Protein 6W6O (pdb70)

Secondary structure (DSSP, 8-state):
---S---SHHHHHHHHHHHHHHHHHHHHTT-HHHHHHHHHHHHHHHHHHHHHHHHHHHHHHHHS-SSS----SHHHHHHHHHHHHHHHHHHSSS-S-TTTSHHHHHHGGGHHHHHSHHHHHHHHHHHHHHHHHTHHHHHHHHHHHHHHHHHHHHHTTT-TTTSSSTTHHHHHHHHHHTTSSIIIIIITTTTTTSGGGHHHHHHHHHHHHHHHHHHHHHHHHTTT--/----SS----SSS----TTTTEEE-SSSSSEEE--/---S---SHHHHHHHHHHHHHHHHHHHHTT-HHHHHHHHHHHHHHHHHHHHHHHHHHHHHHHHS-SSS----SHHHHHHHHHHHHHHHHHHSSS-S-TTTSHHHHHHGGGHHHHHSHHHHHHHHHHHHHHHHHTHHHHHHHHHHHHHHHHHHHHHTTT-TTTSSSTTHHHHHHHHHHTTSSIIIIIITTTTTTSGGGHHHHHHHHHHHHHHHHHHHHHHHHTTT--/----SS----SSS----TTTTEEE-SSSSSEEE--/---S---SHHHHHHHHHHHHHHHHHHHHTT-HHHHHHHHHHHHHHHHHHHHHHHHHHHHHHHHS-SSS----SHHHHHHHHHHHHHHHHHHSSS-S-TTTSHHHHHHGGGHHHHHSHHHHHHHHHHHHHHHHHTHHHHHHHHHHHHHHHHHHHHHTTT-TTTSSSTTHHHHHHHHHHTTSSIIIIIITTTTTTSGGGHHHHHHHHHHHHHHHHHHHHHHHHTTT--/----SS----SSS----TTTTEEE-SSSSSEEE--/---S---SHHHHHHHHHHHHHHHHHHHHTT-HHHHHHHHHHHHHHHHHHHHHHHHHHHHHHHHS-SSS----SHHHHHHHHHHHHHHHHHHSSS-S-TTTSHHHHHHGGGHHHHHSHHHHHHHHHHHHHHHHHTHHHHHHHHHHHHHHHHHHHHHTTT-TTTSSSTTHHHHHHHHHHTTSSIIIIIITTTTTTSGGGHHHHHHHHHHHHHHHHHHHHHHHHTTT--/----SS----SSS----TTTTEEE-SSSSSEEE--

Structure (mmCIF, N/CA/C/O backbone):
data_6W6O
#
_entry.id   6W6O
#
loop_
_entity.id
_entity.type
_entity.pdbx_description
1 polymer 'NaChBac-Nav1.7VSDII chimera'
2 polymer Huwentoxin-IV
3 non-polymer '(2S)-3-(hexadecanoyloxy)-2-[(9Z)-octadec-9-enoyloxy]propyl 2-(trimethylammonio)ethyl phosphate'
#
loop_
_atom_site.group_PDB
_atom_site.id
_atom_site.type_symbol
_atom_site.label_atom_id
_atom_site.label_alt_id
_atom_site.label_comp_id
_atom_site.label_asym_id
_atom_site.label_entity_id
_atom_site.label_seq_id
_atom_site.pdbx_PDB_ins_code
_atom_site.Cartn_x
_atom_site.Cartn_y
_atom_site.Cartn_z
_atom_site.occupancy
_atom_site.B_iso_or_equiv
_atom_site.auth_seq_id
_atom_site.auth_comp_id
_atom_site.auth_asym_id
_atom_site.auth_atom_id
_atom_site.pdbx_PDB_model_num
ATOM 1 N N . LYS A 1 15 ? 187.169 148.517 148.370 1.00 98.44 15 LYS A N 1
ATOM 2 C CA . LYS A 1 15 ? 186.171 147.474 148.568 1.00 98.44 15 LYS A CA 1
ATOM 3 C C . LYS A 1 15 ? 184.767 148.044 148.423 1.00 98.44 15 LYS A C 1
ATOM 4 O O . LYS A 1 15 ? 184.371 148.937 149.168 1.00 98.44 15 LYS A O 1
ATOM 10 N N . MET A 1 16 ? 184.010 147.515 147.462 1.00 100.05 16 MET A N 1
ATOM 11 C CA . MET A 1 16 ? 182.678 148.031 147.157 1.00 100.05 16 MET A CA 1
ATOM 12 C C . MET A 1 16 ? 181.718 147.609 148.264 1.00 100.05 16 MET A C 1
ATOM 13 O O . MET A 1 16 ? 180.910 146.690 148.121 1.00 100.05 16 MET A O 1
ATOM 18 N N . GLN A 1 17 ? 181.801 148.316 149.388 1.00 100.55 17 GLN A N 1
ATOM 19 C CA . GLN A 1 17 ? 180.927 148.052 150.522 1.00 100.55 17 GLN A CA 1
ATOM 20 C C . GLN A 1 17 ? 180.143 149.286 150.942 1.00 100.55 17 GLN A C 1
ATOM 21 O O . GLN A 1 17 ? 179.587 149.314 152.046 1.00 100.55 17 GLN A O 1
ATOM 27 N N . LYS A 1 18 ? 180.088 150.304 150.093 1.00 99.14 18 LYS A N 1
ATOM 28 C CA . LYS A 1 18 ? 179.244 151.458 150.341 1.00 99.14 18 LYS A CA 1
ATOM 29 C C . LYS A 1 18 ? 177.869 151.245 149.715 1.00 99.14 18 LYS A C 1
ATOM 30 O O . LYS A 1 18 ? 177.679 150.393 148.843 1.00 99.14 18 LYS A O 1
ATOM 36 N N . ILE A 1 19 ? 176.903 152.038 150.172 1.00 102.02 19 ILE A N 1
ATOM 37 C CA . ILE A 1 19 ? 175.531 151.916 149.697 1.00 102.02 19 ILE A CA 1
ATOM 38 C C . ILE A 1 19 ? 175.420 152.610 148.349 1.00 102.02 19 ILE A C 1
ATOM 39 O O . ILE A 1 19 ? 175.147 153.813 148.275 1.00 102.02 19 ILE A O 1
ATOM 44 N N . VAL A 1 20 ? 175.626 151.851 147.272 1.00 98.14 20 VAL A N 1
ATOM 45 C CA . VAL A 1 20 ? 175.679 152.442 145.940 1.00 98.14 20 VAL A CA 1
ATOM 46 C C . VAL A 1 20 ? 174.381 152.272 145.168 1.00 98.14 20 VAL A C 1
ATOM 47 O O . VAL A 1 20 ? 174.265 152.798 144.051 1.00 98.14 20 VAL A O 1
ATOM 51 N N . ASN A 1 21 ? 173.399 151.570 145.725 1.00 95.00 21 ASN A N 1
ATOM 52 C CA . ASN A 1 21 ? 172.139 151.290 145.042 1.00 95.00 21 ASN A CA 1
ATOM 53 C C . ASN A 1 21 ? 170.998 151.904 145.847 1.00 95.00 21 ASN A C 1
ATOM 54 O O . ASN A 1 21 ? 170.577 151.349 146.867 1.00 95.00 21 ASN A O 1
ATOM 59 N N . HIS A 1 22 ? 170.503 153.050 145.381 1.00 98.66 22 HIS A N 1
ATOM 60 C CA . HIS A 1 22 ? 169.398 153.747 146.025 1.00 98.66 22 HIS A CA 1
ATOM 61 C C . HIS A 1 22 ? 168.373 154.208 144.994 1.00 98.66 22 HIS A C 1
ATOM 62 O O . HIS A 1 22 ? 168.481 153.871 143.811 1.00 98.66 22 HIS A O 1
ATOM 69 N N . ARG A 1 23 ? 167.384 154.990 145.433 1.00 95.94 23 ARG A N 1
ATOM 70 C CA . ARG A 1 23 ? 166.283 155.366 144.551 1.00 95.94 23 ARG A CA 1
ATOM 71 C C . ARG A 1 23 ? 166.782 155.978 143.247 1.00 95.94 23 ARG A C 1
ATOM 72 O O . ARG A 1 23 ? 166.258 155.676 142.168 1.00 95.94 23 ARG A O 1
ATOM 80 N N . ALA A 1 24 ? 167.795 156.839 143.325 1.00 96.36 24 ALA A N 1
ATOM 81 C CA . ALA A 1 24 ? 168.286 157.509 142.126 1.00 96.36 24 ALA A CA 1
ATOM 82 C C . ALA A 1 24 ? 168.850 156.507 141.128 1.00 96.36 24 ALA A C 1
ATOM 83 O O . ALA A 1 24 ? 168.534 156.556 139.934 1.00 96.36 24 ALA A O 1
ATOM 85 N N . PHE A 1 25 ? 169.696 155.591 141.600 1.00 91.47 25 PHE A N 1
ATOM 86 C CA . PHE A 1 25 ? 170.275 154.593 140.708 1.00 91.47 25 PHE A CA 1
ATOM 87 C C . PHE A 1 25 ? 169.196 153.703 140.107 1.00 91.47 25 PHE A C 1
ATOM 88 O O . PHE A 1 25 ? 169.223 153.394 138.908 1.00 91.47 25 PHE A O 1
ATOM 96 N N . THR A 1 26 ? 168.241 153.273 140.930 1.00 90.39 26 THR A N 1
ATOM 97 C CA . THR A 1 26 ? 167.142 152.469 140.416 1.00 90.39 26 THR A CA 1
ATOM 98 C C . THR A 1 26 ? 166.393 153.205 139.318 1.00 90.39 26 THR A C 1
ATOM 99 O O . THR A 1 26 ? 166.013 152.607 138.307 1.00 90.39 26 THR A O 1
ATOM 103 N N . PHE A 1 27 ? 166.165 154.504 139.494 1.00 88.81 27 PHE A N 1
ATOM 104 C CA . PHE A 1 27 ? 165.420 155.226 138.473 1.00 88.81 27 PHE A CA 1
ATOM 105 C C . PHE A 1 27 ? 166.260 155.461 137.228 1.00 88.81 27 PHE A C 1
ATOM 106 O O . PHE A 1 27 ? 165.716 155.519 136.123 1.00 88.81 27 PHE A O 1
ATOM 114 N N . THR A 1 28 ? 167.577 155.582 137.373 1.00 86.40 28 THR A N 1
ATOM 115 C CA . THR A 1 28 ? 168.431 155.565 136.191 1.00 86.40 28 THR A CA 1
ATOM 116 C C . THR A 1 28 ? 168.242 154.267 135.420 1.00 86.40 28 THR A C 1
ATOM 117 O O . THR A 1 28 ? 168.081 154.269 134.192 1.00 86.40 28 THR A O 1
ATOM 121 N N . VAL A 1 29 ? 168.266 153.142 136.134 1.00 80.32 29 VAL A N 1
ATOM 122 C CA . VAL A 1 29 ? 168.065 151.847 135.490 1.00 80.32 29 VAL A CA 1
ATOM 123 C C . VAL A 1 29 ? 166.724 151.819 134.772 1.00 80.32 29 VAL A C 1
ATOM 124 O O . VAL A 1 29 ? 166.622 151.387 133.617 1.00 80.32 29 VAL A O 1
ATOM 128 N N . ILE A 1 30 ? 165.671 152.267 135.455 1.00 75.70 30 ILE A N 1
ATOM 129 C CA . ILE A 1 30 ? 164.342 152.246 134.855 1.00 75.70 30 ILE A CA 1
ATOM 130 C C . ILE A 1 30 ? 164.315 153.104 133.603 1.00 75.70 30 ILE A C 1
ATOM 131 O O . ILE A 1 30 ? 163.722 152.727 132.587 1.00 75.70 30 ILE A O 1
ATOM 136 N N . ALA A 1 31 ? 164.927 154.283 133.662 1.00 72.76 31 ALA A N 1
ATOM 137 C CA . ALA A 1 31 ? 164.954 155.153 132.497 1.00 72.76 31 ALA A CA 1
ATOM 138 C C . ALA A 1 31 ? 165.646 154.469 131.333 1.00 72.76 31 ALA A C 1
ATOM 139 O O . ALA A 1 31 ? 165.174 154.525 130.194 1.00 72.76 31 ALA A O 1
ATOM 141 N N . LEU A 1 32 ? 166.780 153.825 131.601 1.00 71.45 32 LEU A N 1
ATOM 142 C CA . LEU A 1 32 ? 167.484 153.122 130.537 1.00 71.45 32 LEU A CA 1
ATOM 143 C C . LEU A 1 32 ? 166.615 152.032 129.934 1.00 71.45 32 LEU A C 1
ATOM 144 O O . LEU A 1 32 ? 166.586 151.854 128.712 1.00 71.45 32 LEU A O 1
ATOM 149 N N . ILE A 1 33 ? 165.903 151.285 130.775 1.00 64.25 33 ILE A N 1
ATOM 150 C CA . ILE A 1 33 ? 165.049 150.220 130.261 1.00 64.25 33 ILE A CA 1
ATOM 151 C C . ILE A 1 33 ? 163.963 150.800 129.368 1.00 64.25 33 ILE A C 1
ATOM 152 O O . ILE A 1 33 ? 163.717 150.308 128.263 1.00 64.25 33 ILE A O 1
ATOM 157 N N . LEU A 1 34 ? 163.282 151.842 129.843 1.00 61.66 34 LEU A N 1
ATOM 158 C CA . LEU A 1 34 ? 162.225 152.444 129.039 1.00 61.66 34 LEU A CA 1
ATOM 159 C C . LEU A 1 34 ? 162.779 152.994 127.735 1.00 61.66 34 LEU A C 1
ATOM 160 O O . LEU A 1 34 ? 162.120 152.927 126.693 1.00 61.66 34 LEU A O 1
ATOM 165 N N . PHE A 1 35 ? 163.994 153.532 127.769 1.00 60.43 35 PHE A N 1
ATOM 166 C CA . PHE A 1 35 ? 164.575 154.084 126.554 1.00 60.43 35 PHE A CA 1
ATOM 167 C C . PHE A 1 35 ? 164.905 152.984 125.560 1.00 60.43 35 PHE A C 1
ATOM 168 O O . PHE A 1 35 ? 164.670 153.135 124.357 1.00 60.43 35 PHE A O 1
ATOM 176 N N . ASN A 1 36 ? 165.455 151.872 126.042 1.00 54.99 36 ASN A N 1
ATOM 177 C CA . ASN A 1 36 ? 165.701 150.744 125.156 1.00 54.99 36 ASN A CA 1
ATOM 178 C C . ASN A 1 36 ? 164.398 150.223 124.573 1.00 54.99 36 ASN A C 1
ATOM 179 O O . ASN A 1 36 ? 164.341 149.837 123.402 1.00 54.99 36 ASN A O 1
ATOM 184 N N . ALA A 1 37 ? 163.341 150.199 125.381 1.00 51.14 37 ALA A N 1
ATOM 185 C CA . ALA A 1 37 ? 162.036 149.796 124.874 1.00 51.14 37 ALA A CA 1
ATOM 186 C C . ALA A 1 37 ? 161.595 150.707 123.741 1.00 51.14 37 ALA A C 1
ATOM 187 O O . ALA A 1 37 ? 161.187 150.244 122.671 1.00 51.14 37 ALA A O 1
ATOM 189 N N . LEU A 1 38 ? 161.665 152.015 123.966 1.00 52.26 38 LEU A N 1
ATOM 190 C CA . LEU A 1 38 ? 161.271 152.963 122.935 1.00 52.26 38 LEU A CA 1
ATOM 191 C C . LEU A 1 38 ? 162.091 152.775 121.670 1.00 52.26 38 LEU A C 1
ATOM 192 O O . LEU A 1 38 ? 161.560 152.848 120.557 1.00 52.26 38 LEU A O 1
ATOM 197 N N . ILE A 1 39 ? 163.391 152.538 121.815 1.00 50.60 39 ILE A N 1
ATOM 198 C CA . ILE A 1 39 ? 164.238 152.460 120.634 1.00 50.60 39 ILE A CA 1
ATOM 199 C C . ILE A 1 39 ? 163.956 151.183 119.862 1.00 50.60 39 ILE A C 1
ATOM 200 O O . ILE A 1 39 ? 163.911 151.185 118.625 1.00 50.60 39 ILE A O 1
ATOM 205 N N . VAL A 1 40 ? 163.750 150.073 120.568 1.00 45.65 40 VAL A N 1
ATOM 206 C CA . VAL A 1 40 ? 163.424 148.831 119.882 1.00 45.65 40 VAL A CA 1
ATOM 207 C C . VAL A 1 40 ? 162.081 148.951 119.190 1.00 45.65 40 VAL A C 1
ATOM 208 O O . VAL A 1 40 ? 161.875 148.392 118.109 1.00 45.65 40 VAL A O 1
ATOM 212 N N . GLY A 1 41 ? 161.147 149.682 119.794 1.00 46.06 41 GLY A N 1
ATOM 213 C CA . GLY A 1 41 ? 159.889 149.938 119.118 1.00 46.06 41 GLY A CA 1
ATOM 214 C C . GLY A 1 41 ? 160.086 150.710 117.831 1.00 46.06 41 GLY A C 1
ATOM 215 O O . GLY A 1 41 ? 159.605 150.311 116.771 1.00 46.06 41 GLY A O 1
ATOM 216 N N . ILE A 1 42 ? 160.821 151.817 117.906 1.00 49.04 42 ILE A N 1
ATOM 217 C CA . ILE A 1 42 ? 161.033 152.648 116.725 1.00 49.04 42 ILE A CA 1
ATOM 218 C C . ILE A 1 42 ? 161.674 151.839 115.611 1.00 49.04 42 ILE A C 1
ATOM 219 O O . ILE A 1 42 ? 161.263 151.913 114.449 1.00 49.04 42 ILE A O 1
ATOM 224 N N . GLU A 1 43 ? 162.692 151.054 115.943 1.00 50.74 43 GLU A N 1
ATOM 225 C CA . GLU A 1 43 ? 163.482 150.417 114.900 1.00 50.74 43 GLU A CA 1
ATOM 226 C C . GLU A 1 43 ? 162.659 149.445 114.068 1.00 50.74 43 GLU A C 1
ATOM 227 O O . GLU A 1 43 ? 163.174 148.850 113.118 1.00 50.74 43 GLU A O 1
ATOM 233 N N . THR A 1 44 ? 161.386 149.268 114.410 1.00 43.48 44 THR A N 1
ATOM 234 C CA . THR A 1 44 ? 160.499 148.399 113.654 1.00 43.48 44 THR A CA 1
ATOM 235 C C . THR A 1 44 ? 159.800 149.130 112.519 1.00 43.48 44 THR A C 1
ATOM 236 O O . THR A 1 44 ? 158.796 148.633 112.001 1.00 43.48 44 THR A O 1
ATOM 240 N N . TYR A 1 45 ? 160.298 150.301 112.135 1.00 45.03 45 TYR A N 1
ATOM 241 C CA . TYR A 1 45 ? 159.774 151.036 111.001 1.00 45.03 45 TYR A CA 1
ATOM 242 C C . TYR A 1 45 ? 160.832 151.061 109.915 1.00 45.03 45 TYR A C 1
ATOM 243 O O . TYR A 1 45 ? 161.953 151.518 110.168 1.00 45.03 45 TYR A O 1
ATOM 252 N N . PRO A 1 46 ? 160.540 150.587 108.707 1.00 53.30 46 PRO A N 1
ATOM 253 C CA . PRO A 1 46 ? 161.598 150.520 107.684 1.00 53.30 46 PRO A CA 1
ATOM 254 C C . PRO A 1 46 ? 162.162 151.878 107.301 1.00 53.30 46 PRO A C 1
ATOM 255 O O . PRO A 1 46 ? 163.388 152.042 107.221 1.00 53.30 46 PRO A O 1
ATOM 259 N N . ARG A 1 47 ? 161.300 152.858 107.031 1.00 56.84 47 ARG A N 1
ATOM 260 C CA . ARG A 1 47 ? 161.785 154.193 106.713 1.00 56.84 47 ARG A CA 1
ATOM 261 C C . ARG A 1 47 ? 162.722 154.694 107.801 1.00 56.84 47 ARG A C 1
ATOM 262 O O . ARG A 1 47 ? 163.906 154.941 107.558 1.00 56.84 47 ARG A O 1
ATOM 270 N N . ILE A 1 48 ? 162.207 154.824 109.022 1.00 53.25 48 ILE A N 1
ATOM 271 C CA . ILE A 1 48 ? 162.998 155.325 110.132 1.00 53.25 48 ILE A CA 1
ATOM 272 C C . ILE A 1 48 ? 164.237 154.492 110.396 1.00 53.25 48 ILE A C 1
ATOM 273 O O . ILE A 1 48 ? 165.106 154.918 111.157 1.00 53.25 48 ILE A O 1
ATOM 278 N N . TYR A 1 49 ? 164.344 153.312 109.796 1.00 59.01 49 TYR A N 1
ATOM 279 C CA . TYR A 1 49 ? 165.494 152.462 110.066 1.00 59.01 49 TYR A CA 1
ATOM 280 C C . TYR A 1 49 ? 166.586 152.626 109.023 1.00 59.01 49 TYR A C 1
ATOM 281 O O . TYR A 1 49 ? 167.742 152.882 109.368 1.00 59.01 49 TYR A O 1
ATOM 290 N N . ALA A 1 50 ? 166.237 152.469 107.747 1.00 66.09 50 ALA A N 1
ATOM 291 C CA . ALA A 1 50 ? 167.238 152.566 106.690 1.00 66.09 50 ALA A CA 1
ATOM 292 C C . ALA A 1 50 ? 168.112 153.800 106.866 1.00 66.09 50 ALA A C 1
ATOM 293 O O . ALA A 1 50 ? 169.340 153.731 106.748 1.00 66.09 50 ALA A O 1
ATOM 295 N N . ASP A 1 51 ? 167.493 154.937 107.162 1.00 68.00 51 ASP A N 1
ATOM 296 C CA . ASP A 1 51 ? 168.207 156.201 107.248 1.00 68.00 51 ASP A CA 1
ATOM 297 C C . ASP A 1 51 ? 169.250 156.198 108.355 1.00 68.00 51 ASP A C 1
ATOM 298 O O . ASP A 1 51 ? 170.448 156.315 108.087 1.00 68.00 51 ASP A O 1
ATOM 303 N N . HIS A 1 52 ? 168.809 156.059 109.601 1.00 70.98 52 HIS A N 1
ATOM 304 C CA . HIS A 1 52 ? 169.683 156.227 110.754 1.00 70.98 52 HIS A CA 1
ATOM 305 C C . HIS A 1 52 ? 170.293 154.918 111.225 1.00 70.98 52 HIS A C 1
ATOM 306 O O . HIS A 1 52 ? 170.631 154.787 112.408 1.00 70.98 52 HIS A O 1
ATOM 313 N N . LYS A 1 53 ? 170.448 153.947 110.325 1.00 74.15 53 LYS A N 1
ATOM 314 C CA . LYS A 1 53 ? 170.939 152.627 110.700 1.00 74.15 53 LYS A CA 1
ATOM 315 C C . LYS A 1 53 ? 172.125 152.716 111.652 1.00 74.15 53 LYS A C 1
ATOM 316 O O . LYS A 1 53 ? 172.118 152.125 112.738 1.00 74.15 53 LYS A O 1
ATOM 322 N N . TRP A 1 54 ? 173.158 153.453 111.247 1.00 79.85 54 TRP A N 1
ATOM 323 C CA . TRP A 1 54 ? 174.365 153.561 112.057 1.00 79.85 54 TRP A CA 1
ATOM 324 C C . TRP A 1 54 ? 174.044 154.056 113.457 1.00 79.85 54 TRP A C 1
ATOM 325 O O . TRP A 1 54 ? 174.527 153.505 114.456 1.00 79.85 54 TRP A O 1
ATOM 336 N N . LEU A 1 55 ? 173.247 155.118 113.546 1.00 76.16 55 LEU A N 1
ATOM 337 C CA . LEU A 1 55 ? 172.908 155.673 114.848 1.00 76.16 55 LEU A CA 1
ATOM 338 C C . LEU A 1 55 ? 172.236 154.629 115.723 1.00 76.16 55 LEU A C 1
ATOM 339 O O . LEU A 1 55 ? 172.591 154.464 116.895 1.00 76.16 55 LEU A O 1
ATOM 344 N N . PHE A 1 56 ? 171.243 153.927 115.176 1.00 72.22 56 PHE A N 1
ATOM 345 C CA . PHE A 1 56 ? 170.549 152.906 115.951 1.00 72.22 56 PHE A CA 1
ATOM 346 C C . PHE A 1 56 ? 171.520 151.847 116.435 1.00 72.22 56 PHE A C 1
ATOM 347 O O . PHE A 1 56 ? 171.490 151.447 117.604 1.00 72.22 56 PHE A O 1
ATOM 355 N N . TYR A 1 57 ? 172.382 151.366 115.544 1.00 82.30 57 TYR A N 1
ATOM 356 C CA . TYR A 1 57 ? 173.306 150.316 115.943 1.00 82.30 57 TYR A CA 1
ATOM 357 C C . TYR A 1 57 ? 174.202 150.781 117.083 1.00 82.30 57 TYR A C 1
ATOM 358 O O . TYR A 1 57 ? 174.413 150.055 118.061 1.00 82.30 57 TYR A O 1
ATOM 367 N N . ARG A 1 58 ? 174.751 151.987 116.970 1.00 79.16 58 ARG A N 1
ATOM 368 C CA . ARG A 1 58 ? 175.654 152.451 118.016 1.00 79.16 58 ARG A CA 1
ATOM 369 C C . ARG A 1 58 ? 174.912 152.685 119.326 1.00 79.16 58 ARG A C 1
ATOM 370 O O . ARG A 1 58 ? 175.454 152.415 120.407 1.00 79.16 58 ARG A O 1
ATOM 378 N N . ILE A 1 59 ? 173.677 153.181 119.256 1.00 75.25 59 ILE A N 1
ATOM 379 C CA . ILE A 1 59 ? 172.864 153.293 120.461 1.00 75.25 59 ILE A CA 1
ATOM 380 C C . ILE A 1 59 ? 172.721 151.931 121.114 1.00 75.25 59 ILE A C 1
ATOM 381 O O . ILE A 1 59 ? 172.864 151.784 122.331 1.00 75.25 59 ILE A O 1
ATOM 386 N N . ASP A 1 60 ? 172.409 150.919 120.312 1.00 79.49 60 ASP A N 1
ATOM 387 C CA . ASP A 1 60 ? 172.256 149.576 120.850 1.00 79.49 60 ASP A CA 1
ATOM 388 C C . ASP A 1 60 ? 173.538 149.108 121.520 1.00 79.49 60 ASP A C 1
ATOM 389 O O . ASP A 1 60 ? 173.501 148.488 122.587 1.00 79.49 60 ASP A O 1
ATOM 394 N N . LEU A 1 61 ? 174.680 149.381 120.896 1.00 78.70 61 LEU A N 1
ATOM 395 C CA . LEU A 1 61 ? 175.961 149.003 121.486 1.00 78.70 61 LEU A CA 1
ATOM 396 C C . LEU A 1 61 ? 176.138 149.634 122.858 1.00 78.70 61 LEU A C 1
ATOM 397 O O . LEU A 1 61 ? 176.489 148.956 123.835 1.00 78.70 61 LEU A O 1
ATOM 402 N N . VAL A 1 62 ? 175.928 150.944 122.941 1.00 75.54 62 VAL A N 1
ATOM 403 C CA . VAL A 1 62 ? 176.103 151.628 124.216 1.00 75.54 62 VAL A CA 1
ATOM 404 C C . VAL A 1 62 ? 175.146 151.066 125.254 1.00 75.54 62 VAL A C 1
ATOM 405 O O . VAL A 1 62 ? 175.519 150.859 126.413 1.00 75.54 62 VAL A O 1
ATOM 409 N N . LEU A 1 63 ? 173.894 150.831 124.862 1.00 75.40 63 LEU A N 1
ATOM 410 C CA . LEU A 1 63 ? 172.922 150.268 125.791 1.00 75.40 63 LEU A CA 1
ATOM 411 C C . LEU A 1 63 ? 173.393 148.919 126.304 1.00 75.40 63 LEU A C 1
ATOM 412 O O . LEU A 1 63 ? 173.305 148.625 127.502 1.00 75.40 63 LEU A O 1
ATOM 417 N N . LEU A 1 64 ? 173.893 148.080 125.401 1.00 80.75 64 LEU A N 1
ATOM 418 C CA . LEU A 1 64 ? 174.365 146.762 125.797 1.00 80.75 64 LEU A CA 1
ATOM 419 C C . LEU A 1 64 ? 175.479 146.874 126.824 1.00 80.75 64 LEU A C 1
ATOM 420 O O . LEU A 1 64 ? 175.479 146.169 127.838 1.00 80.75 64 LEU A O 1
ATOM 425 N N . TRP A 1 65 ? 176.445 147.756 126.578 1.00 82.55 65 TRP A N 1
ATOM 426 C CA . TRP A 1 65 ? 177.544 147.904 127.526 1.00 82.55 65 TRP A CA 1
ATOM 427 C C . TRP A 1 65 ? 177.046 148.429 128.866 1.00 82.55 65 TRP A C 1
ATOM 428 O O . TRP A 1 65 ? 177.493 147.987 129.930 1.00 82.55 65 TRP A O 1
ATOM 439 N N . ILE A 1 66 ? 176.138 149.397 128.833 1.00 79.12 66 ILE A N 1
ATOM 440 C CA . ILE A 1 66 ? 175.699 150.059 130.052 1.00 79.12 66 ILE A CA 1
ATOM 441 C C . ILE A 1 66 ? 174.797 149.131 130.846 1.00 79.12 66 ILE A C 1
ATOM 442 O O . ILE A 1 66 ? 174.548 149.354 132.035 1.00 79.12 66 ILE A O 1
ATOM 447 N N . PHE A 1 67 ? 174.283 148.095 130.190 1.00 78.39 67 PHE A N 1
ATOM 448 C CA . PHE A 1 67 ? 173.539 147.066 130.904 1.00 78.39 67 PHE A CA 1
ATOM 449 C C . PHE A 1 67 ? 174.462 145.987 131.450 1.00 78.39 67 PHE A C 1
ATOM 450 O O . PHE A 1 67 ? 174.240 145.470 132.552 1.00 78.39 67 PHE A O 1
ATOM 458 N N . THR A 1 68 ? 175.497 145.638 130.691 1.00 84.16 68 THR A N 1
ATOM 459 C CA . THR A 1 68 ? 176.463 144.667 131.180 1.00 84.16 68 THR A CA 1
ATOM 460 C C . THR A 1 68 ? 177.152 145.181 132.431 1.00 84.16 68 THR A C 1
ATOM 461 O O . THR A 1 68 ? 177.252 144.469 133.433 1.00 84.16 68 THR A O 1
ATOM 465 N N . ILE A 1 69 ? 177.640 146.421 132.393 1.00 85.21 69 ILE A N 1
ATOM 466 C CA . ILE A 1 69 ? 178.289 146.966 133.580 1.00 85.21 69 ILE A CA 1
ATOM 467 C C . ILE A 1 69 ? 177.282 147.108 134.706 1.00 85.21 69 ILE A C 1
ATOM 468 O O . ILE A 1 69 ? 177.638 147.020 135.886 1.00 85.21 69 ILE A O 1
ATOM 473 N N . GLU A 1 70 ? 176.012 147.308 134.368 1.00 86.69 70 GLU A N 1
ATOM 474 C CA . GLU A 1 70 ? 174.971 147.332 135.385 1.00 86.69 70 GLU A CA 1
ATOM 475 C C . GLU A 1 70 ? 174.917 146.005 136.130 1.00 86.69 70 GLU A C 1
ATOM 476 O O . GLU A 1 70 ? 175.008 145.957 137.363 1.00 86.69 70 GLU A O 1
ATOM 482 N N . ILE A 1 71 ? 174.757 144.912 135.387 1.00 85.88 71 ILE A N 1
ATOM 483 C CA . ILE A 1 71 ? 174.706 143.600 136.025 1.00 85.88 71 ILE A CA 1
ATOM 484 C C . ILE A 1 71 ? 176.003 143.314 136.760 1.00 85.88 71 ILE A C 1
ATOM 485 O O . ILE A 1 71 ? 176.001 142.659 137.806 1.00 85.88 71 ILE A O 1
ATOM 490 N N . ALA A 1 72 ? 177.129 143.793 136.231 1.00 89.11 72 ALA A N 1
ATOM 491 C CA . ALA A 1 72 ? 178.412 143.543 136.876 1.00 89.11 72 ALA A CA 1
ATOM 492 C C . ALA A 1 72 ? 178.480 144.226 138.233 1.00 89.11 72 ALA A C 1
ATOM 493 O O . ALA A 1 72 ? 178.947 143.637 139.215 1.00 89.11 72 ALA A O 1
ATOM 495 N N . MET A 1 73 ? 178.051 145.483 138.298 1.00 91.65 73 MET A N 1
ATOM 496 C CA . MET A 1 73 ? 177.981 146.166 139.581 1.00 91.65 73 MET A CA 1
ATOM 497 C C . MET A 1 73 ? 177.039 145.434 140.523 1.00 91.65 73 MET A C 1
ATOM 498 O O . MET A 1 73 ? 177.355 145.218 141.697 1.00 91.65 73 MET A O 1
ATOM 503 N N . ARG A 1 74 ? 175.872 145.036 140.018 1.00 90.78 74 ARG A N 1
ATOM 504 C CA . ARG A 1 74 ? 174.932 144.283 140.840 1.00 90.78 74 ARG A CA 1
ATOM 505 C C . ARG A 1 74 ? 175.601 143.057 141.447 1.00 90.78 74 ARG A C 1
ATOM 506 O O . ARG A 1 74 ? 175.440 142.771 142.638 1.00 90.78 74 ARG A O 1
ATOM 514 N N . PHE A 1 75 ? 176.355 142.323 140.636 1.00 93.40 75 PHE A N 1
ATOM 515 C CA . PHE A 1 75 ? 177.061 141.136 141.092 1.00 93.40 75 PHE A CA 1
ATOM 516 C C . PHE A 1 75 ? 178.071 141.503 142.167 1.00 93.40 75 PHE A C 1
ATOM 517 O O . PHE A 1 75 ? 177.946 141.084 143.321 1.00 93.40 75 PHE A O 1
ATOM 525 N N . LEU A 1 76 ? 179.071 142.294 141.790 1.00 94.99 76 LEU A N 1
ATOM 526 C CA . LEU A 1 76 ? 180.175 142.583 142.697 1.00 94.99 76 LEU A CA 1
ATOM 527 C C . LEU A 1 76 ? 179.673 143.191 143.998 1.00 94.99 76 LEU A C 1
ATOM 528 O O . LEU A 1 76 ? 179.855 142.621 145.078 1.00 94.99 76 LEU A O 1
ATOM 533 N N . ALA A 1 77 ? 179.013 144.346 143.909 1.00 98.40 77 ALA A N 1
ATOM 534 C CA . ALA A 1 77 ? 178.702 145.127 145.100 1.00 98.40 77 ALA A CA 1
ATOM 535 C C . ALA A 1 77 ? 177.929 144.344 146.153 1.00 98.40 77 ALA A C 1
ATOM 536 O O . ALA A 1 77 ? 177.832 144.805 147.296 1.00 98.40 77 ALA A O 1
ATOM 538 N N . SER A 1 78 ? 177.378 143.181 145.815 1.00 95.78 78 SER A N 1
ATOM 539 C CA . SER A 1 78 ? 176.550 142.431 146.754 1.00 95.78 78 SER A CA 1
ATOM 540 C C . SER A 1 78 ? 177.085 141.015 146.911 1.00 95.78 78 SER A C 1
ATOM 541 O O . SER A 1 78 ? 176.946 140.190 146.002 1.00 95.78 78 SER A O 1
ATOM 544 N N . ASN A 1 79 ? 177.609 140.745 148.118 1.00 98.72 79 ASN A N 1
ATOM 545 C CA . ASN A 1 79 ? 178.169 139.452 148.578 1.00 98.72 79 ASN A CA 1
ATOM 546 C C . ASN A 1 79 ? 178.655 138.523 147.480 1.00 98.72 79 ASN A C 1
ATOM 547 O O . ASN A 1 79 ? 178.079 137.456 147.260 1.00 98.72 79 ASN A O 1
ATOM 552 N N . PRO A 1 80 ? 179.715 138.941 146.784 1.00 101.21 80 PRO A N 1
ATOM 553 C CA . PRO A 1 80 ? 180.235 138.204 145.625 1.00 101.21 80 PRO A CA 1
ATOM 554 C C . PRO A 1 80 ? 180.493 136.746 145.951 1.00 101.21 80 PRO A C 1
ATOM 555 O O . PRO A 1 80 ? 179.923 135.849 145.322 1.00 101.21 80 PRO A O 1
ATOM 559 N N . LYS A 1 81 ? 181.352 136.502 146.944 1.00 103.64 81 LYS A N 1
ATOM 560 C CA . LYS A 1 81 ? 181.557 135.140 147.418 1.00 103.64 81 LYS A CA 1
ATOM 561 C C . LYS A 1 81 ? 180.232 134.475 147.753 1.00 103.64 81 LYS A C 1
ATOM 562 O O . LYS A 1 81 ? 180.088 133.256 147.605 1.00 103.64 81 LYS A O 1
ATOM 568 N N . SER A 1 82 ? 179.208 135.272 148.051 1.00 99.14 82 SER A N 1
ATOM 569 C CA . SER A 1 82 ? 177.961 134.595 148.360 1.00 99.14 82 SER A CA 1
ATOM 570 C C . SER A 1 82 ? 177.347 134.245 147.050 1.00 99.14 82 SER A C 1
ATOM 571 O O . SER A 1 82 ? 177.756 134.726 145.966 1.00 99.14 82 SER A O 1
ATOM 574 N N . ALA A 1 83 ? 176.317 133.437 147.167 1.00 94.08 83 ALA A N 1
ATOM 575 C CA . ALA A 1 83 ? 175.717 132.888 145.960 1.00 94.08 83 ALA A CA 1
ATOM 576 C C . ALA A 1 83 ? 175.270 133.994 145.011 1.00 94.08 83 ALA A C 1
ATOM 577 O O . ALA A 1 83 ? 175.796 134.129 143.902 1.00 94.08 83 ALA A O 1
ATOM 579 N N . PHE A 1 84 ? 174.297 134.800 145.435 1.00 88.03 84 PHE A N 1
ATOM 580 C CA . PHE A 1 84 ? 173.753 135.862 144.595 1.00 88.03 84 PHE A CA 1
ATOM 581 C C . PHE A 1 84 ? 172.895 135.268 143.486 1.00 88.03 84 PHE A C 1
ATOM 582 O O . PHE A 1 84 ? 172.186 135.992 142.783 1.00 88.03 84 PHE A O 1
ATOM 590 N N . PHE A 1 85 ? 172.921 133.950 143.348 1.00 83.40 85 PHE A N 1
ATOM 591 C CA . PHE A 1 85 ? 172.202 133.270 142.287 1.00 83.40 85 PHE A CA 1
ATOM 592 C C . PHE A 1 85 ? 170.882 132.686 142.752 1.00 83.40 85 PHE A C 1
ATOM 593 O O . PHE A 1 85 ? 170.177 132.070 141.950 1.00 83.40 85 PHE A O 1
ATOM 601 N N . ARG A 1 86 ? 170.535 132.852 144.026 1.00 85.17 86 ARG A N 1
ATOM 602 C CA . ARG A 1 86 ? 169.230 132.400 144.489 1.00 85.17 86 ARG A CA 1
ATOM 603 C C . ARG A 1 86 ? 168.117 133.063 143.688 1.00 85.17 86 ARG A C 1
ATOM 604 O O . ARG A 1 86 ? 167.243 132.387 143.136 1.00 85.17 86 ARG A O 1
ATOM 612 N N . SER A 1 87 ? 168.111 134.386 143.663 1.00 79.94 87 SER A N 1
ATOM 613 C CA . SER A 1 87 ? 167.065 135.108 142.956 1.00 79.94 87 SER A CA 1
ATOM 614 C C . SER A 1 87 ? 166.986 134.727 141.486 1.00 79.94 87 SER A C 1
ATOM 615 O O . SER A 1 87 ? 167.918 134.991 140.729 1.00 79.94 87 SER A O 1
ATOM 618 N N . SER A 1 88 ? 165.884 134.089 141.092 1.00 77.07 88 SER A N 1
ATOM 619 C CA . SER A 1 88 ? 165.681 133.726 139.697 1.00 77.07 88 SER A CA 1
ATOM 620 C C . SER A 1 88 ? 165.850 134.936 138.794 1.00 77.07 88 SER A C 1
ATOM 621 O O . SER A 1 88 ? 166.343 134.820 137.666 1.00 77.07 88 SER A O 1
ATOM 624 N N . TRP A 1 89 ? 165.449 136.109 139.277 1.00 72.41 89 TRP A N 1
ATOM 625 C CA . TRP A 1 89 ? 165.529 137.313 138.462 1.00 72.41 89 TRP A CA 1
ATOM 626 C C . TRP A 1 89 ? 166.960 137.572 138.012 1.00 72.41 89 TRP A C 1
ATOM 627 O O . TRP A 1 89 ? 167.251 137.609 136.809 1.00 72.41 89 TRP A O 1
ATOM 638 N N . ASN A 1 90 ? 167.875 137.723 138.970 1.00 77.73 90 ASN A N 1
ATOM 639 C CA . ASN A 1 90 ? 169.276 137.905 138.620 1.00 77.73 90 ASN A CA 1
ATOM 640 C C . ASN A 1 90 ? 169.709 136.901 137.566 1.00 77.73 90 ASN A C 1
ATOM 641 O O . ASN A 1 90 ? 170.455 137.242 136.647 1.00 77.73 90 ASN A O 1
ATOM 646 N N . TRP A 1 91 ? 169.231 135.662 137.669 1.00 76.24 91 TRP A N 1
ATOM 647 C CA . TRP A 1 91 ? 169.504 134.682 136.624 1.00 76.24 91 TRP A CA 1
ATOM 648 C C . TRP A 1 91 ? 168.967 135.148 135.281 1.00 76.24 91 TRP A C 1
ATOM 649 O O . TRP A 1 91 ? 169.627 134.993 134.248 1.00 76.24 91 TRP A O 1
ATOM 660 N N . PHE A 1 92 ? 167.759 135.703 135.275 1.00 71.36 92 PHE A N 1
ATOM 661 C CA . PHE A 1 92 ? 167.161 136.165 134.028 1.00 71.36 92 PHE A CA 1
ATOM 662 C C . PHE A 1 92 ? 168.011 137.253 133.383 1.00 71.36 92 PHE A C 1
ATOM 663 O O . PHE A 1 92 ? 168.368 137.171 132.199 1.00 71.36 92 PHE A O 1
ATOM 671 N N . ASP A 1 93 ? 168.327 138.290 134.155 1.00 75.08 93 ASP A N 1
ATOM 672 C CA . ASP A 1 93 ? 169.175 139.365 133.647 1.00 75.08 93 ASP A CA 1
ATOM 673 C C . ASP A 1 93 ? 170.505 138.817 133.151 1.00 75.08 93 ASP A C 1
ATOM 674 O O . ASP A 1 93 ? 170.995 139.199 132.079 1.00 75.08 93 ASP A O 1
ATOM 679 N N . PHE A 1 94 ? 171.111 137.928 133.936 1.00 78.01 94 PHE A N 1
ATOM 680 C CA . PHE A 1 94 ? 172.387 137.341 133.567 1.00 78.01 94 PHE A CA 1
ATOM 681 C C . PHE A 1 94 ? 172.303 136.683 132.205 1.00 78.01 94 PHE A C 1
ATOM 682 O O . PHE A 1 94 ? 173.105 136.974 131.315 1.00 78.01 94 PHE A O 1
ATOM 690 N N . LEU A 1 95 ? 171.337 135.785 132.029 1.00 76.68 95 LEU A N 1
ATOM 691 C CA . LEU A 1 95 ? 171.245 135.051 130.774 1.00 76.68 95 LEU A CA 1
ATOM 692 C C . LEU A 1 95 ? 170.986 135.989 129.605 1.00 76.68 95 LEU A C 1
ATOM 693 O O . LEU A 1 95 ? 171.565 135.821 128.524 1.00 76.68 95 LEU A O 1
ATOM 698 N N . ILE A 1 96 ? 170.126 136.989 129.800 1.00 75.70 96 ILE A N 1
ATOM 699 C CA . ILE A 1 96 ? 169.860 137.929 128.716 1.00 75.70 96 ILE A CA 1
ATOM 700 C C . ILE A 1 96 ? 171.149 138.613 128.285 1.00 75.70 96 ILE A C 1
ATOM 701 O O . ILE A 1 96 ? 171.490 138.646 127.095 1.00 75.70 96 ILE A O 1
ATOM 706 N N . VAL A 1 97 ? 171.884 139.175 129.246 1.00 80.94 97 VAL A N 1
ATOM 707 C CA . VAL A 1 97 ? 173.097 139.907 128.894 1.00 80.94 97 VAL A CA 1
ATOM 708 C C . VAL A 1 97 ? 174.120 138.973 128.265 1.00 80.94 97 VAL A C 1
ATOM 709 O O . VAL A 1 97 ? 174.821 139.345 127.318 1.00 80.94 97 VAL A O 1
ATOM 713 N N . THR A 1 98 ? 174.226 137.749 128.774 1.00 82.34 98 THR A N 1
ATOM 714 C CA . THR A 1 98 ? 175.163 136.794 128.203 1.00 82.34 98 THR A CA 1
ATOM 715 C C . THR A 1 98 ? 174.857 136.565 126.735 1.00 82.34 98 THR A C 1
ATOM 716 O O . THR A 1 98 ? 175.721 136.770 125.876 1.00 82.34 98 THR A O 1
ATOM 720 N N . LEU A 1 99 ? 173.640 136.102 126.451 1.00 82.31 99 LEU A N 1
ATOM 721 C CA . LEU A 1 99 ? 173.287 135.777 125.078 1.00 82.31 99 LEU A CA 1
ATOM 722 C C . LEU A 1 99 ? 173.405 136.986 124.172 1.00 82.31 99 LEU A C 1
ATOM 723 O O . LEU A 1 99 ? 173.731 136.844 122.990 1.00 82.31 99 LEU A O 1
ATOM 728 N N . SER A 1 100 ? 173.149 138.183 124.697 1.00 83.03 100 SER A N 1
ATOM 729 C CA . SER A 1 100 ? 173.255 139.363 123.853 1.00 83.03 100 SER A CA 1
ATOM 730 C C . SER A 1 100 ? 174.703 139.733 123.570 1.00 83.03 100 SER A C 1
ATOM 731 O O . SER A 1 100 ? 175.014 140.196 122.468 1.00 83.03 100 SER A O 1
ATOM 734 N N . LEU A 1 101 ? 175.599 139.531 124.539 1.00 89.40 101 LEU A N 1
ATOM 735 C CA . LEU A 1 101 ? 177.017 139.769 124.295 1.00 89.40 101 LEU A CA 1
ATOM 736 C C . LEU A 1 101 ? 177.586 138.746 123.326 1.00 89.40 101 LEU A C 1
ATOM 737 O O . LEU A 1 101 ? 178.412 139.083 122.470 1.00 89.40 101 LEU A O 1
ATOM 742 N N . VAL A 1 102 ? 177.152 137.492 123.446 1.00 96.26 102 VAL A N 1
ATOM 743 C CA . VAL A 1 102 ? 177.700 136.421 122.621 1.00 96.26 102 VAL A CA 1
ATOM 744 C C . VAL A 1 102 ? 177.680 136.795 121.150 1.00 96.26 102 VAL A C 1
ATOM 745 O O . VAL A 1 102 ? 178.473 136.277 120.357 1.00 96.26 102 VAL A O 1
ATOM 749 N N . GLU A 1 103 ? 176.781 137.694 120.757 1.00 103.71 103 GLU A N 1
ATOM 750 C CA . GLU A 1 103 ? 176.808 138.206 119.396 1.00 103.71 103 GLU A CA 1
ATOM 751 C C . GLU A 1 103 ? 178.130 138.880 119.066 1.00 103.71 103 GLU A C 1
ATOM 752 O O . GLU A 1 103 ? 178.469 139.014 117.886 1.00 103.71 103 GLU A O 1
ATOM 758 N N . LEU A 1 104 ? 178.891 139.265 120.083 1.00 105.05 104 LEU A N 1
ATOM 759 C CA . LEU A 1 104 ? 180.162 139.942 119.852 1.00 105.05 104 LEU A CA 1
ATOM 760 C C . LEU A 1 104 ? 181.390 139.036 119.901 1.00 105.05 104 LEU A C 1
ATOM 761 O O . LEU A 1 104 ? 182.332 139.224 119.132 1.00 105.05 104 LEU A O 1
ATOM 766 N N . PHE A 1 105 ? 181.381 138.052 120.792 1.00 110.36 105 PHE A N 1
ATOM 767 C CA . PHE A 1 105 ? 182.538 137.172 120.944 1.00 110.36 105 PHE A CA 1
ATOM 768 C C . PHE A 1 105 ? 182.385 135.745 120.426 1.00 110.36 105 PHE A C 1
ATOM 769 O O . PHE A 1 105 ? 183.314 134.948 120.546 1.00 110.36 105 PHE A O 1
ATOM 777 N N . LEU A 1 106 ? 181.237 135.406 119.853 1.00 112.89 106 LEU A N 1
ATOM 778 C CA . LEU A 1 106 ? 181.062 134.044 119.353 1.00 112.89 106 LEU A CA 1
ATOM 779 C C . LEU A 1 106 ? 181.094 133.924 117.836 1.00 112.89 106 LEU A C 1
ATOM 780 O O . LEU A 1 106 ? 181.736 134.715 117.146 1.00 112.89 106 LEU A O 1
ATOM 785 N N . ALA A 1 107 ? 180.374 132.929 117.332 1.00 117.93 107 ALA A N 1
ATOM 786 C CA . ALA A 1 107 ? 180.343 132.628 115.907 1.00 117.93 107 ALA A CA 1
ATOM 787 C C . ALA A 1 107 ? 179.490 133.520 115.003 1.00 117.93 107 ALA A C 1
ATOM 788 O O . ALA A 1 107 ? 179.758 134.709 114.836 1.00 117.93 107 ALA A O 1
ATOM 790 N N . ASP A 1 108 ? 178.459 132.910 114.428 1.00 108.91 108 ASP A N 1
ATOM 791 C CA . ASP A 1 108 ? 177.577 133.550 113.461 1.00 108.91 108 ASP A CA 1
ATOM 792 C C . ASP A 1 108 ? 176.157 133.662 114.001 1.00 108.91 108 ASP A C 1
ATOM 793 O O . ASP A 1 108 ? 175.301 132.825 113.713 1.00 108.91 108 ASP A O 1
ATOM 798 N N . VAL A 1 109 ? 175.915 134.705 114.787 1.00 100.91 109 VAL A N 1
ATOM 799 C CA . VAL A 1 109 ? 174.606 134.934 115.374 1.00 100.91 109 VAL A CA 1
ATOM 800 C C . VAL A 1 109 ? 174.136 136.356 115.102 1.00 100.91 109 VAL A C 1
ATOM 801 O O . VAL A 1 109 ? 173.798 137.093 116.025 1.00 100.91 109 VAL A O 1
ATOM 805 N N . GLU A 1 110 ? 174.118 136.739 113.831 1.00 98.69 110 GLU A N 1
ATOM 806 C CA . GLU A 1 110 ? 173.692 138.078 113.442 1.00 98.69 110 GLU A CA 1
ATOM 807 C C . GLU A 1 110 ? 172.259 138.370 113.884 1.00 98.69 110 GLU A C 1
ATOM 808 O O . GLU A 1 110 ? 172.026 139.210 114.753 1.00 98.69 110 GLU A O 1
ATOM 814 N N . GLY A 1 111 ? 171.311 137.675 113.273 1.00 88.61 111 GLY A N 1
ATOM 815 C CA . GLY A 1 111 ? 169.914 137.850 113.602 1.00 88.61 111 GLY A CA 1
ATOM 816 C C . GLY A 1 111 ? 169.158 136.577 113.307 1.00 88.61 111 GLY A C 1
ATOM 817 O O . GLY A 1 111 ? 168.839 135.812 114.214 1.00 88.61 111 GLY A O 1
ATOM 818 N N . LEU A 1 112 ? 168.844 136.375 112.029 1.00 79.41 112 LEU A N 1
ATOM 819 C CA . LEU A 1 112 ? 168.121 135.193 111.555 1.00 79.41 112 LEU A CA 1
ATOM 820 C C . LEU A 1 112 ? 166.778 134.977 112.262 1.00 79.41 112 LEU A C 1
ATOM 821 O O . LEU A 1 112 ? 166.414 133.846 112.589 1.00 79.41 112 LEU A O 1
ATOM 826 N N . SER A 1 113 ? 166.062 136.077 112.500 1.00 71.19 113 SER A N 1
ATOM 827 C CA . SER A 1 113 ? 164.760 136.063 113.162 1.00 71.19 113 SER A CA 1
ATOM 828 C C . SER A 1 113 ? 164.791 135.347 114.511 1.00 71.19 113 SER A C 1
ATOM 829 O O . SER A 1 113 ? 163.892 134.569 114.822 1.00 71.19 113 SER A O 1
ATOM 832 N N . VAL A 1 114 ? 165.830 135.598 115.304 1.00 63.03 114 VAL A N 1
ATOM 833 C CA . VAL A 1 114 ? 165.939 134.960 116.613 1.00 63.03 114 VAL A CA 1
ATOM 834 C C . VAL A 1 114 ? 166.778 135.728 117.628 1.00 63.03 114 VAL A C 1
ATOM 835 O O . VAL A 1 114 ? 166.644 135.503 118.828 1.00 63.03 114 VAL A O 1
ATOM 839 N N . LEU A 1 115 ? 167.645 136.624 117.166 1.00 61.99 115 LEU A N 1
ATOM 840 C CA . LEU A 1 115 ? 168.456 137.383 118.104 1.00 61.99 115 LEU A CA 1
ATOM 841 C C . LEU A 1 115 ? 167.723 138.657 118.482 1.00 61.99 115 LEU A C 1
ATOM 842 O O . LEU A 1 115 ? 167.839 139.143 119.605 1.00 61.99 115 LEU A O 1
ATOM 847 N N . ARG A 1 116 ? 166.967 139.199 117.534 1.00 53.89 116 ARG A N 1
ATOM 848 C CA . ARG A 1 116 ? 166.193 140.408 117.784 1.00 53.89 116 ARG A CA 1
ATOM 849 C C . ARG A 1 116 ? 165.119 140.161 118.830 1.00 53.89 116 ARG A C 1
ATOM 850 O O . ARG A 1 116 ? 164.817 141.045 119.644 1.00 53.89 116 ARG A O 1
ATOM 858 N N . ILE A 1 117 ? 164.514 138.974 118.811 1.00 48.84 117 ILE A N 1
ATOM 859 C CA . ILE A 1 117 ? 163.593 138.617 119.879 1.00 48.84 117 ILE A CA 1
ATOM 860 C C . ILE A 1 117 ? 164.267 138.790 121.222 1.00 48.84 117 ILE A C 1
ATOM 861 O O . ILE A 1 117 ? 163.616 139.127 122.212 1.00 48.84 117 ILE A O 1
ATOM 866 N N . LEU A 1 118 ? 165.576 138.575 121.288 1.00 49.64 118 LEU A N 1
ATOM 867 C CA . LEU A 1 118 ? 166.268 138.737 122.559 1.00 49.64 118 LEU A CA 1
ATOM 868 C C . LEU A 1 118 ? 166.317 140.199 122.974 1.00 49.64 118 LEU A C 1
ATOM 869 O O . LEU A 1 118 ? 166.017 140.537 124.126 1.00 49.64 118 LEU A O 1
ATOM 874 N N . ARG A 1 119 ? 166.695 141.083 122.053 1.00 51.48 119 ARG A N 1
ATOM 875 C CA . ARG A 1 119 ? 166.691 142.502 122.374 1.00 51.48 119 ARG A CA 1
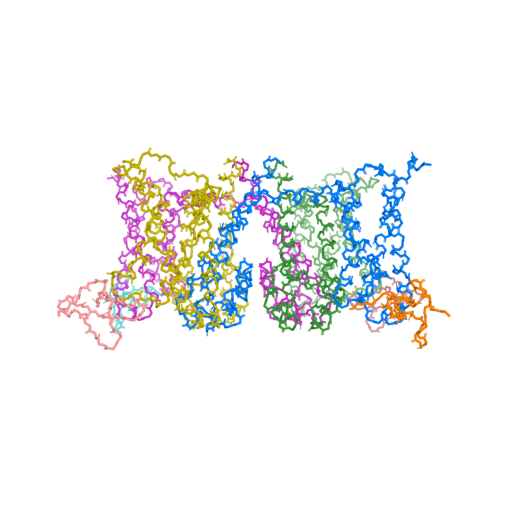ATOM 876 C C . ARG A 1 119 ? 165.322 142.931 122.870 1.00 51.48 119 ARG A C 1
ATOM 877 O O . ARG A 1 119 ? 165.205 143.694 123.833 1.00 51.48 119 ARG A O 1
ATOM 885 N N . VAL A 1 120 ? 164.266 142.435 122.228 1.00 41.72 120 VAL A N 1
ATOM 886 C CA . VAL A 1 120 ? 162.920 142.811 122.650 1.00 41.72 120 VAL A CA 1
ATOM 887 C C . VAL A 1 120 ? 162.642 142.285 124.049 1.00 41.72 120 VAL A C 1
ATOM 888 O O . VAL A 1 120 ? 162.268 143.036 124.953 1.00 41.72 120 VAL A O 1
ATOM 892 N N . LEU A 1 121 ? 162.823 140.979 124.245 1.00 45.29 121 LEU A N 1
ATOM 893 C CA . LEU A 1 121 ? 162.608 140.383 125.555 1.00 45.29 121 LEU A CA 1
ATOM 894 C C . LEU A 1 121 ? 163.359 141.135 126.634 1.00 45.29 121 LEU A C 1
ATOM 895 O O . LEU A 1 121 ? 162.965 141.103 127.803 1.00 45.29 121 LEU A O 1
ATOM 900 N N . ARG A 1 122 ? 164.436 141.824 126.264 1.00 50.12 122 ARG A N 1
ATOM 901 C CA . ARG A 1 122 ? 165.165 142.627 127.237 1.00 50.12 122 ARG A CA 1
ATOM 902 C C . ARG A 1 122 ? 164.260 143.587 127.999 1.00 50.12 122 ARG A C 1
ATOM 903 O O . ARG A 1 122 ? 164.676 144.132 129.025 1.00 50.12 122 ARG A O 1
ATOM 911 N N . VAL A 1 123 ? 163.034 143.808 127.523 1.00 47.32 123 VAL A N 1
ATOM 912 C CA . VAL A 1 123 ? 162.139 144.757 128.177 1.00 47.32 123 VAL A CA 1
ATOM 913 C C . VAL A 1 123 ? 161.585 144.195 129.474 1.00 47.32 123 VAL A C 1
ATOM 914 O O . VAL A 1 123 ? 161.216 144.951 130.376 1.00 47.32 123 VAL A O 1
ATOM 918 N N . LEU A 1 124 ? 161.500 142.874 129.594 1.00 48.86 124 LEU A N 1
ATOM 919 C CA . LEU A 1 124 ? 160.860 142.292 130.763 1.00 48.86 124 LEU A CA 1
ATOM 920 C C . LEU A 1 124 ? 161.512 142.735 132.059 1.00 48.86 124 LEU A C 1
ATOM 921 O O . LEU A 1 124 ? 160.861 142.701 133.107 1.00 48.86 124 LEU A O 1
ATOM 926 N N . ARG A 1 125 ? 162.777 143.153 132.018 1.00 61.13 125 ARG A N 1
ATOM 927 C CA . ARG A 1 125 ? 163.424 143.643 133.228 1.00 61.13 125 ARG A CA 1
ATOM 928 C C . ARG A 1 125 ? 162.619 144.749 133.888 1.00 61.13 125 ARG A C 1
ATOM 929 O O . ARG A 1 125 ? 162.762 144.980 135.095 1.00 61.13 125 ARG A O 1
ATOM 937 N N . ALA A 1 126 ? 161.783 145.446 133.117 1.00 57.58 126 ALA A N 1
ATOM 938 C CA . ALA A 1 126 ? 160.848 146.393 133.703 1.00 57.58 126 ALA A CA 1
ATOM 939 C C . ALA A 1 126 ? 159.971 145.736 134.749 1.00 57.58 126 ALA A C 1
ATOM 940 O O . ALA A 1 126 ? 159.381 146.434 135.577 1.00 57.58 126 ALA A O 1
ATOM 942 N N . ILE A 1 127 ? 159.860 144.411 134.721 1.00 57.69 127 ILE A N 1
ATOM 943 C CA . ILE A 1 127 ? 159.166 143.715 135.790 1.00 57.69 127 ILE A CA 1
ATOM 944 C C . ILE A 1 127 ? 160.100 143.476 136.962 1.00 57.69 127 ILE A C 1
ATOM 945 O O . ILE A 1 127 ? 159.661 143.453 138.115 1.00 57.69 127 ILE A O 1
ATOM 950 N N . SER A 1 128 ? 161.391 143.295 136.698 1.00 63.23 128 SER A N 1
ATOM 951 C CA . SER A 1 128 ? 162.329 143.061 137.787 1.00 63.23 128 SER A CA 1
ATOM 952 C C . SER A 1 128 ? 162.507 144.309 138.633 1.00 63.23 128 SER A C 1
ATOM 953 O O . SER A 1 128 ? 162.603 144.224 139.862 1.00 63.23 128 SER A O 1
ATOM 956 N N . VAL A 1 129 ? 162.550 145.478 137.999 1.00 64.44 129 VAL A N 1
ATOM 957 C CA . VAL A 1 129 ? 162.837 146.703 138.739 1.00 64.44 129 VAL A CA 1
ATOM 958 C C . VAL A 1 129 ? 161.658 147.082 139.629 1.00 64.44 129 VAL A C 1
ATOM 959 O O . VAL A 1 129 ? 161.776 147.125 140.858 1.00 64.44 129 VAL A O 1
ATOM 963 N N . VAL A 1 130 ? 160.503 147.344 139.029 1.00 63.87 130 VAL A N 1
ATOM 964 C CA . VAL A 1 130 ? 159.343 147.836 139.767 1.00 63.87 130 VAL A CA 1
ATOM 965 C C . VAL A 1 130 ? 158.961 146.855 140.866 1.00 63.87 130 VAL A C 1
ATOM 966 O O . VAL A 1 130 ? 158.550 145.725 140.573 1.00 63.87 130 VAL A O 1
ATOM 970 N N . PRO A 1 131 ? 159.065 147.245 142.133 1.00 66.02 131 PRO A N 1
ATOM 971 C CA . PRO A 1 131 ? 158.771 146.292 143.215 1.00 66.02 131 PRO A CA 1
ATOM 972 C C . PRO A 1 131 ? 157.397 145.660 143.107 1.00 66.02 131 PRO A C 1
ATOM 973 O O . PRO A 1 131 ? 157.268 144.439 143.255 1.00 66.02 131 PRO A O 1
ATOM 977 N N . SER A 1 132 ? 156.361 146.454 142.845 1.00 63.67 132 SER A N 1
ATOM 978 C CA . SER A 1 132 ? 155.019 145.890 142.807 1.00 63.67 132 SER A CA 1
ATOM 979 C C . SER A 1 132 ? 154.898 144.831 141.722 1.00 63.67 132 SER A C 1
ATOM 980 O O . SER A 1 132 ? 154.281 143.781 141.933 1.00 63.67 132 SER A O 1
ATOM 983 N N . LEU A 1 133 ? 155.480 145.085 140.552 1.00 61.20 133 LEU A N 1
ATOM 984 C CA . LEU A 1 133 ? 155.350 144.133 139.459 1.00 61.20 133 LEU A CA 1
ATOM 985 C C . LEU A 1 133 ? 155.997 142.805 139.821 1.00 61.20 133 LEU A C 1
ATOM 986 O O . LEU A 1 133 ? 155.430 141.736 139.575 1.00 61.20 133 LEU A O 1
ATOM 991 N N . ARG A 1 134 ? 157.201 142.853 140.388 1.00 65.22 134 ARG A N 1
ATOM 992 C CA . ARG A 1 134 ? 157.852 141.625 140.821 1.00 65.22 134 ARG A CA 1
ATOM 993 C C . ARG A 1 134 ? 157.006 140.913 141.861 1.00 65.22 134 ARG A C 1
ATOM 994 O O . ARG A 1 134 ? 156.809 139.694 141.799 1.00 65.22 134 ARG A O 1
ATOM 1002 N N . ARG A 1 135 ? 156.494 141.668 142.831 1.00 62.25 135 ARG A N 1
ATOM 1003 C CA . ARG A 1 135 ? 155.669 141.065 143.868 1.00 62.25 135 ARG A CA 1
ATOM 1004 C C . ARG A 1 135 ? 154.472 140.353 143.265 1.00 62.25 135 ARG A C 1
ATOM 1005 O O . ARG A 1 135 ? 154.099 139.263 143.709 1.00 62.25 135 ARG A O 1
ATOM 1013 N N . LEU A 1 136 ? 153.860 140.953 142.247 1.00 57.00 136 LEU A N 1
ATOM 1014 C CA . LEU A 1 136 ? 152.679 140.358 141.636 1.00 57.00 136 LEU A CA 1
ATOM 1015 C C . LEU A 1 136 ? 153.046 139.106 140.854 1.00 57.00 136 LEU A C 1
ATOM 1016 O O . LEU A 1 136 ? 152.482 138.029 141.079 1.00 57.00 136 LEU A O 1
ATOM 1021 N N . VAL A 1 137 ? 154.003 139.232 139.936 1.00 54.75 137 VAL A N 1
ATOM 1022 C CA . VAL A 1 137 ? 154.408 138.094 139.119 1.00 54.75 137 VAL A CA 1
ATOM 1023 C C . VAL A 1 137 ? 154.804 136.920 139.997 1.00 54.75 137 VAL A C 1
ATOM 1024 O O . VAL A 1 137 ? 154.595 135.757 139.635 1.00 54.75 137 VAL A O 1
ATOM 1028 N N . ASP A 1 138 ? 155.377 137.197 141.168 1.00 60.30 138 ASP A N 1
ATOM 1029 C CA . ASP A 1 138 ? 155.775 136.110 142.052 1.00 60.30 138 ASP A CA 1
ATOM 1030 C C . ASP A 1 138 ? 154.596 135.198 142.357 1.00 60.30 138 ASP A C 1
ATOM 1031 O O . ASP A 1 138 ? 154.657 133.987 142.126 1.00 60.30 138 ASP A O 1
ATOM 1036 N N . ALA A 1 139 ? 153.504 135.765 142.863 1.00 56.77 139 ALA A N 1
ATOM 1037 C CA . ALA A 1 139 ? 152.330 134.951 143.144 1.00 56.77 139 ALA A CA 1
ATOM 1038 C C . ALA A 1 139 ? 151.720 134.405 141.861 1.00 56.77 139 ALA A C 1
ATOM 1039 O O . ALA A 1 139 ? 151.337 133.229 141.794 1.00 56.77 139 ALA A O 1
ATOM 1041 N N . LEU A 1 140 ? 151.605 135.248 140.836 1.00 52.92 140 LEU A N 1
ATOM 1042 C CA . LEU A 1 140 ? 150.996 134.800 139.592 1.00 52.92 140 LEU A CA 1
ATOM 1043 C C . LEU A 1 140 ? 151.703 133.585 139.021 1.00 52.92 140 LEU A C 1
ATOM 1044 O O . LEU A 1 140 ? 151.117 132.862 138.212 1.00 52.92 140 LEU A O 1
ATOM 1049 N N . VAL A 1 141 ? 152.950 133.358 139.408 1.00 54.93 141 VAL A N 1
ATOM 1050 C CA . VAL A 1 141 ? 153.649 132.141 139.028 1.00 54.93 141 VAL A CA 1
ATOM 1051 C C . VAL A 1 141 ? 153.453 131.050 140.065 1.00 54.93 141 VAL A C 1
ATOM 1052 O O . VAL A 1 141 ? 153.052 129.932 139.739 1.00 54.93 141 VAL A O 1
ATOM 1056 N N . MET A 1 142 ? 153.725 131.360 141.334 1.00 58.91 142 MET A N 1
ATOM 1057 C CA . MET A 1 142 ? 153.640 130.347 142.378 1.00 58.91 142 MET A CA 1
ATOM 1058 C C . MET A 1 142 ? 152.319 129.602 142.337 1.00 58.91 142 MET A C 1
ATOM 1059 O O . MET A 1 142 ? 152.259 128.429 142.720 1.00 58.91 142 MET A O 1
ATOM 1064 N N . THR A 1 143 ? 151.252 130.251 141.877 1.00 55.10 143 THR A N 1
ATOM 1065 C CA . THR A 1 143 ? 149.948 129.604 141.837 1.00 55.10 143 THR A CA 1
ATOM 1066 C C . THR A 1 143 ? 149.763 128.693 140.630 1.00 55.10 143 THR A C 1
ATOM 1067 O O . THR A 1 143 ? 148.629 128.301 140.343 1.00 55.10 143 THR A O 1
ATOM 1071 N N . ILE A 1 144 ? 150.826 128.368 139.903 1.00 52.11 144 ILE A N 1
ATOM 1072 C CA . ILE A 1 144 ? 150.709 127.390 138.823 1.00 52.11 144 ILE A CA 1
ATOM 1073 C C . ILE A 1 144 ? 150.719 125.983 139.407 1.00 52.11 144 ILE A C 1
ATOM 1074 O O . ILE A 1 144 ? 149.777 125.214 139.173 1.00 52.11 144 ILE A O 1
ATOM 1079 N N . PRO A 1 145 ? 151.745 125.601 140.167 1.00 52.92 145 PRO A N 1
ATOM 1080 C CA . PRO A 1 145 ? 151.742 124.259 140.766 1.00 52.92 145 PRO A CA 1
ATOM 1081 C C . PRO A 1 145 ? 150.472 123.955 141.523 1.00 52.92 145 PRO A C 1
ATOM 1082 O O . PRO A 1 145 ? 150.101 122.784 141.654 1.00 52.92 145 PRO A O 1
ATOM 1086 N N . ALA A 1 146 ? 149.793 124.978 142.037 1.00 51.71 146 ALA A N 1
ATOM 1087 C CA . ALA A 1 146 ? 148.481 124.758 142.627 1.00 51.71 146 ALA A CA 1
ATOM 1088 C C . ALA A 1 146 ? 147.569 124.033 141.652 1.00 51.71 146 ALA A C 1
ATOM 1089 O O . ALA A 1 146 ? 146.865 123.092 142.028 1.00 51.71 146 ALA A O 1
ATOM 1091 N N . LEU A 1 147 ? 147.569 124.455 140.391 1.00 49.50 147 LEU A N 1
ATOM 1092 C CA . LEU A 1 147 ? 146.752 123.788 139.390 1.00 49.50 147 LEU A CA 1
ATOM 1093 C C . LEU A 1 147 ? 147.218 122.350 139.239 1.00 49.50 147 LEU A C 1
ATOM 1094 O O . LEU A 1 147 ? 146.483 121.417 139.574 1.00 49.50 147 LEU A O 1
ATOM 1099 N N . GLY A 1 148 ? 148.439 122.159 138.753 1.00 48.33 148 GLY A N 1
ATOM 1100 C CA . GLY A 1 148 ? 149.014 120.832 138.758 1.00 48.33 148 GLY A CA 1
ATOM 1101 C C . GLY A 1 148 ? 148.156 119.822 138.035 1.00 48.33 148 GLY A C 1
ATOM 1102 O O . GLY A 1 148 ? 148.106 119.792 136.804 1.00 48.33 148 GLY A O 1
ATOM 1103 N N . ASN A 1 149 ? 147.485 118.976 138.817 1.00 48.62 149 ASN A N 1
ATOM 1104 C CA . ASN A 1 149 ? 146.639 117.914 138.292 1.00 48.62 149 ASN A CA 1
ATOM 1105 C C . ASN A 1 149 ? 145.807 118.352 137.093 1.00 48.62 149 ASN A C 1
ATOM 1106 O O . ASN A 1 149 ? 145.920 117.781 136.005 1.00 48.62 149 ASN A O 1
ATOM 1111 N N . ILE A 1 150 ? 144.961 119.365 137.279 1.00 44.54 150 ILE A N 1
ATOM 1112 C CA . ILE A 1 150 ? 144.029 119.746 136.222 1.00 44.54 150 ILE A CA 1
ATOM 1113 C C . ILE A 1 150 ? 144.750 119.884 134.892 1.00 44.54 150 ILE A C 1
ATOM 1114 O O . ILE A 1 150 ? 144.206 119.546 133.836 1.00 44.54 150 ILE A O 1
ATOM 1119 N N . LEU A 1 151 ? 145.978 120.393 134.914 1.00 42.78 151 LEU A N 1
ATOM 1120 C CA . LEU A 1 151 ? 146.744 120.474 133.679 1.00 42.78 151 LEU A CA 1
ATOM 1121 C C . LEU A 1 151 ? 146.998 119.088 133.113 1.00 42.78 151 LEU A C 1
ATOM 1122 O O . LEU A 1 151 ? 146.901 118.876 131.901 1.00 42.78 151 LEU A O 1
ATOM 1127 N N . ILE A 1 152 ? 147.308 118.123 133.976 1.00 42.21 152 ILE A N 1
ATOM 1128 C CA . ILE A 1 152 ? 147.535 116.762 133.503 1.00 42.21 152 ILE A CA 1
ATOM 1129 C C . ILE A 1 152 ? 146.255 116.179 132.928 1.00 42.21 152 ILE A C 1
ATOM 1130 O O . ILE A 1 152 ? 146.274 115.472 131.916 1.00 42.21 152 ILE A O 1
ATOM 1135 N N . LEU A 1 153 ? 145.125 116.450 133.575 1.00 39.54 153 LEU A N 1
ATOM 1136 C CA . LEU A 1 153 ? 143.848 115.960 133.075 1.00 39.54 153 LEU A CA 1
ATOM 1137 C C . LEU A 1 153 ? 143.552 116.529 131.698 1.00 39.54 153 LEU A C 1
ATOM 1138 O O . LEU A 1 153 ? 143.174 115.800 130.774 1.00 39.54 153 LEU A O 1
ATOM 1143 N N . MET A 1 154 ? 143.701 117.841 131.548 1.00 37.13 154 MET A N 1
ATOM 1144 C CA . MET A 1 154 ? 143.495 118.453 130.246 1.00 37.13 154 MET A CA 1
ATOM 1145 C C . MET A 1 154 ? 144.454 117.888 129.217 1.00 37.13 154 MET A C 1
ATOM 1146 O O . MET A 1 154 ? 144.080 117.712 128.056 1.00 37.13 154 MET A O 1
ATOM 1151 N N . SER A 1 155 ? 145.684 117.579 129.618 1.00 37.53 155 SER A N 1
ATOM 1152 C CA . SER A 1 155 ? 146.632 117.005 128.674 1.00 37.53 155 SER A CA 1
ATOM 1153 C C . SER A 1 155 ? 146.195 115.619 128.229 1.00 37.53 155 SER A C 1
ATOM 1154 O O . SER A 1 155 ? 146.262 115.290 127.040 1.00 37.53 155 SER A O 1
ATOM 1157 N N . ILE A 1 156 ? 145.737 114.795 129.167 1.00 35.27 156 ILE A N 1
ATOM 1158 C CA . ILE A 1 156 ? 145.2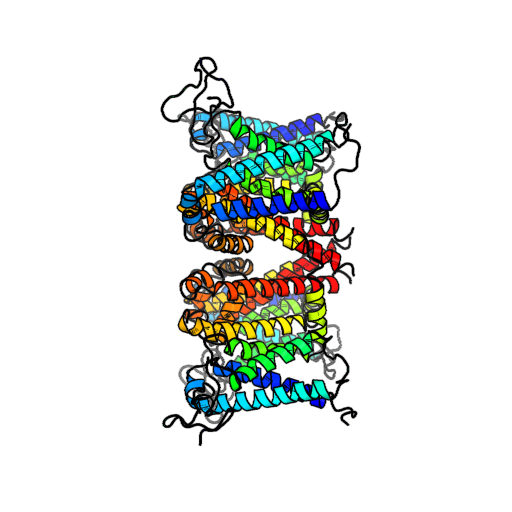69 113.460 128.815 1.00 35.27 156 ILE A CA 1
ATOM 1159 C C . ILE A 1 156 ? 144.084 113.545 127.872 1.00 35.27 156 ILE A C 1
ATOM 1160 O O . ILE A 1 156 ? 143.988 112.790 126.900 1.00 35.27 156 ILE A O 1
ATOM 1165 N N . PHE A 1 157 ? 143.150 114.441 128.176 1.00 34.52 157 PHE A N 1
ATOM 1166 C CA . PHE A 1 157 ? 141.959 114.599 127.347 1.00 34.52 157 PHE A CA 1
ATOM 1167 C C . PHE A 1 157 ? 142.330 115.060 125.950 1.00 34.52 157 PHE A C 1
ATOM 1168 O O . PHE A 1 157 ? 141.842 114.518 124.963 1.00 34.52 157 PHE A O 1
ATOM 1176 N N . PHE A 1 158 ? 143.168 116.084 125.869 1.00 26.97 158 PHE A N 1
ATOM 1177 C CA . PHE A 1 158 ? 143.673 116.534 124.584 1.00 26.97 158 PHE A CA 1
ATOM 1178 C C . PHE A 1 158 ? 144.285 115.384 123.813 1.00 26.97 158 PHE A C 1
ATOM 1179 O O . PHE A 1 158 ? 144.034 115.230 122.618 1.00 26.97 158 PHE A O 1
ATOM 1187 N N . TYR A 1 159 ? 145.090 114.560 124.480 1.00 31.85 159 TYR A N 1
ATOM 1188 C CA . TYR A 1 159 ? 145.757 113.474 123.776 1.00 31.85 159 TYR A CA 1
ATOM 1189 C C . TYR A 1 159 ? 144.754 112.462 123.245 1.00 31.85 159 TYR A C 1
ATOM 1190 O O . TYR A 1 159 ? 144.817 112.062 122.077 1.00 31.85 159 TYR A O 1
ATOM 1199 N N . ILE A 1 160 ? 143.839 112.012 124.100 1.00 25.85 160 ILE A N 1
ATOM 1200 C CA . ILE A 1 160 ? 142.841 111.039 123.669 1.00 25.85 160 ILE A CA 1
ATOM 1201 C C . ILE A 1 160 ? 142.080 111.569 122.468 1.00 25.85 160 ILE A C 1
ATOM 1202 O O . ILE A 1 160 ? 141.978 110.909 121.427 1.00 25.85 160 ILE A O 1
ATOM 1207 N N . PHE A 1 161 ? 141.486 112.744 122.625 1.00 21.45 161 PHE A N 1
ATOM 1208 C CA . PHE A 1 161 ? 140.686 113.328 121.557 1.00 21.45 161 PHE A CA 1
ATOM 1209 C C . PHE A 1 161 ? 141.468 113.610 120.283 1.00 21.45 161 PHE A C 1
ATOM 1210 O O . PHE A 1 161 ? 140.914 113.549 119.190 1.00 21.45 161 PHE A O 1
ATOM 1218 N N . ALA A 1 162 ? 142.749 113.927 120.417 1.00 21.66 162 ALA A N 1
ATOM 1219 C CA . ALA A 1 162 ? 143.568 114.157 119.238 1.00 21.66 162 ALA A CA 1
ATOM 1220 C C . ALA A 1 162 ? 143.840 112.860 118.503 1.00 21.66 162 ALA A C 1
ATOM 1221 O O . ALA A 1 162 ? 143.745 112.806 117.274 1.00 21.66 162 ALA A O 1
ATOM 1223 N N . VAL A 1 163 ? 144.169 111.799 119.237 1.00 22.90 163 VAL A N 1
ATOM 1224 C CA . VAL A 1 163 ? 144.403 110.510 118.598 1.00 22.90 163 VAL A CA 1
ATOM 1225 C C . VAL A 1 163 ? 143.145 110.042 117.883 1.00 22.90 163 VAL A C 1
ATOM 1226 O O . VAL A 1 163 ? 143.191 109.588 116.732 1.00 22.90 163 VAL A O 1
ATOM 1230 N N . ILE A 1 164 ? 142.000 110.142 118.555 1.00 22.07 164 ILE A N 1
ATOM 1231 C CA . ILE A 1 164 ? 140.761 109.663 117.955 1.00 22.07 164 ILE A CA 1
ATOM 1232 C C . ILE A 1 164 ? 140.412 110.488 116.728 1.00 22.07 164 ILE A C 1
ATOM 1233 O O . ILE A 1 164 ? 140.075 109.946 115.671 1.00 22.07 164 ILE A O 1
ATOM 1238 N N . GLY A 1 165 ? 140.453 111.810 116.856 1.00 20.48 165 GLY A N 1
ATOM 1239 C CA . GLY A 1 165 ? 140.153 112.652 115.719 1.00 20.48 165 GLY A CA 1
ATOM 1240 C C . GLY A 1 165 ? 141.060 112.364 114.548 1.00 20.48 165 GLY A C 1
ATOM 1241 O O . GLY A 1 165 ? 140.612 112.312 113.406 1.00 20.48 165 GLY A O 1
ATOM 1242 N N . THR A 1 166 ? 142.347 112.168 114.812 1.00 20.45 166 THR A N 1
ATOM 1243 C CA . THR A 1 166 ? 143.253 111.783 113.744 1.00 20.45 166 THR A CA 1
ATOM 1244 C C . THR A 1 166 ? 142.764 110.514 113.071 1.00 20.45 166 THR A C 1
ATOM 1245 O O . THR A 1 166 ? 142.357 110.527 111.907 1.00 20.45 166 THR A O 1
ATOM 1249 N N . MET A 1 167 ? 142.737 109.414 113.819 1.00 26.55 167 MET A N 1
ATOM 1250 C CA . MET A 1 167 ? 142.436 108.132 113.203 1.00 26.55 167 MET A CA 1
ATOM 1251 C C . MET A 1 167 ? 141.069 108.110 112.537 1.00 26.55 167 MET A C 1
ATOM 1252 O O . MET A 1 167 ? 140.825 107.250 111.689 1.00 26.55 167 MET A O 1
ATOM 1257 N N . LEU A 1 168 ? 140.175 109.036 112.881 1.00 22.03 168 LEU A N 1
ATOM 1258 C CA . LEU A 1 168 ? 138.853 109.055 112.261 1.00 22.03 168 LEU A CA 1
ATOM 1259 C C . LEU A 1 168 ? 138.799 109.964 111.039 1.00 22.03 168 LEU A C 1
ATOM 1260 O O . LEU A 1 168 ? 138.496 109.511 109.933 1.00 22.03 168 LEU A O 1
ATOM 1265 N N . PHE A 1 169 ? 139.083 111.246 111.225 1.00 19.96 169 PHE A N 1
ATOM 1266 C CA . PHE A 1 169 ? 138.887 112.248 110.195 1.00 19.96 169 PHE A CA 1
ATOM 1267 C C . PHE A 1 169 ? 140.141 112.534 109.389 1.00 19.96 169 PHE A C 1
ATOM 1268 O O . PHE A 1 169 ? 140.143 113.476 108.596 1.00 19.96 169 PHE A O 1
ATOM 1276 N N . GLN A 1 170 ? 141.198 111.744 109.553 1.00 22.10 170 GLN A N 1
ATOM 1277 C CA . GLN A 1 170 ? 142.445 112.038 108.871 1.00 22.10 170 GLN A CA 1
ATOM 1278 C C . GLN A 1 170 ? 142.301 112.023 107.363 1.00 22.10 170 GLN A C 1
ATOM 1279 O O . GLN A 1 170 ? 143.148 112.586 106.668 1.00 22.10 170 GLN A O 1
ATOM 1285 N N . HIS A 1 171 ? 141.255 111.399 106.840 1.00 27.82 171 HIS A N 1
ATOM 1286 C CA . HIS A 1 171 ? 141.043 111.349 105.405 1.00 27.82 171 HIS A CA 1
ATOM 1287 C C . HIS A 1 171 ? 139.901 112.230 104.931 1.00 27.82 171 HIS A C 1
ATOM 1288 O O . HIS A 1 171 ? 139.752 112.421 103.721 1.00 27.82 171 HIS A O 1
ATOM 1295 N N . VAL A 1 172 ? 139.099 112.769 105.841 1.00 24.30 172 VAL A N 1
ATOM 1296 C CA . VAL A 1 172 ? 137.994 113.638 105.481 1.00 24.30 172 VAL A CA 1
ATOM 1297 C C . VAL A 1 172 ? 138.390 115.104 105.553 1.00 24.30 172 VAL A C 1
ATOM 1298 O O . VAL A 1 172 ? 137.955 115.903 104.726 1.00 24.30 172 VAL A O 1
ATOM 1302 N N . SER A 1 173 ? 139.215 115.470 106.531 1.00 20.22 173 SER A N 1
ATOM 1303 C CA . SER A 1 173 ? 139.666 116.849 106.710 1.00 20.22 173 SER A CA 1
ATOM 1304 C C . SER A 1 173 ? 141.159 116.857 106.968 1.00 20.22 173 SER A C 1
ATOM 1305 O O . SER A 1 173 ? 141.610 116.985 108.110 1.00 20.22 173 SER A O 1
ATOM 1308 N N . PRO A 1 174 ? 141.967 116.753 105.914 1.00 19.77 174 PRO A N 1
ATOM 1309 C CA . PRO A 1 174 ? 143.414 116.649 106.104 1.00 19.77 174 PRO A CA 1
ATOM 1310 C C . PRO A 1 174 ? 144.057 117.929 106.578 1.00 19.77 174 PRO A C 1
ATOM 1311 O O . PRO A 1 174 ? 145.250 117.916 106.896 1.00 19.77 174 PRO A O 1
ATOM 1315 N N . GLU A 1 175 ? 143.322 119.033 106.622 1.00 18.68 175 GLU A N 1
ATOM 1316 C CA . GLU A 1 175 ? 143.889 120.293 107.069 1.00 18.68 175 GLU A CA 1
ATOM 1317 C C . GLU A 1 175 ? 143.778 120.489 108.566 1.00 18.68 175 GLU A C 1
ATOM 1318 O O . GLU A 1 175 ? 144.621 121.167 109.156 1.00 18.68 175 GLU A O 1
ATOM 1324 N N . TYR A 1 176 ? 142.751 119.930 109.192 1.00 16.20 176 TYR A N 1
ATOM 1325 C CA . TYR A 1 176 ? 142.559 120.069 110.624 1.00 16.20 176 TYR A CA 1
ATOM 1326 C C . TYR A 1 176 ? 142.981 118.837 111.391 1.00 16.20 176 TYR A C 1
ATOM 1327 O O . TYR A 1 176 ? 143.530 118.961 112.484 1.00 16.20 176 TYR A O 1
ATOM 1336 N N . PHE A 1 177 ? 142.746 117.653 110.846 1.00 15.58 177 PHE A N 1
ATOM 1337 C CA . PHE A 1 177 ? 143.070 116.406 111.518 1.00 15.58 177 PHE A CA 1
ATOM 1338 C C . PHE A 1 177 ? 144.035 115.571 110.691 1.00 15.58 177 PHE A C 1
ATOM 1339 O O . PHE A 1 177 ? 143.899 114.357 110.588 1.00 15.58 177 PHE A O 1
ATOM 1347 N N . GLY A 1 178 ? 145.035 116.211 110.092 1.00 16.06 178 GLY A N 1
ATOM 1348 C CA . GLY A 1 178 ? 145.962 115.479 109.254 1.00 16.06 178 GLY A CA 1
ATOM 1349 C C . GLY A 1 178 ? 146.979 114.660 110.014 1.00 16.06 178 GLY A C 1
ATOM 1350 O O . GLY A 1 178 ? 147.347 113.572 109.571 1.00 16.06 178 GLY A O 1
ATOM 1351 N N . ASN A 1 179 ? 147.455 115.157 111.150 1.00 17.21 179 ASN A N 1
ATOM 1352 C CA . ASN A 1 179 ? 148.521 114.503 111.891 1.00 17.21 179 ASN A CA 1
ATOM 1353 C C . ASN A 1 179 ? 148.152 114.446 113.359 1.00 17.21 179 ASN A C 1
ATOM 1354 O O . ASN A 1 179 ? 147.116 114.951 113.782 1.00 17.21 179 ASN A O 1
ATOM 1359 N N . LEU A 1 180 ? 149.030 113.842 114.146 1.00 20.78 180 LEU A N 1
ATOM 1360 C CA . LEU A 1 180 ? 148.825 113.827 115.584 1.00 20.78 180 LEU A CA 1
ATOM 1361 C C . LEU A 1 180 ? 148.938 115.220 116.167 1.00 20.78 180 LEU A C 1
ATOM 1362 O O . LEU A 1 180 ? 148.327 115.505 117.198 1.00 20.78 180 LEU A O 1
ATOM 1367 N N . GLN A 1 181 ? 149.715 116.097 115.540 1.00 20.71 181 GLN A N 1
ATOM 1368 C CA . GLN A 1 181 ? 149.866 117.465 116.016 1.00 20.71 181 GLN A CA 1
ATOM 1369 C C . GLN A 1 181 ? 149.049 118.463 115.222 1.00 20.71 181 GLN A C 1
ATOM 1370 O O . GLN A 1 181 ? 148.422 119.342 115.808 1.00 20.71 181 GLN A O 1
ATOM 1376 N N . LEU A 1 182 ? 149.017 118.336 113.899 1.00 15.29 182 LEU A N 1
ATOM 1377 C CA . LEU A 1 182 ? 148.148 119.183 113.099 1.00 15.29 182 LEU A CA 1
ATOM 1378 C C . LEU A 1 182 ? 146.741 119.224 113.657 1.00 15.29 182 LEU A C 1
ATOM 1379 O O . LEU A 1 182 ? 146.031 120.213 113.473 1.00 15.29 182 LEU A O 1
ATOM 1384 N N . SER A 1 183 ? 146.314 118.159 114.328 1.00 14.28 183 SER A N 1
ATOM 1385 C CA . SER A 1 183 ? 145.009 118.127 114.962 1.00 14.28 183 SER A CA 1
ATOM 1386 C C . SER A 1 183 ? 145.066 118.486 116.431 1.00 14.28 183 SER A C 1
ATOM 1387 O O . SER A 1 183 ? 144.040 118.853 117.005 1.00 14.28 183 SER A O 1
ATOM 1390 N N . LEU A 1 184 ? 146.230 118.376 117.055 1.00 15.18 184 LEU A N 1
ATOM 1391 C CA . LEU A 1 184 ? 146.395 118.936 118.382 1.00 15.18 184 LEU A CA 1
ATOM 1392 C C . LEU A 1 184 ? 146.218 120.437 118.367 1.00 15.18 184 LEU A C 1
ATOM 1393 O O . LEU A 1 184 ? 146.018 121.038 119.422 1.00 15.18 184 LEU A O 1
ATOM 1398 N N . LEU A 1 185 ? 146.297 121.050 117.192 1.00 14.31 185 LEU A N 1
ATOM 1399 C CA . LEU A 1 185 ? 146.048 122.476 117.048 1.00 14.31 185 LEU A CA 1
ATOM 1400 C C . LEU A 1 185 ? 144.567 122.752 116.858 1.00 14.31 185 LEU A C 1
ATOM 1401 O O . LEU A 1 185 ? 144.031 123.714 117.413 1.00 14.31 185 LEU A O 1
ATOM 1406 N N . THR A 1 186 ? 143.894 121.928 116.056 1.00 12.16 186 THR A N 1
ATOM 1407 C CA . THR A 1 186 ? 142.452 122.043 115.915 1.00 12.16 186 THR A CA 1
ATOM 1408 C C . THR A 1 186 ? 141.763 121.886 117.255 1.00 12.16 186 THR A C 1
ATOM 1409 O O . THR A 1 186 ? 140.856 122.648 117.595 1.00 12.16 186 THR A O 1
ATOM 1413 N N . LEU A 1 187 ? 142.150 120.874 118.018 1.00 13.56 187 LEU A N 1
ATOM 1414 C CA . LEU A 1 187 ? 141.544 120.710 119.326 1.00 13.56 187 LEU A CA 1
ATOM 1415 C C . LEU A 1 187 ? 141.836 121.873 120.247 1.00 13.56 187 LEU A C 1
ATOM 1416 O O . LEU A 1 187 ? 141.137 122.032 121.247 1.00 13.56 187 LEU A O 1
ATOM 1421 N N . PHE A 1 188 ? 142.845 122.681 119.956 1.00 13.54 188 PHE A N 1
ATOM 1422 C CA . PHE A 1 188 ? 143.065 123.863 120.772 1.00 13.54 188 PHE A CA 1
ATOM 1423 C C . PHE A 1 188 ? 142.204 125.016 120.307 1.00 13.54 188 PHE A C 1
ATOM 1424 O O . PHE A 1 188 ? 141.671 125.765 121.125 1.00 13.54 188 PHE A O 1
ATOM 1432 N N . GLN A 1 189 ? 142.060 125.167 118.998 1.00 12.51 189 GLN A N 1
ATOM 1433 C CA . GLN A 1 189 ? 141.162 126.181 118.473 1.00 12.51 189 GLN A CA 1
ATOM 1434 C C . GLN A 1 189 ? 139.715 125.897 118.821 1.00 12.51 189 GLN A C 1
ATOM 1435 O O . GLN A 1 189 ? 138.903 126.820 118.820 1.00 12.51 189 GLN A O 1
ATOM 1441 N N . VAL A 1 190 ? 139.374 124.646 119.113 1.00 11.49 190 VAL A N 1
ATOM 1442 C CA . VAL A 1 190 ? 137.989 124.299 119.405 1.00 11.49 190 VAL A CA 1
ATOM 1443 C C . VAL A 1 190 ? 137.634 124.433 120.879 1.00 11.49 190 VAL A C 1
ATOM 1444 O O . VAL A 1 190 ? 136.449 124.531 121.209 1.00 11.49 190 VAL A O 1
ATOM 1448 N N . VAL A 1 191 ? 138.613 124.449 121.777 1.00 12.79 191 VAL A N 1
ATOM 1449 C CA . VAL A 1 191 ? 138.291 124.718 123.170 1.00 12.79 191 VAL A CA 1
ATOM 1450 C C . VAL A 1 191 ? 138.156 126.205 123.442 1.00 12.79 191 VAL A C 1
ATOM 1451 O O . VAL A 1 191 ? 137.560 126.588 124.456 1.00 12.79 191 VAL A O 1
ATOM 1455 N N . THR A 1 192 ? 138.703 127.053 122.584 1.00 11.98 192 THR A N 1
ATOM 1456 C CA . THR A 1 192 ? 138.439 128.478 122.649 1.00 11.98 192 THR A CA 1
ATOM 1457 C C . THR A 1 192 ? 137.190 128.862 121.873 1.00 11.98 192 THR A C 1
ATOM 1458 O O . THR A 1 192 ? 136.782 130.024 121.913 1.00 11.98 192 THR A O 1
ATOM 1462 N N . LEU A 1 193 ? 136.581 127.910 121.172 1.00 12.03 193 LEU A N 1
ATOM 1463 C CA . LEU A 1 193 ? 135.268 128.079 120.566 1.00 12.03 193 LEU A CA 1
ATOM 1464 C C . LEU A 1 193 ? 135.307 129.001 119.356 1.00 12.03 193 LEU A C 1
ATOM 1465 O O . LEU A 1 193 ? 134.380 129.771 119.127 1.00 12.03 193 LEU A O 1
ATOM 1470 N N . GLU A 1 194 ? 136.367 128.921 118.565 1.00 13.73 194 GLU A N 1
ATOM 1471 C CA . GLU A 1 194 ? 136.475 129.723 117.353 1.00 13.73 194 GLU A CA 1
ATOM 1472 C C . GLU A 1 194 ? 135.874 128.968 116.186 1.00 13.73 194 GLU A C 1
ATOM 1473 O O . GLU A 1 194 ? 136.540 128.131 115.575 1.00 13.73 194 GLU A O 1
ATOM 1479 N N . SER A 1 195 ? 134.635 129.287 115.846 1.00 13.42 195 SER A N 1
ATOM 1480 C CA . SER A 1 195 ? 134.039 128.706 114.659 1.00 13.42 195 SER A CA 1
ATOM 1481 C C . SER A 1 195 ? 134.282 127.210 114.625 1.00 13.42 195 SER A C 1
ATOM 1482 O O . SER A 1 195 ? 134.507 126.638 113.557 1.00 13.42 195 SER A O 1
ATOM 1485 N N . TRP A 1 196 ? 134.199 126.550 115.777 1.00 12.59 196 TRP A N 1
ATOM 1486 C CA . TRP A 1 196 ? 134.367 125.105 115.788 1.00 12.59 196 TRP A CA 1
ATOM 1487 C C . TRP A 1 196 ? 133.123 124.459 115.193 1.00 12.59 196 TRP A C 1
ATOM 1488 O O . TRP A 1 196 ? 133.143 123.284 114.843 1.00 12.59 196 TRP A O 1
ATOM 1499 N N . ALA A 1 197 ? 132.036 125.221 115.082 1.00 12.81 197 ALA A N 1
ATOM 1500 C CA . ALA A 1 197 ? 130.836 124.691 114.470 1.00 12.81 197 ALA A CA 1
ATOM 1501 C C . ALA A 1 197 ? 130.644 125.153 113.043 1.00 12.81 197 ALA A C 1
ATOM 1502 O O . ALA A 1 197 ? 129.860 124.542 112.317 1.00 12.81 197 ALA A O 1
ATOM 1504 N N . SER A 1 198 ? 131.329 126.203 112.620 1.00 13.54 198 SER A N 1
ATOM 1505 C CA . SER A 1 198 ? 131.141 126.703 111.273 1.00 13.54 198 SER A CA 1
ATOM 1506 C C . SER A 1 198 ? 132.339 126.475 110.374 1.00 13.54 198 SER A C 1
ATOM 1507 O O . SER A 1 198 ? 132.188 126.518 109.152 1.00 13.54 198 SER A O 1
ATOM 1510 N N . GLY A 1 199 ? 133.516 126.247 110.933 1.00 13.22 199 GLY A N 1
ATOM 1511 C CA . GLY A 1 199 ? 134.662 125.989 110.094 1.00 13.22 199 GLY A CA 1
ATOM 1512 C C . GLY A 1 199 ? 135.244 124.612 110.293 1.00 13.22 199 GLY A C 1
ATOM 1513 O O . GLY A 1 199 ? 135.725 123.995 109.343 1.00 13.22 199 GLY A O 1
ATOM 1514 N N . VAL A 1 200 ? 135.180 124.104 111.517 1.00 13.39 200 VAL A N 1
ATOM 1515 C CA . VAL A 1 200 ? 135.774 122.814 111.833 1.00 13.39 200 VAL A CA 1
ATOM 1516 C C . VAL A 1 200 ? 134.782 121.683 111.645 1.00 13.39 200 VAL A C 1
ATOM 1517 O O . VAL A 1 200 ? 135.066 120.713 110.944 1.00 13.39 200 VAL A O 1
ATOM 1521 N N . MET A 1 201 ? 133.609 121.782 112.259 1.00 14.73 201 MET A N 1
ATOM 1522 C CA . MET A 1 201 ? 132.676 120.667 112.277 1.00 14.73 201 MET A CA 1
ATOM 1523 C C . MET A 1 201 ? 131.692 120.694 111.118 1.00 14.73 201 MET A C 1
ATOM 1524 O O . MET A 1 201 ? 131.557 119.706 110.397 1.00 14.73 201 MET A O 1
ATOM 1529 N N . ARG A 1 202 ? 130.989 121.794 110.942 1.00 14.21 202 ARG A N 1
ATOM 1530 C CA . ARG A 1 202 ? 129.942 121.880 109.938 1.00 14.21 202 ARG A CA 1
ATOM 1531 C C . ARG A 1 202 ? 130.375 121.255 108.620 1.00 14.21 202 ARG A C 1
ATOM 1532 O O . ARG A 1 202 ? 129.570 120.581 107.969 1.00 14.21 202 ARG A O 1
ATOM 1540 N N . PRO A 1 203 ? 131.618 121.457 108.178 1.00 15.50 203 PRO A N 1
ATOM 1541 C CA . PRO A 1 203 ? 132.048 120.835 106.919 1.00 15.50 203 PRO A CA 1
ATOM 1542 C C . PRO A 1 203 ? 132.412 119.370 107.039 1.00 15.50 203 PRO A C 1
ATOM 1543 O O . PRO A 1 203 ? 132.387 118.665 106.025 1.00 15.50 203 PRO A O 1
ATOM 1547 N N . ILE A 1 204 ? 132.758 118.887 108.228 1.00 18.37 204 ILE A N 1
ATOM 1548 C CA . ILE A 1 204 ? 132.980 117.458 108.414 1.00 18.37 204 ILE A CA 1
ATOM 1549 C C . ILE A 1 204 ? 131.659 116.737 108.592 1.00 18.37 204 ILE A C 1
ATOM 1550 O O . ILE A 1 204 ? 131.380 115.738 107.925 1.00 18.37 204 ILE A O 1
ATOM 1555 N N . PHE A 1 205 ? 130.817 117.251 109.480 1.00 21.20 205 PHE A N 1
ATOM 1556 C CA . PHE A 1 205 ? 129.521 116.664 109.784 1.00 21.20 205 PHE A CA 1
ATOM 1557 C C . PHE A 1 205 ? 128.724 116.413 108.515 1.00 21.20 205 PHE A C 1
ATOM 1558 O O . PHE A 1 205 ? 127.739 115.674 108.532 1.00 21.20 205 PHE A O 1
ATOM 1566 N N . ALA A 1 206 ? 129.138 117.022 107.409 1.00 23.36 206 ALA A N 1
ATOM 1567 C CA . ALA A 1 206 ? 128.472 116.793 106.137 1.00 23.36 206 ALA A CA 1
ATOM 1568 C C . ALA A 1 206 ? 128.845 115.461 105.507 1.00 23.36 206 ALA A C 1
ATOM 1569 O O . ALA A 1 206 ? 128.072 114.938 104.700 1.00 23.36 206 ALA A O 1
ATOM 1571 N N . GLU A 1 207 ? 130.010 114.909 105.835 1.00 26.69 207 GLU A N 1
ATOM 1572 C CA . GLU A 1 207 ? 130.442 113.635 105.277 1.00 26.69 207 GLU A CA 1
ATOM 1573 C C . GLU A 1 207 ? 130.237 112.483 106.252 1.00 26.69 207 GLU A C 1
ATOM 1574 O O . GLU A 1 207 ? 129.503 111.539 105.955 1.00 26.69 207 GLU A O 1
ATOM 1580 N N . VAL A 1 208 ? 130.861 112.546 107.421 1.00 24.71 208 VAL A N 1
ATOM 1581 C CA . VAL A 1 208 ? 130.673 111.503 108.421 1.00 24.71 208 VAL A CA 1
ATOM 1582 C C . VAL A 1 208 ? 129.570 111.980 109.356 1.00 24.71 208 VAL A C 1
ATOM 1583 O O . VAL A 1 208 ? 129.821 112.763 110.281 1.00 24.71 208 VAL A O 1
ATOM 1587 N N . PRO A 1 209 ? 128.328 111.551 109.136 1.00 26.51 209 PRO A N 1
ATOM 1588 C CA . PRO A 1 209 ? 127.202 112.181 109.832 1.00 26.51 209 PRO A CA 1
ATOM 1589 C C . PRO A 1 209 ? 127.154 111.902 111.315 1.00 26.51 209 PRO A C 1
ATOM 1590 O O . PRO A 1 209 ? 126.440 112.611 112.029 1.00 26.51 209 PRO A O 1
ATOM 1594 N N . TRP A 1 210 ? 127.862 110.903 111.813 1.00 30.26 210 TRP A N 1
ATOM 1595 C CA . TRP A 1 210 ? 127.873 110.656 113.243 1.00 30.26 210 TRP A CA 1
ATOM 1596 C C . TRP A 1 210 ? 128.991 111.399 113.950 1.00 30.26 210 TRP A C 1
ATOM 1597 O O . TRP A 1 210 ? 129.268 111.112 115.117 1.00 30.26 210 TRP A O 1
ATOM 1608 N N . SER A 1 211 ? 129.634 112.351 113.275 1.00 23.32 211 SER A N 1
ATOM 1609 C CA . SER A 1 211 ? 130.714 113.101 113.899 1.00 23.32 211 SER A CA 1
ATOM 1610 C C . SER A 1 211 ? 130.207 114.088 114.931 1.00 23.32 211 SER A C 1
ATOM 1611 O O . SER A 1 211 ? 130.959 114.464 115.830 1.00 23.32 211 SER A O 1
ATOM 1614 N N . TRP A 1 212 ? 128.951 114.513 114.829 1.00 24.70 212 TRP A N 1
ATOM 1615 C CA . TRP A 1 212 ? 128.422 115.474 115.782 1.00 24.70 212 TRP A CA 1
ATOM 1616 C C . TRP A 1 212 ? 128.662 115.044 117.214 1.00 24.70 212 TRP A C 1
ATOM 1617 O O . TRP A 1 212 ? 128.585 115.875 118.121 1.00 24.70 212 TRP A O 1
ATOM 1628 N N . LEU A 1 213 ? 128.926 113.763 117.445 1.00 22.68 213 LEU A N 1
ATOM 1629 C CA . LEU A 1 213 ? 129.271 113.319 118.787 1.00 22.68 213 LEU A CA 1
ATOM 1630 C C . LEU A 1 213 ? 130.601 113.910 119.212 1.00 22.68 213 LEU A C 1
ATOM 1631 O O . LEU A 1 213 ? 130.670 114.722 120.143 1.00 22.68 213 LEU A O 1
ATOM 1636 N N . TYR A 1 214 ? 131.652 113.506 118.499 1.00 19.63 214 TYR A N 1
ATOM 1637 C CA . TYR A 1 214 ? 133.043 113.921 118.719 1.00 19.63 214 TYR A CA 1
ATOM 1638 C C . TYR A 1 214 ? 133.240 115.363 119.183 1.00 19.63 214 TYR A C 1
ATOM 1639 O O . TYR A 1 214 ? 133.813 115.608 120.239 1.00 19.63 214 TYR A O 1
ATOM 1648 N N . PHE A 1 215 ? 132.745 116.308 118.393 1.00 16.66 215 PHE A N 1
ATOM 1649 C CA . PHE A 1 215 ? 132.815 117.719 118.725 1.00 16.66 215 PHE A CA 1
ATOM 1650 C C . PHE A 1 215 ? 131.947 118.027 119.927 1.00 16.66 215 PHE A C 1
ATOM 1651 O O . PHE A 1 215 ? 132.442 118.490 120.959 1.00 16.66 215 PHE A O 1
ATOM 1659 N N . VAL A 1 216 ? 130.659 117.708 119.848 1.00 16.40 216 VAL A N 1
ATOM 1660 C CA . VAL A 1 216 ? 129.793 118.012 120.978 1.00 16.40 216 VAL A CA 1
ATOM 1661 C C . VAL A 1 216 ? 130.422 117.481 122.250 1.00 16.40 216 VAL A C 1
ATOM 1662 O O . VAL A 1 216 ? 130.705 118.236 123.185 1.00 16.40 216 VAL A O 1
ATOM 1666 N N . SER A 1 217 ? 130.739 116.187 122.264 1.00 17.87 217 SER A N 1
ATOM 1667 C CA . SER A 1 217 ? 131.311 115.598 123.465 1.00 17.87 217 SER A CA 1
ATOM 1668 C C . SER A 1 217 ? 132.503 116.409 123.936 1.00 17.87 217 SER A C 1
ATOM 1669 O O . SER A 1 217 ? 132.536 116.886 125.075 1.00 17.87 217 SER A O 1
ATOM 1672 N N . PHE A 1 218 ? 133.464 116.636 123.043 1.00 15.72 218 PHE A N 1
ATOM 1673 C CA . PHE A 1 218 ? 134.608 117.455 123.407 1.00 15.72 218 PHE A CA 1
ATOM 1674 C C . PHE A 1 218 ? 134.147 118.758 124.020 1.00 15.72 218 PHE A C 1
ATOM 1675 O O . PHE A 1 218 ? 134.398 119.031 125.198 1.00 15.72 218 PHE A O 1
ATOM 1683 N N . VAL A 1 219 ? 133.400 119.545 123.247 1.00 15.51 219 VAL A N 1
ATOM 1684 C CA . VAL A 1 219 ? 133.061 120.889 123.682 1.00 15.51 219 VAL A CA 1
ATOM 1685 C C . VAL A 1 219 ? 132.406 120.859 125.042 1.00 15.51 219 VAL A C 1
ATOM 1686 O O . VAL A 1 219 ? 132.490 121.830 125.796 1.00 15.51 219 VAL A O 1
ATOM 1690 N N . LEU A 1 220 ? 131.758 119.753 125.395 1.00 18.85 220 LEU A N 1
ATOM 1691 C CA . LEU A 1 220 ? 131.187 119.678 126.734 1.00 18.85 220 LEU A CA 1
ATOM 1692 C C . LEU A 1 220 ? 132.294 119.403 127.739 1.00 18.85 220 LEU A C 1
ATOM 1693 O O . LEU A 1 220 ? 132.634 120.262 128.557 1.00 18.85 220 LEU A O 1
ATOM 1698 N N . ILE A 1 221 ? 132.925 118.235 127.628 1.00 23.83 221 ILE A N 1
ATOM 1699 C CA . ILE A 1 221 ? 133.920 117.836 128.618 1.00 23.83 221 ILE A CA 1
ATOM 1700 C C . ILE A 1 221 ? 134.975 118.915 128.755 1.00 23.83 221 ILE A C 1
ATOM 1701 O O . ILE A 1 221 ? 135.226 119.428 129.850 1.00 23.83 221 ILE A O 1
ATOM 1706 N N . GLY A 1 222 ? 135.594 119.286 127.641 1.00 24.69 222 GLY A N 1
ATOM 1707 C CA . GLY A 1 222 ? 136.572 120.346 127.655 1.00 24.69 222 GLY A CA 1
ATOM 1708 C C . GLY A 1 222 ? 136.089 121.476 128.525 1.00 24.69 222 GLY A C 1
ATOM 1709 O O . GLY A 1 222 ? 136.677 121.770 129.567 1.00 24.69 222 GLY A O 1
ATOM 1710 N N . THR A 1 223 ? 134.966 122.074 128.138 1.00 26.74 223 THR A N 1
ATOM 1711 C CA . THR A 1 223 ? 134.422 123.175 128.913 1.00 26.74 223 THR A CA 1
ATOM 1712 C C . THR A 1 223 ? 134.277 122.773 130.370 1.00 26.74 223 THR A C 1
ATOM 1713 O O . THR A 1 223 ? 134.854 123.398 131.264 1.00 26.74 223 THR A O 1
ATOM 1717 N N . PHE A 1 224 ? 133.538 121.695 130.620 1.00 32.85 224 PHE A N 1
ATOM 1718 C CA . PHE A 1 224 ? 133.319 121.249 131.988 1.00 32.85 224 PHE A CA 1
ATOM 1719 C C . PHE A 1 224 ? 134.621 121.181 132.765 1.00 32.85 224 PHE A C 1
ATOM 1720 O O . PHE A 1 224 ? 134.671 121.551 133.941 1.00 32.85 224 PHE A O 1
ATOM 1728 N N . ILE A 1 225 ? 135.690 120.711 132.129 1.00 34.01 225 ILE A N 1
ATOM 1729 C CA . ILE A 1 225 ? 136.979 120.667 132.808 1.00 34.01 225 ILE A CA 1
ATOM 1730 C C . ILE A 1 225 ? 137.482 122.079 133.056 1.00 34.01 225 ILE A C 1
ATOM 1731 O O . ILE A 1 225 ? 137.708 122.487 134.199 1.00 34.01 225 ILE A O 1
ATOM 1736 N N . ILE A 1 226 ? 137.646 122.848 131.978 1.00 38.75 226 ILE A N 1
ATOM 1737 C CA . ILE A 1 226 ? 138.189 124.200 132.087 1.00 38.75 226 ILE A CA 1
ATOM 1738 C C . ILE A 1 226 ? 137.468 124.959 133.183 1.00 38.75 226 ILE A C 1
ATOM 1739 O O . ILE A 1 226 ? 138.068 125.400 134.167 1.00 38.75 226 ILE A O 1
ATOM 1744 N N . PHE A 1 227 ? 136.157 125.099 133.026 1.00 44.88 227 PHE A N 1
ATOM 1745 C CA . PHE A 1 227 ? 135.330 125.762 134.018 1.00 44.88 227 PHE A CA 1
ATOM 1746 C C . PHE A 1 227 ? 135.742 125.394 135.434 1.00 44.88 227 PHE A C 1
ATOM 1747 O O . PHE A 1 227 ? 136.006 126.270 136.262 1.00 44.88 227 PHE A O 1
ATOM 1755 N N . ASN A 1 228 ? 135.826 124.098 135.732 1.00 46.99 228 ASN A N 1
ATOM 1756 C CA . ASN A 1 228 ? 136.115 123.686 137.101 1.00 46.99 228 ASN A CA 1
ATOM 1757 C C . ASN A 1 228 ? 137.491 124.159 137.540 1.00 46.99 228 ASN A C 1
ATOM 1758 O O . ASN A 1 228 ? 137.657 124.675 138.652 1.00 46.99 228 ASN A O 1
ATOM 1763 N N . LEU A 1 229 ? 138.496 123.988 136.681 1.00 48.10 229 LEU A N 1
ATOM 1764 C CA . LEU A 1 229 ? 139.796 124.593 136.930 1.00 48.10 229 LEU A CA 1
ATOM 1765 C C . LEU A 1 229 ? 139.616 126.006 137.456 1.00 48.10 229 LEU A C 1
ATOM 1766 O O . LEU A 1 229 ? 140.118 126.362 138.527 1.00 48.10 229 LEU A O 1
ATOM 1771 N N . PHE A 1 230 ? 138.850 126.807 136.722 1.00 55.21 230 PHE A N 1
ATOM 1772 C CA . PHE A 1 230 ? 138.530 128.162 137.135 1.00 55.21 230 PHE A CA 1
ATOM 1773 C C . PHE A 1 230 ? 138.098 128.159 138.589 1.00 55.21 230 PHE A C 1
ATOM 1774 O O . PHE A 1 230 ? 138.804 128.692 139.452 1.00 55.21 230 PHE A O 1
ATOM 1782 N N . ILE A 1 231 ? 136.968 127.509 138.874 1.00 58.76 231 ILE A N 1
ATOM 1783 C CA . ILE A 1 231 ? 136.447 127.510 140.237 1.00 58.76 231 ILE A CA 1
ATOM 1784 C C . ILE A 1 231 ? 137.535 127.106 141.214 1.00 58.76 231 ILE A C 1
ATOM 1785 O O . ILE A 1 231 ? 137.665 127.684 142.299 1.00 58.76 231 ILE A O 1
ATOM 1790 N N . GLY A 1 232 ? 138.337 126.115 140.843 1.00 63.78 232 GLY A N 1
ATOM 1791 C CA . GLY A 1 232 ? 139.390 125.665 141.723 1.00 63.78 232 GLY A CA 1
ATOM 1792 C C . GLY A 1 232 ? 140.231 126.825 142.200 1.00 63.78 232 GLY A C 1
ATOM 1793 O O . GLY A 1 232 ? 140.307 127.101 143.401 1.00 63.78 232 GLY A O 1
ATOM 1794 N N . VAL A 1 233 ? 140.822 127.549 141.256 1.00 64.17 233 VAL A N 1
ATOM 1795 C CA . VAL A 1 233 ? 141.798 128.575 141.592 1.00 64.17 233 VAL A CA 1
ATOM 1796 C C . VAL A 1 233 ? 141.123 129.706 142.355 1.00 64.17 233 VAL A C 1
ATOM 1797 O O . VAL A 1 233 ? 141.790 130.624 142.843 1.00 64.17 233 VAL A O 1
ATOM 1801 N N . ILE A 1 234 ? 139.800 129.652 142.478 1.00 67.81 234 ILE A N 1
ATOM 1802 C CA . ILE A 1 234 ? 139.115 130.633 143.309 1.00 67.81 234 ILE A CA 1
ATOM 1803 C C . ILE A 1 234 ? 139.152 130.216 144.772 1.00 67.81 234 ILE A C 1
ATOM 1804 O O . ILE A 1 234 ? 139.524 131.004 145.648 1.00 67.81 234 ILE A O 1
ATOM 1809 N N . VAL A 1 235 ? 138.787 128.968 145.060 1.00 77.75 235 VAL A N 1
ATOM 1810 C CA . VAL A 1 235 ? 138.716 128.498 146.439 1.00 77.75 235 VAL A CA 1
ATOM 1811 C C . VAL A 1 235 ? 140.125 128.245 146.951 1.00 77.75 235 VAL A C 1
ATOM 1812 O O . VAL A 1 235 ? 140.318 127.832 148.099 1.00 77.75 235 VAL A O 1
ATOM 1816 N N . ASN A 1 236 ? 141.115 128.469 146.097 1.00 77.44 236 ASN A N 1
ATOM 1817 C CA . ASN A 1 236 ? 142.497 128.496 146.544 1.00 77.44 236 ASN A CA 1
ATOM 1818 C C . ASN A 1 236 ? 142.974 129.905 146.843 1.00 77.44 236 ASN A C 1
ATOM 1819 O O . ASN A 1 236 ? 143.971 130.071 147.554 1.00 77.44 236 ASN A O 1
ATOM 1824 N N . ASN A 1 237 ? 142.288 130.919 146.320 1.00 78.36 237 ASN A N 1
ATOM 1825 C CA . ASN A 1 237 ? 142.683 132.306 146.524 1.00 78.36 237 ASN A CA 1
ATOM 1826 C C . ASN A 1 237 ? 141.652 133.078 147.332 1.00 78.36 237 ASN A C 1
ATOM 1827 O O . ASN A 1 237 ? 141.993 133.639 148.377 1.00 78.36 237 ASN A O 1
ATOM 1832 N N . VAL A 1 238 ? 140.396 133.118 146.886 1.00 83.69 238 VAL A N 1
ATOM 1833 C CA . VAL A 1 238 ? 139.413 133.960 147.558 1.00 83.69 238 VAL A CA 1
ATOM 1834 C C . VAL A 1 238 ? 139.261 133.558 149.015 1.00 83.69 238 VAL A C 1
ATOM 1835 O O . VAL A 1 238 ? 138.930 134.391 149.867 1.00 83.69 238 VAL A O 1
ATOM 1839 N N . GLU A 1 239 ? 139.504 132.287 149.334 1.00 88.89 239 GLU A N 1
ATOM 1840 C CA . GLU A 1 239 ? 139.527 131.876 150.732 1.00 88.89 239 GLU A CA 1
ATOM 1841 C C . GLU A 1 239 ? 140.607 132.630 151.498 1.00 88.89 239 GLU A C 1
ATOM 1842 O O . GLU A 1 239 ? 140.324 133.326 152.479 1.00 88.89 239 GLU A O 1
ATOM 1848 N N . LYS A 1 240 ? 141.854 132.515 151.050 1.00 86.24 240 LYS A N 1
ATOM 1849 C CA . LYS A 1 240 ? 142.972 133.180 151.707 1.00 86.24 240 LYS A CA 1
ATOM 1850 C C . LYS A 1 240 ? 143.786 134.000 150.713 1.00 86.24 240 LYS A C 1
ATOM 1851 O O . LYS A 1 240 ? 144.721 133.494 150.092 1.00 86.24 240 LYS A O 1
ATOM 1857 N N . GLU B 2 1 ? 201.108 141.056 110.320 1.00 0.00 1 GLU C N 1
ATOM 1858 C CA . GLU B 2 1 ? 200.645 140.100 111.318 1.00 0.00 1 GLU C CA 1
ATOM 1859 C C . GLU B 2 1 ? 199.123 140.076 111.391 1.00 0.00 1 GLU C C 1
ATOM 1860 O O . GLU B 2 1 ? 198.465 141.090 111.158 1.00 0.00 1 GLU C O 1
ATOM 1866 N N . CYS B 2 2 ? 198.568 138.913 111.716 1.00 0.00 2 CYS C N 1
ATOM 1867 C CA . CYS B 2 2 ? 197.122 138.760 111.821 1.00 0.00 2 CYS C CA 1
ATOM 1868 C C . CYS B 2 2 ? 196.636 139.014 113.244 1.00 0.00 2 CYS C C 1
ATOM 1869 O O . CYS B 2 2 ? 197.083 138.367 114.191 1.00 0.00 2 CYS C O 1
ATOM 1872 N N . LEU B 2 3 ? 195.716 139.963 113.384 1.00 0.00 3 LEU C N 1
ATOM 1873 C CA . LEU B 2 3 ? 195.159 140.307 114.685 1.00 0.00 3 LEU C CA 1
ATOM 1874 C C . LEU B 2 3 ? 194.183 139.232 115.144 1.00 0.00 3 LEU C C 1
ATOM 1875 O O . LEU B 2 3 ? 193.655 138.473 114.331 1.00 0.00 3 LEU C O 1
ATOM 1880 N N . GLU B 2 4 ? 193.939 139.173 116.448 1.00 0.00 4 GLU C N 1
ATOM 1881 C CA . GLU B 2 4 ? 193.029 138.181 117.008 1.00 0.00 4 GLU C CA 1
ATOM 1882 C C . GLU B 2 4 ? 191.589 138.687 117.055 1.00 0.00 4 GLU C C 1
ATOM 1883 O O . GLU B 2 4 ? 191.125 139.366 116.140 1.00 0.00 4 GLU C O 1
ATOM 1889 N N . ILE B 2 5 ? 190.887 138.349 118.130 1.00 0.00 5 ILE C N 1
ATOM 1890 C CA . ILE B 2 5 ? 189.502 138.764 118.305 1.00 0.00 5 ILE C CA 1
ATOM 1891 C C . ILE B 2 5 ? 189.415 140.236 118.700 1.00 0.00 5 ILE C C 1
ATOM 1892 O O . ILE B 2 5 ? 190.400 140.827 119.147 1.00 0.00 5 ILE C O 1
ATOM 1897 N N . PHE B 2 6 ? 188.230 140.817 118.529 1.00 0.00 6 PHE C N 1
ATOM 1898 C CA . PHE B 2 6 ? 187.981 142.220 118.854 1.00 0.00 6 PHE C CA 1
ATOM 1899 C C . PHE B 2 6 ? 189.032 143.146 118.248 1.00 0.00 6 PHE C C 1
ATOM 1900 O O . PHE B 2 6 ? 189.708 143.887 118.961 1.00 0.00 6 PHE C O 1
ATOM 1908 N N . LYS B 2 7 ? 189.161 143.095 116.925 1.00 0.00 7 LYS C N 1
ATOM 1909 C CA . LYS B 2 7 ? 190.121 143.926 116.206 1.00 0.00 7 LYS C CA 1
ATOM 1910 C C . LYS B 2 7 ? 189.468 144.561 114.983 1.00 0.00 7 LYS C C 1
ATOM 1911 O O . LYS B 2 7 ? 188.938 143.862 114.121 1.00 0.00 7 LYS C O 1
ATOM 1917 N N . ALA B 2 8 ? 189.513 145.887 114.914 1.00 0.00 8 ALA C N 1
ATOM 1918 C CA . ALA B 2 8 ? 188.920 146.624 113.800 1.00 0.00 8 ALA C CA 1
ATOM 1919 C C . ALA B 2 8 ? 189.396 146.109 112.446 1.00 0.00 8 ALA C C 1
ATOM 1920 O O . ALA B 2 8 ? 190.407 146.569 111.918 1.00 0.00 8 ALA C O 1
ATOM 1922 N N . CYS B 2 9 ? 188.653 145.161 111.883 1.00 0.00 9 CYS C N 1
ATOM 1923 C CA . CYS B 2 9 ? 188.997 144.580 110.590 1.00 0.00 9 CYS C CA 1
ATOM 1924 C C . CYS B 2 9 ? 188.510 145.452 109.439 1.00 0.00 9 CYS C C 1
ATOM 1925 O O . CYS B 2 9 ? 187.838 146.462 109.651 1.00 0.00 9 CYS C O 1
ATOM 1928 N N . ASN B 2 10 ? 188.854 145.054 108.218 1.00 0.00 10 ASN C N 1
ATOM 1929 C CA . ASN B 2 10 ? 188.453 145.795 107.028 1.00 0.00 10 ASN C CA 1
ATOM 1930 C C . ASN B 2 10 ? 187.554 144.964 106.121 1.00 0.00 10 ASN C C 1
ATOM 1931 O O . ASN B 2 10 ? 187.869 143.817 105.810 1.00 0.00 10 ASN C O 1
ATOM 1936 N N . PRO B 2 11 ? 186.430 145.550 105.687 1.00 0.00 11 PRO C N 1
ATOM 1937 C CA . PRO B 2 11 ? 185.461 144.874 104.818 1.00 0.00 11 PRO C CA 1
ATOM 1938 C C . PRO B 2 11 ? 186.103 144.306 103.555 1.00 0.00 11 PRO C C 1
ATOM 1939 O O . PRO B 2 11 ? 185.799 143.178 103.167 1.00 0.00 11 PRO C O 1
ATOM 1943 N N . SER B 2 12 ? 186.979 145.081 102.926 1.00 0.00 12 SER C N 1
ATOM 1944 C CA . SER B 2 12 ? 187.653 144.643 101.709 1.00 0.00 12 SER C CA 1
ATOM 1945 C C . SER B 2 12 ? 188.786 143.667 102.014 1.00 0.00 12 SER C C 1
ATOM 1946 O O . SER B 2 12 ? 188.728 142.496 101.638 1.00 0.00 12 SER C O 1
ATOM 1949 N N . ASN B 2 13 ? 189.815 144.159 102.696 1.00 0.00 13 ASN C N 1
ATOM 1950 C CA . ASN B 2 13 ? 190.966 143.337 103.050 1.00 0.00 13 ASN C CA 1
ATOM 1951 C C . ASN B 2 13 ? 190.796 142.656 104.405 1.00 0.00 13 ASN C C 1
ATOM 1952 O O . ASN B 2 13 ? 190.843 143.306 105.448 1.00 0.00 13 ASN C O 1
ATOM 1957 N N . ASP B 2 14 ? 190.604 141.341 104.380 1.00 0.00 14 ASP C N 1
ATOM 1958 C CA . ASP B 2 14 ? 190.421 140.569 105.602 1.00 0.00 14 ASP C CA 1
ATOM 1959 C C . ASP B 2 14 ? 191.748 140.230 106.265 1.00 0.00 14 ASP C C 1
ATOM 1960 O O . ASP B 2 14 ? 192.574 139.517 105.695 1.00 0.00 14 ASP C O 1
ATOM 1965 N N . GLN B 2 15 ? 191.944 140.743 107.475 1.00 0.00 15 GLN C N 1
ATOM 1966 C CA . GLN B 2 15 ? 193.167 140.487 108.228 1.00 0.00 15 GLN C CA 1
ATOM 1967 C C . GLN B 2 15 ? 192.947 139.403 109.279 1.00 0.00 15 GLN C C 1
ATOM 1968 O O . GLN B 2 15 ? 193.882 138.985 109.961 1.00 0.00 15 GLN C O 1
ATOM 1974 N N . CYS B 2 16 ? 191.701 138.956 109.400 1.00 0.00 16 CYS C N 1
ATOM 1975 C CA . CYS B 2 16 ? 191.337 137.918 110.353 1.00 0.00 16 CYS C CA 1
ATOM 1976 C C . CYS B 2 16 ? 192.220 136.692 110.161 1.00 0.00 16 CYS C C 1
ATOM 1977 O O . CYS B 2 16 ? 192.114 136.000 109.150 1.00 0.00 16 CYS C O 1
ATOM 1980 N N . CYS B 2 17 ? 193.093 136.428 111.127 1.00 0.00 17 CYS C N 1
ATOM 1981 C CA . CYS B 2 17 ? 193.981 135.274 111.049 1.00 0.00 17 CYS C CA 1
ATOM 1982 C C . CYS B 2 17 ? 193.166 133.998 110.866 1.00 0.00 17 CYS C C 1
ATOM 1983 O O . CYS B 2 17 ? 192.219 133.745 111.610 1.00 0.00 17 CYS C O 1
ATOM 1986 N N . LYS B 2 18 ? 193.537 133.196 109.873 1.00 0.00 18 LYS C N 1
ATOM 1987 C CA . LYS B 2 18 ? 192.824 131.955 109.585 1.00 0.00 18 LYS C CA 1
ATOM 1988 C C . LYS B 2 18 ? 193.276 130.787 110.456 1.00 0.00 18 LYS C C 1
ATOM 1989 O O . LYS B 2 18 ? 192.666 129.719 110.431 1.00 0.00 18 LYS C O 1
ATOM 1995 N N . SER B 2 19 ? 194.340 130.990 111.225 1.00 0.00 19 SER C N 1
ATOM 1996 C CA . SER B 2 19 ? 194.857 129.943 112.101 1.00 0.00 19 SER C CA 1
ATOM 1997 C C . SER B 2 19 ? 193.877 129.637 113.229 1.00 0.00 19 SER C C 1
ATOM 1998 O O . SER B 2 19 ? 193.752 128.491 113.663 1.00 0.00 19 SER C O 1
ATOM 2001 N N . SER B 2 20 ? 193.185 130.670 113.700 1.00 0.00 20 SER C N 1
ATOM 2002 C CA . SER B 2 20 ? 192.207 130.517 114.772 1.00 0.00 20 SER C CA 1
ATOM 2003 C C . SER B 2 20 ? 190.789 130.472 114.211 1.00 0.00 20 SER C C 1
ATOM 2004 O O . SER B 2 20 ? 189.825 130.749 114.926 1.00 0.00 20 SER C O 1
ATOM 2007 N N . LYS B 2 21 ? 190.677 130.121 112.931 1.00 0.00 21 LYS C N 1
ATOM 2008 C CA . LYS B 2 21 ? 189.392 130.033 112.239 1.00 0.00 21 LYS C CA 1
ATOM 2009 C C . LYS B 2 21 ? 188.546 131.284 112.450 1.00 0.00 21 LYS C C 1
ATOM 2010 O O . LYS B 2 21 ? 187.477 131.226 113.056 1.00 0.00 21 LYS C O 1
ATOM 2016 N N . LEU B 2 22 ? 189.029 132.413 111.944 1.00 0.00 22 LEU C N 1
ATOM 2017 C CA . LEU B 2 22 ? 188.322 133.679 112.088 1.00 0.00 22 LEU C CA 1
ATOM 2018 C C . LEU B 2 22 ? 187.840 134.227 110.747 1.00 0.00 22 LEU C C 1
ATOM 2019 O O . LEU B 2 22 ? 188.393 133.902 109.697 1.00 0.00 22 LEU C O 1
ATOM 2024 N N . VAL B 2 23 ? 186.807 135.062 110.796 1.00 0.00 23 VAL C N 1
ATOM 2025 C CA . VAL B 2 23 ? 186.244 135.675 109.598 1.00 0.00 23 VAL C CA 1
ATOM 2026 C C . VAL B 2 23 ? 185.804 137.104 109.889 1.00 0.00 23 VAL C C 1
ATOM 2027 O O . VAL B 2 23 ? 184.811 137.328 110.580 1.00 0.00 23 VAL C O 1
ATOM 2031 N N . CYS B 2 24 ? 186.550 138.067 109.360 1.00 0.00 24 CYS C N 1
ATOM 2032 C CA . CYS B 2 24 ? 186.238 139.475 109.564 1.00 0.00 24 CYS C CA 1
ATOM 2033 C C . CYS B 2 24 ? 184.869 139.832 108.995 1.00 0.00 24 CYS C C 1
ATOM 2034 O O . CYS B 2 24 ? 184.459 139.304 107.962 1.00 0.00 24 CYS C O 1
ATOM 2037 N N . SER B 2 25 ? 184.170 140.733 109.677 1.00 0.00 25 SER C N 1
ATOM 2038 C CA . SER B 2 25 ? 182.850 141.167 109.240 1.00 0.00 25 SER C CA 1
ATOM 2039 C C . SER B 2 25 ? 182.757 142.686 109.197 1.00 0.00 25 SER C C 1
ATOM 2040 O O . SER B 2 25 ? 183.724 143.388 109.495 1.00 0.00 25 SER C O 1
ATOM 2043 N N . ARG B 2 26 ? 181.585 143.188 108.827 1.00 0.00 26 ARG C N 1
ATOM 2044 C CA . ARG B 2 26 ? 181.360 144.624 108.738 1.00 0.00 26 ARG C CA 1
ATOM 2045 C C . ARG B 2 26 ? 180.257 145.063 109.690 1.00 0.00 26 ARG C C 1
ATOM 2046 O O . ARG B 2 26 ? 180.171 146.236 110.054 1.00 0.00 26 ARG C O 1
ATOM 2054 N N . LYS B 2 27 ? 179.414 144.114 110.090 1.00 0.00 27 LYS C N 1
ATOM 2055 C CA . LYS B 2 27 ? 178.310 144.396 111.000 1.00 0.00 27 LYS C CA 1
ATOM 2056 C C . LYS B 2 27 ? 178.808 145.087 112.263 1.00 0.00 27 LYS C C 1
ATOM 2057 O O . LYS B 2 27 ? 178.262 146.108 112.680 1.00 0.00 27 LYS C O 1
ATOM 2063 N N . THR B 2 28 ? 179.848 144.523 112.868 1.00 0.00 28 THR C N 1
ATOM 2064 C CA . THR B 2 28 ? 180.421 145.089 114.079 1.00 0.00 28 THR C CA 1
ATOM 2065 C C . THR B 2 28 ? 181.758 145.756 113.780 1.00 0.00 28 THR C C 1
ATOM 2066 O O . THR B 2 28 ? 182.498 146.113 114.696 1.00 0.00 28 THR C O 1
ATOM 2070 N N . ARG B 2 29 ? 182.063 145.913 112.493 1.00 0.00 29 ARG C N 1
ATOM 2071 C CA . ARG B 2 29 ? 183.313 146.547 112.072 1.00 0.00 29 ARG C CA 1
ATOM 2072 C C . ARG B 2 29 ? 184.579 145.981 112.723 1.00 0.00 29 ARG C C 1
ATOM 2073 O O . ARG B 2 29 ? 185.514 146.729 113.011 1.00 0.00 29 ARG C O 1
ATOM 2081 N N . TRP B 2 30 ? 184.562 144.690 113.049 1.00 0.00 30 TRP C N 1
ATOM 2082 C CA . TRP B 2 30 ? 185.724 144.029 113.656 1.00 0.00 30 TRP C CA 1
ATOM 2083 C C . TRP B 2 30 ? 185.749 142.527 113.404 1.00 0.00 30 TRP C C 1
ATOM 2084 O O . TRP B 2 30 ? 184.854 141.976 112.765 1.00 0.00 30 TRP C O 1
ATOM 2095 N N . CYS B 2 31 ? 186.794 141.877 113.900 1.00 0.00 31 CYS C N 1
ATOM 2096 C CA . CYS B 2 31 ? 186.969 140.446 113.712 1.00 0.00 31 CYS C CA 1
ATOM 2097 C C . CYS B 2 31 ? 186.390 139.588 114.832 1.00 0.00 31 CYS C C 1
ATOM 2098 O O . CYS B 2 31 ? 186.620 139.846 116.013 1.00 0.00 31 CYS C O 1
ATOM 2101 N N . LYS B 2 32 ? 185.649 138.557 114.440 1.00 0.00 32 LYS C N 1
ATOM 2102 C CA . LYS B 2 32 ? 185.039 137.629 115.383 1.00 0.00 32 LYS C CA 1
ATOM 2103 C C . LYS B 2 32 ? 185.315 136.200 114.928 1.00 0.00 32 LYS C C 1
ATOM 2104 O O . LYS B 2 32 ? 185.892 135.983 113.862 1.00 0.00 32 LYS C O 1
ATOM 2110 N N . TYR B 2 33 ? 184.905 135.226 115.734 1.00 0.00 33 TYR C N 1
ATOM 2111 C CA . TYR B 2 33 ? 185.121 133.821 115.393 1.00 0.00 33 TYR C CA 1
ATOM 2112 C C . TYR B 2 33 ? 184.197 133.273 114.307 1.00 0.00 33 TYR C C 1
ATOM 2113 O O . TYR B 2 33 ? 183.241 133.924 113.895 1.00 0.00 33 TYR C O 1
ATOM 2122 N N . GLN B 2 34 ? 184.503 132.064 113.846 1.00 0.00 34 GLN C N 1
ATOM 2123 C CA . GLN B 2 34 ? 183.714 131.413 112.809 1.00 0.00 34 GLN C CA 1
ATOM 2124 C C . GLN B 2 34 ? 183.440 129.957 113.170 1.00 0.00 34 GLN C C 1
ATOM 2125 O O . GLN B 2 34 ? 184.267 129.297 113.799 1.00 0.00 34 GLN C O 1
ATOM 2131 N N . ILE B 2 35 ? 182.275 129.461 112.766 1.00 0.00 35 ILE C N 1
ATOM 2132 C CA . ILE B 2 35 ? 181.889 128.084 113.048 1.00 0.00 35 ILE C CA 1
ATOM 2133 C C . ILE B 2 35 ? 181.248 127.432 111.826 1.00 0.00 35 ILE C C 1
ATOM 2134 O O . ILE B 2 35 ? 181.134 126.209 111.744 1.00 0.00 35 ILE C O 1
ATOM 2140 N N . LYS C 1 15 ? 118.863 187.181 148.350 1.00 98.44 15 LYS D N 1
ATOM 2141 C CA . LYS C 1 15 ? 119.905 186.182 148.548 1.00 98.44 15 LYS D CA 1
ATOM 2142 C C . LYS C 1 15 ? 119.334 184.778 148.403 1.00 98.44 15 LYS D C 1
ATOM 2143 O O . LYS C 1 15 ? 118.441 184.383 149.148 1.00 98.44 15 LYS D O 1
ATOM 2149 N N . MET C 1 16 ? 119.863 184.021 147.442 1.00 100.05 16 MET D N 1
ATOM 2150 C CA . MET C 1 16 ? 119.346 182.689 147.138 1.00 100.05 16 MET D CA 1
ATOM 2151 C C . MET C 1 16 ? 119.767 181.729 148.245 1.00 100.05 16 MET D C 1
ATOM 2152 O O . MET C 1 16 ? 120.686 180.920 148.102 1.00 100.05 16 MET D O 1
ATOM 2157 N N . GLN C 1 17 ? 119.060 181.813 149.369 1.00 100.55 17 GLN D N 1
ATOM 2158 C CA . GLN C 1 17 ? 119.324 180.939 150.503 1.00 100.55 17 GLN D CA 1
ATOM 2159 C C . GLN C 1 17 ? 118.089 180.156 150.923 1.00 100.55 17 GLN D C 1
ATOM 2160 O O . GLN C 1 17 ? 118.061 179.600 152.027 1.00 100.55 17 GLN D O 1
ATOM 2166 N N . LYS C 1 18 ? 117.071 180.101 150.074 1.00 99.14 18 LYS D N 1
ATOM 2167 C CA . LYS C 1 18 ? 115.916 179.258 150.322 1.00 99.14 18 LYS D CA 1
ATOM 2168 C C . LYS C 1 18 ? 116.128 177.883 149.696 1.00 99.14 18 LYS D C 1
ATOM 2169 O O . LYS C 1 18 ? 116.980 177.692 148.824 1.00 99.14 18 LYS D O 1
ATOM 2175 N N . ILE C 1 19 ? 115.335 176.918 150.153 1.00 102.02 19 ILE D N 1
ATOM 2176 C CA . ILE C 1 19 ? 115.456 175.545 149.679 1.00 102.02 19 ILE D CA 1
ATOM 2177 C C . ILE C 1 19 ? 114.762 175.435 148.331 1.00 102.02 19 ILE D C 1
ATOM 2178 O O . ILE C 1 19 ? 113.558 175.163 148.257 1.00 102.02 19 ILE D O 1
ATOM 2183 N N . VAL C 1 20 ? 115.521 175.640 147.254 1.00 98.14 20 VAL D N 1
ATOM 2184 C CA . VAL C 1 20 ? 114.930 175.693 145.922 1.00 98.14 20 VAL D CA 1
ATOM 2185 C C . VAL C 1 20 ? 115.099 174.395 145.150 1.00 98.14 20 VAL D C 1
ATOM 2186 O O . VAL C 1 20 ? 114.573 174.279 144.033 1.00 98.14 20 VAL D O 1
ATOM 2190 N N . ASN C 1 21 ? 115.800 173.413 145.707 1.00 95.00 21 ASN D N 1
ATOM 2191 C CA . ASN C 1 21 ? 116.079 172.152 145.024 1.00 95.00 21 ASN D CA 1
ATOM 2192 C C . ASN C 1 21 ? 115.464 171.012 145.829 1.00 95.00 21 ASN D C 1
ATOM 2193 O O . ASN C 1 21 ? 116.019 170.591 146.849 1.00 95.00 21 ASN D O 1
ATOM 2198 N N . HIS C 1 22 ? 114.318 170.518 145.363 1.00 98.66 22 HIS D N 1
ATOM 2199 C CA . HIS C 1 22 ? 113.620 169.413 146.008 1.00 98.66 22 HIS D CA 1
ATOM 2200 C C . HIS C 1 22 ? 113.159 168.388 144.977 1.00 98.66 22 HIS D C 1
ATOM 2201 O O . HIS C 1 22 ? 113.496 168.496 143.794 1.00 98.66 22 HIS D O 1
ATOM 2208 N N . ARG C 1 23 ? 112.376 167.400 145.416 1.00 95.94 23 ARG D N 1
ATOM 2209 C CA . ARG C 1 23 ? 111.999 166.299 144.534 1.00 95.94 23 ARG D CA 1
ATOM 2210 C C . ARG C 1 23 ? 111.388 166.798 143.230 1.00 95.94 23 ARG D C 1
ATOM 2211 O O . ARG C 1 23 ? 111.689 166.274 142.151 1.00 95.94 23 ARG D O 1
ATOM 2219 N N . ALA C 1 24 ? 110.527 167.812 143.308 1.00 96.36 24 ALA D N 1
ATOM 2220 C CA . ALA C 1 24 ? 109.858 168.303 142.109 1.00 96.36 24 ALA D CA 1
ATOM 2221 C C . ALA C 1 24 ? 110.860 168.866 141.111 1.00 96.36 24 ALA D C 1
ATOM 2222 O O . ALA C 1 24 ? 110.811 168.550 139.917 1.00 96.36 24 ALA D O 1
ATOM 2224 N N . PHE C 1 25 ? 111.777 169.712 141.582 1.00 91.47 25 PHE D N 1
ATOM 2225 C CA . PHE C 1 25 ? 112.775 170.290 140.690 1.00 91.47 25 PHE D CA 1
ATOM 2226 C C . PHE C 1 25 ? 113.664 169.210 140.090 1.00 91.47 25 PHE D C 1
ATOM 2227 O O . PHE C 1 25 ? 113.973 169.237 138.891 1.00 91.47 25 PHE D O 1
ATOM 2235 N N . THR C 1 26 ? 114.094 168.255 140.913 1.00 90.39 26 THR D N 1
ATOM 2236 C CA . THR C 1 26 ? 114.897 167.155 140.399 1.00 90.39 26 THR D CA 1
ATOM 2237 C C . THR C 1 26 ? 114.160 166.407 139.301 1.00 90.39 26 THR D C 1
ATOM 2238 O O . THR C 1 26 ? 114.758 166.026 138.290 1.00 90.39 26 THR D O 1
ATOM 2242 N N . PHE C 1 27 ? 112.861 166.180 139.477 1.00 88.81 27 PHE D N 1
ATOM 2243 C CA . PHE C 1 27 ? 112.139 165.435 138.456 1.00 88.81 27 PHE D CA 1
ATOM 2244 C C . PHE C 1 27 ? 111.904 166.275 137.211 1.00 88.81 27 PHE D C 1
ATOM 2245 O O . PHE C 1 27 ? 111.846 165.731 136.106 1.00 88.81 27 PHE D O 1
ATOM 2253 N N . THR C 1 28 ? 111.784 167.592 137.356 1.00 86.40 28 THR D N 1
ATOM 2254 C CA . THR C 1 28 ? 111.802 168.446 136.174 1.00 86.40 28 THR D CA 1
ATOM 2255 C C . THR C 1 28 ? 113.100 168.256 135.403 1.00 86.40 28 THR D C 1
ATOM 2256 O O . THR C 1 28 ? 113.098 168.095 134.175 1.00 86.40 28 THR D O 1
ATOM 2260 N N . VAL C 1 29 ? 114.225 168.279 136.117 1.00 80.32 29 VAL D N 1
ATOM 2261 C CA . VAL C 1 29 ? 115.520 168.077 135.473 1.00 80.32 29 VAL D CA 1
ATOM 2262 C C . VAL C 1 29 ? 115.547 166.736 134.755 1.00 80.32 29 VAL D C 1
ATOM 2263 O O . VAL C 1 29 ? 115.979 166.633 133.600 1.00 80.32 29 VAL D O 1
ATOM 2267 N N . ILE C 1 30 ? 115.098 165.683 135.438 1.00 75.70 30 ILE D N 1
ATOM 2268 C CA . ILE C 1 30 ? 115.118 164.354 134.838 1.00 75.70 30 ILE D CA 1
ATOM 2269 C C . ILE C 1 30 ? 114.260 164.328 133.586 1.00 75.70 30 ILE D C 1
ATOM 2270 O O . ILE C 1 30 ? 114.637 163.734 132.571 1.00 75.70 30 ILE D O 1
ATOM 2275 N N . ALA C 1 31 ? 113.081 164.941 133.645 1.00 72.76 31 ALA D N 1
ATOM 2276 C CA . ALA C 1 31 ? 112.212 164.968 132.480 1.00 72.76 31 ALA D CA 1
ATOM 2277 C C . ALA C 1 31 ? 112.896 165.659 131.316 1.00 72.76 31 ALA D C 1
ATOM 2278 O O . ALA C 1 31 ? 112.840 165.187 130.177 1.00 72.76 31 ALA D O 1
ATOM 2280 N N . LEU C 1 32 ? 113.541 166.793 131.584 1.00 71.45 32 LEU D N 1
ATOM 2281 C CA . LEU C 1 32 ? 114.244 167.496 130.520 1.00 71.45 32 LEU D CA 1
ATOM 2282 C C . LEU C 1 32 ? 115.334 166.626 129.917 1.00 71.45 32 LEU D C 1
ATOM 2283 O O . LEU C 1 32 ? 115.512 166.597 128.695 1.00 71.45 32 LEU D O 1
ATOM 2288 N N . ILE C 1 33 ? 116.080 165.914 130.758 1.00 64.25 33 ILE D N 1
ATOM 2289 C CA . ILE C 1 33 ? 117.145 165.059 130.244 1.00 64.25 33 ILE D CA 1
ATOM 2290 C C . ILE C 1 33 ? 116.564 163.973 129.352 1.00 64.25 33 ILE D C 1
ATOM 2291 O O . ILE C 1 33 ? 117.056 163.727 128.247 1.00 64.25 33 ILE D O 1
ATOM 2296 N N . LEU C 1 34 ? 115.521 163.293 129.827 1.00 61.66 34 LEU D N 1
ATOM 2297 C CA . LEU C 1 34 ? 114.919 162.236 129.023 1.00 61.66 34 LEU D CA 1
ATOM 2298 C C . LEU C 1 34 ? 114.369 162.791 127.719 1.00 61.66 34 LEU D C 1
ATOM 2299 O O . LEU C 1 34 ? 114.436 162.131 126.677 1.00 61.66 34 LEU D O 1
ATOM 2304 N N . PHE C 1 35 ? 113.832 164.006 127.752 1.00 60.43 35 PHE D N 1
ATOM 2305 C CA . PHE C 1 35 ? 113.280 164.587 126.537 1.00 60.43 35 PHE D CA 1
ATOM 2306 C C . PHE C 1 35 ? 114.381 164.916 125.543 1.00 60.43 35 PHE D C 1
ATOM 2307 O O . PHE C 1 35 ? 114.230 164.681 124.340 1.00 60.43 35 PHE D O 1
ATOM 2315 N N . ASN C 1 36 ? 115.493 165.466 126.025 1.00 54.99 36 ASN D N 1
ATOM 2316 C CA . ASN C 1 36 ? 116.621 165.711 125.139 1.00 54.99 36 ASN D CA 1
ATOM 2317 C C . ASN C 1 36 ? 117.141 164.407 124.556 1.00 54.99 36 ASN D C 1
ATOM 2318 O O . ASN C 1 36 ? 117.527 164.350 123.386 1.00 54.99 36 ASN D O 1
ATOM 2323 N N . ALA C 1 37 ? 117.165 163.350 125.365 1.00 51.14 37 ALA D N 1
ATOM 2324 C CA . ALA C 1 37 ? 117.567 162.045 124.858 1.00 51.14 37 ALA D CA 1
ATOM 2325 C C . ALA C 1 37 ? 116.655 161.604 123.725 1.00 51.14 37 ALA D C 1
ATOM 2326 O O . ALA C 1 37 ? 117.118 161.196 122.655 1.00 51.14 37 ALA D O 1
ATOM 2328 N N . LEU C 1 38 ? 115.347 161.675 123.950 1.00 52.26 38 LEU D N 1
ATOM 2329 C CA . LEU C 1 38 ? 114.399 161.282 122.919 1.00 52.26 38 LEU D CA 1
ATOM 2330 C C . LEU C 1 38 ? 114.588 162.101 121.654 1.00 52.26 38 LEU D C 1
ATOM 2331 O O . LEU C 1 38 ? 114.514 161.570 120.541 1.00 52.26 38 LEU D O 1
ATOM 2336 N N . ILE C 1 39 ? 114.826 163.401 121.799 1.00 50.60 39 ILE D N 1
ATOM 2337 C CA . ILE C 1 39 ? 114.904 164.248 120.617 1.00 50.60 39 ILE D CA 1
ATOM 2338 C C . ILE C 1 39 ? 116.181 163.965 119.846 1.00 50.60 39 ILE D C 1
ATOM 2339 O O . ILE C 1 39 ? 116.179 163.920 118.609 1.00 50.60 39 ILE D O 1
ATOM 2344 N N . VAL C 1 40 ? 117.291 163.758 120.552 1.00 45.65 40 VAL D N 1
ATOM 2345 C CA . VAL C 1 40 ? 118.533 163.431 119.866 1.00 45.65 40 VAL D CA 1
ATOM 2346 C C . VAL C 1 40 ? 118.412 162.088 119.174 1.00 45.65 40 VAL D C 1
ATOM 2347 O O . VAL C 1 40 ? 118.971 161.882 118.093 1.00 45.65 40 VAL D O 1
ATOM 2351 N N . GLY C 1 41 ? 117.680 161.155 119.778 1.00 46.06 41 GLY D N 1
ATOM 2352 C CA . GLY C 1 41 ? 117.423 159.897 119.102 1.00 46.06 41 GLY D CA 1
ATOM 2353 C C . GLY C 1 41 ? 116.651 160.094 117.815 1.00 46.06 41 GLY D C 1
ATOM 2354 O O . GLY C 1 41 ? 117.050 159.613 116.755 1.00 46.06 41 GLY D O 1
ATOM 2355 N N . ILE C 1 42 ? 115.545 160.830 117.890 1.00 49.04 42 ILE D N 1
ATOM 2356 C CA . ILE C 1 42 ? 114.714 161.043 116.709 1.00 49.04 42 ILE D CA 1
ATOM 2357 C C . ILE C 1 42 ? 115.524 161.683 115.595 1.00 49.04 42 ILE D C 1
ATOM 2358 O O . ILE C 1 42 ? 115.449 161.272 114.433 1.00 49.04 42 ILE D O 1
ATOM 2363 N N . GLU C 1 43 ? 116.309 162.700 115.927 1.00 50.74 43 GLU D N 1
ATOM 2364 C CA . GLU C 1 43 ? 116.947 163.490 114.884 1.00 50.74 43 GLU D CA 1
ATOM 2365 C C . GLU C 1 43 ? 117.918 162.666 114.052 1.00 50.74 43 GLU D C 1
ATOM 2366 O O . GLU C 1 43 ? 118.514 163.180 113.102 1.00 50.74 43 GLU D O 1
ATOM 2372 N N . THR C 1 44 ? 118.095 161.393 114.394 1.00 43.48 44 THR D N 1
ATOM 2373 C CA . THR C 1 44 ? 118.963 160.505 113.638 1.00 43.48 44 THR D CA 1
ATOM 2374 C C . THR C 1 44 ? 118.231 159.806 112.503 1.00 43.48 44 THR D C 1
ATOM 2375 O O . THR C 1 44 ? 118.728 158.802 111.985 1.00 43.48 44 THR D O 1
ATOM 2379 N N . TYR C 1 45 ? 117.061 160.305 112.119 1.00 45.03 45 TYR D N 1
ATOM 2380 C CA . TYR C 1 45 ? 116.325 159.781 110.985 1.00 45.03 45 TYR D CA 1
ATOM 2381 C C . TYR C 1 45 ? 116.301 160.839 109.899 1.00 45.03 45 TYR D C 1
ATOM 2382 O O . TYR C 1 45 ? 115.845 161.961 110.152 1.00 45.03 45 TYR D O 1
ATOM 2391 N N . PRO C 1 46 ? 116.775 160.547 108.691 1.00 53.30 46 PRO D N 1
ATOM 2392 C CA . PRO C 1 46 ? 116.843 161.605 107.668 1.00 53.30 46 PRO D CA 1
ATOM 2393 C C . PRO C 1 46 ? 115.485 162.169 107.285 1.00 53.30 46 PRO D C 1
ATOM 2394 O O . PRO C 1 46 ? 115.322 163.396 107.205 1.00 53.30 46 PRO D O 1
ATOM 2398 N N . ARG C 1 47 ? 114.505 161.308 107.015 1.00 56.84 47 ARG D N 1
ATOM 2399 C CA . ARG C 1 47 ? 113.170 161.794 106.697 1.00 56.84 47 ARG D CA 1
ATOM 2400 C C . ARG C 1 47 ? 112.670 162.732 107.785 1.00 56.84 47 ARG D C 1
ATOM 2401 O O . ARG C 1 47 ? 112.424 163.916 107.541 1.00 56.84 47 ARG D O 1
ATOM 2409 N N . ILE C 1 48 ? 112.539 162.217 109.006 1.00 53.25 48 ILE D N 1
ATOM 2410 C CA . ILE C 1 48 ? 112.039 163.008 110.116 1.00 53.25 48 ILE D CA 1
ATOM 2411 C C . ILE C 1 48 ? 112.873 164.247 110.379 1.00 53.25 48 ILE D C 1
ATOM 2412 O O . ILE C 1 48 ? 112.447 165.116 111.140 1.00 53.25 48 ILE D O 1
ATOM 2417 N N . TYR C 1 49 ? 114.053 164.353 109.779 1.00 59.01 49 TYR D N 1
ATOM 2418 C CA . TYR C 1 49 ? 114.904 165.502 110.049 1.00 59.01 49 TYR D CA 1
ATOM 2419 C C . TYR C 1 49 ? 114.740 166.594 109.006 1.00 59.01 49 TYR D C 1
ATOM 2420 O O . TYR C 1 49 ? 114.485 167.751 109.351 1.00 59.01 49 TYR D O 1
ATOM 2429 N N . ALA C 1 50 ? 114.897 166.245 107.730 1.00 66.09 50 ALA D N 1
ATOM 2430 C CA . ALA C 1 50 ? 114.801 167.246 106.673 1.00 66.09 50 ALA D CA 1
ATOM 2431 C C . ALA C 1 50 ? 113.568 168.121 106.849 1.00 66.09 50 ALA D C 1
ATOM 2432 O O . ALA C 1 50 ? 113.638 169.349 106.731 1.00 66.09 50 ALA D O 1
ATOM 2434 N N . ASP C 1 51 ? 112.430 167.503 107.145 1.00 68.00 51 ASP D N 1
ATOM 2435 C CA . ASP C 1 51 ? 111.167 168.218 107.231 1.00 68.00 51 ASP D CA 1
ATOM 2436 C C . ASP C 1 51 ? 111.170 169.261 108.338 1.00 68.00 51 ASP D C 1
ATOM 2437 O O . ASP C 1 51 ? 111.054 170.459 108.069 1.00 68.00 51 ASP D O 1
ATOM 2442 N N . HIS C 1 52 ? 111.309 168.820 109.584 1.00 70.98 52 HIS D N 1
ATOM 2443 C CA . HIS C 1 52 ? 111.142 169.694 110.736 1.00 70.98 52 HIS D CA 1
ATOM 2444 C C . HIS C 1 52 ? 112.451 170.303 111.207 1.00 70.98 52 HIS D C 1
ATOM 2445 O O . HIS C 1 52 ? 112.582 170.641 112.390 1.00 70.98 52 HIS D O 1
ATOM 2452 N N . LYS C 1 53 ? 113.422 170.457 110.307 1.00 74.15 53 LYS D N 1
ATOM 2453 C CA . LYS C 1 53 ? 114.743 170.948 110.682 1.00 74.15 53 LYS D CA 1
ATOM 2454 C C . LYS C 1 53 ? 114.654 172.134 111.634 1.00 74.15 53 LYS D C 1
ATOM 2455 O O . LYS C 1 53 ? 115.245 172.127 112.720 1.00 74.15 53 LYS D O 1
ATOM 2461 N N . TRP C 1 54 ? 113.918 173.167 111.229 1.00 79.85 54 TRP D N 1
ATOM 2462 C CA . TRP C 1 54 ? 113.811 174.374 112.039 1.00 79.85 54 TRP D CA 1
ATOM 2463 C C . TRP C 1 54 ? 113.316 174.054 113.439 1.00 79.85 54 TRP D C 1
ATOM 2464 O O . TRP C 1 54 ? 113.867 174.537 114.438 1.00 79.85 54 TRP D O 1
ATOM 2475 N N . LEU C 1 55 ? 112.253 173.258 113.528 1.00 76.16 55 LEU D N 1
ATOM 2476 C CA . LEU C 1 55 ? 111.698 172.919 114.830 1.00 76.16 55 LEU D CA 1
ATOM 2477 C C . LEU C 1 55 ? 112.741 172.247 115.705 1.00 76.16 55 LEU D C 1
ATOM 2478 O O . LEU C 1 55 ? 112.907 172.602 116.877 1.00 76.16 55 LEU D O 1
ATOM 2483 N N . PHE C 1 56 ? 113.443 171.253 115.158 1.00 72.22 56 PHE D N 1
ATOM 2484 C CA . PHE C 1 56 ? 114.463 170.559 115.933 1.00 72.22 56 PHE D CA 1
ATOM 2485 C C . PHE C 1 56 ? 115.523 171.529 116.417 1.00 72.22 56 PHE D C 1
ATOM 2486 O O . PHE C 1 56 ? 115.923 171.499 117.586 1.00 72.22 56 PHE D O 1
ATOM 2494 N N . TYR C 1 57 ? 116.004 172.390 115.526 1.00 82.30 57 TYR D N 1
ATOM 2495 C CA . TYR C 1 57 ? 117.055 173.314 115.925 1.00 82.30 57 TYR D CA 1
ATOM 2496 C C . TYR C 1 57 ? 116.591 174.210 117.065 1.00 82.30 57 TYR D C 1
ATOM 2497 O O . TYR C 1 57 ? 117.317 174.421 118.043 1.00 82.30 57 TYR D O 1
ATOM 2506 N N . ARG C 1 58 ? 115.385 174.760 116.952 1.00 79.16 58 ARG D N 1
ATOM 2507 C CA . ARG C 1 58 ? 114.922 175.664 117.998 1.00 79.16 58 ARG D CA 1
ATOM 2508 C C . ARG C 1 58 ? 114.687 174.922 119.308 1.00 79.16 58 ARG D C 1
ATOM 2509 O O . ARG C 1 58 ? 114.958 175.464 120.389 1.00 79.16 58 ARG D O 1
ATOM 2517 N N . ILE C 1 59 ? 114.190 173.687 119.238 1.00 75.25 59 ILE D N 1
ATOM 2518 C CA . ILE C 1 59 ? 114.078 172.875 120.443 1.00 75.25 59 ILE D CA 1
ATOM 2519 C C . ILE C 1 59 ? 115.440 172.731 121.096 1.00 75.25 59 ILE D C 1
ATOM 2520 O O . ILE C 1 59 ? 115.587 172.874 122.313 1.00 75.25 59 ILE D O 1
ATOM 2525 N N . ASP C 1 60 ? 116.451 172.418 120.294 1.00 79.49 60 ASP D N 1
ATOM 2526 C CA . ASP C 1 60 ? 117.794 172.264 120.832 1.00 79.49 60 ASP D CA 1
ATOM 2527 C C . ASP C 1 60 ? 118.263 173.546 121.502 1.00 79.49 60 ASP D C 1
ATOM 2528 O O . ASP C 1 60 ? 118.883 173.509 122.569 1.00 79.49 60 ASP D O 1
ATOM 2533 N N . LEU C 1 61 ? 117.991 174.688 120.878 1.00 78.70 61 LEU D N 1
ATOM 2534 C CA . LEU C 1 61 ? 118.370 175.969 121.468 1.00 78.70 61 LEU D CA 1
ATOM 2535 C C . LEU C 1 61 ? 117.739 176.146 122.840 1.00 78.70 61 LEU D C 1
ATOM 2536 O O . LEU C 1 61 ? 118.417 176.497 123.817 1.00 78.70 61 LEU D O 1
ATOM 2541 N N . VAL C 1 62 ? 116.429 175.937 122.923 1.00 75.54 62 VAL D N 1
ATOM 2542 C CA . VAL C 1 62 ? 115.745 176.113 124.198 1.00 75.54 62 VAL D CA 1
ATOM 2543 C C . VAL C 1 62 ? 116.306 175.156 125.236 1.00 75.54 62 VAL D C 1
ATOM 2544 O O . VAL C 1 62 ? 116.513 175.529 126.395 1.00 75.54 62 VAL D O 1
ATOM 2548 N N . LEU C 1 63 ? 116.540 173.904 124.844 1.00 75.40 63 LEU D N 1
ATOM 2549 C CA . LEU C 1 63 ? 117.103 172.931 125.773 1.00 75.40 63 LEU D CA 1
ATOM 2550 C C . LEU C 1 63 ? 118.452 173.401 126.286 1.00 75.40 63 LEU D C 1
ATOM 2551 O O . LEU C 1 63 ? 118.746 173.313 127.484 1.00 75.40 63 LEU D O 1
ATOM 2556 N N . LEU C 1 64 ? 119.291 173.901 125.383 1.00 80.75 64 LEU D N 1
ATOM 2557 C CA . LEU C 1 64 ? 120.610 174.372 125.779 1.00 80.75 64 LEU D CA 1
ATOM 2558 C C . LEU C 1 64 ? 120.498 175.486 126.806 1.00 80.75 64 LEU D C 1
ATOM 2559 O O . LEU C 1 64 ? 121.203 175.486 127.820 1.00 80.75 64 LEU D O 1
ATOM 2564 N N . TRP C 1 65 ? 119.617 176.453 126.560 1.00 82.55 65 TRP D N 1
ATOM 2565 C CA . TRP C 1 65 ? 119.470 177.552 127.507 1.00 82.55 65 TRP D CA 1
ATOM 2566 C C . TRP C 1 65 ? 118.944 177.054 128.847 1.00 82.55 65 TRP D C 1
ATOM 2567 O O . TRP C 1 65 ? 119.387 177.501 129.911 1.00 82.55 65 TRP D O 1
ATOM 2578 N N . ILE C 1 66 ? 117.976 176.147 128.815 1.00 79.12 66 ILE D N 1
ATOM 2579 C CA . ILE C 1 66 ? 117.313 175.709 130.034 1.00 79.12 66 ILE D CA 1
ATOM 2580 C C . ILE C 1 66 ? 118.241 174.806 130.828 1.00 79.12 66 ILE D C 1
ATOM 2581 O O . ILE C 1 66 ? 118.018 174.558 132.017 1.00 79.12 66 ILE D O 1
ATOM 2586 N N . PHE C 1 67 ? 119.276 174.291 130.172 1.00 78.39 67 PHE D N 1
ATOM 2587 C CA . PHE C 1 67 ? 120.305 173.547 130.886 1.00 78.39 67 PHE D CA 1
ATOM 2588 C C . PHE C 1 67 ? 121.384 174.469 131.432 1.00 78.39 67 PHE D C 1
ATOM 2589 O O . PHE C 1 67 ? 121.901 174.247 132.534 1.00 78.39 67 PHE D O 1
ATOM 2597 N N . THR C 1 68 ? 121.734 175.504 130.673 1.00 84.16 68 THR D N 1
ATOM 2598 C CA . THR C 1 68 ? 122.706 176.469 131.162 1.00 84.16 68 THR D CA 1
ATOM 2599 C C . THR C 1 68 ? 122.192 177.159 132.413 1.00 84.16 68 THR D C 1
ATOM 2600 O O . THR C 1 68 ? 122.904 177.258 133.415 1.00 84.16 68 THR D O 1
ATOM 2604 N N . ILE C 1 69 ? 120.953 177.648 132.374 1.00 85.21 69 ILE D N 1
ATOM 2605 C CA . ILE C 1 69 ? 120.408 178.297 133.561 1.00 85.21 69 ILE D CA 1
ATOM 2606 C C . ILE C 1 69 ? 120.265 177.290 134.687 1.00 85.21 69 ILE D C 1
ATOM 2607 O O . ILE C 1 69 ? 120.354 177.647 135.867 1.00 85.21 69 ILE D O 1
ATOM 2612 N N . GLU C 1 70 ? 120.065 176.021 134.350 1.00 86.69 70 GLU D N 1
ATOM 2613 C CA . GLU C 1 70 ? 120.040 174.980 135.367 1.00 86.69 70 GLU D CA 1
ATOM 2614 C C . GLU C 1 70 ? 121.367 174.925 136.112 1.00 86.69 70 GLU D C 1
ATOM 2615 O O . GLU C 1 70 ? 121.415 175.016 137.345 1.00 86.69 70 GLU D O 1
ATOM 2621 N N . ILE C 1 71 ? 122.460 174.764 135.369 1.00 85.88 71 ILE D N 1
ATOM 2622 C CA . ILE C 1 71 ? 123.771 174.712 136.007 1.00 85.88 71 ILE D CA 1
ATOM 2623 C C . ILE C 1 71 ? 124.058 176.009 136.742 1.00 85.88 71 ILE D C 1
ATOM 2624 O O . ILE C 1 71 ? 124.713 176.007 137.788 1.00 85.88 71 ILE D O 1
ATOM 2629 N N . ALA C 1 72 ? 123.580 177.135 136.213 1.00 89.11 72 ALA D N 1
ATOM 2630 C CA . ALA C 1 72 ? 123.831 178.418 136.857 1.00 89.11 72 ALA D CA 1
ATOM 2631 C C . ALA C 1 72 ? 123.148 178.487 138.214 1.00 89.11 72 ALA D C 1
ATOM 2632 O O . ALA C 1 72 ? 123.737 178.954 139.196 1.00 89.11 72 ALA D O 1
ATOM 2634 N N . MET C 1 73 ? 121.891 178.059 138.279 1.00 91.65 73 MET D N 1
ATOM 2635 C CA . MET C 1 73 ? 121.208 177.990 139.562 1.00 91.65 73 MET D CA 1
ATOM 2636 C C . MET C 1 73 ? 121.939 177.047 140.505 1.00 91.65 73 MET D C 1
ATOM 2637 O O . MET C 1 73 ? 122.155 177.363 141.679 1.00 91.65 73 MET D O 1
ATOM 2642 N N . ARG C 1 74 ? 122.336 175.880 140.000 1.00 90.78 74 ARG D N 1
ATOM 2643 C CA . ARG C 1 74 ? 123.089 174.939 140.822 1.00 90.78 74 ARG D CA 1
ATOM 2644 C C . ARG C 1 74 ? 124.315 175.608 141.429 1.00 90.78 74 ARG D C 1
ATOM 2645 O O . ARG C 1 74 ? 124.601 175.447 142.620 1.00 90.78 74 ARG D O 1
ATOM 2653 N N . PHE C 1 75 ? 125.050 176.361 140.618 1.00 93.40 75 PHE D N 1
ATOM 2654 C CA . PHE C 1 75 ? 126.237 177.066 141.074 1.00 93.40 75 PHE D CA 1
ATOM 2655 C C . PHE C 1 75 ? 125.871 178.077 142.149 1.00 93.40 75 PHE D C 1
ATOM 2656 O O . PHE C 1 75 ? 126.290 177.952 143.303 1.00 93.40 75 PHE D O 1
ATOM 2664 N N . LEU C 1 76 ? 125.080 179.077 141.771 1.00 94.99 76 LEU D N 1
ATOM 2665 C CA . LEU C 1 76 ? 124.792 180.182 142.678 1.00 94.99 76 LEU D CA 1
ATOM 2666 C C . LEU C 1 76 ? 124.184 179.680 143.979 1.00 94.99 76 LEU D C 1
ATOM 2667 O O . LEU C 1 76 ? 124.754 179.862 145.059 1.00 94.99 76 LEU D O 1
ATOM 2672 N N . ALA C 1 77 ? 123.028 179.021 143.890 1.00 98.40 77 ALA D N 1
ATOM 2673 C CA . ALA C 1 77 ? 122.247 178.711 145.081 1.00 98.40 77 ALA D CA 1
ATOM 2674 C C . ALA C 1 77 ? 123.030 177.937 146.134 1.00 98.40 77 ALA D C 1
ATOM 2675 O O . ALA C 1 77 ? 122.568 177.841 147.277 1.00 98.40 77 ALA D O 1
ATOM 2677 N N . SER C 1 78 ? 124.192 177.385 145.797 1.00 95.78 78 SER D N 1
ATOM 2678 C CA . SER C 1 78 ? 124.941 176.557 146.736 1.00 95.78 78 SER D CA 1
ATOM 2679 C C . SER C 1 78 ? 126.358 177.091 146.893 1.00 95.78 78 SER D C 1
ATOM 2680 O O . SER C 1 78 ? 127.183 176.951 145.984 1.00 95.78 78 SER D O 1
ATOM 2683 N N . ASN C 1 79 ? 126.628 177.615 148.100 1.00 98.72 79 ASN D N 1
ATOM 2684 C CA . ASN C 1 79 ? 127.922 178.174 148.560 1.00 98.72 79 ASN D CA 1
ATOM 2685 C C . ASN C 1 79 ? 128.851 178.659 147.462 1.00 98.72 79 ASN D C 1
ATOM 2686 O O . ASN C 1 79 ? 129.918 178.083 147.242 1.00 98.72 79 ASN D O 1
ATOM 2691 N N . PRO C 1 80 ? 128.434 179.720 146.765 1.00 101.21 80 PRO D N 1
ATOM 2692 C CA . PRO C 1 80 ? 129.171 180.239 145.606 1.00 101.21 80 PRO D CA 1
ATOM 2693 C C . PRO C 1 80 ? 130.629 180.496 145.932 1.00 101.21 80 PRO D C 1
ATOM 2694 O O . PRO C 1 80 ? 131.526 179.925 145.303 1.00 101.21 80 PRO D O 1
ATOM 2698 N N . LYS C 1 81 ? 130.874 181.355 146.925 1.00 103.64 81 LYS D N 1
ATOM 2699 C CA . LYS C 1 81 ? 132.236 181.559 147.399 1.00 103.64 81 LYS D CA 1
ATOM 2700 C C . LYS C 1 81 ? 132.900 180.233 147.734 1.00 103.64 81 LYS D C 1
ATOM 2701 O O . LYS C 1 81 ? 134.119 180.089 147.586 1.00 103.64 81 LYS D O 1
ATOM 2707 N N . SER C 1 82 ? 132.102 179.210 148.033 1.00 99.14 82 SER D N 1
ATOM 2708 C CA . SER C 1 82 ? 132.778 177.963 148.342 1.00 99.14 82 SER D CA 1
ATOM 2709 C C . SER C 1 82 ? 133.128 177.348 147.032 1.00 99.14 82 SER D C 1
ATOM 2710 O O . SER C 1 82 ? 132.647 177.757 145.948 1.00 99.14 82 SER D O 1
ATOM 2713 N N . ALA C 1 83 ? 133.935 176.318 147.149 1.00 94.08 83 ALA D N 1
ATOM 2714 C CA . ALA C 1 83 ? 134.484 175.717 145.942 1.00 94.08 83 ALA D CA 1
ATOM 2715 C C . ALA C 1 83 ? 133.378 175.271 144.993 1.00 94.08 83 ALA D C 1
ATOM 2716 O O . ALA C 1 83 ? 133.243 175.797 143.884 1.00 94.08 83 ALA D O 1
ATOM 2718 N N . PHE C 1 84 ? 132.571 174.298 145.417 1.00 88.03 84 PHE D N 1
ATOM 2719 C CA . PHE C 1 84 ? 131.509 173.755 144.577 1.00 88.03 84 PHE D CA 1
ATOM 2720 C C . PHE C 1 84 ? 132.102 172.896 143.469 1.00 88.03 84 PHE D C 1
ATOM 2721 O O . PHE C 1 84 ? 131.377 172.188 142.766 1.00 88.03 84 PHE D O 1
ATOM 2729 N N . PHE C 1 85 ? 133.420 172.921 143.331 1.00 83.40 85 PHE D N 1
ATOM 2730 C CA . PHE C 1 85 ? 134.099 172.202 142.270 1.00 83.40 85 PHE D CA 1
ATOM 2731 C C . PHE C 1 85 ? 134.682 170.881 142.735 1.00 83.40 85 PHE D C 1
ATOM 2732 O O . PHE C 1 85 ? 135.298 170.176 141.933 1.00 83.40 85 PHE D O 1
ATOM 2740 N N . ARG C 1 86 ? 134.516 170.535 144.009 1.00 85.17 86 ARG D N 1
ATOM 2741 C CA . ARG C 1 86 ? 134.967 169.229 144.472 1.00 85.17 86 ARG D CA 1
ATOM 2742 C C . ARG C 1 86 ? 134.303 168.117 143.671 1.00 85.17 86 ARG D C 1
ATOM 2743 O O . ARG C 1 86 ? 134.979 167.242 143.120 1.00 85.17 86 ARG D O 1
ATOM 2751 N N . SER C 1 87 ? 132.980 168.112 143.646 1.00 79.94 87 SER D N 1
ATOM 2752 C CA . SER C 1 87 ? 132.258 167.066 142.940 1.00 79.94 87 SER D CA 1
ATOM 2753 C C . SER C 1 87 ? 132.639 166.987 141.470 1.00 79.94 87 SER D C 1
ATOM 2754 O O . SER C 1 87 ? 132.375 167.919 140.712 1.00 79.94 87 SER D O 1
ATOM 2757 N N . SER C 1 88 ? 133.276 165.884 141.076 1.00 77.07 88 SER D N 1
ATOM 2758 C CA . SER C 1 88 ? 133.639 165.681 139.681 1.00 77.07 88 SER D CA 1
ATOM 2759 C C . SER C 1 88 ? 132.429 165.850 138.778 1.00 77.07 88 SER D C 1
ATOM 2760 O O . SER C 1 88 ? 132.545 166.343 137.650 1.00 77.07 88 SER D O 1
ATOM 2763 N N . TRP C 1 89 ? 131.256 165.450 139.261 1.00 72.41 89 TRP D N 1
ATOM 2764 C CA . TRP C 1 89 ? 130.052 165.531 138.446 1.00 72.41 89 TRP D CA 1
ATOM 2765 C C . TRP C 1 89 ? 129.794 166.962 137.995 1.00 72.41 89 TRP D C 1
ATOM 2766 O O . TRP C 1 89 ? 129.757 167.253 136.792 1.00 72.41 89 TRP D O 1
ATOM 2777 N N . ASN C 1 90 ? 129.643 167.877 138.953 1.00 77.73 90 ASN D N 1
ATOM 2778 C CA . ASN C 1 90 ? 129.462 169.278 138.603 1.00 77.73 90 ASN D CA 1
ATOM 2779 C C . ASN C 1 90 ? 130.467 169.711 137.549 1.00 77.73 90 ASN D C 1
ATOM 2780 O O . ASN C 1 90 ? 130.126 170.457 136.630 1.00 77.73 90 ASN D O 1
ATOM 2785 N N . TRP C 1 91 ? 131.705 169.232 137.652 1.00 76.24 91 TRP D N 1
ATOM 2786 C CA . TRP C 1 91 ? 132.686 169.504 136.607 1.00 76.24 91 TRP D CA 1
ATOM 2787 C C . TRP C 1 91 ? 132.219 168.967 135.264 1.00 76.24 91 TRP D C 1
ATOM 2788 O O . TRP C 1 91 ? 132.375 169.627 134.231 1.00 76.24 91 TRP D O 1
ATOM 2799 N N . PHE C 1 92 ? 131.663 167.759 135.258 1.00 71.36 92 PHE D N 1
ATOM 2800 C CA . PHE C 1 92 ? 131.201 167.161 134.012 1.00 71.36 92 PHE D CA 1
ATOM 2801 C C . PHE C 1 92 ? 130.114 168.012 133.366 1.00 71.36 92 PHE D C 1
ATOM 2802 O O . PHE C 1 92 ? 130.196 168.369 132.182 1.00 71.36 92 PHE D O 1
ATOM 2810 N N . ASP C 1 93 ? 129.077 168.329 134.138 1.00 75.08 93 ASP D N 1
ATOM 2811 C CA . ASP C 1 93 ? 128.003 169.178 133.630 1.00 75.08 93 ASP D CA 1
ATOM 2812 C C . ASP C 1 93 ? 128.552 170.507 133.134 1.00 75.08 93 ASP D C 1
ATOM 2813 O O . ASP C 1 93 ? 128.170 170.997 132.062 1.00 75.08 93 ASP D O 1
ATOM 2818 N N . PHE C 1 94 ? 129.441 171.113 133.919 1.00 78.01 94 PHE D N 1
ATOM 2819 C CA . PHE C 1 94 ? 130.029 172.388 133.550 1.00 78.01 94 PHE D CA 1
ATOM 2820 C C . PHE C 1 94 ? 130.687 172.304 132.188 1.00 78.01 94 PHE D C 1
ATOM 2821 O O . PHE C 1 94 ? 130.396 173.106 131.298 1.00 78.01 94 PHE D O 1
ATOM 2829 N N . LEU C 1 95 ? 131.584 171.337 132.012 1.00 76.68 95 LEU D N 1
ATOM 2830 C CA . LEU C 1 95 ? 132.318 171.244 130.757 1.00 76.68 95 LEU D CA 1
ATOM 2831 C C . LEU C 1 95 ? 131.380 170.986 129.588 1.00 76.68 95 LEU D C 1
ATOM 2832 O O . LEU C 1 95 ? 131.548 171.564 128.507 1.00 76.68 95 LEU D O 1
ATOM 2837 N N . ILE C 1 96 ? 130.379 170.126 129.783 1.00 75.70 96 ILE D N 1
ATOM 2838 C CA . ILE C 1 96 ? 129.439 169.861 128.699 1.00 75.70 96 ILE D CA 1
ATOM 2839 C C . ILE C 1 96 ? 128.756 171.150 128.268 1.00 75.70 96 ILE D C 1
ATOM 2840 O O . ILE C 1 96 ? 128.723 171.491 127.078 1.00 75.70 96 ILE D O 1
ATOM 2845 N N . VAL C 1 97 ? 128.195 171.886 129.229 1.00 80.94 97 VAL D N 1
ATOM 2846 C CA . VAL C 1 97 ? 127.464 173.099 128.876 1.00 80.94 97 VAL D CA 1
ATOM 2847 C C . VAL C 1 97 ? 128.398 174.122 128.247 1.00 80.94 97 VAL D C 1
ATOM 2848 O O . VAL C 1 97 ? 128.027 174.823 127.300 1.00 80.94 97 VAL D O 1
ATOM 2852 N N . THR C 1 98 ? 129.622 174.227 128.756 1.00 82.34 98 THR D N 1
ATOM 2853 C CA . THR C 1 98 ? 130.578 175.163 128.185 1.00 82.34 98 THR D CA 1
ATOM 2854 C C . THR C 1 98 ? 130.807 174.857 126.717 1.00 82.34 98 THR D C 1
ATOM 2855 O O . THR C 1 98 ? 130.603 175.721 125.858 1.00 82.34 98 THR D O 1
ATOM 2859 N N . LEU C 1 99 ? 131.269 173.639 126.433 1.00 82.31 99 LEU D N 1
ATOM 2860 C CA . LEU C 1 99 ? 131.594 173.286 125.061 1.00 82.31 99 LEU D CA 1
ATOM 2861 C C . LEU C 1 99 ? 130.385 173.404 124.154 1.00 82.31 99 LEU D C 1
ATOM 2862 O O . LEU C 1 99 ? 130.527 173.730 122.972 1.00 82.31 99 LEU D O 1
ATOM 2867 N N . SER C 1 100 ? 129.188 173.149 124.679 1.00 83.03 100 SER D N 1
ATOM 2868 C CA . SER C 1 100 ? 128.008 173.256 123.835 1.00 83.03 100 SER D CA 1
ATOM 2869 C C . SER C 1 100 ? 127.639 174.704 123.552 1.00 83.03 100 SER D C 1
ATOM 2870 O O . SER C 1 100 ? 127.176 175.015 122.450 1.00 83.03 100 SER D O 1
ATOM 2873 N N . LEU C 1 101 ? 127.842 175.600 124.521 1.00 89.40 101 LEU D N 1
ATOM 2874 C CA . LEU C 1 101 ? 127.605 177.018 124.277 1.00 89.40 101 LEU D CA 1
ATOM 2875 C C . LEU C 1 101 ? 128.628 177.587 123.308 1.00 89.40 101 LEU D C 1
ATOM 2876 O O . LEU C 1 101 ? 128.292 178.413 122.452 1.00 89.40 101 LEU D O 1
ATOM 2881 N N . VAL C 1 102 ? 129.882 177.152 123.428 1.00 96.26 102 VAL D N 1
ATOM 2882 C CA . VAL C 1 102 ? 130.953 177.699 122.603 1.00 96.26 102 VAL D CA 1
ATOM 2883 C C . VAL C 1 102 ? 130.579 177.679 121.132 1.00 96.26 102 VAL D C 1
ATOM 2884 O O . VAL C 1 102 ? 131.098 178.471 120.339 1.00 96.26 102 VAL D O 1
ATOM 2888 N N . GLU C 1 103 ? 129.680 176.780 120.739 1.00 103.71 103 GLU D N 1
ATOM 2889 C CA . GLU C 1 103 ? 129.168 176.808 119.378 1.00 103.71 103 GLU D CA 1
ATOM 2890 C C . GLU C 1 103 ? 128.495 178.130 119.048 1.00 103.71 103 GLU D C 1
ATOM 2891 O O . GLU C 1 103 ? 128.361 178.469 117.868 1.00 103.71 103 GLU D O 1
ATOM 2897 N N . LEU C 1 104 ? 128.110 178.891 120.064 1.00 105.05 104 LEU D N 1
ATOM 2898 C CA . LEU C 1 104 ? 127.434 180.163 119.833 1.00 105.05 104 LEU D CA 1
ATOM 2899 C C . LEU C 1 104 ? 128.341 181.390 119.882 1.00 105.05 104 LEU D C 1
ATOM 2900 O O . LEU C 1 104 ? 128.154 182.332 119.113 1.00 105.05 104 LEU D O 1
ATOM 2905 N N . PHE C 1 105 ? 129.325 181.381 120.773 1.00 110.36 105 PHE D N 1
ATOM 2906 C CA . PHE C 1 105 ? 130.206 182.537 120.925 1.00 110.36 105 PHE D CA 1
ATOM 2907 C C . PHE C 1 105 ? 131.633 182.383 120.407 1.00 110.36 105 PHE D C 1
ATOM 2908 O O . PHE C 1 105 ? 132.430 183.311 120.527 1.00 110.36 105 PHE D O 1
ATOM 2916 N N . LEU C 1 106 ? 131.971 181.235 119.834 1.00 112.89 106 LEU D N 1
ATOM 2917 C CA . LEU C 1 106 ? 133.333 181.058 119.334 1.00 112.89 106 LEU D CA 1
ATOM 2918 C C . LEU C 1 106 ? 133.453 181.090 117.817 1.00 112.89 106 LEU D C 1
ATOM 2919 O O . LEU C 1 106 ? 132.662 181.733 117.127 1.00 112.89 106 LEU D O 1
ATOM 2924 N N . ALA C 1 107 ? 134.447 180.369 117.313 1.00 117.93 107 ALA D N 1
ATOM 2925 C CA . ALA C 1 107 ? 134.748 180.338 115.888 1.00 117.93 107 ALA D CA 1
ATOM 2926 C C . ALA C 1 107 ? 133.856 179.485 114.985 1.00 117.93 107 ALA D C 1
ATOM 2927 O O . ALA C 1 107 ? 132.667 179.754 114.817 1.00 117.93 107 ALA D O 1
ATOM 2929 N N . ASP C 1 108 ? 134.465 178.454 114.410 1.00 108.91 108 ASP D N 1
ATOM 2930 C CA . ASP C 1 108 ? 133.824 177.572 113.443 1.00 108.91 108 ASP D CA 1
ATOM 2931 C C . ASP C 1 108 ? 133.711 176.152 113.983 1.00 108.91 108 ASP D C 1
ATOM 2932 O O . ASP C 1 108 ? 134.548 175.296 113.695 1.00 108.91 108 ASP D O 1
ATOM 2937 N N . VAL C 1 109 ? 132.668 175.911 114.769 1.00 100.91 109 VAL D N 1
ATOM 2938 C CA . VAL C 1 109 ? 132.438 174.602 115.356 1.00 100.91 109 VAL D CA 1
ATOM 2939 C C . VAL C 1 109 ? 131.016 174.133 115.084 1.00 100.91 109 VAL D C 1
ATOM 2940 O O . VAL C 1 109 ? 130.278 173.796 116.007 1.00 100.91 109 VAL D O 1
ATOM 2944 N N . GLU C 1 110 ? 130.633 174.116 113.813 1.00 98.69 110 GLU D N 1
ATOM 2945 C CA . GLU C 1 110 ? 129.294 173.690 113.424 1.00 98.69 110 GLU D CA 1
ATOM 2946 C C . GLU C 1 110 ? 129.000 172.258 113.867 1.00 98.69 110 GLU D C 1
ATOM 2947 O O . GLU C 1 110 ? 128.160 172.025 114.736 1.00 98.69 110 GLU D O 1
ATOM 2953 N N . GLY C 1 111 ? 129.695 171.309 113.256 1.00 88.61 111 GLY D N 1
ATOM 2954 C CA . GLY C 1 111 ? 129.519 169.912 113.585 1.00 88.61 111 GLY D CA 1
ATOM 2955 C C . GLY C 1 111 ? 130.791 169.155 113.290 1.00 88.61 111 GLY D C 1
ATOM 2956 O O . GLY C 1 111 ? 131.556 168.836 114.197 1.00 88.61 111 GLY D O 1
ATOM 2957 N N . LEU C 1 112 ? 130.993 168.841 112.012 1.00 79.41 112 LEU D N 1
ATOM 2958 C CA . LEU C 1 112 ? 132.175 168.117 111.538 1.00 79.41 112 LEU D CA 1
ATOM 2959 C C . LEU C 1 112 ? 132.390 166.774 112.246 1.00 79.41 112 LEU D C 1
ATOM 2960 O O . LEU C 1 112 ? 133.520 166.409 112.573 1.00 79.41 112 LEU D O 1
ATOM 2965 N N . SER C 1 113 ? 131.289 166.059 112.484 1.00 71.19 113 SER D N 1
ATOM 2966 C CA . SER C 1 113 ? 131.302 164.757 113.146 1.00 71.19 113 SER D CA 1
ATOM 2967 C C . SER C 1 113 ? 132.018 164.788 114.495 1.00 71.19 113 SER D C 1
ATOM 2968 O O . SER C 1 113 ? 132.795 163.888 114.806 1.00 71.19 113 SER D O 1
ATOM 2971 N N . VAL C 1 114 ? 131.768 165.827 115.288 1.00 63.03 114 VAL D N 1
ATOM 2972 C CA . VAL C 1 114 ? 132.406 165.936 116.597 1.00 63.03 114 VAL D CA 1
ATOM 2973 C C . VAL C 1 114 ? 131.638 166.775 117.612 1.00 63.03 114 VAL D C 1
ATOM 2974 O O . VAL C 1 114 ? 131.863 166.641 118.812 1.00 63.03 114 VAL D O 1
ATOM 2978 N N . LEU C 1 115 ? 130.743 167.643 117.149 1.00 61.99 115 LEU D N 1
ATOM 2979 C CA . LEU C 1 115 ? 129.985 168.455 118.087 1.00 61.99 115 LEU D CA 1
ATOM 2980 C C . LEU C 1 115 ? 128.710 167.723 118.465 1.00 61.99 115 LEU D C 1
ATOM 2981 O O . LEU C 1 115 ? 128.224 167.839 119.588 1.00 61.99 115 LEU D O 1
ATOM 2986 N N . ARG C 1 116 ? 128.167 166.967 117.517 1.00 53.89 116 ARG D N 1
ATOM 2987 C CA . ARG C 1 116 ? 126.958 166.194 117.768 1.00 53.89 116 ARG D CA 1
ATOM 2988 C C . ARG C 1 116 ? 127.204 165.120 118.814 1.00 53.89 116 ARG D C 1
ATOM 2989 O O . ARG C 1 116 ? 126.320 164.819 119.628 1.00 53.89 116 ARG D O 1
ATOM 2997 N N . ILE C 1 117 ? 128.391 164.514 118.795 1.00 48.84 117 ILE D N 1
ATOM 2998 C CA . ILE C 1 117 ? 128.747 163.593 119.863 1.00 48.84 117 ILE D CA 1
ATOM 2999 C C . ILE C 1 117 ? 128.574 164.267 121.206 1.00 48.84 117 ILE D C 1
ATOM 3000 O O . ILE C 1 117 ? 128.237 163.617 122.196 1.00 48.84 117 ILE D O 1
ATOM 3005 N N . LEU C 1 118 ? 128.790 165.576 121.272 1.00 49.64 118 LEU D N 1
ATOM 3006 C CA . LEU C 1 118 ? 128.629 166.268 122.543 1.00 49.64 118 LEU D CA 1
ATOM 3007 C C . LEU C 1 118 ? 127.167 166.319 122.958 1.00 49.64 118 LEU D C 1
ATOM 3008 O O . LEU C 1 118 ? 126.829 166.019 124.110 1.00 49.64 118 LEU D O 1
ATOM 3013 N N . ARG C 1 119 ? 126.283 166.697 122.036 1.00 51.48 119 ARG D N 1
ATOM 3014 C CA . ARG C 1 119 ? 124.864 166.694 122.357 1.00 51.48 119 ARG D CA 1
ATOM 3015 C C . ARG C 1 119 ? 124.434 165.326 122.854 1.00 51.48 119 ARG D C 1
ATOM 3016 O O . ARG C 1 119 ? 123.671 165.209 123.817 1.00 51.48 119 ARG D O 1
ATOM 3024 N N . VAL C 1 120 ? 124.929 164.269 122.212 1.00 41.72 120 VAL D N 1
ATOM 3025 C CA . VAL C 1 120 ? 124.552 162.923 122.634 1.00 41.72 120 VAL D CA 1
ATOM 3026 C C . VAL C 1 120 ? 125.078 162.645 124.033 1.00 41.72 120 VAL D C 1
ATOM 3027 O O . VAL C 1 120 ? 124.327 162.272 124.937 1.00 41.72 120 VAL D O 1
ATOM 3031 N N . LEU C 1 121 ? 126.384 162.825 124.229 1.00 45.29 121 LEU D N 1
ATOM 3032 C CA . LEU C 1 121 ? 126.980 162.610 125.539 1.00 45.29 121 LEU D CA 1
ATOM 3033 C C . LEU C 1 121 ? 126.229 163.362 126.618 1.00 45.29 121 LEU D C 1
ATOM 3034 O O . LEU C 1 121 ? 126.260 162.968 127.787 1.00 45.29 121 LEU D O 1
ATOM 3039 N N . ARG C 1 122 ? 125.540 164.439 126.248 1.00 50.12 122 ARG D N 1
ATOM 3040 C CA . ARG C 1 122 ? 124.738 165.169 127.221 1.00 50.12 122 ARG D CA 1
ATOM 3041 C C . ARG C 1 122 ? 123.777 164.265 127.983 1.00 50.12 122 ARG D C 1
ATOM 3042 O O . ARG C 1 122 ? 123.232 164.681 129.009 1.00 50.12 122 ARG D O 1
ATOM 3050 N N . VAL C 1 123 ? 123.555 163.039 127.507 1.00 47.32 123 VAL D N 1
ATOM 3051 C CA . VAL C 1 123 ? 122.606 162.145 128.161 1.00 47.32 123 VAL D CA 1
ATOM 3052 C C . VAL C 1 123 ? 123.167 161.591 129.458 1.00 47.32 123 VAL D C 1
ATOM 3053 O O . VAL C 1 123 ? 122.411 161.222 130.360 1.00 47.32 123 VAL D O 1
ATOM 3057 N N . LEU C 1 124 ? 124.488 161.505 129.578 1.00 48.86 124 LEU D N 1
ATOM 3058 C CA . LEU C 1 124 ? 125.070 160.864 130.747 1.00 48.86 124 LEU D CA 1
ATOM 3059 C C . LEU C 1 124 ? 124.627 161.517 132.043 1.00 48.86 124 LEU D C 1
ATOM 3060 O O . LEU C 1 124 ? 124.661 160.866 133.091 1.00 48.86 124 LEU D O 1
ATOM 3065 N N . ARG C 1 125 ? 124.210 162.782 132.002 1.00 61.13 125 ARG D N 1
ATOM 3066 C CA . ARG C 1 125 ? 123.720 163.430 133.212 1.00 61.13 125 ARG D CA 1
ATOM 3067 C C . ARG C 1 125 ? 122.614 162.626 133.872 1.00 61.13 125 ARG D C 1
ATOM 3068 O O . ARG C 1 125 ? 122.383 162.769 135.079 1.00 61.13 125 ARG D O 1
ATOM 3076 N N . ALA C 1 126 ? 121.916 161.790 133.101 1.00 57.58 126 ALA D N 1
ATOM 3077 C CA . ALA C 1 126 ? 120.969 160.856 133.687 1.00 57.58 126 ALA D CA 1
ATOM 3078 C C . ALA C 1 126 ? 121.625 159.979 134.733 1.00 57.58 126 ALA D C 1
ATOM 3079 O O . ALA C 1 126 ? 120.926 159.389 135.561 1.00 57.58 126 ALA D O 1
ATOM 3081 N N . ILE C 1 127 ? 122.950 159.867 134.705 1.00 57.69 127 ILE D N 1
ATOM 3082 C CA . ILE C 1 127 ? 123.645 159.172 135.775 1.00 57.69 127 ILE D CA 1
ATOM 3083 C C . ILE C 1 127 ? 123.885 160.106 136.946 1.00 57.69 127 ILE D C 1
ATOM 3084 O O . ILE C 1 127 ? 123.907 159.667 138.099 1.00 57.69 127 ILE D O 1
ATOM 3089 N N . SER C 1 128 ? 124.067 161.397 136.682 1.00 63.23 128 SER D N 1
ATOM 3090 C CA . SER C 1 128 ? 124.301 162.335 137.771 1.00 63.23 128 SER D CA 1
ATOM 3091 C C . SER C 1 128 ? 123.054 162.514 138.617 1.00 63.23 128 SER D C 1
ATOM 3092 O O . SER C 1 128 ? 123.139 162.610 139.846 1.00 63.23 128 SER D O 1
ATOM 3095 N N . VAL C 1 129 ? 121.885 162.558 137.983 1.00 64.44 129 VAL D N 1
ATOM 3096 C CA . VAL C 1 129 ? 120.660 162.846 138.723 1.00 64.44 129 VAL D CA 1
ATOM 3097 C C . VAL C 1 129 ? 120.280 161.667 139.613 1.00 64.44 129 VAL D C 1
ATOM 3098 O O . VAL C 1 129 ? 120.237 161.786 140.842 1.00 64.44 129 VAL D O 1
ATOM 3102 N N . VAL C 1 130 ? 120.017 160.512 139.013 1.00 63.87 130 VAL D N 1
ATOM 3103 C CA . VAL C 1 130 ? 119.524 159.353 139.751 1.00 63.87 130 VAL D CA 1
ATOM 3104 C C . VAL C 1 130 ? 120.505 158.970 140.850 1.00 63.87 130 VAL D C 1
ATOM 3105 O O . VAL C 1 130 ? 121.635 158.558 140.558 1.00 63.87 130 VAL D O 1
ATOM 3109 N N . PRO C 1 131 ? 120.115 159.075 142.117 1.00 66.02 131 PRO D N 1
ATOM 3110 C CA . PRO C 1 131 ? 121.068 158.780 143.200 1.00 66.02 131 PRO D CA 1
ATOM 3111 C C . PRO C 1 131 ? 121.699 157.406 143.092 1.00 66.02 131 PRO D C 1
ATOM 3112 O O . PRO C 1 131 ? 122.920 157.276 143.240 1.00 66.02 131 PRO D O 1
ATOM 3116 N N . SER C 1 132 ? 120.904 156.370 142.830 1.00 63.67 132 SER D N 1
ATOM 3117 C CA . SER C 1 132 ? 121.467 155.028 142.792 1.00 63.67 132 SER D CA 1
ATOM 3118 C C . SER C 1 132 ? 122.526 154.906 141.707 1.00 63.67 132 SER D C 1
ATOM 3119 O O . SER C 1 132 ? 123.575 154.288 141.918 1.00 63.67 132 SER D O 1
ATOM 3122 N N . LEU C 1 133 ? 122.272 155.488 140.537 1.00 61.20 133 LEU D N 1
ATOM 3123 C CA . LEU C 1 133 ? 123.224 155.357 139.444 1.00 61.20 133 LEU D CA 1
ATOM 3124 C C . LEU C 1 133 ? 124.553 156.003 139.806 1.00 61.20 133 LEU D C 1
ATOM 3125 O O . LEU C 1 133 ? 125.621 155.435 139.560 1.00 61.20 133 LEU D O 1
ATOM 3130 N N . ARG C 1 134 ? 124.506 157.207 140.373 1.00 65.22 134 ARG D N 1
ATOM 3131 C CA . ARG C 1 134 ? 125.734 157.858 140.806 1.00 65.22 134 ARG D CA 1
ATOM 3132 C C . ARG C 1 134 ? 126.445 157.011 141.846 1.00 65.22 134 ARG D C 1
ATOM 3133 O O . ARG C 1 134 ? 127.664 156.813 141.784 1.00 65.22 134 ARG D O 1
ATOM 3141 N N . ARG C 1 135 ? 125.690 156.500 142.816 1.00 62.25 135 ARG D N 1
ATOM 3142 C CA . ARG C 1 135 ? 126.292 155.675 143.853 1.00 62.25 135 ARG D CA 1
ATOM 3143 C C . ARG C 1 135 ? 127.004 154.477 143.250 1.00 62.25 135 ARG D C 1
ATOM 3144 O O . ARG C 1 135 ? 128.093 154.103 143.695 1.00 62.25 135 ARG D O 1
ATOM 3152 N N . LEU C 1 136 ? 126.403 153.865 142.233 1.00 57.00 136 LEU D N 1
ATOM 3153 C CA . LEU C 1 136 ? 126.997 152.684 141.622 1.00 57.00 136 LEU D CA 1
ATOM 3154 C C . LEU C 1 136 ? 128.250 153.050 140.840 1.00 57.00 136 LEU D C 1
ATOM 3155 O O . LEU C 1 136 ? 129.326 152.485 141.065 1.00 57.00 136 LEU D O 1
ATOM 3160 N N . VAL C 1 137 ? 128.124 154.007 139.922 1.00 54.75 137 VAL D N 1
ATOM 3161 C CA . VAL C 1 137 ? 129.263 154.411 139.105 1.00 54.75 137 VAL D CA 1
ATOM 3162 C C . VAL C 1 137 ? 130.437 154.806 139.982 1.00 54.75 137 VAL D C 1
ATOM 3163 O O . VAL C 1 137 ? 131.600 154.596 139.621 1.00 54.75 137 VAL D O 1
ATOM 3167 N N . ASP C 1 138 ? 130.160 155.379 141.153 1.00 60.30 138 ASP D N 1
ATOM 3168 C CA . ASP C 1 138 ? 131.248 155.777 142.037 1.00 60.30 138 ASP D CA 1
ATOM 3169 C C . ASP C 1 138 ? 132.159 154.597 142.343 1.00 60.30 138 ASP D C 1
ATOM 3170 O O . ASP C 1 138 ? 133.370 154.657 142.112 1.00 60.30 138 ASP D O 1
ATOM 3175 N N . ALA C 1 139 ? 131.591 153.506 142.849 1.00 56.77 139 ALA D N 1
ATOM 3176 C CA . ALA C 1 139 ? 132.404 152.331 143.130 1.00 56.77 139 ALA D CA 1
ATOM 3177 C C . ALA C 1 139 ? 132.950 151.720 141.847 1.00 56.77 139 ALA D C 1
ATOM 3178 O O . ALA C 1 139 ? 134.125 151.337 141.780 1.00 56.77 139 ALA D O 1
ATOM 3180 N N . LEU C 1 140 ? 132.107 151.606 140.822 1.00 52.92 140 LEU D N 1
ATOM 3181 C CA . LEU C 1 140 ? 132.554 150.996 139.578 1.00 52.92 140 LEU D CA 1
ATOM 3182 C C . LEU C 1 140 ? 133.770 151.702 139.007 1.00 52.92 140 LEU D C 1
ATOM 3183 O O . LEU C 1 140 ? 134.492 151.116 138.198 1.00 52.92 140 LEU D O 1
ATOM 3188 N N . VAL C 1 141 ? 133.998 152.949 139.394 1.00 54.93 141 VAL D N 1
ATOM 3189 C CA . VAL C 1 141 ? 135.215 153.647 139.014 1.00 54.93 141 VAL D CA 1
ATOM 3190 C C . VAL C 1 141 ? 136.306 153.451 140.051 1.00 54.93 141 VAL D C 1
ATOM 3191 O O . VAL C 1 141 ? 137.424 153.049 139.725 1.00 54.93 141 VAL D O 1
ATOM 3195 N N . MET C 1 142 ? 135.996 153.723 141.320 1.00 58.91 142 MET D N 1
ATOM 3196 C CA . MET C 1 142 ? 137.009 153.638 142.364 1.00 58.91 142 MET D CA 1
ATOM 3197 C C . MET C 1 142 ? 137.753 152.316 142.323 1.00 58.91 142 MET D C 1
ATOM 3198 O O . MET C 1 142 ? 138.926 152.255 142.706 1.00 58.91 142 MET D O 1
ATOM 3203 N N . THR C 1 143 ? 137.103 151.249 141.863 1.00 55.10 143 THR D N 1
ATOM 3204 C CA . THR C 1 143 ? 137.749 149.945 141.824 1.00 55.10 143 THR D CA 1
ATOM 3205 C C . THR C 1 143 ? 138.660 149.759 140.617 1.00 55.10 143 THR D C 1
ATOM 3206 O O . THR C 1 143 ? 139.051 148.625 140.330 1.00 55.10 143 THR D O 1
ATOM 3210 N N . ILE C 1 144 ? 138.986 150.822 139.889 1.00 52.11 144 ILE D N 1
ATOM 3211 C CA . ILE C 1 144 ? 139.964 150.704 138.809 1.00 52.11 144 ILE D CA 1
ATOM 3212 C C . ILE C 1 144 ? 141.371 150.713 139.394 1.00 52.11 144 ILE D C 1
ATOM 3213 O O . ILE C 1 144 ? 142.139 149.770 139.160 1.00 52.11 144 ILE D O 1
ATOM 3218 N N . PRO C 1 145 ? 141.754 151.739 140.153 1.00 52.92 145 PRO D N 1
ATOM 3219 C CA . PRO C 1 145 ? 143.096 151.735 140.752 1.00 52.92 145 PRO D CA 1
ATOM 3220 C C . PRO C 1 145 ? 143.399 150.465 141.510 1.00 52.92 145 PRO D C 1
ATOM 3221 O O . PRO C 1 145 ? 144.569 150.093 141.641 1.00 52.92 145 PRO D O 1
ATOM 3225 N N . ALA C 1 146 ? 142.375 149.787 142.024 1.00 51.71 146 ALA D N 1
ATOM 3226 C CA . ALA C 1 146 ? 142.594 148.475 142.614 1.00 51.71 146 ALA D CA 1
ATOM 3227 C C . ALA C 1 146 ? 143.319 147.562 141.639 1.00 51.71 146 ALA D C 1
ATOM 3228 O O . ALA C 1 146 ? 144.259 146.857 142.015 1.00 51.71 146 ALA D O 1
ATOM 3230 N N . LEU C 1 147 ? 142.897 147.562 140.378 1.00 49.50 147 LEU D N 1
ATOM 3231 C CA . LEU C 1 147 ? 143.563 146.744 139.377 1.00 49.50 147 LEU D CA 1
ATOM 3232 C C . LEU C 1 147 ? 145.001 147.209 139.226 1.00 49.50 147 LEU D C 1
ATOM 3233 O O . LEU C 1 147 ? 145.934 146.474 139.561 1.00 49.50 147 LEU D O 1
ATOM 3238 N N . GLY C 1 148 ? 145.193 148.430 138.740 1.00 48.33 148 GLY D N 1
ATOM 3239 C CA . GLY C 1 148 ? 146.521 149.004 138.745 1.00 48.33 148 GLY D CA 1
ATOM 3240 C C . GLY C 1 148 ? 147.530 148.145 138.022 1.00 48.33 148 GLY D C 1
ATOM 3241 O O . GLY C 1 148 ? 147.560 148.095 136.791 1.00 48.33 148 GLY D O 1
ATOM 3242 N N . ASN C 1 149 ? 148.376 147.474 138.804 1.00 48.62 149 ASN D N 1
ATOM 3243 C CA . ASN C 1 149 ? 149.437 146.627 138.279 1.00 48.62 149 ASN D CA 1
ATOM 3244 C C . ASN C 1 149 ? 148.998 145.795 137.081 1.00 48.62 149 ASN D C 1
ATOM 3245 O O . ASN C 1 149 ? 149.570 145.907 135.993 1.00 48.62 149 ASN D O 1
ATOM 3250 N N . ILE C 1 150 ? 147.985 144.950 137.267 1.00 44.54 150 ILE D N 1
ATOM 3251 C CA . ILE C 1 150 ? 147.603 144.018 136.210 1.00 44.54 150 ILE D CA 1
ATOM 3252 C C . ILE C 1 150 ? 147.466 144.739 134.880 1.00 44.54 150 ILE D C 1
ATOM 3253 O O . ILE C 1 150 ? 147.803 144.194 133.824 1.00 44.54 150 ILE D O 1
ATOM 3258 N N . LEU C 1 151 ? 146.958 145.967 134.901 1.00 42.78 151 LEU D N 1
ATOM 3259 C CA . LEU C 1 151 ? 146.877 146.733 133.666 1.00 42.78 151 LEU D CA 1
ATOM 3260 C C . LEU C 1 151 ? 148.263 146.986 133.100 1.00 42.78 151 LEU D C 1
ATOM 3261 O O . LEU C 1 151 ? 148.475 146.889 131.888 1.00 42.78 151 LEU D O 1
ATOM 3266 N N . ILE C 1 152 ? 149.229 147.295 133.963 1.00 42.21 152 ILE D N 1
ATOM 3267 C CA . ILE C 1 152 ? 150.590 147.521 133.490 1.00 42.21 152 ILE D CA 1
ATOM 3268 C C . ILE C 1 152 ? 151.172 146.241 132.916 1.00 42.21 152 ILE D C 1
ATOM 3269 O O . ILE C 1 152 ? 151.879 146.259 131.904 1.00 42.21 152 ILE D O 1
ATOM 3274 N N . LEU C 1 153 ? 150.900 145.111 133.563 1.00 39.54 153 LEU D N 1
ATOM 3275 C CA . LEU C 1 153 ? 151.389 143.834 133.063 1.00 39.54 153 LEU D CA 1
ATOM 3276 C C . LEU C 1 153 ? 150.820 143.538 131.686 1.00 39.54 153 LEU D C 1
ATOM 3277 O O . LEU C 1 153 ? 151.549 143.159 130.762 1.00 39.54 153 LEU D O 1
ATOM 3282 N N . MET C 1 154 ? 149.508 143.688 131.536 1.00 37.13 154 MET D N 1
ATOM 3283 C CA . MET C 1 154 ? 148.896 143.482 130.234 1.00 37.13 154 MET D CA 1
ATOM 3284 C C . MET C 1 154 ? 149.462 144.440 129.205 1.00 37.13 154 MET D C 1
ATOM 3285 O O . MET C 1 154 ? 149.638 144.066 128.044 1.00 37.13 154 MET D O 1
ATOM 3290 N N . SER C 1 155 ? 149.772 145.670 129.606 1.00 37.53 155 SER D N 1
ATOM 3291 C CA . SER C 1 155 ? 150.346 146.618 128.661 1.00 37.53 155 SER D CA 1
ATOM 3292 C C . SER C 1 155 ? 151.732 146.180 128.217 1.00 37.53 155 SER D C 1
ATOM 3293 O O . SER C 1 155 ? 152.061 146.246 127.028 1.00 37.53 155 SER D O 1
ATOM 3296 N N . ILE C 1 156 ? 152.556 145.721 129.155 1.00 35.27 156 ILE D N 1
ATOM 3297 C CA . ILE C 1 156 ? 153.890 145.252 128.803 1.00 35.27 156 ILE D CA 1
ATOM 3298 C C . ILE C 1 156 ? 153.805 144.067 127.860 1.00 35.27 156 ILE D C 1
ATOM 3299 O O . ILE C 1 156 ? 154.559 143.970 126.888 1.00 35.27 156 ILE D O 1
ATOM 3304 N N . PHE C 1 157 ? 152.908 143.134 128.164 1.00 34.52 157 PHE D N 1
ATOM 3305 C CA . PHE C 1 157 ? 152.749 141.943 127.335 1.00 34.52 157 PHE D CA 1
ATOM 3306 C C . PHE C 1 157 ? 152.288 142.314 125.938 1.00 34.52 157 PHE D C 1
ATOM 3307 O O . PHE C 1 157 ? 152.830 141.825 124.951 1.00 34.52 157 PHE D O 1
ATOM 3315 N N . PHE C 1 158 ? 151.265 143.153 125.857 1.00 26.97 158 PHE D N 1
ATOM 3316 C CA . PHE C 1 158 ? 150.815 143.658 124.572 1.00 26.97 158 PHE D CA 1
ATOM 3317 C C . PHE C 1 158 ? 151.966 144.269 123.801 1.00 26.97 158 PHE D C 1
ATOM 3318 O O . PHE C 1 158 ? 152.120 144.017 122.606 1.00 26.97 158 PHE D O 1
ATOM 3326 N N . TYR C 1 159 ? 152.790 145.073 124.468 1.00 31.85 159 TYR D N 1
ATOM 3327 C CA . TYR C 1 159 ? 153.877 145.739 123.764 1.00 31.85 159 TYR D CA 1
ATOM 3328 C C . TYR C 1 159 ? 154.888 144.735 123.233 1.00 31.85 159 TYR D C 1
ATOM 3329 O O . TYR C 1 159 ? 155.288 144.798 122.065 1.00 31.85 159 TYR D O 1
ATOM 3338 N N . ILE C 1 160 ? 155.337 143.820 124.088 1.00 25.85 160 ILE D N 1
ATOM 3339 C CA . ILE C 1 160 ? 156.310 142.821 123.657 1.00 25.85 160 ILE D CA 1
ATOM 3340 C C . ILE C 1 160 ? 155.779 142.061 122.456 1.00 25.85 160 ILE D C 1
ATOM 3341 O O . ILE C 1 160 ? 156.439 141.958 121.415 1.00 25.85 160 ILE D O 1
ATOM 3346 N N . PHE C 1 161 ? 154.604 141.468 122.613 1.00 21.45 161 PHE D N 1
ATOM 3347 C CA . PHE C 1 161 ? 154.019 140.668 121.546 1.00 21.45 161 PHE D CA 1
ATOM 3348 C C . PHE C 1 161 ? 153.738 141.450 120.271 1.00 21.45 161 PHE D C 1
ATOM 3349 O O . PHE C 1 161 ? 153.798 140.896 119.179 1.00 21.45 161 PHE D O 1
ATOM 3357 N N . ALA C 1 162 ? 153.422 142.731 120.405 1.00 21.66 162 ALA D N 1
ATOM 3358 C CA . ALA C 1 162 ? 153.192 143.550 119.226 1.00 21.66 162 ALA D CA 1
ATOM 3359 C C . ALA C 1 162 ? 154.490 143.821 118.491 1.00 21.66 162 ALA D C 1
ATOM 3360 O O . ALA C 1 162 ? 154.544 143.726 117.262 1.00 21.66 162 ALA D O 1
ATOM 3362 N N . VAL C 1 163 ? 155.551 144.149 119.225 1.00 22.90 163 VAL D N 1
ATOM 3363 C CA . VAL C 1 163 ? 156.840 144.382 118.586 1.00 22.90 163 VAL D CA 1
ATOM 3364 C C . VAL C 1 163 ? 157.307 143.124 117.871 1.00 22.90 163 VAL D C 1
ATOM 3365 O O . VAL C 1 163 ? 157.761 143.169 116.720 1.00 22.90 163 VAL D O 1
ATOM 3369 N N . ILE C 1 164 ? 157.206 141.979 118.543 1.00 22.07 164 ILE D N 1
ATOM 3370 C CA . ILE C 1 164 ? 157.684 140.740 117.944 1.00 22.07 164 ILE D CA 1
ATOM 3371 C C . ILE C 1 164 ? 156.859 140.391 116.717 1.00 22.07 164 ILE D C 1
ATOM 3372 O O . ILE C 1 164 ? 157.401 140.053 115.660 1.00 22.07 164 ILE D O 1
ATOM 3377 N N . GLY C 1 165 ? 155.537 140.433 116.845 1.00 20.48 165 GLY D N 1
ATOM 3378 C CA . GLY C 1 165 ? 154.695 140.133 115.708 1.00 20.48 165 GLY D CA 1
ATOM 3379 C C . GLY C 1 165 ? 154.984 141.040 114.537 1.00 20.48 165 GLY D C 1
ATOM 3380 O O . GLY C 1 165 ? 155.035 140.592 113.395 1.00 20.48 165 GLY D O 1
ATOM 3381 N N . THR C 1 166 ? 155.181 142.327 114.800 1.00 20.45 166 THR D N 1
ATOM 3382 C CA . THR C 1 166 ? 155.566 143.232 113.732 1.00 20.45 166 THR D CA 1
ATOM 3383 C C . THR C 1 166 ? 156.835 142.742 113.059 1.00 20.45 166 THR D C 1
ATOM 3384 O O . THR C 1 166 ? 156.822 142.335 111.895 1.00 20.45 166 THR D O 1
ATOM 3388 N N . MET C 1 167 ? 157.935 142.715 113.807 1.00 26.55 167 MET D N 1
ATOM 3389 C CA . MET C 1 167 ? 159.217 142.413 113.191 1.00 26.55 167 MET D CA 1
ATOM 3390 C C . MET C 1 167 ? 159.238 141.046 112.526 1.00 26.55 167 MET D C 1
ATOM 3391 O O . MET C 1 167 ? 160.098 140.801 111.678 1.00 26.55 167 MET D O 1
ATOM 3396 N N . LEU C 1 168 ? 158.311 140.152 112.870 1.00 22.03 168 LEU D N 1
ATOM 3397 C CA . LEU C 1 168 ? 158.291 138.830 112.250 1.00 22.03 168 LEU D CA 1
ATOM 3398 C C . LEU C 1 168 ? 157.382 138.777 111.028 1.00 22.03 168 LEU D C 1
ATOM 3399 O O . LEU C 1 168 ? 157.835 138.473 109.922 1.00 22.03 168 LEU D O 1
ATOM 3404 N N . PHE C 1 169 ? 156.100 139.062 111.214 1.00 19.96 169 PHE D N 1
ATOM 3405 C CA . PHE C 1 169 ? 155.098 138.866 110.184 1.00 19.96 169 PHE D CA 1
ATOM 3406 C C . PHE C 1 169 ? 154.813 140.120 109.378 1.00 19.96 169 PHE D C 1
ATOM 3407 O O . PHE C 1 169 ? 153.871 140.123 108.585 1.00 19.96 169 PHE D O 1
ATOM 3415 N N . GLN C 1 170 ? 155.604 141.177 109.542 1.00 22.10 170 GLN D N 1
ATOM 3416 C CA . GLN C 1 170 ? 155.311 142.424 108.859 1.00 22.10 170 GLN D CA 1
ATOM 3417 C C . GLN C 1 170 ? 155.326 142.280 107.351 1.00 22.10 170 GLN D C 1
ATOM 3418 O O . GLN C 1 170 ? 154.764 143.127 106.656 1.00 22.10 170 GLN D O 1
ATOM 3424 N N . HIS C 1 171 ? 155.949 141.233 106.829 1.00 27.82 171 HIS D N 1
ATOM 3425 C CA . HIS C 1 171 ? 155.999 141.021 105.394 1.00 27.82 171 HIS D CA 1
ATOM 3426 C C . HIS C 1 171 ? 155.117 139.879 104.920 1.00 27.82 171 HIS D C 1
ATOM 3427 O O . HIS C 1 171 ? 154.926 139.730 103.710 1.00 27.82 171 HIS D O 1
ATOM 3434 N N . VAL C 1 172 ? 154.578 139.078 105.830 1.00 24.30 172 VAL D N 1
ATOM 3435 C CA . VAL C 1 172 ? 153.708 137.973 105.470 1.00 24.30 172 VAL D CA 1
ATOM 3436 C C . VAL C 1 172 ? 152.242 138.370 105.542 1.00 24.30 172 VAL D C 1
ATOM 3437 O O . VAL C 1 172 ? 151.443 137.936 104.715 1.00 24.30 172 VAL D O 1
ATOM 3441 N N . SER C 1 173 ? 151.877 139.196 106.520 1.00 20.22 173 SER D N 1
ATOM 3442 C CA . SER C 1 173 ? 150.498 139.648 106.699 1.00 20.22 173 SER D CA 1
ATOM 3443 C C . SER C 1 173 ? 150.491 141.141 106.956 1.00 20.22 173 SER D C 1
ATOM 3444 O O . SER C 1 173 ? 150.363 141.592 108.098 1.00 20.22 173 SER D O 1
ATOM 3447 N N . PRO C 1 174 ? 150.596 141.949 105.902 1.00 19.77 174 PRO D N 1
ATOM 3448 C CA . PRO C 1 174 ? 150.701 143.396 106.092 1.00 19.77 174 PRO D CA 1
ATOM 3449 C C . PRO C 1 174 ? 149.421 144.040 106.566 1.00 19.77 174 PRO D C 1
ATOM 3450 O O . PRO C 1 174 ? 149.435 145.233 106.884 1.00 19.77 174 PRO D O 1
ATOM 3454 N N . GLU C 1 175 ? 148.317 143.306 106.610 1.00 18.68 175 GLU D N 1
ATOM 3455 C CA . GLU C 1 175 ? 147.057 143.874 107.057 1.00 18.68 175 GLU D CA 1
ATOM 3456 C C . GLU C 1 175 ? 146.861 143.763 108.554 1.00 18.68 175 GLU D C 1
ATOM 3457 O O . GLU C 1 175 ? 146.184 144.606 109.144 1.00 18.68 175 GLU D O 1
ATOM 3463 N N . TYR C 1 176 ? 147.419 142.736 109.180 1.00 16.20 176 TYR D N 1
ATOM 3464 C CA . TYR C 1 176 ? 147.280 142.544 110.612 1.00 16.20 176 TYR D CA 1
ATOM 3465 C C . TYR C 1 176 ? 148.512 142.965 111.379 1.00 16.20 176 TYR D C 1
ATOM 3466 O O . TYR C 1 176 ? 148.389 143.514 112.472 1.00 16.20 176 TYR D O 1
ATOM 3475 N N . PHE C 1 177 ? 149.696 142.729 110.834 1.00 15.58 177 PHE D N 1
ATOM 3476 C CA . PHE C 1 177 ? 150.943 143.052 111.506 1.00 15.58 177 PHE D CA 1
ATOM 3477 C C . PHE C 1 177 ? 151.779 144.017 110.679 1.00 15.58 177 PHE D C 1
ATOM 3478 O O . PHE C 1 177 ? 152.993 143.880 110.576 1.00 15.58 177 PHE D O 1
ATOM 3486 N N . GLY C 1 178 ? 151.140 145.017 110.080 1.00 16.06 178 GLY D N 1
ATOM 3487 C CA . GLY C 1 178 ? 151.872 145.943 109.242 1.00 16.06 178 GLY D CA 1
ATOM 3488 C C . GLY C 1 178 ? 152.692 146.960 110.002 1.00 16.06 178 GLY D C 1
ATOM 3489 O O . GLY C 1 178 ? 153.780 147.327 109.558 1.00 16.06 178 GLY D O 1
ATOM 3490 N N . ASN C 1 179 ? 152.196 147.436 111.137 1.00 17.21 179 ASN D N 1
ATOM 3491 C CA . ASN C 1 179 ? 152.850 148.502 111.878 1.00 17.21 179 ASN D CA 1
ATOM 3492 C C . ASN C 1 179 ? 152.907 148.133 113.346 1.00 17.21 179 ASN D C 1
ATOM 3493 O O . ASN C 1 179 ? 152.401 147.098 113.769 1.00 17.21 179 ASN D O 1
ATOM 3498 N N . LEU C 1 180 ? 153.512 149.011 114.133 1.00 20.78 180 LEU D N 1
ATOM 3499 C CA . LEU C 1 180 ? 153.526 148.806 115.571 1.00 20.78 180 LEU D CA 1
ATOM 3500 C C . LEU C 1 180 ? 152.133 148.920 116.154 1.00 20.78 180 LEU D C 1
ATOM 3501 O O . LEU C 1 180 ? 151.848 148.310 117.185 1.00 20.78 180 LEU D O 1
ATOM 3506 N N . GLN C 1 181 ? 151.257 149.698 115.527 1.00 20.71 181 GLN D N 1
ATOM 3507 C CA . GLN C 1 181 ? 149.889 149.850 116.003 1.00 20.71 181 GLN D CA 1
ATOM 3508 C C . GLN C 1 181 ? 148.891 149.034 115.209 1.00 20.71 181 GLN D C 1
ATOM 3509 O O . GLN C 1 181 ? 148.011 148.407 115.795 1.00 20.71 181 GLN D O 1
ATOM 3515 N N . LEU C 1 182 ? 149.018 149.001 113.886 1.00 15.29 182 LEU D N 1
ATOM 3516 C CA . LEU C 1 182 ? 148.170 148.133 113.086 1.00 15.29 182 LEU D CA 1
ATOM 3517 C C . LEU C 1 182 ? 148.128 146.726 113.644 1.00 15.29 182 LEU D C 1
ATOM 3518 O O . LEU C 1 182 ? 147.138 146.016 113.460 1.00 15.29 182 LEU D O 1
ATOM 3523 N N . SER C 1 183 ? 149.193 146.298 114.316 1.00 14.28 183 SER D N 1
ATOM 3524 C CA . SER C 1 183 ? 149.224 144.993 114.950 1.00 14.28 183 SER D CA 1
ATOM 3525 C C . SER C 1 183 ? 148.865 145.051 116.419 1.00 14.28 183 SER D C 1
ATOM 3526 O O . SER C 1 183 ? 148.497 144.025 116.993 1.00 14.28 183 SER D O 1
ATOM 3529 N N . LEU C 1 184 ? 148.975 146.215 117.043 1.00 15.18 184 LEU D N 1
ATOM 3530 C CA . LEU C 1 184 ? 148.415 146.380 118.369 1.00 15.18 184 LEU D CA 1
ATOM 3531 C C . LEU C 1 184 ? 146.914 146.204 118.354 1.00 15.18 184 LEU D C 1
ATOM 3532 O O . LEU C 1 184 ? 146.313 146.005 119.409 1.00 15.18 184 LEU D O 1
ATOM 3537 N N . LEU C 1 185 ? 146.301 146.284 117.179 1.00 14.31 185 LEU D N 1
ATOM 3538 C CA . LEU C 1 185 ? 144.875 146.036 117.035 1.00 14.31 185 LEU D CA 1
ATOM 3539 C C . LEU C 1 185 ? 144.598 144.555 116.846 1.00 14.31 185 LEU D C 1
ATOM 3540 O O . LEU C 1 185 ? 143.636 144.020 117.401 1.00 14.31 185 LEU D O 1
ATOM 3545 N N . THR C 1 186 ? 145.422 143.881 116.044 1.00 12.16 186 THR D N 1
ATOM 3546 C CA . THR C 1 186 ? 145.306 142.439 115.903 1.00 12.16 186 THR D CA 1
ATOM 3547 C C . THR C 1 186 ? 145.462 141.750 117.243 1.00 12.16 186 THR D C 1
ATOM 3548 O O . THR C 1 186 ? 144.700 140.844 117.583 1.00 12.16 186 THR D O 1
ATOM 3552 N N . LEU C 1 187 ? 146.474 142.137 118.006 1.00 13.56 187 LEU D N 1
ATOM 3553 C CA . LEU C 1 187 ? 146.638 141.531 119.314 1.00 13.56 187 LEU D CA 1
ATOM 3554 C C . LEU C 1 187 ? 145.475 141.824 120.235 1.00 13.56 187 LEU D C 1
ATOM 3555 O O . LEU C 1 187 ? 145.316 141.125 121.235 1.00 13.56 187 LEU D O 1
ATOM 3560 N N . PHE C 1 188 ? 144.668 142.833 119.944 1.00 13.54 188 PHE D N 1
ATOM 3561 C CA . PHE C 1 188 ? 143.486 143.054 120.760 1.00 13.54 188 PHE D CA 1
ATOM 3562 C C . PHE C 1 188 ? 142.332 142.194 120.295 1.00 13.54 188 PHE D C 1
ATOM 3563 O O . PHE C 1 188 ? 141.583 141.662 121.113 1.00 13.54 188 PHE D O 1
ATOM 3571 N N . GLN C 1 189 ? 142.181 142.050 118.986 1.00 12.51 189 GLN D N 1
ATOM 3572 C CA . GLN C 1 189 ? 141.167 141.153 118.461 1.00 12.51 189 GLN D CA 1
ATOM 3573 C C . GLN C 1 189 ? 141.450 139.705 118.809 1.00 12.51 189 GLN D C 1
ATOM 3574 O O . GLN C 1 189 ? 140.526 138.894 118.808 1.00 12.51 189 GLN D O 1
ATOM 3580 N N . VAL C 1 190 ? 142.700 139.364 119.101 1.00 11.49 190 VAL D N 1
ATOM 3581 C CA . VAL C 1 190 ? 143.046 137.978 119.394 1.00 11.49 190 VAL D CA 1
ATOM 3582 C C . VAL C 1 190 ? 142.912 137.624 120.868 1.00 11.49 190 VAL D C 1
ATOM 3583 O O . VAL C 1 190 ? 142.813 136.439 121.198 1.00 11.49 190 VAL D O 1
ATOM 3587 N N . VAL C 1 191 ? 142.897 138.603 121.766 1.00 12.79 191 VAL D N 1
ATOM 3588 C CA . VAL C 1 191 ? 142.627 138.281 123.159 1.00 12.79 191 VAL D CA 1
ATOM 3589 C C . VAL C 1 191 ? 141.140 138.147 123.431 1.00 12.79 191 VAL D C 1
ATOM 3590 O O . VAL C 1 191 ? 140.757 137.552 124.445 1.00 12.79 191 VAL D O 1
ATOM 3594 N N . THR C 1 192 ? 140.293 138.695 122.572 1.00 11.98 192 THR D N 1
ATOM 3595 C CA . THR C 1 192 ? 138.868 138.432 122.637 1.00 11.98 192 THR D CA 1
ATOM 3596 C C . THR C 1 192 ? 138.483 137.183 121.862 1.00 11.98 192 THR D C 1
ATOM 3597 O O . THR C 1 192 ? 137.320 136.776 121.902 1.00 11.98 192 THR D O 1
ATOM 3601 N N . LEU C 1 193 ? 139.434 136.573 121.161 1.00 12.03 193 LEU D N 1
ATOM 3602 C CA . LEU C 1 193 ? 139.264 135.260 120.555 1.00 12.03 193 LEU D CA 1
ATOM 3603 C C . LEU C 1 193 ? 138.342 135.300 119.345 1.00 12.03 193 LEU D C 1
ATOM 3604 O O . LEU C 1 193 ? 137.572 134.373 119.116 1.00 12.03 193 LEU D O 1
ATOM 3609 N N . GLU C 1 194 ? 138.423 136.360 118.554 1.00 13.73 194 GLU D N 1
ATOM 3610 C CA . GLU C 1 194 ? 137.621 136.468 117.342 1.00 13.73 194 GLU D CA 1
ATOM 3611 C C . GLU C 1 194 ? 138.376 135.866 116.175 1.00 13.73 194 GLU D C 1
ATOM 3612 O O . GLU C 1 194 ? 139.213 136.532 115.564 1.00 13.73 194 GLU D O 1
ATOM 3618 N N . SER C 1 195 ? 138.056 134.627 115.835 1.00 13.42 195 SER D N 1
ATOM 3619 C CA . SER C 1 195 ? 138.637 134.031 114.648 1.00 13.42 195 SER D CA 1
ATOM 3620 C C . SER C 1 195 ? 140.133 134.273 114.614 1.00 13.42 195 SER D C 1
ATOM 3621 O O . SER C 1 195 ? 140.705 134.497 113.546 1.00 13.42 195 SER D O 1
ATOM 3624 N N . TRP C 1 196 ? 140.793 134.189 115.766 1.00 12.59 196 TRP D N 1
ATOM 3625 C CA . TRP C 1 196 ? 142.238 134.356 115.777 1.00 12.59 196 TRP D CA 1
ATOM 3626 C C . TRP C 1 196 ? 142.883 133.112 115.182 1.00 12.59 196 TRP D C 1
ATOM 3627 O O . TRP C 1 196 ? 144.058 133.131 114.832 1.00 12.59 196 TRP D O 1
ATOM 3638 N N . ALA C 1 197 ? 142.120 132.025 115.072 1.00 12.81 197 ALA D N 1
ATOM 3639 C CA . ALA C 1 197 ? 142.649 130.825 114.460 1.00 12.81 197 ALA D CA 1
ATOM 3640 C C . ALA C 1 197 ? 142.187 130.633 113.033 1.00 12.81 197 ALA D C 1
ATOM 3641 O O . ALA C 1 197 ? 142.798 129.848 112.307 1.00 12.81 197 ALA D O 1
ATOM 3643 N N . SER C 1 198 ? 141.138 131.319 112.610 1.00 13.54 198 SER D N 1
ATOM 3644 C CA . SER C 1 198 ? 140.638 131.131 111.263 1.00 13.54 198 SER D CA 1
ATOM 3645 C C . SER C 1 198 ? 140.867 132.329 110.364 1.00 13.54 198 SER D C 1
ATOM 3646 O O . SER C 1 198 ? 140.823 132.177 109.142 1.00 13.54 198 SER D O 1
ATOM 3649 N N . GLY C 1 199 ? 141.095 133.505 110.922 1.00 13.22 199 GLY D N 1
ATOM 3650 C CA . GLY C 1 199 ? 141.354 134.651 110.083 1.00 13.22 199 GLY D CA 1
ATOM 3651 C C . GLY C 1 199 ? 142.732 135.232 110.282 1.00 13.22 199 GLY D C 1
ATOM 3652 O O . GLY C 1 199 ? 143.349 135.713 109.332 1.00 13.22 199 GLY D O 1
ATOM 3653 N N . VAL C 1 200 ? 143.240 135.168 111.506 1.00 13.39 200 VAL D N 1
ATOM 3654 C CA . VAL C 1 200 ? 144.530 135.761 111.822 1.00 13.39 200 VAL D CA 1
ATOM 3655 C C . VAL C 1 200 ? 145.660 13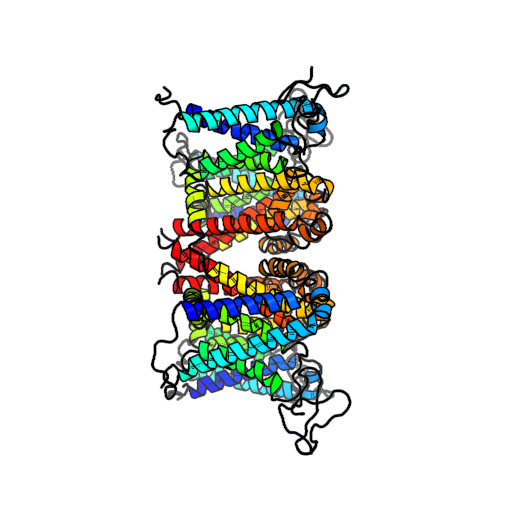4.768 111.634 1.00 13.39 200 VAL D C 1
ATOM 3656 O O . VAL C 1 200 ? 146.631 135.051 110.933 1.00 13.39 200 VAL D O 1
ATOM 3660 N N . MET C 1 201 ? 145.560 133.595 112.248 1.00 14.73 201 MET D N 1
ATOM 3661 C CA . MET C 1 201 ? 146.675 132.662 112.267 1.00 14.73 201 MET D CA 1
ATOM 3662 C C . MET C 1 201 ? 146.647 131.677 111.108 1.00 14.73 201 MET D C 1
ATOM 3663 O O . MET C 1 201 ? 147.635 131.542 110.387 1.00 14.73 201 MET D O 1
ATOM 3668 N N . ARG C 1 202 ? 145.547 130.975 110.932 1.00 14.21 202 ARG D N 1
ATOM 3669 C CA . ARG C 1 202 ? 145.460 129.928 109.928 1.00 14.21 202 ARG D CA 1
ATOM 3670 C C . ARG C 1 202 ? 146.085 130.360 108.610 1.00 14.21 202 ARG D C 1
ATOM 3671 O O . ARG C 1 202 ? 146.759 129.555 107.959 1.00 14.21 202 ARG D O 1
ATOM 3679 N N . PRO C 1 203 ? 145.884 131.604 108.168 1.00 15.50 203 PRO D N 1
ATOM 3680 C CA . PRO C 1 203 ? 146.506 132.033 106.909 1.00 15.50 203 PRO D CA 1
ATOM 3681 C C . PRO C 1 203 ? 147.972 132.396 107.029 1.00 15.50 203 PRO D C 1
ATOM 3682 O O . PRO C 1 203 ? 148.677 132.370 106.015 1.00 15.50 203 PRO D O 1
ATOM 3686 N N . ILE C 1 204 ? 148.455 132.742 108.218 1.00 18.37 204 ILE D N 1
ATOM 3687 C CA . ILE C 1 204 ? 149.884 132.963 108.404 1.00 18.37 204 ILE D CA 1
ATOM 3688 C C . ILE C 1 204 ? 150.604 131.641 108.582 1.00 18.37 204 ILE D C 1
ATOM 3689 O O . ILE C 1 204 ? 151.603 131.361 107.915 1.00 18.37 204 ILE D O 1
ATOM 3694 N N . PHE C 1 205 ? 150.089 130.800 109.470 1.00 21.20 205 PHE D N 1
ATOM 3695 C CA . PHE C 1 205 ? 150.676 129.503 109.774 1.00 21.20 205 PHE D CA 1
ATOM 3696 C C . PHE C 1 205 ? 150.926 128.706 108.505 1.00 21.20 205 PHE D C 1
ATOM 3697 O O . PHE C 1 205 ? 151.664 127.720 108.523 1.00 21.20 205 PHE D O 1
ATOM 3705 N N . ALA C 1 206 ? 150.317 129.120 107.399 1.00 23.36 206 ALA D N 1
ATOM 3706 C CA . ALA C 1 206 ? 150.546 128.454 106.127 1.00 23.36 206 ALA D CA 1
ATOM 3707 C C . ALA C 1 206 ? 151.878 128.826 105.497 1.00 23.36 206 ALA D C 1
ATOM 3708 O O . ALA C 1 206 ? 152.401 128.052 104.691 1.00 23.36 206 ALA D O 1
ATOM 3710 N N . GLU C 1 207 ? 152.431 129.990 105.825 1.00 26.69 207 GLU D N 1
ATOM 3711 C CA . GLU C 1 207 ? 153.705 130.421 105.267 1.00 26.69 207 GLU D CA 1
ATOM 3712 C C . GLU C 1 207 ? 154.857 130.216 106.242 1.00 26.69 207 GLU D C 1
ATOM 3713 O O . GLU C 1 207 ? 155.801 129.481 105.945 1.00 26.69 207 GLU D O 1
ATOM 3719 N N . VAL C 1 208 ? 154.795 130.840 107.411 1.00 24.71 208 VAL D N 1
ATOM 3720 C CA . VAL C 1 208 ? 155.837 130.651 108.411 1.00 24.71 208 VAL D CA 1
ATOM 3721 C C . VAL C 1 208 ? 155.360 129.549 109.346 1.00 24.71 208 VAL D C 1
ATOM 3722 O O . VAL C 1 208 ? 154.577 129.801 110.271 1.00 24.71 208 VAL D O 1
ATOM 3726 N N . PRO C 1 209 ? 155.788 128.306 109.127 1.00 26.51 209 PRO D N 1
ATOM 3727 C CA . PRO C 1 209 ? 155.157 127.181 109.823 1.00 26.51 209 PRO D CA 1
ATOM 3728 C C . PRO C 1 209 ? 155.436 127.133 111.306 1.00 26.51 209 PRO D C 1
ATOM 3729 O O . PRO C 1 209 ? 154.726 126.420 112.020 1.00 26.51 209 PRO D O 1
ATOM 3733 N N . TRP C 1 210 ? 156.435 127.840 111.804 1.00 30.26 210 TRP D N 1
ATOM 3734 C CA . TRP C 1 210 ? 156.682 127.852 113.234 1.00 30.26 210 TRP D CA 1
ATOM 3735 C C . TRP C 1 210 ? 155.940 128.970 113.941 1.00 30.26 210 TRP D C 1
ATOM 3736 O O . TRP C 1 210 ? 156.227 129.247 115.108 1.00 30.26 210 TRP D O 1
ATOM 3747 N N . SER C 1 211 ? 154.988 129.614 113.265 1.00 23.32 211 SER D N 1
ATOM 3748 C CA . SER C 1 211 ? 154.239 130.694 113.889 1.00 23.32 211 SER D CA 1
ATOM 3749 C C . SER C 1 211 ? 153.252 130.188 114.921 1.00 23.32 211 SER D C 1
ATOM 3750 O O . SER C 1 211 ? 152.876 130.941 115.820 1.00 23.32 211 SER D O 1
ATOM 3753 N N . TRP C 1 212 ? 152.826 128.933 114.819 1.00 24.70 212 TRP D N 1
ATOM 3754 C CA . TRP C 1 212 ? 151.865 128.404 115.773 1.00 24.70 212 TRP D CA 1
ATOM 3755 C C . TRP C 1 212 ? 152.295 128.644 117.204 1.00 24.70 212 TRP D C 1
ATOM 3756 O O . TRP C 1 212 ? 151.464 128.568 118.111 1.00 24.70 212 TRP D O 1
ATOM 3767 N N . LEU C 1 213 ? 153.576 128.907 117.435 1.00 22.68 213 LEU D N 1
ATOM 3768 C CA . LEU C 1 213 ? 154.020 129.252 118.777 1.00 22.68 213 LEU D CA 1
ATOM 3769 C C . LEU C 1 213 ? 153.430 130.583 119.202 1.00 22.68 213 LEU D C 1
ATOM 3770 O O . LEU C 1 213 ? 152.618 130.653 120.133 1.00 22.68 213 LEU D O 1
ATOM 3775 N N . TYR C 1 214 ? 153.835 131.633 118.489 1.00 19.63 214 TYR D N 1
ATOM 3776 C CA . TYR C 1 214 ? 153.421 133.025 118.709 1.00 19.63 214 TYR D CA 1
ATOM 3777 C C . TYR C 1 214 ? 151.979 133.223 119.173 1.00 19.63 214 TYR D C 1
ATOM 3778 O O . TYR C 1 214 ? 151.734 133.796 120.229 1.00 19.63 214 TYR D O 1
ATOM 3787 N N . PHE C 1 215 ? 151.034 132.728 118.383 1.00 16.66 215 PHE D N 1
ATOM 3788 C CA . PHE C 1 215 ? 149.623 132.800 118.715 1.00 16.66 215 PHE D CA 1
ATOM 3789 C C . PHE C 1 215 ? 149.314 131.932 119.917 1.00 16.66 215 PHE D C 1
ATOM 3790 O O . PHE C 1 215 ? 148.851 132.427 120.949 1.00 16.66 215 PHE D O 1
ATOM 3798 N N . VAL C 1 216 ? 149.632 130.644 119.838 1.00 16.40 216 VAL D N 1
ATOM 3799 C CA . VAL C 1 216 ? 149.327 129.778 120.968 1.00 16.40 216 VAL D CA 1
ATOM 3800 C C . VAL C 1 216 ? 149.859 130.407 122.240 1.00 16.40 216 VAL D C 1
ATOM 3801 O O . VAL C 1 216 ? 149.104 130.691 123.175 1.00 16.40 216 VAL D O 1
ATOM 3805 N N . SER C 1 217 ? 151.153 130.723 122.254 1.00 17.87 217 SER D N 1
ATOM 3806 C CA . SER C 1 217 ? 151.742 131.295 123.455 1.00 17.87 217 SER D CA 1
ATOM 3807 C C . SER C 1 217 ? 150.932 132.487 123.926 1.00 17.87 217 SER D C 1
ATOM 3808 O O . SER C 1 217 ? 150.455 132.521 125.065 1.00 17.87 217 SER D O 1
ATOM 3811 N N . PHE C 1 218 ? 150.706 133.448 123.033 1.00 15.72 218 PHE D N 1
ATOM 3812 C CA . PHE C 1 218 ? 149.888 134.593 123.396 1.00 15.72 218 PHE D CA 1
ATOM 3813 C C . PHE C 1 218 ? 148.584 134.133 124.009 1.00 15.72 218 PHE D C 1
ATOM 3814 O O . PHE C 1 218 ? 148.312 134.385 125.187 1.00 15.72 218 PHE D O 1
ATOM 3822 N N . VAL C 1 219 ? 147.797 133.387 123.237 1.00 15.51 219 VAL D N 1
ATOM 3823 C CA . VAL C 1 219 ? 146.453 133.049 123.672 1.00 15.51 219 VAL D CA 1
ATOM 3824 C C . VAL C 1 219 ? 146.482 132.394 125.032 1.00 15.51 219 VAL D C 1
ATOM 3825 O O . VAL C 1 219 ? 145.511 132.479 125.786 1.00 15.51 219 VAL D O 1
ATOM 3829 N N . LEU C 1 220 ? 147.588 131.745 125.385 1.00 18.85 220 LEU D N 1
ATOM 3830 C CA . LEU C 1 220 ? 147.662 131.174 126.724 1.00 18.85 220 LEU D CA 1
ATOM 3831 C C . LEU C 1 220 ? 147.938 132.281 127.729 1.00 18.85 220 LEU D C 1
ATOM 3832 O O . LEU C 1 220 ? 147.079 132.622 128.547 1.00 18.85 220 LEU D O 1
ATOM 3837 N N . ILE C 1 221 ? 149.106 132.911 127.618 1.00 23.83 221 ILE D N 1
ATOM 3838 C CA . ILE C 1 221 ? 149.506 133.906 128.608 1.00 23.83 221 ILE D CA 1
ATOM 3839 C C . ILE C 1 221 ? 148.428 134.962 128.744 1.00 23.83 221 ILE D C 1
ATOM 3840 O O . ILE C 1 221 ? 147.915 135.214 129.839 1.00 23.83 221 ILE D O 1
ATOM 3845 N N . GLY C 1 222 ? 148.057 135.581 127.630 1.00 24.69 222 GLY D N 1
ATOM 3846 C CA . GLY C 1 222 ? 146.998 136.560 127.644 1.00 24.69 222 GLY D CA 1
ATOM 3847 C C . GLY C 1 222 ? 145.868 136.078 128.514 1.00 24.69 222 GLY D C 1
ATOM 3848 O O . GLY C 1 222 ? 145.574 136.666 129.556 1.00 24.69 222 GLY D O 1
ATOM 3849 N N . THR C 1 223 ? 145.269 134.955 128.127 1.00 26.74 223 THR D N 1
ATOM 3850 C CA . THR C 1 223 ? 144.167 134.412 128.902 1.00 26.74 223 THR D CA 1
ATOM 3851 C C . THR C 1 223 ? 144.569 134.267 130.359 1.00 26.74 223 THR D C 1
ATOM 3852 O O . THR C 1 223 ? 143.945 134.845 131.253 1.00 26.74 223 THR D O 1
ATOM 3856 N N . PHE C 1 224 ? 145.647 133.527 130.609 1.00 32.85 224 PHE D N 1
ATOM 3857 C CA . PHE C 1 224 ? 146.093 133.308 131.978 1.00 32.85 224 PHE D CA 1
ATOM 3858 C C . PHE C 1 224 ? 146.161 134.610 132.754 1.00 32.85 224 PHE D C 1
ATOM 3859 O O . PHE C 1 224 ? 145.791 134.661 133.930 1.00 32.85 224 PHE D O 1
ATOM 3867 N N . ILE C 1 225 ? 146.632 135.679 132.118 1.00 34.01 225 ILE D N 1
ATOM 3868 C CA . ILE C 1 225 ? 146.677 136.968 132.797 1.00 34.01 225 ILE D CA 1
ATOM 3869 C C . ILE C 1 225 ? 145.266 137.472 133.045 1.00 34.01 225 ILE D C 1
ATOM 3870 O O . ILE C 1 225 ? 144.858 137.699 134.188 1.00 34.01 225 ILE D O 1
ATOM 3875 N N . ILE C 1 226 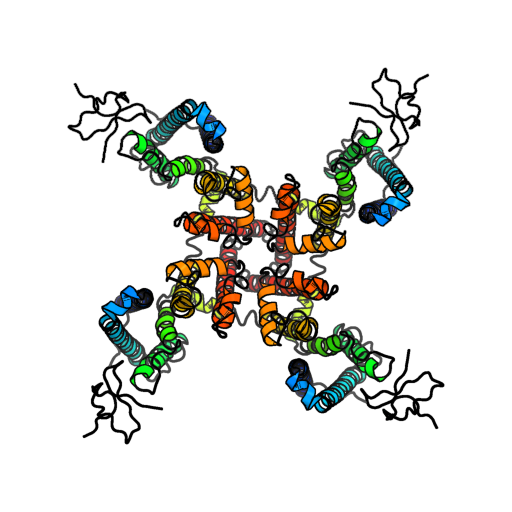? 144.497 137.636 131.967 1.00 38.75 226 ILE D N 1
ATOM 3876 C CA . ILE C 1 226 ? 143.145 138.180 132.076 1.00 38.75 226 ILE D CA 1
ATOM 3877 C C . ILE C 1 226 ? 142.386 137.460 133.172 1.00 38.75 226 ILE D C 1
ATOM 3878 O O . ILE C 1 226 ? 141.945 138.061 134.156 1.00 38.75 226 ILE D O 1
ATOM 3883 N N . PHE C 1 227 ? 142.245 136.149 133.015 1.00 44.88 227 PHE D N 1
ATOM 3884 C CA . PHE C 1 227 ? 141.581 135.323 134.007 1.00 44.88 227 PHE D CA 1
ATOM 3885 C C . PHE C 1 227 ? 141.949 135.735 135.423 1.00 44.88 227 PHE D C 1
ATOM 3886 O O . PHE C 1 227 ? 141.073 136.000 136.251 1.00 44.88 227 PHE D O 1
ATOM 3894 N N . ASN C 1 228 ? 143.245 135.818 135.721 1.00 46.99 228 ASN D N 1
ATOM 3895 C CA . ASN C 1 228 ? 143.657 136.107 137.090 1.00 46.99 228 ASN D CA 1
ATOM 3896 C C . ASN C 1 228 ? 143.185 137.483 137.529 1.00 46.99 228 ASN D C 1
ATOM 3897 O O . ASN C 1 228 ? 142.669 137.650 138.641 1.00 46.99 228 ASN D O 1
ATOM 3902 N N . LEU C 1 229 ? 143.357 138.488 136.670 1.00 48.10 229 LEU D N 1
ATOM 3903 C CA . LEU C 1 229 ? 142.753 139.789 136.918 1.00 48.10 229 LEU D CA 1
ATOM 3904 C C . LEU C 1 229 ? 141.340 139.610 137.444 1.00 48.10 229 LEU D C 1
ATOM 3905 O O . LEU C 1 229 ? 140.984 140.112 138.515 1.00 48.10 229 LEU D O 1
ATOM 3910 N N . PHE C 1 230 ? 140.538 138.844 136.710 1.00 55.21 230 PHE D N 1
ATOM 3911 C CA . PHE C 1 230 ? 139.183 138.525 137.123 1.00 55.21 230 PHE D CA 1
ATOM 3912 C C . PHE C 1 230 ? 139.186 138.093 138.578 1.00 55.21 230 PHE D C 1
ATOM 3913 O O . PHE C 1 230 ? 138.653 138.800 139.440 1.00 55.21 230 PHE D O 1
ATOM 3921 N N . ILE C 1 231 ? 139.835 136.963 138.863 1.00 58.76 231 ILE D N 1
ATOM 3922 C CA . ILE C 1 231 ? 139.834 136.442 140.226 1.00 58.76 231 ILE D CA 1
ATOM 3923 C C . ILE C 1 231 ? 140.238 137.530 141.203 1.00 58.76 231 ILE D C 1
ATOM 3924 O O . ILE C 1 231 ? 139.660 137.661 142.288 1.00 58.76 231 ILE D O 1
ATOM 3929 N N . GLY C 1 232 ? 141.230 138.331 140.832 1.00 63.78 232 GLY D N 1
ATOM 3930 C CA . GLY C 1 232 ? 141.681 139.384 141.711 1.00 63.78 232 GLY D CA 1
ATOM 3931 C C . GLY C 1 232 ? 140.521 140.226 142.188 1.00 63.78 232 GLY D C 1
ATOM 3932 O O . GLY C 1 232 ? 140.245 140.302 143.389 1.00 63.78 232 GLY D O 1
ATOM 3933 N N . VAL C 1 233 ? 139.798 140.817 141.244 1.00 64.17 233 VAL D N 1
ATOM 3934 C CA . VAL C 1 233 ? 138.772 141.794 141.580 1.00 64.17 233 VAL D CA 1
ATOM 3935 C C . VAL C 1 233 ? 137.641 141.120 142.343 1.00 64.17 233 VAL D C 1
ATOM 3936 O O . VAL C 1 233 ? 136.723 141.788 142.831 1.00 64.17 233 VAL D O 1
ATOM 3940 N N . ILE C 1 234 ? 137.694 139.797 142.466 1.00 67.81 234 ILE D N 1
ATOM 3941 C CA . ILE C 1 234 ? 136.712 139.113 143.297 1.00 67.81 234 ILE D CA 1
ATOM 3942 C C . ILE C 1 234 ? 137.129 139.150 144.760 1.00 67.81 234 ILE D C 1
ATOM 3943 O O . ILE C 1 234 ? 136.342 139.523 145.636 1.00 67.81 234 ILE D O 1
ATOM 3948 N N . VAL C 1 235 ? 138.377 138.784 145.048 1.00 77.75 235 VAL D N 1
ATOM 3949 C CA . VAL C 1 235 ? 138.847 138.713 146.427 1.00 77.75 235 VAL D CA 1
ATOM 3950 C C . VAL C 1 235 ? 139.101 140.122 146.939 1.00 77.75 235 VAL D C 1
ATOM 3951 O O . VAL C 1 235 ? 139.514 140.315 148.087 1.00 77.75 235 VAL D O 1
ATOM 3955 N N . ASN C 1 236 ? 138.878 141.112 146.085 1.00 77.44 236 ASN D N 1
ATOM 3956 C CA . ASN C 1 236 ? 138.852 142.494 146.532 1.00 77.44 236 ASN D CA 1
ATOM 3957 C C . ASN C 1 236 ? 137.443 142.972 146.831 1.00 77.44 236 ASN D C 1
ATOM 3958 O O . ASN C 1 236 ? 137.278 143.969 147.541 1.00 77.44 236 ASN D O 1
ATOM 3963 N N . ASN C 1 237 ? 136.429 142.287 146.308 1.00 78.36 237 ASN D N 1
ATOM 3964 C CA . ASN C 1 237 ? 135.042 142.683 146.512 1.00 78.36 237 ASN D CA 1
ATOM 3965 C C . ASN C 1 237 ? 134.269 141.652 147.320 1.00 78.36 237 ASN D C 1
ATOM 3966 O O . ASN C 1 237 ? 133.708 141.994 148.365 1.00 78.36 237 ASN D O 1
ATOM 3971 N N . VAL C 1 238 ? 134.228 140.396 146.874 1.00 83.69 238 VAL D N 1
ATOM 3972 C CA . VAL C 1 238 ? 133.385 139.414 147.546 1.00 83.69 238 VAL D CA 1
ATOM 3973 C C . VAL C 1 238 ? 133.787 139.262 149.003 1.00 83.69 238 VAL D C 1
ATOM 3974 O O . VAL C 1 238 ? 132.954 138.932 149.855 1.00 83.69 238 VAL D O 1
ATOM 3978 N N . GLU C 1 239 ? 135.058 139.504 149.322 1.00 88.89 239 GLU D N 1
ATOM 3979 C CA . GLU C 1 239 ? 135.469 139.527 150.720 1.00 88.89 239 GLU D CA 1
ATOM 3980 C C . GLU C 1 239 ? 134.716 140.608 151.486 1.00 88.89 239 GLU D C 1
ATOM 3981 O O . GLU C 1 239 ? 134.020 140.325 152.467 1.00 88.89 239 GLU D O 1
ATOM 3987 N N . LYS C 1 240 ? 134.832 141.855 151.038 1.00 86.24 240 LYS D N 1
ATOM 3988 C CA . LYS C 1 240 ? 134.168 142.973 151.695 1.00 86.24 240 LYS D CA 1
ATOM 3989 C C . LYS C 1 240 ? 133.349 143.788 150.700 1.00 86.24 240 LYS D C 1
ATOM 3990 O O . LYS C 1 240 ? 133.855 144.722 150.079 1.00 86.24 240 LYS D O 1
ATOM 3996 N N . GLU D 2 1 ? 126.336 201.108 110.298 1.00 0.00 1 GLU E N 1
ATOM 3997 C CA . GLU D 2 1 ? 127.291 200.645 111.296 1.00 0.00 1 GLU E CA 1
ATOM 3998 C C . GLU D 2 1 ? 127.314 199.123 111.369 1.00 0.00 1 GLU E C 1
ATOM 3999 O O . GLU D 2 1 ? 126.300 198.465 111.136 1.00 0.00 1 GLU E O 1
ATOM 4005 N N . CYS D 2 2 ? 128.477 198.567 111.694 1.00 0.00 2 CYS E N 1
ATOM 4006 C CA . CYS D 2 2 ? 128.629 197.121 111.800 1.00 0.00 2 CYS E CA 1
ATOM 4007 C C . CYS D 2 2 ? 128.374 196.635 113.223 1.00 0.00 2 CYS E C 1
ATOM 4008 O O . CYS D 2 2 ? 129.021 197.082 114.170 1.00 0.00 2 CYS E O 1
ATOM 4011 N N . LEU D 2 3 ? 127.425 195.716 113.363 1.00 0.00 3 LEU E N 1
ATOM 4012 C CA . LEU D 2 3 ? 127.080 195.159 114.664 1.00 0.00 3 LEU E CA 1
ATOM 4013 C C . LEU D 2 3 ? 128.154 194.183 115.123 1.00 0.00 3 LEU E C 1
ATOM 4014 O O . LEU D 2 3 ? 128.913 193.654 114.310 1.00 0.00 3 LEU E O 1
ATOM 4019 N N . GLU D 2 4 ? 128.213 193.939 116.427 1.00 0.00 4 GLU E N 1
ATOM 4020 C CA . GLU D 2 4 ? 129.204 193.028 116.987 1.00 0.00 4 GLU E CA 1
ATOM 4021 C C . GLU D 2 4 ? 128.697 191.588 117.034 1.00 0.00 4 GLU E C 1
ATOM 4022 O O . GLU D 2 4 ? 128.018 191.125 116.119 1.00 0.00 4 GLU E O 1
ATOM 4028 N N . ILE D 2 5 ? 129.035 190.886 118.110 1.00 0.00 5 ILE E N 1
ATOM 4029 C CA . ILE D 2 5 ? 128.619 189.502 118.285 1.00 0.00 5 ILE E CA 1
ATOM 4030 C C . ILE D 2 5 ? 127.147 189.416 118.680 1.00 0.00 5 ILE E C 1
ATOM 4031 O O . ILE D 2 5 ? 126.556 190.401 119.127 1.00 0.00 5 ILE E O 1
ATOM 4036 N N . PHE D 2 6 ? 126.565 188.231 118.509 1.00 0.00 6 PHE E N 1
ATOM 4037 C CA . PHE D 2 6 ? 125.162 187.983 118.834 1.00 0.00 6 PHE E CA 1
ATOM 4038 C C . PHE D 2 6 ? 124.236 189.035 118.228 1.00 0.00 6 PHE E C 1
ATOM 4039 O O . PHE D 2 6 ? 123.496 189.712 118.941 1.00 0.00 6 PHE E O 1
ATOM 4047 N N . LYS D 2 7 ? 124.288 189.164 116.905 1.00 0.00 7 LYS E N 1
ATOM 4048 C CA . LYS D 2 7 ? 123.457 190.124 116.186 1.00 0.00 7 LYS E CA 1
ATOM 4049 C C . LYS D 2 7 ? 122.822 189.471 114.963 1.00 0.00 7 LYS E C 1
ATOM 4050 O O . LYS D 2 7 ? 123.521 188.941 114.101 1.00 0.00 7 LYS E O 1
ATOM 4056 N N . ALA D 2 8 ? 121.496 189.517 114.894 1.00 0.00 8 ALA E N 1
ATOM 4057 C CA . ALA D 2 8 ? 120.759 188.925 113.780 1.00 0.00 8 ALA E CA 1
ATOM 4058 C C . ALA D 2 8 ? 121.274 189.400 112.426 1.00 0.00 8 ALA E C 1
ATOM 4059 O O . ALA D 2 8 ? 120.815 190.411 111.897 1.00 0.00 8 ALA E O 1
ATOM 4061 N N . CYS D 2 9 ? 122.221 188.656 111.863 1.00 0.00 9 CYS E N 1
ATOM 4062 C CA . CYS D 2 9 ? 122.803 189.000 110.570 1.00 0.00 9 CYS E CA 1
ATOM 4063 C C . CYS D 2 9 ? 121.930 188.513 109.419 1.00 0.00 9 CYS E C 1
ATOM 4064 O O . CYS D 2 9 ? 120.920 187.842 109.631 1.00 0.00 9 CYS E O 1
ATOM 4067 N N . ASN D 2 10 ? 122.329 188.857 108.198 1.00 0.00 10 ASN E N 1
ATOM 4068 C CA . ASN D 2 10 ? 121.587 188.456 107.008 1.00 0.00 10 ASN E CA 1
ATOM 4069 C C . ASN D 2 10 ? 122.418 187.556 106.101 1.00 0.00 10 ASN E C 1
ATOM 4070 O O . ASN D 2 10 ? 123.565 187.870 105.790 1.00 0.00 10 ASN E O 1
ATOM 4075 N N . PRO D 2 11 ? 121.831 186.433 105.667 1.00 0.00 11 PRO E N 1
ATOM 4076 C CA . PRO D 2 11 ? 122.506 185.463 104.798 1.00 0.00 11 PRO E CA 1
ATOM 4077 C C . PRO D 2 11 ? 123.075 186.104 103.535 1.00 0.00 11 PRO E C 1
ATOM 4078 O O . PRO D 2 11 ? 124.203 185.799 103.147 1.00 0.00 11 PRO E O 1
ATOM 4082 N N . SER D 2 12 ? 122.301 186.981 102.906 1.00 0.00 12 SER E N 1
ATOM 4083 C CA . SER D 2 12 ? 122.739 187.654 101.689 1.00 0.00 12 SER E CA 1
ATOM 4084 C C . SER D 2 12 ? 123.716 188.787 101.994 1.00 0.00 12 SER E C 1
ATOM 4085 O O . SER D 2 12 ? 124.887 188.728 101.618 1.00 0.00 12 SER E O 1
ATOM 4088 N N . ASN D 2 13 ? 123.225 189.816 102.676 1.00 0.00 13 ASN E N 1
ATOM 4089 C CA . ASN D 2 13 ? 124.047 190.967 103.029 1.00 0.00 13 ASN E CA 1
ATOM 4090 C C . ASN D 2 13 ? 124.728 190.796 104.384 1.00 0.00 13 ASN E C 1
ATOM 4091 O O . ASN D 2 13 ? 124.078 190.844 105.427 1.00 0.00 13 ASN E O 1
ATOM 4096 N N . ASP D 2 14 ? 126.043 190.603 104.360 1.00 0.00 14 ASP E N 1
ATOM 4097 C CA . ASP D 2 14 ? 126.815 190.420 105.582 1.00 0.00 14 ASP E CA 1
ATOM 4098 C C . ASP D 2 14 ? 127.155 191.747 106.244 1.00 0.00 14 ASP E C 1
ATOM 4099 O O . ASP D 2 14 ? 127.868 192.572 105.674 1.00 0.00 14 ASP E O 1
ATOM 4104 N N . GLN D 2 15 ? 126.642 191.943 107.454 1.00 0.00 15 GLN E N 1
ATOM 4105 C CA . GLN D 2 15 ? 126.899 193.166 108.207 1.00 0.00 15 GLN E CA 1
ATOM 4106 C C . GLN D 2 15 ? 127.983 192.946 109.258 1.00 0.00 15 GLN E C 1
ATOM 4107 O O . GLN D 2 15 ? 128.401 193.881 109.940 1.00 0.00 15 GLN E O 1
ATOM 4113 N N . CYS D 2 16 ? 128.429 191.699 109.379 1.00 0.00 16 CYS E N 1
ATOM 4114 C CA . CYS D 2 16 ? 129.466 191.335 110.332 1.00 0.00 16 CYS E CA 1
ATOM 4115 C C . CYS D 2 16 ? 130.693 192.217 110.140 1.00 0.00 16 CYS E C 1
ATOM 4116 O O . CYS D 2 16 ? 131.385 192.110 109.129 1.00 0.00 16 CYS E O 1
ATOM 4119 N N . CYS D 2 17 ? 130.958 193.090 111.106 1.00 0.00 17 CYS E N 1
ATOM 4120 C CA . CYS D 2 17 ? 132.112 193.977 111.028 1.00 0.00 17 CYS E CA 1
ATOM 4121 C C . CYS D 2 17 ? 133.388 193.161 110.845 1.00 0.00 17 CYS E C 1
ATOM 4122 O O . CYS D 2 17 ? 133.640 192.214 111.589 1.00 0.00 17 CYS E O 1
ATOM 4125 N N . LYS D 2 18 ? 134.190 193.531 109.852 1.00 0.00 18 LYS E N 1
ATOM 4126 C CA . LYS D 2 18 ? 135.431 192.817 109.564 1.00 0.00 18 LYS E CA 1
ATOM 4127 C C . LYS D 2 18 ? 136.599 193.269 110.435 1.00 0.00 18 LYS E C 1
ATOM 4128 O O . LYS D 2 18 ? 137.666 192.658 110.411 1.00 0.00 18 LYS E O 1
ATOM 4134 N N . SER D 2 19 ? 136.397 194.333 111.204 1.00 0.00 19 SER E N 1
ATOM 4135 C CA . SER D 2 19 ? 137.444 194.849 112.080 1.00 0.00 19 SER E CA 1
ATOM 4136 C C . SER D 2 19 ? 137.749 193.869 113.208 1.00 0.00 19 SER E C 1
ATOM 4137 O O . SER D 2 19 ? 138.895 193.744 113.642 1.00 0.00 19 SER E O 1
ATOM 4140 N N . SER D 2 20 ? 136.716 193.178 113.679 1.00 0.00 20 SER E N 1
ATOM 4141 C CA . SER D 2 20 ? 136.868 192.200 114.752 1.00 0.00 20 SER E CA 1
ATOM 4142 C C . SER D 2 20 ? 136.912 190.782 114.191 1.00 0.00 20 SER E C 1
ATOM 4143 O O . SER D 2 20 ? 136.634 189.818 114.906 1.00 0.00 20 SER E O 1
ATOM 4146 N N . LYS D 2 21 ? 137.263 190.670 112.911 1.00 0.00 21 LYS E N 1
ATOM 4147 C CA . LYS D 2 21 ? 137.350 189.384 112.219 1.00 0.00 21 LYS E CA 1
ATOM 4148 C C . LYS D 2 21 ? 136.098 188.539 112.430 1.00 0.00 21 LYS E C 1
ATOM 4149 O O . LYS D 2 21 ? 136.156 187.470 113.036 1.00 0.00 21 LYS E O 1
ATOM 4155 N N . LEU D 2 22 ? 134.970 189.023 111.924 1.00 0.00 22 LEU E N 1
ATOM 4156 C CA . LEU D 2 22 ? 133.703 188.317 112.068 1.00 0.00 22 LEU E CA 1
ATOM 4157 C C . LEU D 2 22 ? 133.155 187.835 110.727 1.00 0.00 22 LEU E C 1
ATOM 4158 O O . LEU D 2 22 ? 133.480 188.388 109.677 1.00 0.00 22 LEU E O 1
ATOM 4163 N N . VAL D 2 23 ? 132.319 186.803 110.776 1.00 0.00 23 VAL E N 1
ATOM 4164 C CA . VAL D 2 23 ? 131.706 186.240 109.578 1.00 0.00 23 VAL E CA 1
ATOM 4165 C C . VAL D 2 23 ? 130.276 185.801 109.869 1.00 0.00 23 VAL E C 1
ATOM 4166 O O . VAL D 2 23 ? 130.052 184.808 110.561 1.00 0.00 23 VAL E O 1
ATOM 4170 N N . CYS D 2 24 ? 129.314 186.548 109.340 1.00 0.00 24 CYS E N 1
ATOM 4171 C CA . CYS D 2 24 ? 127.906 186.237 109.544 1.00 0.00 24 CYS E CA 1
ATOM 4172 C C . CYS D 2 24 ? 127.548 184.868 108.975 1.00 0.00 24 CYS E C 1
ATOM 4173 O O . CYS D 2 24 ? 128.076 184.457 107.943 1.00 0.00 24 CYS E O 1
ATOM 4176 N N . SER D 2 25 ? 126.646 184.170 109.658 1.00 0.00 25 SER E N 1
ATOM 4177 C CA . SER D 2 25 ? 126.211 182.850 109.221 1.00 0.00 25 SER E CA 1
ATOM 4178 C C . SER D 2 25 ? 124.692 182.758 109.178 1.00 0.00 25 SER E C 1
ATOM 4179 O O . SER D 2 25 ? 123.991 183.726 109.476 1.00 0.00 25 SER E O 1
ATOM 4182 N N . ARG D 2 26 ? 124.189 181.586 108.808 1.00 0.00 26 ARG E N 1
ATOM 4183 C CA . ARG D 2 26 ? 122.753 181.362 108.719 1.00 0.00 26 ARG E CA 1
ATOM 4184 C C . ARG D 2 26 ? 122.313 180.260 109.671 1.00 0.00 26 ARG E C 1
ATOM 4185 O O . ARG D 2 26 ? 121.140 180.175 110.035 1.00 0.00 26 ARG E O 1
ATOM 4193 N N . LYS D 2 27 ? 123.262 179.416 110.071 1.00 0.00 27 LYS E N 1
ATOM 4194 C CA . LYS D 2 27 ? 122.979 178.313 110.981 1.00 0.00 27 LYS E CA 1
ATOM 4195 C C . LYS D 2 27 ? 122.288 178.811 112.244 1.00 0.00 27 LYS E C 1
ATOM 4196 O O . LYS D 2 27 ? 121.267 178.266 112.661 1.00 0.00 27 LYS E O 1
ATOM 4202 N N . THR D 2 28 ? 122.853 179.851 112.849 1.00 0.00 28 THR E N 1
ATOM 4203 C CA . THR D 2 28 ? 122.287 180.425 114.060 1.00 0.00 28 THR E CA 1
ATOM 4204 C C . THR D 2 28 ? 121.621 181.762 113.761 1.00 0.00 28 THR E C 1
ATOM 4205 O O . THR D 2 28 ? 121.265 182.503 114.677 1.00 0.00 28 THR E O 1
ATOM 4209 N N . ARG D 2 29 ? 121.465 182.067 112.474 1.00 0.00 29 ARG E N 1
ATOM 4210 C CA . ARG D 2 29 ? 120.832 183.317 112.053 1.00 0.00 29 ARG E CA 1
ATOM 4211 C C . ARG D 2 29 ? 121.398 184.583 112.703 1.00 0.00 29 ARG E C 1
ATOM 4212 O O . ARG D 2 29 ? 120.651 185.519 112.991 1.00 0.00 29 ARG E O 1
ATOM 4220 N N . TRP D 2 30 ? 122.689 184.565 113.029 1.00 0.00 30 TRP E N 1
ATOM 4221 C CA . TRP D 2 30 ? 123.351 185.727 113.636 1.00 0.00 30 TRP E CA 1
ATOM 4222 C C . TRP D 2 30 ? 124.853 185.751 113.384 1.00 0.00 30 TRP E C 1
ATOM 4223 O O . TRP D 2 30 ? 125.404 184.855 112.745 1.00 0.00 30 TRP E O 1
ATOM 4234 N N . CYS D 2 31 ? 125.504 186.795 113.880 1.00 0.00 31 CYS E N 1
ATOM 4235 C CA . CYS D 2 31 ? 126.935 186.969 113.692 1.00 0.00 31 CYS E CA 1
ATOM 4236 C C . CYS D 2 31 ? 127.793 186.390 114.812 1.00 0.00 31 CYS E C 1
ATOM 4237 O O . CYS D 2 31 ? 127.535 186.620 115.993 1.00 0.00 31 CYS E O 1
ATOM 4240 N N . LYS D 2 32 ? 128.823 185.648 114.420 1.00 0.00 32 LYS E N 1
ATOM 4241 C CA . LYS D 2 32 ? 129.751 185.037 115.364 1.00 0.00 32 LYS E CA 1
ATOM 4242 C C . LYS D 2 32 ? 131.180 185.312 114.909 1.00 0.00 32 LYS E C 1
ATOM 4243 O O . LYS D 2 32 ? 131.397 185.889 113.842 1.00 0.00 32 LYS E O 1
ATOM 4249 N N . TYR D 2 33 ? 132.154 184.902 115.715 1.00 0.00 33 TYR E N 1
ATOM 4250 C CA . TYR D 2 33 ? 133.559 185.117 115.374 1.00 0.00 33 TYR E CA 1
ATOM 4251 C C . TYR D 2 33 ? 134.106 184.192 114.288 1.00 0.00 33 TYR E C 1
ATOM 4252 O O . TYR D 2 33 ? 133.454 183.237 113.876 1.00 0.00 33 TYR E O 1
ATOM 4261 N N . GLN D 2 34 ? 135.315 184.497 113.827 1.00 0.00 34 GLN E N 1
ATOM 4262 C CA . GLN D 2 34 ? 135.966 183.708 112.790 1.00 0.00 34 GLN E CA 1
ATOM 4263 C C . GLN D 2 34 ? 137.422 183.433 113.151 1.00 0.00 34 GLN E C 1
ATOM 4264 O O . GLN D 2 34 ? 138.082 184.259 113.780 1.00 0.00 34 GLN E O 1
ATOM 4270 N N . ILE D 2 35 ? 137.917 182.267 112.747 1.00 0.00 35 ILE E N 1
ATOM 4271 C CA . ILE D 2 35 ? 139.293 181.880 113.029 1.00 0.00 35 ILE E CA 1
ATOM 4272 C C . ILE D 2 35 ? 139.945 181.238 111.807 1.00 0.00 35 ILE E C 1
ATOM 4273 O O . ILE D 2 35 ? 141.168 181.124 111.726 1.00 0.00 35 ILE E O 1
ATOM 4279 N N . LYS E 1 15 ? 80.157 118.861 148.348 1.00 98.44 15 LYS F N 1
ATOM 4280 C CA . LYS E 1 15 ? 81.156 119.903 148.546 1.00 98.44 15 LYS F CA 1
ATOM 4281 C C . LYS E 1 15 ? 82.559 119.332 148.401 1.00 98.44 15 LYS F C 1
ATOM 4282 O O . LYS E 1 15 ? 82.955 118.440 149.147 1.00 98.44 15 LYS F O 1
ATOM 4288 N N . MET E 1 16 ? 83.317 119.861 147.441 1.00 100.05 16 MET F N 1
ATOM 4289 C CA . MET E 1 16 ? 84.649 119.344 147.136 1.00 100.05 16 MET F CA 1
ATOM 4290 C C . MET E 1 16 ? 85.609 119.766 148.243 1.00 100.05 16 MET F C 1
ATOM 4291 O O . MET E 1 16 ? 86.417 120.684 148.100 1.00 100.05 16 MET F O 1
ATOM 4296 N N . GLN E 1 17 ? 85.525 119.059 149.368 1.00 100.55 17 GLN F N 1
ATOM 4297 C CA . GLN E 1 17 ? 86.399 119.323 150.502 1.00 100.55 17 GLN F CA 1
ATOM 4298 C C . GLN E 1 17 ? 87.182 118.089 150.923 1.00 100.55 17 GLN F C 1
ATOM 4299 O O . GLN E 1 17 ? 87.737 118.061 152.027 1.00 100.55 17 GLN F O 1
ATOM 4305 N N . LYS E 1 18 ? 87.237 117.071 150.074 1.00 99.14 18 LYS F N 1
ATOM 4306 C CA . LYS E 1 18 ? 88.080 115.916 150.323 1.00 99.14 18 LYS F CA 1
ATOM 4307 C C . LYS E 1 18 ? 89.455 116.128 149.697 1.00 99.14 18 LYS F C 1
ATOM 4308 O O . LYS E 1 18 ? 89.646 116.980 148.825 1.00 99.14 18 LYS F O 1
ATOM 4314 N N . ILE E 1 19 ? 90.421 115.335 150.155 1.00 102.02 19 ILE F N 1
ATOM 4315 C CA . ILE E 1 19 ? 91.793 115.456 149.680 1.00 102.02 19 ILE F CA 1
ATOM 4316 C C . ILE E 1 19 ? 91.904 114.761 148.333 1.00 102.02 19 ILE F C 1
ATOM 4317 O O . ILE E 1 19 ? 92.176 113.558 148.259 1.00 102.02 19 ILE F O 1
ATOM 4322 N N . VAL E 1 20 ? 91.699 115.520 147.255 1.00 98.14 20 VAL F N 1
ATOM 4323 C CA . VAL E 1 20 ? 91.646 114.929 145.924 1.00 98.14 20 VAL F CA 1
ATOM 4324 C C . VAL E 1 20 ? 92.944 115.098 145.152 1.00 98.14 20 VAL F C 1
ATOM 4325 O O . VAL E 1 20 ? 93.060 114.571 144.035 1.00 98.14 20 VAL F O 1
ATOM 4329 N N . ASN E 1 21 ? 93.927 115.799 145.709 1.00 95.00 21 ASN F N 1
ATOM 4330 C CA . ASN E 1 21 ? 95.187 116.078 145.026 1.00 95.00 21 ASN F CA 1
ATOM 4331 C C . ASN E 1 21 ? 96.327 115.464 145.832 1.00 95.00 21 ASN F C 1
ATOM 4332 O O . ASN E 1 21 ? 96.748 116.019 146.852 1.00 95.00 21 ASN F O 1
ATOM 4337 N N . HIS E 1 22 ? 96.822 114.318 145.367 1.00 98.66 22 HIS F N 1
ATOM 4338 C CA . HIS E 1 22 ? 97.926 113.620 146.011 1.00 98.66 22 HIS F CA 1
ATOM 4339 C C . HIS E 1 22 ? 98.951 113.158 144.981 1.00 98.66 22 HIS F C 1
ATOM 4340 O O . HIS E 1 22 ? 98.844 113.495 143.798 1.00 98.66 22 HIS F O 1
ATOM 4347 N N . ARG E 1 23 ? 99.940 112.376 145.421 1.00 95.94 23 ARG F N 1
ATOM 4348 C CA . ARG E 1 23 ? 101.041 111.999 144.539 1.00 95.94 23 ARG F CA 1
ATOM 4349 C C . ARG E 1 23 ? 100.542 111.387 143.235 1.00 95.94 23 ARG F C 1
ATOM 4350 O O . ARG E 1 23 ? 101.067 111.688 142.156 1.00 95.94 23 ARG F O 1
ATOM 4358 N N . ALA E 1 24 ? 99.529 110.526 143.313 1.00 96.36 24 ALA F N 1
ATOM 4359 C CA . ALA E 1 24 ? 99.038 109.856 142.114 1.00 96.36 24 ALA F CA 1
ATOM 4360 C C . ALA E 1 24 ? 98.475 110.858 141.116 1.00 96.36 24 ALA F C 1
ATOM 4361 O O . ALA E 1 24 ? 98.791 110.808 139.922 1.00 96.36 24 ALA F O 1
ATOM 4363 N N . PHE E 1 25 ? 97.629 111.775 141.587 1.00 91.47 25 PHE F N 1
ATOM 4364 C CA . PHE E 1 25 ? 97.051 112.773 140.694 1.00 91.47 25 PHE F CA 1
ATOM 4365 C C . PHE E 1 25 ? 98.130 113.662 140.093 1.00 91.47 25 PHE F C 1
ATOM 4366 O O . PHE E 1 25 ? 98.104 113.970 138.894 1.00 91.47 25 PHE F O 1
ATOM 4374 N N . THR E 1 26 ? 99.085 114.092 140.917 1.00 90.39 26 THR F N 1
ATOM 4375 C CA . THR E 1 26 ? 100.185 114.895 140.403 1.00 90.39 26 THR F CA 1
ATOM 4376 C C . THR E 1 26 ? 100.934 114.158 139.305 1.00 90.39 26 THR F C 1
ATOM 4377 O O . THR E 1 26 ? 101.315 114.755 138.294 1.00 90.39 26 THR F O 1
ATOM 4381 N N . PHE E 1 27 ? 101.161 112.859 139.482 1.00 88.81 27 PHE F N 1
ATOM 4382 C CA . PHE E 1 27 ? 101.906 112.136 138.461 1.00 88.81 27 PHE F CA 1
ATOM 4383 C C . PHE E 1 27 ? 101.067 111.901 137.216 1.00 88.81 27 PHE F C 1
ATOM 4384 O O . PHE E 1 27 ? 101.611 111.842 136.111 1.00 88.81 27 PHE F O 1
ATOM 4392 N N . THR E 1 28 ? 99.749 111.781 137.361 1.00 86.40 28 THR F N 1
ATOM 4393 C CA . THR E 1 28 ? 98.896 111.798 136.178 1.00 86.40 28 THR F CA 1
ATOM 4394 C C . THR E 1 28 ? 99.086 113.095 135.407 1.00 86.40 28 THR F C 1
ATOM 4395 O O . THR E 1 28 ? 99.247 113.093 134.179 1.00 86.40 28 THR F O 1
ATOM 4399 N N . VAL E 1 29 ? 99.062 114.221 136.121 1.00 80.32 29 VAL F N 1
ATOM 4400 C CA . VAL E 1 29 ? 99.264 115.515 135.476 1.00 80.32 29 VAL F CA 1
ATOM 4401 C C . VAL E 1 29 ? 100.605 115.542 134.759 1.00 80.32 29 VAL F C 1
ATOM 4402 O O . VAL E 1 29 ? 100.708 115.974 133.603 1.00 80.32 29 VAL F O 1
ATOM 4406 N N . ILE E 1 30 ? 101.658 115.094 135.442 1.00 75.70 30 ILE F N 1
ATOM 4407 C CA . ILE E 1 30 ? 102.987 115.114 134.843 1.00 75.70 30 ILE F CA 1
ATOM 4408 C C . ILE E 1 30 ? 103.014 114.256 133.591 1.00 75.70 30 ILE F C 1
ATOM 4409 O O . ILE E 1 30 ? 103.608 114.632 132.575 1.00 75.70 30 ILE F O 1
ATOM 4414 N N . ALA E 1 31 ? 102.402 113.077 133.650 1.00 72.76 31 ALA F N 1
ATOM 4415 C CA . ALA E 1 31 ? 102.374 112.206 132.486 1.00 72.76 31 ALA F CA 1
ATOM 4416 C C . ALA E 1 31 ? 101.683 112.890 131.321 1.00 72.76 31 ALA F C 1
ATOM 4417 O O . ALA E 1 31 ? 102.156 112.834 130.182 1.00 72.76 31 ALA F O 1
ATOM 4419 N N . LEU E 1 32 ? 100.550 113.535 131.588 1.00 71.45 32 LEU F N 1
ATOM 4420 C CA . LEU E 1 32 ? 99.846 114.238 130.524 1.00 71.45 32 LEU F CA 1
ATOM 4421 C C . LEU E 1 32 ? 100.716 115.327 129.921 1.00 71.45 32 LEU F C 1
ATOM 4422 O O . LEU E 1 32 ? 100.746 115.505 128.699 1.00 71.45 32 LEU F O 1
ATOM 4427 N N . ILE E 1 33 ? 101.428 116.074 130.762 1.00 64.25 33 ILE F N 1
ATOM 4428 C CA . ILE E 1 33 ? 102.283 117.139 130.248 1.00 64.25 33 ILE F CA 1
ATOM 4429 C C . ILE E 1 33 ? 103.369 116.558 129.355 1.00 64.25 33 ILE F C 1
ATOM 4430 O O . ILE E 1 33 ? 103.616 117.049 128.250 1.00 64.25 33 ILE F O 1
ATOM 4435 N N . LEU E 1 34 ? 104.049 115.516 129.831 1.00 61.66 34 LEU F N 1
ATOM 4436 C CA . LEU E 1 34 ? 105.106 114.913 129.028 1.00 61.66 34 LEU F CA 1
ATOM 4437 C C . LEU E 1 34 ? 104.552 114.362 127.724 1.00 61.66 34 LEU F C 1
ATOM 4438 O O . LEU E 1 34 ? 105.212 114.429 126.682 1.00 61.66 34 LEU F O 1
ATOM 4443 N N . PHE E 1 35 ? 103.337 113.825 127.757 1.00 60.43 35 PHE F N 1
ATOM 4444 C CA . PHE E 1 35 ? 102.756 113.273 126.542 1.00 60.43 35 PHE F CA 1
ATOM 4445 C C . PHE E 1 35 ? 102.427 114.373 125.548 1.00 60.43 35 PHE F C 1
ATOM 4446 O O . PHE E 1 35 ? 102.663 114.221 124.345 1.00 60.43 35 PHE F O 1
ATOM 4454 N N . ASN E 1 36 ? 101.878 115.485 126.029 1.00 54.99 36 ASN F N 1
ATOM 4455 C CA . ASN E 1 36 ? 101.633 116.613 125.143 1.00 54.99 36 ASN F CA 1
ATOM 4456 C C . ASN E 1 36 ? 102.936 117.133 124.560 1.00 54.99 36 ASN F C 1
ATOM 4457 O O . ASN E 1 36 ? 102.994 117.519 123.389 1.00 54.99 36 ASN F O 1
ATOM 4462 N N . ALA E 1 37 ? 103.993 117.157 125.368 1.00 51.14 37 ALA F N 1
ATOM 4463 C CA . ALA E 1 37 ? 105.298 117.559 124.862 1.00 51.14 37 ALA F CA 1
ATOM 4464 C C . ALA E 1 37 ? 105.739 116.647 123.729 1.00 51.14 37 ALA F C 1
ATOM 4465 O O . ALA E 1 37 ? 106.148 117.110 122.659 1.00 51.14 37 ALA F O 1
ATOM 4467 N N . LEU E 1 38 ? 105.668 115.339 123.955 1.00 52.26 38 LEU F N 1
ATOM 4468 C CA . LEU E 1 38 ? 106.062 114.391 122.924 1.00 52.26 38 LEU F CA 1
ATOM 4469 C C . LEU E 1 38 ? 105.243 114.579 121.659 1.00 52.26 38 LEU F C 1
ATOM 4470 O O . LEU E 1 38 ? 105.774 114.505 120.546 1.00 52.26 38 LEU F O 1
ATOM 4475 N N . ILE E 1 39 ? 103.943 114.816 121.803 1.00 50.60 39 ILE F N 1
ATOM 4476 C CA . ILE E 1 39 ? 103.096 114.894 120.622 1.00 50.60 39 ILE F CA 1
ATOM 4477 C C . ILE E 1 39 ? 103.379 116.171 119.849 1.00 50.60 39 ILE F C 1
ATOM 4478 O O . ILE E 1 39 ? 103.425 116.168 118.612 1.00 50.60 39 ILE F O 1
ATOM 4483 N N . VAL E 1 40 ? 103.586 117.281 120.555 1.00 45.65 40 VAL F N 1
ATOM 4484 C CA . VAL E 1 40 ? 103.913 118.523 119.869 1.00 45.65 40 VAL F CA 1
ATOM 4485 C C . VAL E 1 40 ? 105.256 118.402 119.177 1.00 45.65 40 VAL F C 1
ATOM 4486 O O . VAL E 1 40 ? 105.462 118.960 118.096 1.00 45.65 40 VAL F O 1
ATOM 4490 N N . GLY E 1 41 ? 106.189 117.670 119.782 1.00 46.06 41 GLY F N 1
ATOM 4491 C CA . GLY E 1 41 ? 107.447 117.414 119.106 1.00 46.06 41 GLY F CA 1
ATOM 4492 C C . GLY E 1 41 ? 107.250 116.641 117.820 1.00 46.06 41 GLY F C 1
ATOM 4493 O O . GLY E 1 41 ? 107.732 117.039 116.760 1.00 46.06 41 GLY F O 1
ATOM 4494 N N . ILE E 1 42 ? 106.515 115.535 117.895 1.00 49.04 42 ILE F N 1
ATOM 4495 C CA . ILE E 1 42 ? 106.303 114.703 116.714 1.00 49.04 42 ILE F CA 1
ATOM 4496 C C . ILE E 1 42 ? 105.663 115.512 115.600 1.00 49.04 42 ILE F C 1
ATOM 4497 O O . ILE E 1 42 ? 106.074 115.437 114.438 1.00 49.04 42 ILE F O 1
ATOM 4502 N N . GLU E 1 43 ? 104.645 116.298 115.931 1.00 50.74 43 GLU F N 1
ATOM 4503 C CA . GLU E 1 43 ? 103.856 116.935 114.887 1.00 50.74 43 GLU F CA 1
ATOM 4504 C C . GLU E 1 43 ? 104.679 117.906 114.055 1.00 50.74 43 GLU F C 1
ATOM 4505 O O . GLU E 1 43 ? 104.165 118.501 113.105 1.00 50.74 43 GLU F O 1
ATOM 4511 N N . THR E 1 44 ? 105.952 118.082 114.398 1.00 43.48 44 THR F N 1
ATOM 4512 C CA . THR E 1 44 ? 106.840 118.951 113.642 1.00 43.48 44 THR F CA 1
ATOM 4513 C C . THR E 1 44 ? 107.539 118.219 112.507 1.00 43.48 44 THR F C 1
ATOM 4514 O O . THR E 1 44 ? 108.544 118.715 111.989 1.00 43.48 44 THR F O 1
ATOM 4518 N N . TYR E 1 45 ? 107.041 117.048 112.123 1.00 45.03 45 TYR F N 1
ATOM 4519 C CA . TYR E 1 45 ? 107.565 116.312 110.990 1.00 45.03 45 TYR F CA 1
ATOM 4520 C C . TYR E 1 45 ? 106.507 116.287 109.904 1.00 45.03 45 TYR F C 1
ATOM 4521 O O . TYR E 1 45 ? 105.386 115.831 110.156 1.00 45.03 45 TYR F O 1
ATOM 4530 N N . PRO E 1 46 ? 106.800 116.761 108.695 1.00 53.30 46 PRO F N 1
ATOM 4531 C CA . PRO E 1 46 ? 105.742 116.828 107.672 1.00 53.30 46 PRO F CA 1
ATOM 4532 C C . PRO E 1 46 ? 105.178 115.470 107.289 1.00 53.30 46 PRO F C 1
ATOM 4533 O O . PRO E 1 46 ? 103.952 115.307 107.209 1.00 53.30 46 PRO F O 1
ATOM 4537 N N . ARG E 1 47 ? 106.039 114.490 107.020 1.00 56.84 47 ARG F N 1
ATOM 4538 C CA . ARG E 1 47 ? 105.554 113.155 106.702 1.00 56.84 47 ARG F CA 1
ATOM 4539 C C . ARG E 1 47 ? 104.616 112.655 107.790 1.00 56.84 47 ARG F C 1
ATOM 4540 O O . ARG E 1 47 ? 103.432 112.408 107.547 1.00 56.84 47 ARG F O 1
ATOM 4548 N N . ILE E 1 48 ? 105.130 112.525 109.011 1.00 53.25 48 ILE F N 1
ATOM 4549 C CA . ILE E 1 48 ? 104.339 112.025 110.121 1.00 53.25 48 ILE F CA 1
ATOM 4550 C C . ILE E 1 48 ? 103.100 112.858 110.385 1.00 53.25 48 ILE F C 1
ATOM 4551 O O . ILE E 1 48 ? 102.231 112.433 111.145 1.00 53.25 48 ILE F O 1
ATOM 4556 N N . TYR E 1 49 ? 102.994 114.038 109.784 1.00 59.01 49 TYR F N 1
ATOM 4557 C CA . TYR E 1 49 ? 101.844 114.889 110.053 1.00 59.01 49 TYR F CA 1
ATOM 4558 C C . TYR E 1 49 ? 100.753 114.725 109.010 1.00 59.01 49 TYR F C 1
ATOM 4559 O O . TYR E 1 49 ? 99.596 114.470 109.355 1.00 59.01 49 TYR F O 1
ATOM 4568 N N . ALA E 1 50 ? 101.102 114.882 107.734 1.00 66.09 50 ALA F N 1
ATOM 4569 C CA . ALA E 1 50 ? 100.101 114.785 106.677 1.00 66.09 50 ALA F CA 1
ATOM 4570 C C . ALA E 1 50 ? 99.227 113.551 106.853 1.00 66.09 50 ALA F C 1
ATOM 4571 O O . ALA E 1 50 ? 97.999 113.621 106.734 1.00 66.09 50 ALA F O 1
ATOM 4573 N N . ASP E 1 51 ? 99.845 112.414 107.150 1.00 68.00 51 ASP F N 1
ATOM 4574 C CA . ASP E 1 51 ? 99.130 111.150 107.236 1.00 68.00 51 ASP F CA 1
ATOM 4575 C C . ASP E 1 51 ? 98.087 111.154 108.342 1.00 68.00 51 ASP F C 1
ATOM 4576 O O . ASP E 1 51 ? 96.889 111.038 108.074 1.00 68.00 51 ASP F O 1
ATOM 4581 N N . HIS E 1 52 ? 98.527 111.294 109.589 1.00 70.98 52 HIS F N 1
ATOM 4582 C CA . HIS E 1 52 ? 97.653 111.127 110.741 1.00 70.98 52 HIS F CA 1
ATOM 4583 C C . HIS E 1 52 ? 97.043 112.436 111.212 1.00 70.98 52 HIS F C 1
ATOM 4584 O O . HIS E 1 52 ? 96.705 112.568 112.394 1.00 70.98 52 HIS F O 1
ATOM 4591 N N . LYS E 1 53 ? 96.889 113.407 110.311 1.00 74.15 53 LYS F N 1
ATOM 4592 C CA . LYS E 1 53 ? 96.399 114.727 110.685 1.00 74.15 53 LYS F CA 1
ATOM 4593 C C . LYS E 1 53 ? 95.213 114.639 111.637 1.00 74.15 53 LYS F C 1
ATOM 4594 O O . LYS E 1 53 ? 95.219 115.231 112.723 1.00 74.15 53 LYS F O 1
ATOM 4600 N N . TRP E 1 54 ? 94.179 113.903 111.232 1.00 79.85 54 TRP F N 1
ATOM 4601 C CA . TRP E 1 54 ? 92.972 113.796 112.041 1.00 79.85 54 TRP F CA 1
ATOM 4602 C C . TRP E 1 54 ? 93.292 113.301 113.442 1.00 79.85 54 TRP F C 1
ATOM 4603 O O . TRP E 1 54 ? 92.809 113.853 114.440 1.00 79.85 54 TRP F O 1
ATOM 4614 N N . LEU E 1 55 ? 94.089 112.239 113.532 1.00 76.16 55 LEU F N 1
ATOM 4615 C CA . LEU E 1 55 ? 94.427 111.684 114.834 1.00 76.16 55 LEU F CA 1
ATOM 4616 C C . LEU E 1 55 ? 95.099 112.728 115.709 1.00 76.16 55 LEU F C 1
ATOM 4617 O O . LEU E 1 55 ? 94.744 112.894 116.880 1.00 76.16 55 LEU F O 1
ATOM 4622 N N . PHE E 1 56 ? 96.093 113.429 115.162 1.00 72.22 56 PHE F N 1
ATOM 4623 C CA . PHE E 1 56 ? 96.787 114.450 115.937 1.00 72.22 56 PHE F CA 1
ATOM 4624 C C . PHE E 1 56 ? 95.816 115.510 116.420 1.00 72.22 56 PHE F C 1
ATOM 4625 O O . PHE E 1 56 ? 95.846 115.910 117.589 1.00 72.22 56 PHE F O 1
ATOM 4633 N N . TYR E 1 57 ? 94.955 115.991 115.528 1.00 82.30 57 TYR F N 1
ATOM 4634 C CA . TYR E 1 57 ? 94.031 117.042 115.927 1.00 82.30 57 TYR F CA 1
ATOM 4635 C C . TYR E 1 57 ? 93.135 116.577 117.066 1.00 82.30 57 TYR F C 1
ATOM 4636 O O . TYR E 1 57 ? 92.924 117.304 118.044 1.00 82.30 57 TYR F O 1
ATOM 4645 N N . ARG E 1 58 ? 92.585 115.372 116.954 1.00 79.16 58 ARG F N 1
ATOM 4646 C CA . ARG E 1 58 ? 91.681 114.909 118.000 1.00 79.16 58 ARG F CA 1
ATOM 4647 C C . ARG E 1 58 ? 92.423 114.675 119.310 1.00 79.16 58 ARG F C 1
ATOM 4648 O O . ARG E 1 58 ? 91.880 114.945 120.391 1.00 79.16 58 ARG F O 1
ATOM 4656 N N . ILE E 1 59 ? 93.657 114.178 119.241 1.00 75.25 59 ILE F N 1
ATOM 4657 C CA . ILE E 1 59 ? 94.470 114.066 120.446 1.00 75.25 59 ILE F CA 1
ATOM 4658 C C . ILE E 1 59 ? 94.613 115.428 121.098 1.00 75.25 59 ILE F C 1
ATOM 4659 O O . ILE E 1 59 ? 94.470 115.576 122.315 1.00 75.25 59 ILE F O 1
ATOM 4664 N N . ASP E 1 60 ? 94.926 116.440 120.296 1.00 79.49 60 ASP F N 1
ATOM 4665 C CA . ASP E 1 60 ? 95.080 117.783 120.834 1.00 79.49 60 ASP F CA 1
ATOM 4666 C C . ASP E 1 60 ? 93.798 118.252 121.503 1.00 79.49 60 ASP F C 1
ATOM 4667 O O . ASP E 1 60 ? 93.835 118.872 122.570 1.00 79.49 60 ASP F O 1
ATOM 4672 N N . LEU E 1 61 ? 92.656 117.979 120.879 1.00 78.70 61 LEU F N 1
ATOM 4673 C CA . LEU E 1 61 ? 91.375 118.358 121.468 1.00 78.70 61 LEU F CA 1
ATOM 4674 C C . LEU E 1 61 ? 91.197 117.728 122.840 1.00 78.70 61 LEU F C 1
ATOM 4675 O O . LEU E 1 61 ? 90.846 118.406 123.817 1.00 78.70 61 LEU F O 1
ATOM 4680 N N . VAL E 1 62 ? 91.406 116.418 122.924 1.00 75.54 62 VAL F N 1
ATOM 4681 C CA . VAL E 1 62 ? 91.230 115.734 124.199 1.00 75.54 62 VAL F CA 1
ATOM 4682 C C . VAL E 1 62 ? 92.187 116.296 125.237 1.00 75.54 62 VAL F C 1
ATOM 4683 O O . VAL E 1 62 ? 91.814 116.504 126.396 1.00 75.54 62 VAL F O 1
ATOM 4687 N N . LEU E 1 63 ? 93.440 116.530 124.846 1.00 75.40 63 LEU F N 1
ATOM 4688 C CA . LEU E 1 63 ? 94.412 117.093 125.775 1.00 75.40 63 LEU F CA 1
ATOM 4689 C C . LEU E 1 63 ? 93.941 118.443 126.287 1.00 75.40 63 LEU F C 1
ATOM 4690 O O . LEU E 1 63 ? 94.029 118.737 127.485 1.00 75.40 63 LEU F O 1
ATOM 4695 N N . LEU E 1 64 ? 93.442 119.282 125.384 1.00 80.75 64 LEU F N 1
ATOM 4696 C CA . LEU E 1 64 ? 92.971 120.600 125.779 1.00 80.75 64 LEU F CA 1
ATOM 4697 C C . LEU E 1 64 ? 91.856 120.489 126.805 1.00 80.75 64 LEU F C 1
ATOM 4698 O O . LEU E 1 64 ? 91.856 121.194 127.819 1.00 80.75 64 LEU F O 1
ATOM 4703 N N . TRP E 1 65 ? 90.890 119.607 126.559 1.00 82.55 65 TRP F N 1
ATOM 4704 C CA . TRP E 1 65 ? 89.790 119.460 127.507 1.00 82.55 65 TRP F CA 1
ATOM 4705 C C . TRP E 1 65 ? 90.287 118.936 128.847 1.00 82.55 65 TRP F C 1
ATOM 4706 O O . TRP E 1 65 ? 89.840 119.378 129.911 1.00 82.55 65 TRP F O 1
ATOM 4717 N N . ILE E 1 66 ? 91.195 117.967 128.815 1.00 79.12 66 ILE F N 1
ATOM 4718 C CA . ILE E 1 66 ? 91.633 117.305 130.035 1.00 79.12 66 ILE F CA 1
ATOM 4719 C C . ILE E 1 66 ? 92.535 118.233 130.829 1.00 79.12 66 ILE F C 1
ATOM 4720 O O . ILE E 1 66 ? 92.784 118.011 132.018 1.00 79.12 66 ILE F O 1
ATOM 4725 N N . PHE E 1 67 ? 93.050 119.269 130.172 1.00 78.39 67 PHE F N 1
ATOM 4726 C CA . PHE E 1 67 ? 93.794 120.298 130.886 1.00 78.39 67 PHE F CA 1
ATOM 4727 C C . PHE E 1 67 ? 92.872 121.377 131.431 1.00 78.39 67 PHE F C 1
ATOM 4728 O O . PHE E 1 67 ? 93.094 121.895 132.533 1.00 78.39 67 PHE F O 1
ATOM 4736 N N . THR E 1 68 ? 91.837 121.727 130.672 1.00 84.16 68 THR F N 1
ATOM 4737 C CA . THR E 1 68 ? 90.872 122.698 131.160 1.00 84.16 68 THR F CA 1
ATOM 4738 C C . THR E 1 68 ? 90.182 122.185 132.411 1.00 84.16 68 THR F C 1
ATOM 4739 O O . THR E 1 68 ? 90.082 122.898 133.413 1.00 84.16 68 THR F O 1
ATOM 4743 N N . ILE E 1 69 ? 89.693 120.945 132.373 1.00 85.21 69 ILE F N 1
ATOM 4744 C CA . ILE E 1 69 ? 89.044 120.401 133.560 1.00 85.21 69 ILE F CA 1
ATOM 4745 C C . ILE E 1 69 ? 90.050 120.259 134.687 1.00 85.21 69 ILE F C 1
ATOM 4746 O O . ILE E 1 69 ? 89.694 120.348 135.867 1.00 85.21 69 ILE F O 1
ATOM 4751 N N . GLU E 1 70 ? 91.320 120.058 134.349 1.00 86.69 70 GLU F N 1
ATOM 4752 C CA . GLU E 1 70 ? 92.361 120.034 135.367 1.00 86.69 70 GLU F CA 1
ATOM 4753 C C . GLU E 1 70 ? 92.415 121.361 136.111 1.00 86.69 70 GLU F C 1
ATOM 4754 O O . GLU E 1 70 ? 92.324 121.410 137.344 1.00 86.69 70 GLU F O 1
ATOM 4760 N N . ILE E 1 71 ? 92.576 122.454 135.368 1.00 85.88 71 ILE F N 1
ATOM 4761 C CA . ILE E 1 71 ? 92.627 123.766 136.005 1.00 85.88 71 ILE F CA 1
ATOM 4762 C C . ILE E 1 71 ? 91.330 124.053 136.740 1.00 85.88 71 ILE F C 1
ATOM 4763 O O . ILE E 1 71 ? 91.332 124.709 137.786 1.00 85.88 71 ILE F O 1
ATOM 4768 N N . ALA E 1 72 ? 90.204 123.575 136.211 1.00 89.11 72 ALA F N 1
ATOM 4769 C CA . ALA E 1 72 ? 88.921 123.826 136.855 1.00 89.11 72 ALA F CA 1
ATOM 4770 C C . ALA E 1 72 ? 88.852 123.143 138.212 1.00 89.11 72 ALA F C 1
ATOM 4771 O O . ALA E 1 72 ? 88.385 123.733 139.194 1.00 89.11 72 ALA F O 1
ATOM 4773 N N . MET E 1 73 ? 89.281 121.886 138.278 1.00 91.65 73 MET F N 1
ATOM 4774 C CA . MET E 1 73 ? 89.350 121.203 139.561 1.00 91.65 73 MET F CA 1
ATOM 4775 C C . MET E 1 73 ? 90.292 121.935 140.503 1.00 91.65 73 MET F C 1
ATOM 4776 O O . MET E 1 73 ? 89.975 122.152 141.677 1.00 91.65 73 MET F O 1
ATOM 4781 N N . ARG E 1 74 ? 91.459 122.332 139.999 1.00 90.78 74 ARG F N 1
ATOM 4782 C CA . ARG E 1 74 ? 92.399 123.085 140.821 1.00 90.78 74 ARG F CA 1
ATOM 4783 C C . ARG E 1 74 ? 91.731 124.312 141.427 1.00 90.78 74 ARG F C 1
ATOM 4784 O O . ARG E 1 74 ? 91.891 124.598 142.618 1.00 90.78 74 ARG F O 1
ATOM 4792 N N . PHE E 1 75 ? 90.977 125.046 140.615 1.00 93.40 75 PHE F N 1
ATOM 4793 C CA . PHE E 1 75 ? 90.272 126.233 141.071 1.00 93.40 75 PHE F CA 1
ATOM 4794 C C . PHE E 1 75 ? 89.261 125.867 142.145 1.00 93.40 75 PHE F C 1
ATOM 4795 O O . PHE E 1 75 ? 89.386 126.287 143.299 1.00 93.40 75 PHE F O 1
ATOM 4803 N N . LEU E 1 76 ? 88.261 125.077 141.768 1.00 94.99 76 LEU F N 1
ATOM 4804 C CA . LEU E 1 76 ? 87.157 124.789 142.675 1.00 94.99 76 LEU F CA 1
ATOM 4805 C C . LEU E 1 76 ? 87.658 124.181 143.976 1.00 94.99 76 LEU F C 1
ATOM 4806 O O . LEU E 1 76 ? 87.476 124.752 145.056 1.00 94.99 76 LEU F O 1
ATOM 4811 N N . ALA E 1 77 ? 88.317 123.026 143.888 1.00 98.40 77 ALA F N 1
ATOM 4812 C CA . ALA E 1 77 ? 88.627 122.245 145.080 1.00 98.40 77 ALA F CA 1
ATOM 4813 C C . ALA E 1 77 ? 89.400 123.028 146.133 1.00 98.40 77 ALA F C 1
ATOM 4814 O O . ALA E 1 77 ? 89.497 122.567 147.276 1.00 98.40 77 ALA F O 1
ATOM 4816 N N . SER E 1 78 ? 89.952 124.190 145.794 1.00 95.78 78 SER F N 1
ATOM 4817 C CA . SER E 1 78 ? 90.780 124.940 146.733 1.00 95.78 78 SER F CA 1
ATOM 4818 C C . SER E 1 78 ? 90.246 126.357 146.890 1.00 95.78 78 SER F C 1
ATOM 4819 O O . SER E 1 78 ? 90.386 127.181 145.980 1.00 95.78 78 SER F O 1
ATOM 4822 N N . ASN E 1 79 ? 89.722 126.627 148.096 1.00 98.72 79 ASN F N 1
ATOM 4823 C CA . ASN E 1 79 ? 89.162 127.921 148.556 1.00 98.72 79 ASN F CA 1
ATOM 4824 C C . ASN E 1 79 ? 88.677 128.850 147.457 1.00 98.72 79 ASN F C 1
ATOM 4825 O O . ASN E 1 79 ? 89.254 129.916 147.237 1.00 98.72 79 ASN F O 1
ATOM 4830 N N . PRO E 1 80 ? 87.617 128.432 146.761 1.00 101.21 80 PRO F N 1
ATOM 4831 C CA . PRO E 1 80 ? 87.098 129.169 145.601 1.00 101.21 80 PRO F CA 1
ATOM 4832 C C . PRO E 1 80 ? 86.841 130.627 145.927 1.00 101.21 80 PRO F C 1
ATOM 4833 O O . PRO E 1 80 ? 87.411 131.524 145.297 1.00 101.21 80 PRO F O 1
ATOM 4837 N N . LYS E 1 81 ? 85.981 130.872 146.919 1.00 103.64 81 LYS F N 1
ATOM 4838 C CA . LYS E 1 81 ? 85.777 132.234 147.393 1.00 103.64 81 LYS F CA 1
ATOM 4839 C C . LYS E 1 81 ? 87.102 132.899 147.728 1.00 103.64 81 LYS F C 1
ATOM 4840 O O . LYS E 1 81 ? 87.247 134.118 147.579 1.00 103.64 81 LYS F O 1
ATOM 4846 N N . SER E 1 82 ? 88.126 132.101 148.027 1.00 99.14 82 SER F N 1
ATOM 4847 C CA . SER E 1 82 ? 89.373 132.778 148.336 1.00 99.14 82 SER F CA 1
ATOM 4848 C C . SER E 1 82 ? 89.987 133.127 147.026 1.00 99.14 82 SER F C 1
ATOM 4849 O O . SER E 1 82 ? 89.579 132.646 145.942 1.00 99.14 82 SER F O 1
ATOM 4852 N N . ALA E 1 83 ? 91.018 133.934 147.143 1.00 94.08 83 ALA F N 1
ATOM 4853 C CA . ALA E 1 83 ? 91.619 134.483 145.936 1.00 94.08 83 ALA F CA 1
ATOM 4854 C C . ALA E 1 83 ? 92.065 133.376 144.987 1.00 94.08 83 ALA F C 1
ATOM 4855 O O . ALA E 1 83 ? 91.540 133.241 143.878 1.00 94.08 83 ALA F O 1
ATOM 4857 N N . PHE E 1 84 ? 93.038 132.570 145.412 1.00 88.03 84 PHE F N 1
ATOM 4858 C CA . PHE E 1 84 ? 93.581 131.507 144.573 1.00 88.03 84 PHE F CA 1
ATOM 4859 C C . PHE E 1 84 ? 94.440 132.100 143.464 1.00 88.03 84 PHE F C 1
ATOM 4860 O O . PHE E 1 84 ? 95.149 131.375 142.761 1.00 88.03 84 PHE F O 1
ATOM 4868 N N . PHE E 1 85 ? 94.415 133.418 143.325 1.00 83.40 85 PHE F N 1
ATOM 4869 C CA . PHE E 1 85 ? 95.135 134.097 142.264 1.00 83.40 85 PHE F CA 1
ATOM 4870 C C . PHE E 1 85 ? 96.455 134.681 142.730 1.00 83.40 85 PHE F C 1
ATOM 4871 O O . PHE E 1 85 ? 97.161 135.296 141.928 1.00 83.40 85 PHE F O 1
ATOM 4879 N N . ARG E 1 86 ? 96.801 134.515 144.004 1.00 85.17 86 ARG F N 1
ATOM 4880 C CA . ARG E 1 86 ? 98.106 134.967 144.467 1.00 85.17 86 ARG F CA 1
ATOM 4881 C C . ARG E 1 86 ? 99.219 134.303 143.667 1.00 85.17 86 ARG F C 1
ATOM 4882 O O . ARG E 1 86 ? 100.094 134.978 143.115 1.00 85.17 86 ARG F O 1
ATOM 4890 N N . SER E 1 87 ? 99.225 132.980 143.642 1.00 79.94 87 SER F N 1
ATOM 4891 C CA . SER E 1 87 ? 100.271 132.257 142.936 1.00 79.94 87 SER F CA 1
ATOM 4892 C C . SER E 1 87 ? 100.350 132.637 141.466 1.00 79.94 87 SER F C 1
ATOM 4893 O O . SER E 1 87 ? 99.418 132.373 140.709 1.00 79.94 87 SER F O 1
ATOM 4896 N N . SER E 1 88 ? 101.453 133.274 141.072 1.00 77.07 88 SER F N 1
ATOM 4897 C CA . SER E 1 88 ? 101.656 133.637 139.677 1.00 77.07 88 SER F CA 1
ATOM 4898 C C . SER E 1 88 ? 101.487 132.426 138.774 1.00 77.07 88 SER F C 1
ATOM 4899 O O . SER E 1 88 ? 100.995 132.542 137.646 1.00 77.07 88 SER F O 1
ATOM 4902 N N . TRP E 1 89 ? 101.887 131.253 139.258 1.00 72.41 89 TRP F N 1
ATOM 4903 C CA . TRP E 1 89 ? 101.807 130.049 138.443 1.00 72.41 89 TRP F CA 1
ATOM 4904 C C . TRP E 1 89 ? 100.376 129.791 137.993 1.00 72.41 89 TRP F C 1
ATOM 4905 O O . TRP E 1 89 ? 100.085 129.753 136.790 1.00 72.41 89 TRP F O 1
ATOM 4916 N N . ASN E 1 90 ? 99.461 129.641 138.951 1.00 77.73 90 ASN F N 1
ATOM 4917 C CA . ASN E 1 90 ? 98.060 129.459 138.600 1.00 77.73 90 ASN F CA 1
ATOM 4918 C C . ASN E 1 90 ? 97.628 130.463 137.546 1.00 77.73 90 ASN F C 1
ATOM 4919 O O . ASN E 1 90 ? 96.882 130.122 136.627 1.00 77.73 90 ASN F O 1
ATOM 4924 N N . TRP E 1 91 ? 98.106 131.702 137.648 1.00 76.24 91 TRP F N 1
ATOM 4925 C CA . TRP E 1 91 ? 97.834 132.682 136.603 1.00 76.24 91 TRP F CA 1
ATOM 4926 C C . TRP E 1 91 ? 98.371 132.215 135.260 1.00 76.24 91 TRP F C 1
ATOM 4927 O O . TRP E 1 91 ? 97.712 132.370 134.227 1.00 76.24 91 TRP F O 1
ATOM 4938 N N . PHE E 1 92 ? 99.579 131.659 135.255 1.00 71.36 92 PHE F N 1
ATOM 4939 C CA . PHE E 1 92 ? 100.177 131.196 134.008 1.00 71.36 92 PHE F CA 1
ATOM 4940 C C . PHE E 1 92 ? 99.327 130.108 133.363 1.00 71.36 92 PHE F C 1
ATOM 4941 O O . PHE E 1 92 ? 98.970 130.190 132.179 1.00 71.36 92 PHE F O 1
ATOM 4949 N N . ASP E 1 93 ? 99.010 129.072 134.136 1.00 75.08 93 ASP F N 1
ATOM 4950 C CA . ASP E 1 93 ? 98.162 127.997 133.628 1.00 75.08 93 ASP F CA 1
ATOM 4951 C C . ASP E 1 93 ? 96.832 128.546 133.131 1.00 75.08 93 ASP F C 1
ATOM 4952 O O . ASP E 1 93 ? 96.342 128.164 132.059 1.00 75.08 93 ASP F O 1
ATOM 4957 N N . PHE E 1 94 ? 96.226 129.435 133.916 1.00 78.01 94 PHE F N 1
ATOM 4958 C CA . PHE E 1 94 ? 94.951 130.023 133.546 1.00 78.01 94 PHE F CA 1
ATOM 4959 C C . PHE E 1 94 ? 95.036 130.680 132.184 1.00 78.01 94 PHE F C 1
ATOM 4960 O O . PHE E 1 94 ? 94.234 130.389 131.293 1.00 78.01 94 PHE F O 1
ATOM 4968 N N . LEU E 1 95 ? 96.002 131.578 132.008 1.00 76.68 95 LEU F N 1
ATOM 4969 C CA . LEU E 1 95 ? 96.095 132.311 130.752 1.00 76.68 95 LEU F CA 1
ATOM 4970 C C . LEU E 1 95 ? 96.354 131.373 129.584 1.00 76.68 95 LEU F C 1
ATOM 4971 O O . LEU E 1 95 ? 95.775 131.541 128.503 1.00 76.68 95 LEU F O 1
ATOM 4976 N N . ILE E 1 96 ? 97.213 130.372 129.780 1.00 75.70 96 ILE F N 1
ATOM 4977 C CA . ILE E 1 96 ? 97.479 129.432 128.696 1.00 75.70 96 ILE F CA 1
ATOM 4978 C C . ILE E 1 96 ? 96.190 128.748 128.265 1.00 75.70 96 ILE F C 1
ATOM 4979 O O . ILE E 1 96 ? 95.849 128.715 127.075 1.00 75.70 96 ILE F O 1
ATOM 4984 N N . VAL E 1 97 ? 95.454 128.187 129.226 1.00 80.94 97 VAL F N 1
ATOM 4985 C CA . VAL E 1 97 ? 94.241 127.456 128.874 1.00 80.94 97 VAL F CA 1
ATOM 4986 C C . VAL E 1 97 ? 93.219 128.390 128.244 1.00 80.94 97 VAL F C 1
ATOM 4987 O O . VAL E 1 97 ? 92.518 128.018 127.297 1.00 80.94 97 VAL F O 1
ATOM 4991 N N . THR E 1 98 ? 93.113 129.614 128.752 1.00 82.34 98 THR F N 1
ATOM 4992 C CA . THR E 1 98 ? 92.177 130.569 128.181 1.00 82.34 98 THR F CA 1
ATOM 4993 C C . THR E 1 98 ? 92.484 130.798 126.713 1.00 82.34 98 THR F C 1
ATOM 4994 O O . THR E 1 98 ? 91.620 130.593 125.853 1.00 82.34 98 THR F O 1
ATOM 4998 N N . LEU E 1 99 ? 93.701 131.260 126.429 1.00 82.31 99 LEU F N 1
ATOM 4999 C CA . LEU E 1 99 ? 94.055 131.584 125.056 1.00 82.31 99 LEU F CA 1
ATOM 5000 C C . LEU E 1 99 ? 93.936 130.375 124.150 1.00 82.31 99 LEU F C 1
ATOM 5001 O O . LEU E 1 99 ? 93.611 130.517 122.968 1.00 82.31 99 LEU F O 1
ATOM 5006 N N . SER E 1 100 ? 94.192 129.178 124.676 1.00 83.03 100 SER F N 1
ATOM 5007 C CA . SER E 1 100 ? 94.085 127.998 123.832 1.00 83.03 100 SER F CA 1
ATOM 5008 C C . SER E 1 100 ? 92.637 127.628 123.549 1.00 83.03 100 SER F C 1
ATOM 5009 O O . SER E 1 100 ? 92.326 127.165 122.447 1.00 83.03 100 SER F O 1
ATOM 5012 N N . LEU E 1 101 ? 91.741 127.831 124.518 1.00 89.40 101 LEU F N 1
ATOM 5013 C CA . LEU E 1 101 ? 90.323 127.594 124.273 1.00 89.40 101 LEU F CA 1
ATOM 5014 C C . LEU E 1 101 ? 89.755 128.617 123.303 1.00 89.40 101 LEU F C 1
ATOM 5015 O O . LEU E 1 101 ? 88.929 128.280 122.447 1.00 89.40 101 LEU F O 1
ATOM 5020 N N . VAL E 1 102 ? 90.189 129.871 123.423 1.00 96.26 102 VAL F N 1
ATOM 5021 C CA . VAL E 1 102 ? 89.642 130.942 122.598 1.00 96.26 102 VAL F CA 1
ATOM 5022 C C . VAL E 1 102 ? 89.663 130.567 121.127 1.00 96.26 102 VAL F C 1
ATOM 5023 O O . VAL E 1 102 ? 88.870 131.085 120.333 1.00 96.26 102 VAL F O 1
ATOM 5027 N N . GLU E 1 103 ? 90.561 129.667 120.734 1.00 103.71 103 GLU F N 1
ATOM 5028 C CA . GLU E 1 103 ? 90.535 129.155 119.374 1.00 103.71 103 GLU F CA 1
ATOM 5029 C C . GLU E 1 103 ? 89.212 128.481 119.043 1.00 103.71 103 GLU F C 1
ATOM 5030 O O . GLU E 1 103 ? 88.874 128.347 117.863 1.00 103.71 103 GLU F O 1
ATOM 5036 N N . LEU E 1 104 ? 88.451 128.097 120.060 1.00 105.05 104 LEU F N 1
ATOM 5037 C CA . LEU E 1 104 ? 87.179 127.421 119.829 1.00 105.05 104 LEU F CA 1
ATOM 5038 C C . LEU E 1 104 ? 85.952 128.327 119.877 1.00 105.05 104 LEU F C 1
ATOM 5039 O O . LEU E 1 104 ? 85.010 128.140 119.108 1.00 105.05 104 LEU F O 1
ATOM 5044 N N . PHE E 1 105 ? 85.961 129.312 120.768 1.00 110.36 105 PHE F N 1
ATOM 5045 C CA . PHE E 1 105 ? 84.805 130.193 120.919 1.00 110.36 105 PHE F CA 1
ATOM 5046 C C . PHE E 1 105 ? 84.958 131.619 120.401 1.00 110.36 105 PHE F C 1
ATOM 5047 O O . PHE E 1 105 ? 84.030 132.417 120.520 1.00 110.36 105 PHE F O 1
ATOM 5055 N N . LEU E 1 106 ? 86.107 131.957 119.828 1.00 112.89 106 LEU F N 1
ATOM 5056 C CA . LEU E 1 106 ? 86.283 133.319 119.327 1.00 112.89 106 LEU F CA 1
ATOM 5057 C C . LEU E 1 106 ? 86.251 133.439 117.810 1.00 112.89 106 LEU F C 1
ATOM 5058 O O . LEU E 1 106 ? 85.609 132.648 117.120 1.00 112.89 106 LEU F O 1
ATOM 5063 N N . ALA E 1 107 ? 86.972 134.433 117.306 1.00 117.93 107 ALA F N 1
ATOM 5064 C CA . ALA E 1 107 ? 87.004 134.733 115.881 1.00 117.93 107 ALA F CA 1
ATOM 5065 C C . ALA E 1 107 ? 87.857 133.841 114.978 1.00 117.93 107 ALA F C 1
ATOM 5066 O O . ALA E 1 107 ? 87.588 132.652 114.811 1.00 117.93 107 ALA F O 1
ATOM 5068 N N . ASP E 1 108 ? 88.888 134.450 114.403 1.00 108.91 108 ASP F N 1
ATOM 5069 C CA . ASP E 1 108 ? 89.770 133.809 113.436 1.00 108.91 108 ASP F CA 1
ATOM 5070 C C . ASP E 1 108 ? 91.190 133.696 113.977 1.00 108.91 108 ASP F C 1
ATOM 5071 O O . ASP E 1 108 ? 92.047 134.533 113.689 1.00 108.91 108 ASP F O 1
ATOM 5076 N N . VAL E 1 109 ? 91.431 132.654 114.764 1.00 100.91 109 VAL F N 1
ATOM 5077 C CA . VAL E 1 109 ? 92.740 132.424 115.351 1.00 100.91 109 VAL F CA 1
ATOM 5078 C C . VAL E 1 109 ? 93.209 131.002 115.080 1.00 100.91 109 VAL F C 1
ATOM 5079 O O . VAL E 1 109 ? 93.546 130.265 116.003 1.00 100.91 109 VAL F O 1
ATOM 5083 N N . GLU E 1 110 ? 93.227 130.618 113.809 1.00 98.69 110 GLU F N 1
ATOM 5084 C CA . GLU E 1 110 ? 93.653 129.279 113.421 1.00 98.69 110 GLU F CA 1
ATOM 5085 C C . GLU E 1 110 ? 95.085 128.986 113.863 1.00 98.69 110 GLU F C 1
ATOM 5086 O O . GLU E 1 110 ? 95.318 128.146 114.733 1.00 98.69 110 GLU F O 1
ATOM 5092 N N . GLY E 1 111 ? 96.034 129.680 113.252 1.00 88.61 111 GLY F N 1
ATOM 5093 C CA . GLY E 1 111 ? 97.431 129.505 113.582 1.00 88.61 111 GLY F CA 1
ATOM 5094 C C . GLY E 1 111 ? 98.188 130.777 113.287 1.00 88.61 111 GLY F C 1
ATOM 5095 O O . GLY E 1 111 ? 98.507 131.542 114.194 1.00 88.61 111 GLY F O 1
ATOM 5096 N N . LEU E 1 112 ? 98.502 130.979 112.009 1.00 79.41 112 LEU F N 1
ATOM 5097 C CA . LEU E 1 112 ? 99.226 132.160 111.535 1.00 79.41 112 LEU F CA 1
ATOM 5098 C C . LEU E 1 112 ? 100.569 132.376 112.242 1.00 79.41 112 LEU F C 1
ATOM 5099 O O . LEU E 1 112 ? 100.933 133.506 112.569 1.00 79.41 112 LEU F O 1
ATOM 5104 N N . SER E 1 113 ? 101.284 131.275 112.481 1.00 71.19 113 SER F N 1
ATOM 5105 C CA . SER E 1 113 ? 102.586 131.289 113.143 1.00 71.19 113 SER F CA 1
ATOM 5106 C C . SER E 1 113 ? 102.555 132.005 114.492 1.00 71.19 113 SER F C 1
ATOM 5107 O O . SER E 1 113 ? 103.454 132.783 114.803 1.00 71.19 113 SER F O 1
ATOM 5110 N N . VAL E 1 114 ? 101.515 131.755 115.285 1.00 63.03 114 VAL F N 1
ATOM 5111 C CA . VAL E 1 114 ? 101.406 132.394 116.593 1.00 63.03 114 VAL F CA 1
ATOM 5112 C C . VAL E 1 114 ? 100.567 131.627 117.608 1.00 63.03 114 VAL F C 1
ATOM 5113 O O . VAL E 1 114 ? 100.700 131.852 118.808 1.00 63.03 114 VAL F O 1
ATOM 5117 N N . LEU E 1 115 ? 99.699 130.731 117.146 1.00 61.99 115 LEU F N 1
ATOM 5118 C CA . LEU E 1 115 ? 98.887 129.973 118.084 1.00 61.99 115 LEU F CA 1
ATOM 5119 C C . LEU E 1 115 ? 99.620 128.699 118.463 1.00 61.99 115 LEU F C 1
ATOM 5120 O O . LEU E 1 115 ? 99.503 128.213 119.586 1.00 61.99 115 LEU F O 1
ATOM 5125 N N . ARG E 1 116 ? 100.376 128.156 117.516 1.00 53.89 116 ARG F N 1
ATOM 5126 C CA . ARG E 1 116 ? 101.149 126.946 117.766 1.00 53.89 116 ARG F CA 1
ATOM 5127 C C . ARG E 1 116 ? 102.223 127.193 118.813 1.00 53.89 116 ARG F C 1
ATOM 5128 O O . ARG E 1 116 ? 102.524 126.309 119.627 1.00 53.89 116 ARG F O 1
ATOM 5136 N N . ILE E 1 117 ? 102.828 128.380 118.793 1.00 48.84 117 ILE F N 1
ATOM 5137 C CA . ILE E 1 117 ? 103.749 128.737 119.862 1.00 48.84 117 ILE F CA 1
ATOM 5138 C C . ILE E 1 117 ? 103.075 128.565 121.204 1.00 48.84 117 ILE F C 1
ATOM 5139 O O . ILE E 1 117 ? 103.725 128.228 122.195 1.00 48.84 117 ILE F O 1
ATOM 5144 N N . LEU E 1 118 ? 101.766 128.780 121.270 1.00 49.64 118 LEU F N 1
ATOM 5145 C CA . LEU E 1 118 ? 101.073 128.619 122.541 1.00 49.64 118 LEU F CA 1
ATOM 5146 C C . LEU E 1 118 ? 101.023 127.158 122.956 1.00 49.64 118 LEU F C 1
ATOM 5147 O O . LEU E 1 118 ? 101.323 126.820 124.108 1.00 49.64 118 LEU F O 1
ATOM 5152 N N . ARG E 1 119 ? 100.645 126.273 122.035 1.00 51.48 119 ARG F N 1
ATOM 5153 C CA . ARG E 1 119 ? 100.648 124.854 122.357 1.00 51.48 119 ARG F CA 1
ATOM 5154 C C . ARG E 1 119 ? 102.017 124.425 122.854 1.00 51.48 119 ARG F C 1
ATOM 5155 O O . ARG E 1 119 ? 102.133 123.662 123.817 1.00 51.48 119 ARG F O 1
ATOM 5163 N N . VAL E 1 120 ? 103.073 124.920 122.212 1.00 41.72 120 VAL F N 1
ATOM 5164 C CA . VAL E 1 120 ? 104.419 124.544 122.635 1.00 41.72 120 VAL F CA 1
ATOM 5165 C C . VAL E 1 120 ? 104.697 125.070 124.033 1.00 41.72 120 VAL F C 1
ATOM 5166 O O . VAL E 1 120 ? 105.070 124.319 124.938 1.00 41.72 120 VAL F O 1
ATOM 5170 N N . LEU E 1 121 ? 104.516 126.376 124.229 1.00 45.29 121 LEU F N 1
ATOM 5171 C CA . LEU E 1 121 ? 104.731 126.972 125.539 1.00 45.29 121 LEU F CA 1
ATOM 5172 C C . LEU E 1 121 ? 103.979 126.221 126.618 1.00 45.29 121 LEU F C 1
ATOM 5173 O O . LEU E 1 121 ? 104.373 126.254 127.787 1.00 45.29 121 LEU F O 1
ATOM 5178 N N . ARG E 1 122 ? 102.902 125.533 126.248 1.00 50.12 122 ARG F N 1
ATOM 5179 C CA . ARG E 1 122 ? 102.172 124.731 127.221 1.00 50.12 122 ARG F CA 1
ATOM 5180 C C . ARG E 1 122 ? 103.076 123.770 127.983 1.00 50.12 122 ARG F C 1
ATOM 5181 O O . ARG E 1 122 ? 102.660 123.226 129.009 1.00 50.12 122 ARG F O 1
ATOM 5189 N N . VAL E 1 123 ? 104.302 123.549 127.508 1.00 47.32 123 VAL F N 1
ATOM 5190 C CA . VAL E 1 123 ? 105.197 122.599 128.163 1.00 47.32 123 VAL F CA 1
ATOM 5191 C C . VAL E 1 123 ? 105.751 123.161 129.460 1.00 47.32 123 VAL F C 1
ATOM 5192 O O . VAL E 1 123 ? 106.119 122.406 130.362 1.00 47.32 123 VAL F O 1
ATOM 5196 N N . LEU E 1 124 ? 105.836 124.482 129.579 1.00 48.86 124 LEU F N 1
ATOM 5197 C CA . LEU E 1 124 ? 106.476 125.065 130.748 1.00 48.86 124 LEU F CA 1
ATOM 5198 C C . LEU E 1 124 ? 105.823 124.622 132.044 1.00 48.86 124 LEU F C 1
ATOM 5199 O O . LEU E 1 124 ? 106.474 124.657 133.092 1.00 48.86 124 LEU F O 1
ATOM 5204 N N . ARG E 1 125 ? 104.558 124.205 132.003 1.00 61.13 125 ARG F N 1
ATOM 5205 C CA . ARG E 1 125 ? 103.910 123.716 133.213 1.00 61.13 125 ARG F CA 1
ATOM 5206 C C . ARG E 1 125 ? 104.715 122.610 133.873 1.00 61.13 125 ARG F C 1
ATOM 5207 O O . ARG E 1 125 ? 104.571 122.379 135.080 1.00 61.13 125 ARG F O 1
ATOM 5215 N N . ALA E 1 126 ? 105.551 121.912 133.103 1.00 57.58 126 ALA F N 1
ATOM 5216 C CA . ALA E 1 126 ? 106.485 120.965 133.690 1.00 57.58 126 ALA F CA 1
ATOM 5217 C C . ALA E 1 126 ? 107.362 121.622 134.736 1.00 57.58 126 ALA F C 1
ATOM 5218 O O . ALA E 1 126 ? 107.951 120.924 135.564 1.00 57.58 126 ALA F O 1
ATOM 5220 N N . ILE E 1 127 ? 107.473 122.947 134.707 1.00 57.69 127 ILE F N 1
ATOM 5221 C CA . ILE E 1 127 ? 108.167 123.643 135.776 1.00 57.69 127 ILE F CA 1
ATOM 5222 C C . ILE E 1 127 ? 107.233 123.883 136.948 1.00 57.69 127 ILE F C 1
ATOM 5223 O O . ILE E 1 127 ? 107.672 123.906 138.101 1.00 57.69 127 ILE F O 1
ATOM 5228 N N . SER E 1 128 ? 105.942 124.064 136.683 1.00 63.23 128 SER F N 1
ATOM 5229 C CA . SER E 1 128 ? 105.004 124.299 137.772 1.00 63.23 128 SER F CA 1
ATOM 5230 C C . SER E 1 128 ? 104.825 123.052 138.618 1.00 63.23 128 SER F C 1
ATOM 5231 O O . SER E 1 128 ? 104.729 123.137 139.847 1.00 63.23 128 SER F O 1
ATOM 5234 N N . VAL E 1 129 ? 104.782 121.882 137.985 1.00 64.44 129 VAL F N 1
ATOM 5235 C CA . VAL E 1 129 ? 104.494 120.658 138.725 1.00 64.44 129 VAL F CA 1
ATOM 5236 C C . VAL E 1 129 ? 105.672 120.278 139.616 1.00 64.44 129 VAL F C 1
ATOM 5237 O O . VAL E 1 129 ? 105.554 120.236 140.845 1.00 64.44 129 VAL F O 1
ATOM 5241 N N . VAL E 1 130 ? 106.827 120.016 139.016 1.00 63.87 130 VAL F N 1
ATOM 5242 C CA . VAL E 1 130 ? 107.987 119.523 139.755 1.00 63.87 130 VAL F CA 1
ATOM 5243 C C . VAL E 1 130 ? 108.369 120.505 140.854 1.00 63.87 130 VAL F C 1
ATOM 5244 O O . VAL E 1 130 ? 108.781 121.634 140.560 1.00 63.87 130 VAL F O 1
ATOM 5248 N N . PRO E 1 131 ? 108.264 120.115 142.121 1.00 66.02 131 PRO F N 1
ATOM 5249 C CA . PRO E 1 131 ? 108.558 121.068 143.202 1.00 66.02 131 PRO F CA 1
ATOM 5250 C C . PRO E 1 131 ? 109.933 121.700 143.095 1.00 66.02 131 PRO F C 1
ATOM 5251 O O . PRO E 1 131 ? 110.062 122.921 143.242 1.00 66.02 131 PRO F O 1
ATOM 5255 N N . SER E 1 132 ? 110.968 120.905 142.833 1.00 63.67 132 SER F N 1
ATOM 5256 C CA . SER E 1 132 ? 112.311 121.468 142.796 1.00 63.67 132 SER F CA 1
ATOM 5257 C C . SER E 1 132 ? 112.433 122.527 141.710 1.00 63.67 132 SER F C 1
ATOM 5258 O O . SER E 1 132 ? 113.050 123.576 141.921 1.00 63.67 132 SER F O 1
ATOM 5261 N N . LEU E 1 133 ? 111.851 122.272 140.540 1.00 61.20 133 LEU F N 1
ATOM 5262 C CA . LEU E 1 133 ? 111.982 123.224 139.447 1.00 61.20 133 LEU F CA 1
ATOM 5263 C C . LEU E 1 133 ? 111.335 124.552 139.808 1.00 61.20 133 LEU F C 1
ATOM 5264 O O . LEU E 1 133 ? 111.903 125.621 139.562 1.00 61.20 133 LEU F O 1
ATOM 5269 N N . ARG E 1 134 ? 110.131 124.505 140.375 1.00 65.22 134 ARG F N 1
ATOM 5270 C CA . ARG E 1 134 ? 109.481 125.734 140.807 1.00 65.22 134 ARG F CA 1
ATOM 5271 C C . ARG E 1 134 ? 110.327 126.446 141.847 1.00 65.22 134 ARG F C 1
ATOM 5272 O O . ARG E 1 134 ? 110.524 127.665 141.785 1.00 65.22 134 ARG F O 1
ATOM 5280 N N . ARG E 1 135 ? 110.838 125.691 142.817 1.00 62.25 135 ARG F N 1
ATOM 5281 C CA . ARG E 1 135 ? 111.663 126.294 143.855 1.00 62.25 135 ARG F CA 1
ATOM 5282 C C . ARG E 1 135 ? 112.861 127.005 143.252 1.00 62.25 135 ARG F C 1
ATOM 5283 O O . ARG E 1 135 ? 113.234 128.095 143.695 1.00 62.25 135 ARG F O 1
ATOM 5291 N N . LEU E 1 136 ? 113.473 126.404 142.234 1.00 57.00 136 LEU F N 1
ATOM 5292 C CA . LEU E 1 136 ? 114.654 126.998 141.623 1.00 57.00 136 LEU F CA 1
ATOM 5293 C C . LEU E 1 136 ? 114.288 128.250 140.841 1.00 57.00 136 LEU F C 1
ATOM 5294 O O . LEU E 1 136 ? 114.853 129.327 141.065 1.00 57.00 136 LEU F O 1
ATOM 5299 N N . VAL E 1 137 ? 113.331 128.124 139.922 1.00 54.75 137 VAL F N 1
ATOM 5300 C CA . VAL E 1 137 ? 112.927 129.262 139.105 1.00 54.75 137 VAL F CA 1
ATOM 5301 C C . VAL E 1 137 ? 112.532 130.437 139.982 1.00 54.75 137 VAL F C 1
ATOM 5302 O O . VAL E 1 137 ? 112.741 131.600 139.620 1.00 54.75 137 VAL F O 1
ATOM 5306 N N . ASP E 1 138 ? 111.958 130.161 141.153 1.00 60.30 138 ASP F N 1
ATOM 5307 C CA . ASP E 1 138 ? 111.560 131.248 142.037 1.00 60.30 138 ASP F CA 1
ATOM 5308 C C . ASP E 1 138 ? 112.740 132.160 142.342 1.00 60.30 138 ASP F C 1
ATOM 5309 O O . ASP E 1 138 ? 112.679 133.371 142.110 1.00 60.30 138 ASP F O 1
ATOM 5314 N N . ALA E 1 139 ? 113.831 131.592 142.848 1.00 56.77 139 ALA F N 1
ATOM 5315 C CA . ALA E 1 139 ? 115.006 132.406 143.129 1.00 56.77 139 ALA F CA 1
ATOM 5316 C C . ALA E 1 139 ? 115.616 132.951 141.846 1.00 56.77 139 ALA F C 1
ATOM 5317 O O . ALA E 1 139 ? 116.000 134.127 141.779 1.00 56.77 139 ALA F O 1
ATOM 5319 N N . LEU E 1 140 ? 115.731 132.108 140.822 1.00 52.92 140 LEU F N 1
ATOM 5320 C CA . LEU E 1 140 ? 116.341 132.555 139.578 1.00 52.92 140 LEU F CA 1
ATOM 5321 C C . LEU E 1 140 ? 115.635 133.770 139.006 1.00 52.92 140 LEU F C 1
ATOM 5322 O O . LEU E 1 140 ? 116.221 134.492 138.197 1.00 52.92 140 LEU F O 1
ATOM 5327 N N . VAL E 1 141 ? 114.388 133.998 139.392 1.00 54.93 141 VAL F N 1
ATOM 5328 C CA . VAL E 1 141 ? 113.690 135.215 139.012 1.00 54.93 141 VAL F CA 1
ATOM 5329 C C . VAL E 1 141 ? 113.886 136.306 140.048 1.00 54.93 141 VAL F C 1
ATOM 5330 O O . VAL E 1 141 ? 114.288 137.424 139.722 1.00 54.93 141 VAL F O 1
ATOM 5334 N N . MET E 1 142 ? 113.613 135.997 141.317 1.00 58.91 142 MET F N 1
ATOM 5335 C CA . MET E 1 142 ? 113.698 137.010 142.361 1.00 58.91 142 MET F CA 1
ATOM 5336 C C . MET E 1 142 ? 115.020 137.754 142.320 1.00 58.91 142 MET F C 1
ATOM 5337 O O . MET E 1 142 ? 115.080 138.928 142.703 1.00 58.91 142 MET F O 1
ATOM 5342 N N . THR E 1 143 ? 116.087 137.105 141.861 1.00 55.10 143 THR F N 1
ATOM 5343 C CA . THR E 1 143 ? 117.391 137.751 141.821 1.00 55.10 143 THR F CA 1
ATOM 5344 C C . THR E 1 143 ? 117.577 138.661 140.614 1.00 55.10 143 THR F C 1
ATOM 5345 O O . THR E 1 143 ? 118.711 139.053 140.327 1.00 55.10 143 THR F O 1
ATOM 5349 N N . ILE E 1 144 ? 116.514 138.987 139.886 1.00 52.11 144 ILE F N 1
ATOM 5350 C CA . ILE E 1 144 ? 116.632 139.964 138.806 1.00 52.11 144 ILE F CA 1
ATOM 5351 C C . ILE E 1 144 ? 116.623 141.371 139.389 1.00 52.11 144 ILE F C 1
ATOM 5352 O O . ILE E 1 144 ? 117.565 142.140 139.155 1.00 52.11 144 ILE F O 1
ATOM 5357 N N . PRO E 1 145 ? 115.597 141.754 140.149 1.00 52.92 145 PRO F N 1
ATOM 5358 C CA . PRO E 1 145 ? 115.600 143.097 140.747 1.00 52.92 145 PRO F CA 1
ATOM 5359 C C . PRO E 1 145 ? 116.870 143.400 141.505 1.00 52.92 145 PRO F C 1
ATOM 5360 O O . PRO E 1 145 ? 117.242 144.571 141.635 1.00 52.92 145 PRO F O 1
ATOM 5364 N N . ALA E 1 146 ? 117.548 142.377 142.019 1.00 51.71 146 ALA F N 1
ATOM 5365 C CA . ALA E 1 146 ? 118.860 142.597 142.610 1.00 51.71 146 ALA F CA 1
ATOM 5366 C C . ALA E 1 146 ? 119.773 143.321 141.635 1.00 51.71 146 ALA F C 1
ATOM 5367 O O . ALA E 1 146 ? 120.477 144.261 142.011 1.00 51.71 146 ALA F O 1
ATOM 5369 N N . LEU E 1 147 ? 119.773 142.898 140.374 1.00 49.50 147 LEU F N 1
ATOM 5370 C CA . LEU E 1 147 ? 120.591 143.564 139.373 1.00 49.50 147 LEU F CA 1
ATOM 5371 C C . LEU E 1 147 ? 120.126 145.002 139.221 1.00 49.50 147 LEU F C 1
ATOM 5372 O O . LEU E 1 147 ? 120.861 145.935 139.556 1.00 49.50 147 LEU F O 1
ATOM 5377 N N . GLY E 1 148 ? 118.905 145.194 138.735 1.00 48.33 148 GLY F N 1
ATOM 5378 C CA . GLY E 1 148 ? 118.331 146.521 138.739 1.00 48.33 148 GLY F CA 1
ATOM 5379 C C . GLY E 1 148 ? 119.190 147.531 138.016 1.00 48.33 148 GLY F C 1
ATOM 5380 O O . GLY E 1 148 ? 119.240 147.560 136.785 1.00 48.33 148 GLY F O 1
ATOM 5381 N N . ASN E 1 149 ? 119.861 148.376 138.798 1.00 48.62 149 ASN F N 1
ATOM 5382 C CA . ASN E 1 149 ? 120.708 149.438 138.273 1.00 48.62 149 ASN F CA 1
ATOM 5383 C C . ASN E 1 149 ? 121.540 148.999 137.074 1.00 48.62 149 ASN F C 1
ATOM 5384 O O . ASN E 1 149 ? 121.427 149.570 135.986 1.00 48.62 149 ASN F O 1
ATOM 5389 N N . ILE E 1 150 ? 122.385 147.985 137.261 1.00 44.54 150 ILE F N 1
ATOM 5390 C CA . ILE E 1 150 ? 123.317 147.604 136.204 1.00 44.54 150 ILE F CA 1
ATOM 5391 C C . ILE E 1 150 ? 122.597 147.465 134.874 1.00 44.54 150 ILE F C 1
ATOM 5392 O O . ILE E 1 150 ? 123.141 147.803 133.818 1.00 44.54 150 ILE F O 1
ATOM 5397 N N . LEU E 1 151 ? 121.368 146.957 134.896 1.00 42.78 151 LEU F N 1
ATOM 5398 C CA . LEU E 1 151 ? 120.603 146.876 133.661 1.00 42.78 151 LEU F CA 1
ATOM 5399 C C . LEU E 1 151 ? 120.350 148.262 133.094 1.00 42.78 151 LEU F C 1
ATOM 5400 O O . LEU E 1 151 ? 120.447 148.473 131.882 1.00 42.78 151 LEU F O 1
ATOM 5405 N N . ILE E 1 152 ? 120.040 149.227 133.957 1.00 42.21 152 ILE F N 1
ATOM 5406 C CA . ILE E 1 152 ? 119.814 150.588 133.483 1.00 42.21 152 ILE F CA 1
ATOM 5407 C C . ILE E 1 152 ? 121.095 151.170 132.908 1.00 42.21 152 ILE F C 1
ATOM 5408 O O . ILE E 1 152 ? 121.076 151.877 131.896 1.00 42.21 152 ILE F O 1
ATOM 5413 N N . LEU E 1 153 ? 122.224 150.899 133.556 1.00 39.54 153 LEU F N 1
ATOM 5414 C CA . LEU E 1 153 ? 123.502 151.388 133.056 1.00 39.54 153 LEU F CA 1
ATOM 5415 C C . LEU E 1 153 ? 123.798 150.819 131.679 1.00 39.54 153 LEU F C 1
ATOM 5416 O O . LEU E 1 153 ? 124.177 151.547 130.755 1.00 39.54 153 LEU F O 1
ATOM 5421 N N . MET E 1 154 ? 123.648 149.507 131.530 1.00 37.13 154 MET F N 1
ATOM 5422 C CA . MET E 1 154 ? 123.854 148.894 130.228 1.00 37.13 154 MET F CA 1
ATOM 5423 C C . MET E 1 154 ? 122.896 149.459 129.199 1.00 37.13 154 MET F C 1
ATOM 5424 O O . MET E 1 154 ? 123.270 149.634 128.038 1.00 37.13 154 MET F O 1
ATOM 5429 N N . SER E 1 155 ? 121.666 149.769 129.599 1.00 37.53 155 SER F N 1
ATOM 5430 C CA . SER E 1 155 ? 120.719 150.343 128.654 1.00 37.53 155 SER F CA 1
ATOM 5431 C C . SER E 1 155 ? 121.157 151.729 128.209 1.00 37.53 155 SER F C 1
ATOM 5432 O O . SER E 1 155 ? 121.090 152.057 127.020 1.00 37.53 155 SER F O 1
ATOM 5435 N N . ILE E 1 156 ? 121.615 152.553 129.147 1.00 35.27 156 ILE F N 1
ATOM 5436 C CA . ILE E 1 156 ? 122.083 153.887 128.795 1.00 35.27 156 ILE F CA 1
ATOM 5437 C C . ILE E 1 156 ? 123.269 153.801 127.852 1.00 35.27 156 ILE F C 1
ATOM 5438 O O . ILE E 1 156 ? 123.366 154.556 126.880 1.00 35.27 156 ILE F O 1
ATOM 5443 N N . PHE E 1 157 ? 124.202 152.905 128.157 1.00 34.52 157 PHE F N 1
ATOM 5444 C CA . PHE E 1 157 ? 125.393 152.746 127.328 1.00 34.52 157 PHE F CA 1
ATOM 5445 C C . PHE E 1 157 ? 125.023 152.285 125.931 1.00 34.52 157 PHE F C 1
ATOM 5446 O O . PHE E 1 157 ? 125.511 152.826 124.944 1.00 34.52 157 PHE F O 1
ATOM 5454 N N . PHE E 1 158 ? 124.184 151.261 125.850 1.00 26.97 158 PHE F N 1
ATOM 5455 C CA . PHE E 1 158 ? 123.679 150.811 124.565 1.00 26.97 158 PHE F CA 1
ATOM 5456 C C . PHE E 1 158 ? 123.068 151.961 123.794 1.00 26.97 158 PHE F C 1
ATOM 5457 O O . PHE E 1 158 ? 123.320 152.114 122.599 1.00 26.97 158 PHE F O 1
ATOM 5465 N N . TYR E 1 159 ? 122.264 152.786 124.460 1.00 31.85 159 TYR F N 1
ATOM 5466 C CA . TYR E 1 159 ? 121.597 153.872 123.755 1.00 31.85 159 TYR F CA 1
ATOM 5467 C C . TYR E 1 159 ? 122.601 154.883 123.224 1.00 31.85 159 TYR F C 1
ATOM 5468 O O . TYR E 1 159 ? 122.539 155.282 122.056 1.00 31.85 159 TYR F O 1
ATOM 5477 N N . ILE E 1 160 ? 123.516 155.333 124.080 1.00 25.85 160 ILE F N 1
ATOM 5478 C CA . ILE E 1 160 ? 124.515 156.305 123.649 1.00 25.85 160 ILE F CA 1
ATOM 5479 C C . ILE E 1 160 ? 125.276 155.774 122.448 1.00 25.85 160 ILE F C 1
ATOM 5480 O O . ILE E 1 160 ? 125.379 156.434 121.407 1.00 25.85 160 ILE F O 1
ATOM 5485 N N . PHE E 1 161 ? 125.869 154.599 122.606 1.00 21.45 161 PHE F N 1
ATOM 5486 C CA . PHE E 1 161 ? 126.669 154.014 121.538 1.00 21.45 161 PHE F CA 1
ATOM 5487 C C . PHE E 1 161 ? 125.888 153.732 120.264 1.00 21.45 161 PHE F C 1
ATOM 5488 O O . PHE E 1 161 ? 126.442 153.792 119.171 1.00 21.45 161 PHE F O 1
ATOM 5496 N N . ALA E 1 162 ? 124.606 153.416 120.398 1.00 21.66 162 ALA F N 1
ATOM 5497 C CA . ALA E 1 162 ? 123.788 153.186 119.218 1.00 21.66 162 ALA F CA 1
ATOM 5498 C C . ALA E 1 162 ? 123.517 154.483 118.483 1.00 21.66 162 ALA F C 1
ATOM 5499 O O . ALA E 1 162 ? 123.612 154.536 117.254 1.00 21.66 162 ALA F O 1
ATOM 5501 N N . VAL E 1 163 ? 123.188 155.544 119.216 1.00 22.90 163 VAL F N 1
ATOM 5502 C CA . VAL E 1 163 ? 122.955 156.833 118.577 1.00 22.90 163 VAL F CA 1
ATOM 5503 C C . VAL E 1 163 ? 124.213 157.300 117.862 1.00 22.90 163 VAL F C 1
ATOM 5504 O O . VAL E 1 163 ? 124.168 157.753 116.711 1.00 22.90 163 VAL F O 1
ATOM 5508 N N . ILE E 1 164 ? 125.358 157.200 118.534 1.00 22.07 164 ILE F N 1
ATOM 5509 C CA . ILE E 1 164 ? 126.598 157.678 117.935 1.00 22.07 164 ILE F CA 1
ATOM 5510 C C . ILE E 1 164 ? 126.947 156.852 116.708 1.00 22.07 164 ILE F C 1
ATOM 5511 O O . ILE E 1 164 ? 127.284 157.393 115.651 1.00 22.07 164 ILE F O 1
ATOM 5516 N N . GLY E 1 165 ? 126.905 155.530 116.837 1.00 20.48 165 GLY F N 1
ATOM 5517 C CA . GLY E 1 165 ? 127.205 154.687 115.700 1.00 20.48 165 GLY F CA 1
ATOM 5518 C C . GLY E 1 165 ? 126.298 154.975 114.529 1.00 20.48 165 GLY F C 1
ATOM 5519 O O . GLY E 1 165 ? 126.747 155.027 113.387 1.00 20.48 165 GLY F O 1
ATOM 5520 N N . THR E 1 166 ? 125.011 155.172 114.792 1.00 20.45 166 THR F N 1
ATOM 5521 C CA . THR E 1 166 ? 124.106 155.557 113.724 1.00 20.45 166 THR F CA 1
ATOM 5522 C C . THR E 1 166 ? 124.596 156.826 113.050 1.00 20.45 166 THR F C 1
ATOM 5523 O O . THR E 1 166 ? 125.003 156.812 111.886 1.00 20.45 166 THR F O 1
ATOM 5527 N N . MET E 1 167 ? 124.623 157.926 113.798 1.00 26.55 167 MET F N 1
ATOM 5528 C CA . MET E 1 167 ? 124.925 159.208 113.182 1.00 26.55 167 MET F CA 1
ATOM 5529 C C . MET E 1 167 ? 126.292 159.229 112.516 1.00 26.55 167 MET F C 1
ATOM 5530 O O . MET E 1 167 ? 126.537 160.088 111.668 1.00 26.55 167 MET F O 1
ATOM 5535 N N . LEU E 1 168 ? 127.186 158.302 112.861 1.00 22.03 168 LEU F N 1
ATOM 5536 C CA . LEU E 1 168 ? 128.508 158.282 112.241 1.00 22.03 168 LEU F CA 1
ATOM 5537 C C . LEU E 1 168 ? 128.562 157.373 111.020 1.00 22.03 168 LEU F C 1
ATOM 5538 O O . LEU E 1 168 ? 128.866 157.825 109.914 1.00 22.03 168 LEU F O 1
ATOM 5543 N N . PHE E 1 169 ? 128.277 156.091 111.206 1.00 19.96 169 PHE F N 1
ATOM 5544 C CA . PHE E 1 169 ? 128.473 155.089 110.176 1.00 19.96 169 PHE F CA 1
ATOM 5545 C C . PHE E 1 169 ? 127.219 154.803 109.370 1.00 19.96 169 PHE F C 1
ATOM 5546 O O . PHE E 1 169 ? 127.217 153.861 108.577 1.00 19.96 169 PHE F O 1
ATOM 5554 N N . GLN E 1 170 ? 126.163 155.594 109.533 1.00 22.10 170 GLN F N 1
ATOM 5555 C CA . GLN E 1 170 ? 124.916 155.300 108.851 1.00 22.10 170 GLN F CA 1
ATOM 5556 C C . GLN E 1 170 ? 125.060 155.314 107.343 1.00 22.10 170 GLN F C 1
ATOM 5557 O O . GLN E 1 170 ? 124.213 154.752 106.648 1.00 22.10 170 GLN F O 1
ATOM 5563 N N . HIS E 1 171 ? 126.107 155.938 106.820 1.00 27.82 171 HIS F N 1
ATOM 5564 C CA . HIS E 1 171 ? 126.319 155.987 105.385 1.00 27.82 171 HIS F CA 1
ATOM 5565 C C . HIS E 1 171 ? 127.461 155.105 104.912 1.00 27.82 171 HIS F C 1
ATOM 5566 O O . HIS E 1 171 ? 127.610 154.914 103.702 1.00 27.82 171 HIS F O 1
ATOM 5573 N N . VAL E 1 172 ? 128.262 154.566 105.823 1.00 24.30 172 VAL F N 1
ATOM 5574 C CA . VAL E 1 172 ? 129.367 153.696 105.463 1.00 24.30 172 VAL F CA 1
ATOM 5575 C C . VAL E 1 172 ? 128.970 152.231 105.536 1.00 24.30 172 VAL F C 1
ATOM 5576 O O . VAL E 1 172 ? 129.405 151.431 104.709 1.00 24.30 172 VAL F O 1
ATOM 5580 N N . SER E 1 173 ? 128.145 151.865 106.514 1.00 20.22 173 SER F N 1
ATOM 5581 C CA . SER E 1 173 ? 127.693 150.487 106.693 1.00 20.22 173 SER F CA 1
ATOM 5582 C C . SER E 1 173 ? 126.200 150.480 106.950 1.00 20.22 173 SER F C 1
ATOM 5583 O O . SER E 1 173 ? 125.748 150.352 108.092 1.00 20.22 173 SER F O 1
ATOM 5586 N N . PRO E 1 174 ? 125.392 150.584 105.896 1.00 19.77 174 PRO F N 1
ATOM 5587 C CA . PRO E 1 174 ? 123.945 150.688 106.085 1.00 19.77 174 PRO F CA 1
ATOM 5588 C C . PRO E 1 174 ? 123.301 149.409 106.560 1.00 19.77 174 PRO F C 1
ATOM 5589 O O . PRO E 1 174 ? 122.108 149.423 106.877 1.00 19.77 174 PRO F O 1
ATOM 5593 N N . GLU E 1 175 ? 124.036 148.305 106.604 1.00 18.68 175 GLU F N 1
ATOM 5594 C CA . GLU E 1 175 ? 123.468 147.045 107.052 1.00 18.68 175 GLU F CA 1
ATOM 5595 C C . GLU E 1 175 ? 123.578 146.850 108.549 1.00 18.68 175 GLU F C 1
ATOM 5596 O O . GLU E 1 175 ? 122.735 146.172 109.139 1.00 18.68 175 GLU F O 1
ATOM 5602 N N . TYR E 1 176 ? 124.605 147.408 109.175 1.00 16.20 176 TYR F N 1
ATOM 5603 C CA . TYR E 1 176 ? 124.797 147.270 110.607 1.00 16.20 176 TYR F CA 1
ATOM 5604 C C . TYR E 1 176 ? 124.375 148.502 111.374 1.00 16.20 176 TYR F C 1
ATOM 5605 O O . TYR E 1 176 ? 123.826 148.379 112.466 1.00 16.20 176 TYR F O 1
ATOM 5614 N N . PHE E 1 177 ? 124.611 149.686 110.828 1.00 15.58 177 PHE F N 1
ATOM 5615 C CA . PHE E 1 177 ? 124.287 150.933 111.500 1.00 15.58 177 PHE F CA 1
ATOM 5616 C C . PHE E 1 177 ? 123.323 151.769 110.672 1.00 15.58 177 PHE F C 1
ATOM 5617 O O . PHE E 1 177 ? 123.460 152.982 110.568 1.00 15.58 177 PHE F O 1
ATOM 5625 N N . GLY E 1 178 ? 122.323 151.129 110.073 1.00 16.06 178 GLY F N 1
ATOM 5626 C CA . GLY E 1 178 ? 121.397 151.861 109.234 1.00 16.06 178 GLY F CA 1
ATOM 5627 C C . GLY E 1 178 ? 120.380 152.681 109.993 1.00 16.06 178 GLY F C 1
ATOM 5628 O O . GLY E 1 178 ? 120.013 153.769 109.550 1.00 16.06 178 GLY F O 1
ATOM 5629 N N . ASN E 1 179 ? 119.903 152.185 111.129 1.00 17.21 179 ASN F N 1
ATOM 5630 C CA . ASN E 1 179 ? 118.837 152.839 111.870 1.00 17.21 179 ASN F CA 1
ATOM 5631 C C . ASN E 1 179 ? 119.206 152.897 113.338 1.00 17.21 179 ASN F C 1
ATOM 5632 O O . ASN E 1 179 ? 120.241 152.391 113.761 1.00 17.21 179 ASN F O 1
ATOM 5637 N N . LEU E 1 180 ? 118.328 153.502 114.124 1.00 20.78 180 LEU F N 1
ATOM 5638 C CA . LEU E 1 180 ? 118.532 153.517 115.562 1.00 20.78 180 LEU F CA 1
ATOM 5639 C C . LEU E 1 180 ? 118.418 152.124 116.146 1.00 20.78 180 LEU F C 1
ATOM 5640 O O . LEU E 1 180 ? 119.029 151.839 117.177 1.00 20.78 180 LEU F O 1
ATOM 5645 N N . GLN E 1 181 ? 117.641 151.248 115.519 1.00 20.71 181 GLN F N 1
ATOM 5646 C CA . GLN E 1 181 ? 117.489 149.880 115.995 1.00 20.71 181 GLN F CA 1
ATOM 5647 C C . GLN E 1 181 ? 118.306 148.881 115.202 1.00 20.71 181 GLN F C 1
ATOM 5648 O O . GLN E 1 181 ? 118.932 148.002 115.789 1.00 20.71 181 GLN F O 1
ATOM 5654 N N . LEU E 1 182 ? 118.338 149.008 113.879 1.00 15.29 182 LEU F N 1
ATOM 5655 C CA . LEU E 1 182 ? 119.207 148.160 113.080 1.00 15.29 182 LEU F CA 1
ATOM 5656 C C . LEU E 1 182 ? 120.614 148.118 113.638 1.00 15.29 182 LEU F C 1
ATOM 5657 O O . LEU E 1 182 ? 121.324 147.129 113.455 1.00 15.29 182 LEU F O 1
ATOM 5662 N N . SER E 1 183 ? 121.041 149.183 114.309 1.00 14.28 183 SER F N 1
ATOM 5663 C CA . SER E 1 183 ? 122.346 149.215 114.943 1.00 14.28 183 SER F CA 1
ATOM 5664 C C . SER E 1 183 ? 122.288 148.856 116.413 1.00 14.28 183 SER F C 1
ATOM 5665 O O . SER E 1 183 ? 123.314 148.489 116.987 1.00 14.28 183 SER F O 1
ATOM 5668 N N . LEU E 1 184 ? 121.124 148.967 117.036 1.00 15.18 184 LEU F N 1
ATOM 5669 C CA . LEU E 1 184 ? 120.958 148.408 118.363 1.00 15.18 184 LEU F CA 1
ATOM 5670 C C . LEU E 1 184 ? 121.135 146.907 118.349 1.00 15.18 184 LEU F C 1
ATOM 5671 O O . LEU E 1 184 ? 121.334 146.306 119.404 1.00 15.18 184 LEU F O 1
ATOM 5676 N N . LEU E 1 185 ? 121.056 146.293 117.174 1.00 14.31 185 LEU F N 1
ATOM 5677 C CA . LEU E 1 185 ? 121.304 144.867 117.031 1.00 14.31 185 LEU F CA 1
ATOM 5678 C C . LEU E 1 185 ? 122.785 144.590 116.841 1.00 14.31 185 LEU F C 1
ATOM 5679 O O . LEU E 1 185 ? 123.320 143.628 117.397 1.00 14.31 185 LEU F O 1
ATOM 5684 N N . THR E 1 186 ? 123.459 145.414 116.039 1.00 12.16 186 THR F N 1
ATOM 5685 C CA . THR E 1 186 ? 124.901 145.298 115.899 1.00 12.16 186 THR F CA 1
ATOM 5686 C C . THR E 1 186 ? 125.589 145.455 117.239 1.00 12.16 186 THR F C 1
ATOM 5687 O O . THR E 1 186 ? 126.496 144.693 117.580 1.00 12.16 186 THR F O 1
ATOM 5691 N N . LEU E 1 187 ? 125.202 146.467 118.002 1.00 13.56 187 LEU F N 1
ATOM 5692 C CA . LEU E 1 187 ? 125.808 146.632 119.310 1.00 13.56 187 LEU F CA 1
ATOM 5693 C C . LEU E 1 187 ? 125.515 145.469 120.231 1.00 13.56 187 LEU F C 1
ATOM 5694 O O . LEU E 1 187 ? 126.214 145.310 121.231 1.00 13.56 187 LEU F O 1
ATOM 5699 N N . PHE E 1 188 ? 124.506 144.662 119.940 1.00 13.54 188 PHE F N 1
ATOM 5700 C CA . PHE E 1 188 ? 124.285 143.480 120.756 1.00 13.54 188 PHE F CA 1
ATOM 5701 C C . PHE E 1 188 ? 125.145 142.326 120.292 1.00 13.54 188 PHE F C 1
ATOM 5702 O O . PHE E 1 188 ? 125.678 141.577 121.111 1.00 13.54 188 PHE F O 1
ATOM 5710 N N . GLN E 1 189 ? 125.290 142.175 118.983 1.00 12.51 189 GLN F N 1
ATOM 5711 C CA . GLN E 1 189 ? 126.187 141.160 118.459 1.00 12.51 189 GLN F CA 1
ATOM 5712 C C . GLN E 1 189 ? 127.634 141.443 118.807 1.00 12.51 189 GLN F C 1
ATOM 5713 O O . GLN E 1 189 ? 128.446 140.520 118.807 1.00 12.51 189 GLN F O 1
ATOM 5719 N N . VAL E 1 190 ? 127.976 142.694 119.099 1.00 11.49 190 VAL F N 1
ATOM 5720 C CA . VAL E 1 190 ? 129.361 143.041 119.391 1.00 11.49 190 VAL F CA 1
ATOM 5721 C C . VAL E 1 190 ? 129.715 142.907 120.866 1.00 11.49 190 VAL F C 1
ATOM 5722 O O . VAL E 1 190 ? 130.900 142.809 121.196 1.00 11.49 190 VAL F O 1
ATOM 5726 N N . VAL E 1 191 ? 128.736 142.892 121.763 1.00 12.79 191 VAL F N 1
ATOM 5727 C CA . VAL E 1 191 ? 129.057 142.623 123.157 1.00 12.79 191 VAL F CA 1
ATOM 5728 C C . VAL E 1 191 ? 129.192 141.136 123.429 1.00 12.79 191 VAL F C 1
ATOM 5729 O O . VAL E 1 191 ? 129.787 140.753 124.444 1.00 12.79 191 VAL F O 1
ATOM 5733 N N . THR E 1 192 ? 128.644 140.288 122.571 1.00 11.98 192 THR F N 1
ATOM 5734 C CA . THR E 1 192 ? 128.908 138.863 122.637 1.00 11.98 192 THR F CA 1
ATOM 5735 C C . THR E 1 192 ? 130.157 138.478 121.862 1.00 11.98 192 THR F C 1
ATOM 5736 O O . THR E 1 192 ? 130.564 137.316 121.902 1.00 11.98 192 THR F O 1
ATOM 5740 N N . LEU E 1 193 ? 130.766 139.430 121.160 1.00 12.03 193 LEU F N 1
ATOM 5741 C CA . LEU E 1 193 ? 132.080 139.260 120.555 1.00 12.03 193 LEU F CA 1
ATOM 5742 C C . LEU E 1 193 ? 132.041 138.337 119.345 1.00 12.03 193 LEU F C 1
ATOM 5743 O O . LEU E 1 193 ? 132.967 137.567 119.117 1.00 12.03 193 LEU F O 1
ATOM 5748 N N . GLU E 1 194 ? 130.981 138.418 118.554 1.00 13.73 194 GLU F N 1
ATOM 5749 C CA . GLU E 1 194 ? 130.873 137.615 117.342 1.00 13.73 194 GLU F CA 1
ATOM 5750 C C . GLU E 1 194 ? 131.475 138.369 116.175 1.00 13.73 194 GLU F C 1
ATOM 5751 O O . GLU E 1 194 ? 130.809 139.206 115.564 1.00 13.73 194 GLU F O 1
ATOM 5757 N N . SER E 1 195 ? 132.714 138.049 115.836 1.00 13.42 195 SER F N 1
ATOM 5758 C CA . SER E 1 195 ? 133.310 138.630 114.649 1.00 13.42 195 SER F CA 1
ATOM 5759 C C . SER E 1 195 ? 133.068 140.126 114.614 1.00 13.42 195 SER F C 1
ATOM 5760 O O . SER E 1 195 ? 132.844 140.698 113.546 1.00 13.42 195 SER F O 1
ATOM 5763 N N . TRP E 1 196 ? 133.151 140.786 115.766 1.00 12.59 196 TRP F N 1
ATOM 5764 C CA . TRP E 1 196 ? 132.984 142.231 115.776 1.00 12.59 196 TRP F CA 1
ATOM 5765 C C . TRP E 1 196 ? 134.229 142.876 115.181 1.00 12.59 196 TRP F C 1
ATOM 5766 O O . TRP E 1 196 ? 134.209 144.051 114.831 1.00 12.59 196 TRP F O 1
ATOM 5777 N N . ALA E 1 197 ? 135.315 142.114 115.071 1.00 12.81 197 ALA F N 1
ATOM 5778 C CA . ALA E 1 197 ? 136.516 142.643 114.459 1.00 12.81 197 ALA F CA 1
ATOM 5779 C C . ALA E 1 197 ? 136.708 142.180 113.033 1.00 12.81 197 ALA F C 1
ATOM 5780 O O . ALA E 1 197 ? 137.493 142.791 112.307 1.00 12.81 197 ALA F O 1
ATOM 5782 N N . SER E 1 198 ? 136.023 141.130 112.610 1.00 13.54 198 SER F N 1
ATOM 5783 C CA . SER E 1 198 ? 136.211 140.630 111.263 1.00 13.54 198 SER F CA 1
ATOM 5784 C C . SER E 1 198 ? 135.013 140.858 110.363 1.00 13.54 198 SER F C 1
ATOM 5785 O O . SER E 1 198 ? 135.165 140.815 109.142 1.00 13.54 198 SER F O 1
ATOM 5788 N N . GLY E 1 199 ? 133.836 141.087 110.922 1.00 13.22 199 GLY F N 1
ATOM 5789 C CA . GLY E 1 199 ? 132.691 141.345 110.082 1.00 13.22 199 GLY F CA 1
ATOM 5790 C C . GLY E 1 199 ? 132.109 142.723 110.281 1.00 13.22 199 GLY F C 1
ATOM 5791 O O . GLY E 1 199 ? 131.629 143.340 109.330 1.00 13.22 199 GLY F O 1
ATOM 5792 N N . VAL E 1 200 ? 132.173 143.231 111.504 1.00 13.39 200 VAL F N 1
ATOM 5793 C CA . VAL E 1 200 ? 131.580 144.522 111.820 1.00 13.39 200 VAL F CA 1
ATOM 5794 C C . VAL E 1 200 ? 132.572 145.652 111.632 1.00 13.39 200 VAL F C 1
ATOM 5795 O O . VAL E 1 200 ? 132.289 146.622 110.930 1.00 13.39 200 VAL F O 1
ATOM 5799 N N . MET E 1 201 ? 133.745 145.553 112.246 1.00 14.73 201 MET F N 1
ATOM 5800 C CA . MET E 1 201 ? 134.679 146.667 112.264 1.00 14.73 201 MET F CA 1
ATOM 5801 C C . MET E 1 201 ? 135.663 146.639 111.105 1.00 14.73 201 MET F C 1
ATOM 5802 O O . MET E 1 201 ? 135.799 147.627 110.384 1.00 14.73 201 MET F O 1
ATOM 5807 N N . ARG E 1 202 ? 136.366 145.539 110.930 1.00 14.21 202 ARG F N 1
ATOM 5808 C CA . ARG E 1 202 ? 137.413 145.452 109.927 1.00 14.21 202 ARG F CA 1
ATOM 5809 C C . ARG E 1 202 ? 136.981 146.076 108.608 1.00 14.21 202 ARG F C 1
ATOM 5810 O O . ARG E 1 202 ? 137.786 146.750 107.957 1.00 14.21 202 ARG F O 1
ATOM 5818 N N . PRO E 1 203 ? 135.738 145.875 108.166 1.00 15.50 203 PRO F N 1
ATOM 5819 C CA . PRO E 1 203 ? 135.309 146.497 106.906 1.00 15.50 203 PRO F CA 1
ATOM 5820 C C . PRO E 1 203 ? 134.945 147.962 107.026 1.00 15.50 203 PRO F C 1
ATOM 5821 O O . PRO E 1 203 ? 134.971 148.666 106.011 1.00 15.50 203 PRO F O 1
ATOM 5825 N N . ILE E 1 204 ? 134.599 148.445 108.214 1.00 18.37 204 ILE F N 1
ATOM 5826 C CA . ILE E 1 204 ? 134.378 149.875 108.400 1.00 18.37 204 ILE F CA 1
ATOM 5827 C C . ILE E 1 204 ? 135.699 150.595 108.578 1.00 18.37 204 ILE F C 1
ATOM 5828 O O . ILE E 1 204 ? 135.979 151.594 107.911 1.00 18.37 204 ILE F O 1
ATOM 5833 N N . PHE E 1 205 ? 136.541 150.081 109.466 1.00 21.20 205 PHE F N 1
ATOM 5834 C CA . PHE E 1 205 ? 137.837 150.667 109.771 1.00 21.20 205 PHE F CA 1
ATOM 5835 C C . PHE E 1 205 ? 138.634 150.917 108.502 1.00 21.20 205 PHE F C 1
ATOM 5836 O O . PHE E 1 205 ? 139.620 151.656 108.519 1.00 21.20 205 PHE F O 1
ATOM 5844 N N . ALA E 1 206 ? 138.220 150.308 107.396 1.00 23.36 206 ALA F N 1
ATOM 5845 C CA . ALA E 1 206 ? 138.887 150.536 106.124 1.00 23.36 206 ALA F CA 1
ATOM 5846 C C . ALA E 1 206 ? 138.515 151.868 105.493 1.00 23.36 206 ALA F C 1
ATOM 5847 O O . ALA E 1 206 ? 139.289 152.391 104.686 1.00 23.36 206 ALA F O 1
ATOM 5849 N N . GLU E 1 207 ? 137.350 152.421 105.821 1.00 26.69 207 GLU F N 1
ATOM 5850 C CA . GLU E 1 207 ? 136.919 153.695 105.262 1.00 26.69 207 GLU F CA 1
ATOM 5851 C C . GLU E 1 207 ? 137.124 154.847 106.237 1.00 26.69 207 GLU F C 1
ATOM 5852 O O . GLU E 1 207 ? 137.859 155.791 105.940 1.00 26.69 207 GLU F O 1
ATOM 5858 N N . VAL E 1 208 ? 136.500 154.785 107.406 1.00 24.71 208 VAL F N 1
ATOM 5859 C CA . VAL E 1 208 ? 136.688 155.828 108.405 1.00 24.71 208 VAL F CA 1
ATOM 5860 C C . VAL E 1 208 ? 137.790 155.351 109.341 1.00 24.71 208 VAL F C 1
ATOM 5861 O O . VAL E 1 208 ? 137.539 154.569 110.266 1.00 24.71 208 VAL F O 1
ATOM 5865 N N . PRO E 1 209 ? 139.033 155.779 109.121 1.00 26.51 209 PRO F N 1
ATOM 5866 C CA . PRO E 1 209 ? 140.158 155.149 109.818 1.00 26.51 209 PRO F CA 1
ATOM 5867 C C . PRO E 1 209 ? 140.206 155.429 111.301 1.00 26.51 209 PRO F C 1
ATOM 5868 O O . PRO E 1 209 ? 140.919 154.720 112.015 1.00 26.51 209 PRO F O 1
ATOM 5872 N N . TRP E 1 210 ? 139.498 156.428 111.798 1.00 30.26 210 TRP F N 1
ATOM 5873 C CA . TRP E 1 210 ? 139.487 156.676 113.228 1.00 30.26 210 TRP F CA 1
ATOM 5874 C C . TRP E 1 210 ? 138.368 155.934 113.935 1.00 30.26 210 TRP F C 1
ATOM 5875 O O . TRP E 1 210 ? 138.091 156.221 115.102 1.00 30.26 210 TRP F O 1
ATOM 5886 N N . SER E 1 211 ? 137.725 154.982 113.260 1.00 23.32 211 SER F N 1
ATOM 5887 C CA . SER E 1 211 ? 136.644 154.233 113.884 1.00 23.32 211 SER F CA 1
ATOM 5888 C C . SER E 1 211 ? 137.150 153.246 114.916 1.00 23.32 211 SER F C 1
ATOM 5889 O O . SER E 1 211 ? 136.398 152.870 115.815 1.00 23.32 211 SER F O 1
ATOM 5892 N N . TRP E 1 212 ? 138.406 152.820 114.815 1.00 24.70 212 TRP F N 1
ATOM 5893 C CA . TRP E 1 212 ? 138.934 151.859 115.769 1.00 24.70 212 TRP F CA 1
ATOM 5894 C C . TRP E 1 212 ? 138.694 152.290 117.200 1.00 24.70 212 TRP F C 1
ATOM 5895 O O . TRP E 1 212 ? 138.770 151.459 118.108 1.00 24.70 212 TRP F O 1
ATOM 5906 N N . LEU E 1 213 ? 138.431 153.571 117.431 1.00 22.68 213 LEU F N 1
ATOM 5907 C CA . LEU E 1 213 ? 138.085 154.016 118.772 1.00 22.68 213 LEU F CA 1
ATOM 5908 C C . LEU E 1 213 ? 136.755 153.426 119.197 1.00 22.68 213 LEU F C 1
ATOM 5909 O O . LEU E 1 213 ? 136.685 152.614 120.128 1.00 22.68 213 LEU F O 1
ATOM 5914 N N . TYR E 1 214 ? 135.704 153.830 118.484 1.00 19.63 214 TYR F N 1
ATOM 5915 C CA . TYR E 1 214 ? 134.313 153.416 118.703 1.00 19.63 214 TYR F CA 1
ATOM 5916 C C . TYR E 1 214 ? 134.115 151.974 119.168 1.00 19.63 214 TYR F C 1
ATOM 5917 O O . TYR E 1 214 ? 133.542 151.730 120.224 1.00 19.63 214 TYR F O 1
ATOM 5926 N N . PHE E 1 215 ? 134.610 151.028 118.378 1.00 16.66 215 PHE F N 1
ATOM 5927 C CA . PHE E 1 215 ? 134.539 149.618 118.711 1.00 16.66 215 PHE F CA 1
ATOM 5928 C C . PHE E 1 215 ? 135.406 149.310 119.913 1.00 16.66 215 PHE F C 1
ATOM 5929 O O . PHE E 1 215 ? 134.911 148.847 120.945 1.00 16.66 215 PHE F O 1
ATOM 5937 N N . VAL E 1 216 ? 136.695 149.628 119.835 1.00 16.40 216 VAL F N 1
ATOM 5938 C CA . VAL E 1 216 ? 137.560 149.324 120.965 1.00 16.40 216 VAL F CA 1
ATOM 5939 C C . VAL E 1 216 ? 136.931 149.856 122.237 1.00 16.40 216 VAL F C 1
ATOM 5940 O O . VAL E 1 216 ? 136.647 149.101 123.172 1.00 16.40 216 VAL F O 1
ATOM 5944 N N . SER E 1 217 ? 136.614 151.150 122.250 1.00 17.87 217 SER F N 1
ATOM 5945 C CA . SER E 1 217 ? 136.042 151.740 123.451 1.00 17.87 217 SER F CA 1
ATOM 5946 C C . SER E 1 217 ? 134.850 150.930 123.921 1.00 17.87 217 SER F C 1
ATOM 5947 O O . SER E 1 217 ? 134.816 150.453 125.061 1.00 17.87 217 SER F O 1
ATOM 5950 N N . PHE E 1 218 ? 133.889 150.703 123.028 1.00 15.72 218 PHE F N 1
ATOM 5951 C CA . PHE E 1 218 ? 132.744 149.884 123.392 1.00 15.72 218 PHE F CA 1
ATOM 5952 C C . PHE E 1 218 ? 133.204 148.581 124.006 1.00 15.72 218 PHE F C 1
ATOM 5953 O O . PHE E 1 218 ? 132.953 148.309 125.184 1.00 15.72 218 PHE F O 1
ATOM 5961 N N . VAL E 1 219 ? 133.951 147.794 123.233 1.00 15.51 219 VAL F N 1
ATOM 5962 C CA . VAL E 1 219 ? 134.289 146.450 123.669 1.00 15.51 219 VAL F CA 1
ATOM 5963 C C . VAL E 1 219 ? 134.944 146.480 125.029 1.00 15.51 219 VAL F C 1
ATOM 5964 O O . VAL E 1 219 ? 134.859 145.509 125.784 1.00 15.51 219 VAL F O 1
ATOM 5968 N N . LEU E 1 220 ? 135.592 147.586 125.382 1.00 18.85 220 LEU F N 1
ATOM 5969 C CA . LEU E 1 220 ? 136.163 147.661 126.721 1.00 18.85 220 LEU F CA 1
ATOM 5970 C C . LEU E 1 220 ? 135.056 147.937 127.726 1.00 18.85 220 LEU F C 1
ATOM 5971 O O . LEU E 1 220 ? 134.715 147.078 128.544 1.00 18.85 220 LEU F O 1
ATOM 5976 N N . ILE E 1 221 ? 134.425 149.105 127.614 1.00 23.83 221 ILE F N 1
ATOM 5977 C CA . ILE E 1 221 ? 133.430 149.505 128.603 1.00 23.83 221 ILE F CA 1
ATOM 5978 C C . ILE E 1 221 ? 132.375 148.427 128.740 1.00 23.83 221 ILE F C 1
ATOM 5979 O O . ILE E 1 221 ? 132.123 147.914 129.836 1.00 23.83 221 ILE F O 1
ATOM 5984 N N . GLY E 1 222 ? 131.756 148.056 127.626 1.00 24.69 222 GLY F N 1
ATOM 5985 C CA . GLY E 1 222 ? 130.777 146.996 127.640 1.00 24.69 222 GLY F CA 1
ATOM 5986 C C . GLY E 1 222 ? 131.259 145.866 128.511 1.00 24.69 222 GLY F C 1
ATOM 5987 O O . GLY E 1 222 ? 130.671 145.573 129.553 1.00 24.69 222 GLY F O 1
ATOM 5988 N N . THR E 1 223 ? 132.382 145.267 128.125 1.00 26.74 223 THR F N 1
ATOM 5989 C CA . THR E 1 223 ? 132.925 144.166 128.900 1.00 26.74 223 THR F CA 1
ATOM 5990 C C . THR E 1 223 ? 133.070 144.569 130.357 1.00 26.74 223 THR F C 1
ATOM 5991 O O . THR E 1 223 ? 132.492 143.945 131.251 1.00 26.74 223 THR F O 1
ATOM 5995 N N . PHE E 1 224 ? 133.809 145.647 130.607 1.00 32.85 224 PHE F N 1
ATOM 5996 C CA . PHE E 1 224 ? 134.028 146.093 131.975 1.00 32.85 224 PHE F CA 1
ATOM 5997 C C . PHE E 1 224 ? 132.726 146.162 132.752 1.00 32.85 224 PHE F C 1
ATOM 5998 O O . PHE E 1 224 ? 132.675 145.793 133.928 1.00 32.85 224 PHE F O 1
ATOM 6006 N N . ILE E 1 225 ? 131.657 146.632 132.115 1.00 34.01 225 ILE F N 1
ATOM 6007 C CA . ILE E 1 225 ? 130.368 146.677 132.793 1.00 34.01 225 ILE F CA 1
ATOM 6008 C C . ILE E 1 225 ? 129.864 145.266 133.042 1.00 34.01 225 ILE F C 1
ATOM 6009 O O . ILE E 1 225 ? 129.638 144.858 134.185 1.00 34.01 225 ILE F O 1
ATOM 6014 N N . ILE E 1 226 ? 129.700 144.496 131.964 1.00 38.75 226 ILE F N 1
ATOM 6015 C CA . ILE E 1 226 ? 129.156 143.145 132.073 1.00 38.75 226 ILE F CA 1
ATOM 6016 C C . ILE E 1 226 ? 129.877 142.386 133.170 1.00 38.75 226 ILE F C 1
ATOM 6017 O O . ILE E 1 226 ? 129.276 141.946 134.154 1.00 38.75 226 ILE F O 1
ATOM 6022 N N . PHE E 1 227 ? 131.188 142.245 133.013 1.00 44.88 227 PHE F N 1
ATOM 6023 C CA . PHE E 1 227 ? 132.014 141.582 134.006 1.00 44.88 227 PHE F CA 1
ATOM 6024 C C . PHE E 1 227 ? 131.602 141.951 135.422 1.00 44.88 227 PHE F C 1
ATOM 6025 O O . PHE E 1 227 ? 131.337 141.075 136.250 1.00 44.88 227 PHE F O 1
ATOM 6033 N N . ASN E 1 228 ? 131.518 143.247 135.719 1.00 46.99 228 ASN F N 1
ATOM 6034 C CA . ASN E 1 228 ? 131.229 143.660 137.088 1.00 46.99 228 ASN F CA 1
ATOM 6035 C C . ASN E 1 228 ? 129.852 143.188 137.527 1.00 46.99 228 ASN F C 1
ATOM 6036 O O . ASN E 1 228 ? 129.686 142.672 138.639 1.00 46.99 228 ASN F O 1
ATOM 6041 N N . LEU E 1 229 ? 128.848 143.359 136.667 1.00 48.10 229 LEU F N 1
ATOM 6042 C CA . LEU E 1 229 ? 127.547 142.755 136.916 1.00 48.10 229 LEU F CA 1
ATOM 6043 C C . LEU E 1 229 ? 127.726 141.342 137.443 1.00 48.10 229 LEU F C 1
ATOM 6044 O O . LEU E 1 229 ? 127.224 140.986 138.514 1.00 48.10 229 LEU F O 1
ATOM 6049 N N . PHE E 1 230 ? 128.492 140.540 136.709 1.00 55.21 230 PHE F N 1
ATOM 6050 C CA . PHE E 1 230 ? 128.811 139.185 137.123 1.00 55.21 230 PHE F CA 1
ATOM 6051 C C . PHE E 1 230 ? 129.243 139.188 138.577 1.00 55.21 230 PHE F C 1
ATOM 6052 O O . PHE E 1 230 ? 128.536 138.656 139.440 1.00 55.21 230 PHE F O 1
ATOM 6060 N N . ILE E 1 231 ? 130.373 139.838 138.862 1.00 58.76 231 ILE F N 1
ATOM 6061 C CA . ILE E 1 231 ? 130.894 139.837 140.225 1.00 58.76 231 ILE F CA 1
ATOM 6062 C C . ILE E 1 231 ? 129.805 140.242 141.202 1.00 58.76 231 ILE F C 1
ATOM 6063 O O . ILE E 1 231 ? 129.675 139.664 142.287 1.00 58.76 231 ILE F O 1
ATOM 6068 N N . GLY E 1 232 ? 129.004 141.233 140.830 1.00 63.78 232 GLY F N 1
ATOM 6069 C CA . GLY E 1 232 ? 127.951 141.684 141.710 1.00 63.78 232 GLY F CA 1
ATOM 6070 C C . GLY E 1 232 ? 127.109 140.525 142.187 1.00 63.78 232 GLY F C 1
ATOM 6071 O O . GLY E 1 232 ? 127.033 140.249 143.388 1.00 63.78 232 GLY F O 1
ATOM 6072 N N . VAL E 1 233 ? 126.518 139.801 141.243 1.00 64.17 233 VAL F N 1
ATOM 6073 C CA . VAL E 1 233 ? 125.542 138.775 141.579 1.00 64.17 233 VAL F CA 1
ATOM 6074 C C . VAL E 1 233 ? 126.216 137.644 142.342 1.00 64.17 233 VAL F C 1
ATOM 6075 O O . VAL E 1 233 ? 125.548 136.727 142.831 1.00 64.17 233 VAL F O 1
ATOM 6079 N N . ILE E 1 234 ? 127.539 137.698 142.466 1.00 67.81 234 ILE F N 1
ATOM 6080 C CA . ILE E 1 234 ? 128.223 136.717 143.298 1.00 67.81 234 ILE F CA 1
ATOM 6081 C C . ILE E 1 234 ? 128.185 137.134 144.760 1.00 67.81 234 ILE F C 1
ATOM 6082 O O . ILE E 1 234 ? 127.813 136.347 145.637 1.00 67.81 234 ILE F O 1
ATOM 6087 N N . VAL E 1 235 ? 128.551 138.382 145.048 1.00 77.75 235 VAL F N 1
ATOM 6088 C CA . VAL E 1 235 ? 128.622 138.853 146.427 1.00 77.75 235 VAL F CA 1
ATOM 6089 C C . VAL E 1 235 ? 127.213 139.107 146.938 1.00 77.75 235 VAL F C 1
ATOM 6090 O O . VAL E 1 235 ? 127.020 139.520 148.086 1.00 77.75 235 VAL F O 1
ATOM 6094 N N . ASN E 1 236 ? 126.223 138.883 146.084 1.00 77.44 236 ASN F N 1
ATOM 6095 C CA . ASN E 1 236 ? 124.841 138.857 146.530 1.00 77.44 236 ASN F CA 1
ATOM 6096 C C . ASN E 1 236 ? 124.363 137.448 146.830 1.00 77.44 236 ASN F C 1
ATOM 6097 O O . ASN E 1 236 ? 123.366 137.283 147.541 1.00 77.44 236 ASN F O 1
ATOM 6102 N N . ASN E 1 237 ? 125.049 136.434 146.307 1.00 78.36 237 ASN F N 1
ATOM 6103 C CA . ASN E 1 237 ? 124.653 135.047 146.512 1.00 78.36 237 ASN F CA 1
ATOM 6104 C C . ASN E 1 237 ? 125.683 134.275 147.321 1.00 78.36 237 ASN F C 1
ATOM 6105 O O . ASN E 1 237 ? 125.341 133.714 148.366 1.00 78.36 237 ASN F O 1
ATOM 6110 N N . VAL E 1 238 ? 126.939 134.234 146.875 1.00 83.69 238 VAL F N 1
ATOM 6111 C CA . VAL E 1 238 ? 127.921 133.392 147.548 1.00 83.69 238 VAL F CA 1
ATOM 6112 C C . VAL E 1 238 ? 128.073 133.794 149.005 1.00 83.69 238 VAL F C 1
ATOM 6113 O O . VAL E 1 238 ? 128.403 132.961 149.857 1.00 83.69 238 VAL F O 1
ATOM 6117 N N . GLU E 1 239 ? 127.831 135.065 149.323 1.00 88.89 239 GLU F N 1
ATOM 6118 C CA . GLU E 1 239 ? 127.807 135.477 150.721 1.00 88.89 239 GLU F CA 1
ATOM 6119 C C . GLU E 1 239 ? 126.727 134.724 151.487 1.00 88.89 239 GLU F C 1
ATOM 6120 O O . GLU E 1 239 ? 127.009 134.028 152.468 1.00 88.89 239 GLU F O 1
ATOM 6126 N N . LYS E 1 240 ? 125.480 134.839 151.038 1.00 86.24 240 LYS F N 1
ATOM 6127 C CA . LYS E 1 240 ? 124.361 134.175 151.695 1.00 86.24 240 LYS F CA 1
ATOM 6128 C C . LYS E 1 240 ? 123.547 133.355 150.701 1.00 86.24 240 LYS F C 1
ATOM 6129 O O . LYS E 1 240 ? 122.613 133.861 150.080 1.00 86.24 240 LYS F O 1
ATOM 6135 N N . GLU F 2 1 ? 66.236 126.314 110.290 1.00 0.00 1 GLU G N 1
ATOM 6136 C CA . GLU F 2 1 ? 66.700 127.271 111.287 1.00 0.00 1 GLU G CA 1
ATOM 6137 C C . GLU F 2 1 ? 68.221 127.294 111.361 1.00 0.00 1 GLU G C 1
ATOM 6138 O O . GLU F 2 1 ? 68.879 126.279 111.129 1.00 0.00 1 GLU G O 1
ATOM 6144 N N . CYS F 2 2 ? 68.777 128.457 111.686 1.00 0.00 2 CYS G N 1
ATOM 6145 C CA . CYS F 2 2 ? 70.223 128.609 111.791 1.00 0.00 2 CYS G CA 1
ATOM 6146 C C . CYS F 2 2 ? 70.708 128.355 113.215 1.00 0.00 2 CYS G C 1
ATOM 6147 O O . CYS F 2 2 ? 70.261 129.003 114.161 1.00 0.00 2 CYS G O 1
ATOM 6150 N N . LEU F 2 3 ? 71.628 127.406 113.355 1.00 0.00 3 LEU G N 1
ATOM 6151 C CA . LEU F 2 3 ? 72.184 127.062 114.657 1.00 0.00 3 LEU G CA 1
ATOM 6152 C C . LEU F 2 3 ? 73.161 128.137 115.116 1.00 0.00 3 LEU G C 1
ATOM 6153 O O . LEU F 2 3 ? 73.689 128.895 114.302 1.00 0.00 3 LEU G O 1
ATOM 6158 N N . GLU F 2 4 ? 73.404 128.196 116.420 1.00 0.00 4 GLU G N 1
ATOM 6159 C CA . GLU F 2 4 ? 74.314 129.188 116.980 1.00 0.00 4 GLU G CA 1
ATOM 6160 C C . GLU F 2 4 ? 75.754 128.681 117.027 1.00 0.00 4 GLU G C 1
ATOM 6161 O O . GLU F 2 4 ? 76.218 128.001 116.113 1.00 0.00 4 GLU G O 1
ATOM 6167 N N . ILE F 2 5 ? 76.456 129.019 118.102 1.00 0.00 5 ILE G N 1
ATOM 6168 C CA . ILE F 2 5 ? 77.841 128.603 118.278 1.00 0.00 5 ILE G CA 1
ATOM 6169 C C . ILE F 2 5 ? 77.927 127.131 118.674 1.00 0.00 5 ILE G C 1
ATOM 6170 O O . ILE F 2 5 ? 76.941 126.541 119.121 1.00 0.00 5 ILE G O 1
ATOM 6175 N N . PHE F 2 6 ? 79.111 126.550 118.503 1.00 0.00 6 PHE G N 1
ATOM 6176 C CA . PHE F 2 6 ? 79.360 125.147 118.829 1.00 0.00 6 PHE G CA 1
ATOM 6177 C C . PHE F 2 6 ? 78.308 124.221 118.223 1.00 0.00 6 PHE G C 1
ATOM 6178 O O . PHE F 2 6 ? 77.632 123.481 118.936 1.00 0.00 6 PHE G O 1
ATOM 6186 N N . LYS F 2 7 ? 78.180 124.272 116.900 1.00 0.00 7 LYS G N 1
ATOM 6187 C CA . LYS F 2 7 ? 77.220 123.441 116.181 1.00 0.00 7 LYS G CA 1
ATOM 6188 C C . LYS F 2 7 ? 77.873 122.805 114.958 1.00 0.00 7 LYS G C 1
ATOM 6189 O O . LYS F 2 7 ? 78.403 123.503 114.096 1.00 0.00 7 LYS G O 1
ATOM 6195 N N . ALA F 2 8 ? 77.827 121.479 114.890 1.00 0.00 8 ALA G N 1
ATOM 6196 C CA . ALA F 2 8 ? 78.420 120.741 113.776 1.00 0.00 8 ALA G CA 1
ATOM 6197 C C . ALA F 2 8 ? 77.945 121.256 112.422 1.00 0.00 8 ALA G C 1
ATOM 6198 O O . ALA F 2 8 ? 76.934 120.796 111.894 1.00 0.00 8 ALA G O 1
ATOM 6200 N N . CYS F 2 9 ? 78.689 122.203 111.859 1.00 0.00 9 CYS G N 1
ATOM 6201 C CA . CYS F 2 9 ? 78.345 122.784 110.566 1.00 0.00 9 CYS G CA 1
ATOM 6202 C C . CYS F 2 9 ? 78.832 121.911 109.415 1.00 0.00 9 CYS G C 1
ATOM 6203 O O . CYS F 2 9 ? 79.504 120.901 109.628 1.00 0.00 9 CYS G O 1
ATOM 6206 N N . ASN F 2 10 ? 78.489 122.309 108.194 1.00 0.00 10 ASN G N 1
ATOM 6207 C CA . ASN F 2 10 ? 78.890 121.567 107.004 1.00 0.00 10 ASN G CA 1
ATOM 6208 C C . ASN F 2 10 ? 79.790 122.397 106.097 1.00 0.00 10 ASN G C 1
ATOM 6209 O O . ASN F 2 10 ? 79.476 123.544 105.786 1.00 0.00 10 ASN G O 1
ATOM 6214 N N . PRO F 2 11 ? 80.914 121.811 105.664 1.00 0.00 11 PRO G N 1
ATOM 6215 C CA . PRO F 2 11 ? 81.883 122.486 104.795 1.00 0.00 11 PRO G CA 1
ATOM 6216 C C . PRO F 2 11 ? 81.242 123.054 103.532 1.00 0.00 11 PRO G C 1
ATOM 6217 O O . PRO F 2 11 ? 81.547 124.181 103.143 1.00 0.00 11 PRO G O 1
ATOM 6221 N N . SER F 2 12 ? 80.366 122.279 102.903 1.00 0.00 12 SER G N 1
ATOM 6222 C CA . SER F 2 12 ? 79.693 122.717 101.685 1.00 0.00 12 SER G CA 1
ATOM 6223 C C . SER F 2 12 ? 78.560 123.694 101.989 1.00 0.00 12 SER G C 1
ATOM 6224 O O . SER F 2 12 ? 78.619 124.864 101.613 1.00 0.00 12 SER G O 1
ATOM 6227 N N . ASN F 2 13 ? 77.530 123.202 102.671 1.00 0.00 13 ASN G N 1
ATOM 6228 C CA . ASN F 2 13 ? 76.380 124.025 103.024 1.00 0.00 13 ASN G CA 1
ATOM 6229 C C . ASN F 2 13 ? 76.550 124.707 104.379 1.00 0.00 13 ASN G C 1
ATOM 6230 O O . ASN F 2 13 ? 76.502 124.057 105.422 1.00 0.00 13 ASN G O 1
ATOM 6235 N N . ASP F 2 14 ? 76.742 126.021 104.354 1.00 0.00 14 ASP G N 1
ATOM 6236 C CA . ASP F 2 14 ? 76.925 126.794 105.575 1.00 0.00 14 ASP G CA 1
ATOM 6237 C C . ASP F 2 14 ? 75.598 127.134 106.238 1.00 0.00 14 ASP G C 1
ATOM 6238 O O . ASP F 2 14 ? 74.773 127.847 105.667 1.00 0.00 14 ASP G O 1
ATOM 6243 N N . GLN F 2 15 ? 75.402 126.621 107.448 1.00 0.00 15 GLN G N 1
ATOM 6244 C CA . GLN F 2 15 ? 74.178 126.878 108.200 1.00 0.00 15 GLN G CA 1
ATOM 6245 C C . GLN F 2 15 ? 74.399 127.963 109.251 1.00 0.00 15 GLN G C 1
ATOM 6246 O O . GLN F 2 15 ? 73.464 128.381 109.933 1.00 0.00 15 GLN G O 1
ATOM 6252 N N . CYS F 2 16 ? 75.645 128.409 109.372 1.00 0.00 16 CYS G N 1
ATOM 6253 C CA . CYS F 2 16 ? 76.009 129.447 110.325 1.00 0.00 16 CYS G CA 1
ATOM 6254 C C . CYS F 2 16 ? 75.127 130.674 110.132 1.00 0.00 16 CYS G C 1
ATOM 6255 O O . CYS F 2 16 ? 75.234 131.365 109.121 1.00 0.00 16 CYS G O 1
ATOM 6258 N N . CYS F 2 17 ? 74.254 130.938 111.098 1.00 0.00 17 CYS G N 1
ATOM 6259 C CA . CYS F 2 17 ? 73.366 132.093 111.019 1.00 0.00 17 CYS G CA 1
ATOM 6260 C C . CYS F 2 17 ? 74.182 133.368 110.836 1.00 0.00 17 CYS G C 1
ATOM 6261 O O . CYS F 2 17 ? 75.129 133.621 111.580 1.00 0.00 17 CYS G O 1
ATOM 6264 N N . LYS F 2 18 ? 73.812 134.170 109.842 1.00 0.00 18 LYS G N 1
ATOM 6265 C CA . LYS F 2 18 ? 74.526 135.411 109.554 1.00 0.00 18 LYS G CA 1
ATOM 6266 C C . LYS F 2 18 ? 74.074 136.579 110.425 1.00 0.00 18 LYS G C 1
ATOM 6267 O O . LYS F 2 18 ? 74.684 137.647 110.399 1.00 0.00 18 LYS G O 1
ATOM 6273 N N . SER F 2 19 ? 73.009 136.377 111.193 1.00 0.00 19 SER G N 1
ATOM 6274 C CA . SER F 2 19 ? 72.493 137.425 112.069 1.00 0.00 19 SER G CA 1
ATOM 6275 C C . SER F 2 19 ? 73.472 137.731 113.197 1.00 0.00 19 SER G C 1
ATOM 6276 O O . SER F 2 19 ? 73.598 138.877 113.631 1.00 0.00 19 SER G O 1
ATOM 6279 N N . SER F 2 20 ? 74.164 136.697 113.669 1.00 0.00 20 SER G N 1
ATOM 6280 C CA . SER F 2 20 ? 75.141 136.850 114.741 1.00 0.00 20 SER G CA 1
ATOM 6281 C C . SER F 2 20 ? 76.560 136.894 114.180 1.00 0.00 20 SER G C 1
ATOM 6282 O O . SER F 2 20 ? 77.523 136.617 114.896 1.00 0.00 20 SER G O 1
ATOM 6285 N N . LYS F 2 21 ? 76.672 137.245 112.900 1.00 0.00 21 LYS G N 1
ATOM 6286 C CA . LYS F 2 21 ? 77.958 137.332 112.209 1.00 0.00 21 LYS G CA 1
ATOM 6287 C C . LYS F 2 21 ? 78.803 136.080 112.421 1.00 0.00 21 LYS G C 1
ATOM 6288 O O . LYS F 2 21 ? 79.872 136.138 113.027 1.00 0.00 21 LYS G O 1
ATOM 6294 N N . LEU F 2 22 ? 78.319 134.952 111.915 1.00 0.00 22 LEU G N 1
ATOM 6295 C CA . LEU F 2 22 ? 79.026 133.685 112.060 1.00 0.00 22 LEU G CA 1
ATOM 6296 C C . LEU F 2 22 ? 79.508 133.136 110.719 1.00 0.00 22 LEU G C 1
ATOM 6297 O O . LEU F 2 22 ? 78.955 133.461 109.669 1.00 0.00 22 LEU G O 1
ATOM 6302 N N . VAL F 2 23 ? 80.540 132.301 110.769 1.00 0.00 23 VAL G N 1
ATOM 6303 C CA . VAL F 2 23 ? 81.104 131.687 109.571 1.00 0.00 23 VAL G CA 1
ATOM 6304 C C . VAL F 2 23 ? 81.543 130.258 109.863 1.00 0.00 23 VAL G C 1
ATOM 6305 O O . VAL F 2 23 ? 82.535 130.034 110.554 1.00 0.00 23 VAL G O 1
ATOM 6309 N N . CYS F 2 24 ? 80.796 129.295 109.334 1.00 0.00 24 CYS G N 1
ATOM 6310 C CA . CYS F 2 24 ? 81.107 127.887 109.539 1.00 0.00 24 CYS G CA 1
ATOM 6311 C C . CYS F 2 24 ? 82.477 127.529 108.970 1.00 0.00 24 CYS G C 1
ATOM 6312 O O . CYS F 2 24 ? 82.887 128.056 107.937 1.00 0.00 24 CYS G O 1
ATOM 6315 N N . SER F 2 25 ? 83.175 126.628 109.653 1.00 0.00 25 SER G N 1
ATOM 6316 C CA . SER F 2 25 ? 84.495 126.193 109.216 1.00 0.00 25 SER G CA 1
ATOM 6317 C C . SER F 2 25 ? 84.587 124.674 109.174 1.00 0.00 25 SER G C 1
ATOM 6318 O O . SER F 2 25 ? 83.619 123.973 109.472 1.00 0.00 25 SER G O 1
ATOM 6321 N N . ARG F 2 26 ? 85.759 124.171 108.805 1.00 0.00 26 ARG G N 1
ATOM 6322 C CA . ARG F 2 26 ? 85.983 122.735 108.716 1.00 0.00 26 ARG G CA 1
ATOM 6323 C C . ARG F 2 26 ? 87.085 122.296 109.669 1.00 0.00 26 ARG G C 1
ATOM 6324 O O . ARG F 2 26 ? 87.171 121.123 110.033 1.00 0.00 26 ARG G O 1
ATOM 6332 N N . LYS F 2 27 ? 87.929 123.245 110.069 1.00 0.00 27 LYS G N 1
ATOM 6333 C CA . LYS F 2 27 ? 89.032 122.962 110.979 1.00 0.00 27 LYS G CA 1
ATOM 6334 C C . LYS F 2 27 ? 88.533 122.272 112.243 1.00 0.00 27 LYS G C 1
ATOM 6335 O O . LYS F 2 27 ? 89.079 121.251 112.660 1.00 0.00 27 LYS G O 1
ATOM 6341 N N . THR F 2 28 ? 87.494 122.837 112.847 1.00 0.00 28 THR G N 1
ATOM 6342 C CA . THR F 2 28 ? 86.920 122.272 114.058 1.00 0.00 28 THR G CA 1
ATOM 6343 C C . THR F 2 28 ? 85.583 121.605 113.759 1.00 0.00 28 THR G C 1
ATOM 6344 O O . THR F 2 28 ? 84.842 121.249 114.675 1.00 0.00 28 THR G O 1
ATOM 6348 N N . ARG F 2 29 ? 85.278 121.448 112.472 1.00 0.00 29 ARG G N 1
ATOM 6349 C CA . ARG F 2 29 ? 84.028 120.814 112.050 1.00 0.00 29 ARG G CA 1
ATOM 6350 C C . ARG F 2 29 ? 82.762 121.381 112.701 1.00 0.00 29 ARG G C 1
ATOM 6351 O O . ARG F 2 29 ? 81.826 120.634 112.989 1.00 0.00 29 ARG G O 1
ATOM 6359 N N . TRP F 2 30 ? 82.779 122.673 113.026 1.00 0.00 30 TRP G N 1
ATOM 6360 C CA . TRP F 2 30 ? 81.617 123.334 113.633 1.00 0.00 30 TRP G CA 1
ATOM 6361 C C . TRP F 2 30 ? 81.593 124.836 113.380 1.00 0.00 30 TRP G C 1
ATOM 6362 O O . TRP F 2 30 ? 82.489 125.387 112.741 1.00 0.00 30 TRP G O 1
ATOM 6373 N N . CYS F 2 31 ? 80.549 125.487 113.875 1.00 0.00 31 CYS G N 1
ATOM 6374 C CA . CYS F 2 31 ? 80.374 126.918 113.687 1.00 0.00 31 CYS G CA 1
ATOM 6375 C C . CYS F 2 31 ? 80.953 127.776 114.807 1.00 0.00 31 CYS G C 1
ATOM 6376 O O . CYS F 2 31 ? 80.723 127.519 115.988 1.00 0.00 31 CYS G O 1
ATOM 6379 N N . LYS F 2 32 ? 81.695 128.807 114.414 1.00 0.00 32 LYS G N 1
ATOM 6380 C CA . LYS F 2 32 ? 82.305 129.735 115.357 1.00 0.00 32 LYS G CA 1
ATOM 6381 C C . LYS F 2 32 ? 82.030 131.164 114.902 1.00 0.00 32 LYS G C 1
ATOM 6382 O O . LYS F 2 32 ? 81.454 131.381 113.835 1.00 0.00 32 LYS G O 1
ATOM 6388 N N . TYR F 2 33 ? 82.441 132.138 115.707 1.00 0.00 33 TYR G N 1
ATOM 6389 C CA . TYR F 2 33 ? 82.225 133.543 115.366 1.00 0.00 33 TYR G CA 1
ATOM 6390 C C . TYR F 2 33 ? 83.150 134.090 114.280 1.00 0.00 33 TYR G C 1
ATOM 6391 O O . TYR F 2 33 ? 84.106 133.438 113.869 1.00 0.00 33 TYR G O 1
ATOM 6400 N N . GLN F 2 34 ? 82.845 135.299 113.818 1.00 0.00 34 GLN G N 1
ATOM 6401 C CA . GLN F 2 34 ? 83.635 135.949 112.781 1.00 0.00 34 GLN G CA 1
ATOM 6402 C C . GLN F 2 34 ? 83.909 137.405 113.142 1.00 0.00 34 GLN G C 1
ATOM 6403 O O . GLN F 2 34 ? 83.082 138.066 113.770 1.00 0.00 34 GLN G O 1
ATOM 6409 N N . ILE F 2 35 ? 85.075 137.900 112.738 1.00 0.00 35 ILE G N 1
ATOM 6410 C CA . ILE F 2 35 ? 85.461 139.277 113.020 1.00 0.00 35 ILE G CA 1
ATOM 6411 C C . ILE F 2 35 ? 86.103 139.928 111.798 1.00 0.00 35 ILE G C 1
ATOM 6412 O O . ILE F 2 35 ? 86.218 141.151 111.715 1.00 0.00 35 ILE G O 1
ATOM 6418 N N . LYS G 1 15 ? 148.469 80.166 148.368 1.00 98.44 15 LYS H N 1
ATOM 6419 C CA . LYS G 1 15 ? 147.426 81.165 148.566 1.00 98.44 15 LYS H CA 1
ATOM 6420 C C . LYS G 1 15 ? 147.998 82.569 148.421 1.00 98.44 15 LYS H C 1
ATOM 6421 O O . LYS G 1 15 ? 148.891 82.964 149.166 1.00 98.44 15 LYS H O 1
ATOM 6427 N N . MET G 1 16 ? 147.470 83.326 147.460 1.00 100.05 16 MET H N 1
ATOM 6428 C CA . MET G 1 16 ? 147.987 84.658 147.155 1.00 100.05 16 MET H CA 1
ATOM 6429 C C . MET G 1 16 ? 147.565 85.618 148.262 1.00 100.05 16 MET H C 1
ATOM 6430 O O . MET G 1 16 ? 146.647 86.427 148.118 1.00 100.05 16 MET H O 1
ATOM 6435 N N . GLN G 1 17 ? 148.272 85.535 149.386 1.00 100.55 17 GLN H N 1
ATOM 6436 C CA . GLN G 1 17 ? 148.008 86.409 150.520 1.00 100.55 17 GLN H CA 1
ATOM 6437 C C . GLN G 1 17 ? 149.242 87.192 150.941 1.00 100.55 17 GLN H C 1
ATOM 6438 O O . GLN G 1 17 ? 149.270 87.748 152.045 1.00 100.55 17 GLN H O 1
ATOM 6444 N N . LYS G 1 18 ? 150.261 87.246 150.092 1.00 99.14 18 LYS H N 1
ATOM 6445 C CA . LYS G 1 18 ? 151.415 88.089 150.341 1.00 99.14 18 LYS H CA 1
ATOM 6446 C C . LYS G 1 18 ? 151.204 89.464 149.715 1.00 99.14 18 LYS H C 1
ATOM 6447 O O . LYS G 1 18 ? 150.352 89.655 148.842 1.00 99.14 18 LYS H O 1
ATOM 6453 N N . ILE G 1 19 ? 151.997 90.429 150.172 1.00 102.02 19 ILE H N 1
ATOM 6454 C CA . ILE G 1 19 ? 151.877 91.802 149.697 1.00 102.02 19 ILE H CA 1
ATOM 6455 C C . ILE G 1 19 ? 152.572 91.912 148.350 1.00 102.02 19 ILE H C 1
ATOM 6456 O O . ILE G 1 19 ? 153.775 92.184 148.276 1.00 102.02 19 ILE H O 1
ATOM 6461 N N . VAL G 1 20 ? 151.813 91.707 147.272 1.00 98.14 20 VAL H N 1
ATOM 6462 C CA . VAL G 1 20 ? 152.405 91.653 145.940 1.00 98.14 20 VAL H CA 1
ATOM 6463 C C . VAL G 1 20 ? 152.236 92.951 145.168 1.00 98.14 20 VAL H C 1
ATOM 6464 O O . VAL G 1 20 ? 152.763 93.067 144.052 1.00 98.14 20 VAL H O 1
ATOM 6468 N N . ASN G 1 21 ? 151.535 93.934 145.725 1.00 95.00 21 ASN H N 1
ATOM 6469 C CA . ASN G 1 21 ? 151.256 95.194 145.042 1.00 95.00 21 ASN H CA 1
ATOM 6470 C C . ASN G 1 21 ? 151.871 96.335 145.847 1.00 95.00 21 ASN H C 1
ATOM 6471 O O . ASN G 1 21 ? 151.315 96.756 146.867 1.00 95.00 21 ASN H O 1
ATOM 6476 N N . HIS G 1 22 ? 153.017 96.829 145.382 1.00 98.66 22 HIS H N 1
ATOM 6477 C CA . HIS G 1 22 ? 153.715 97.933 146.026 1.00 98.66 22 HIS H CA 1
ATOM 6478 C C . HIS G 1 22 ? 154.177 98.958 144.996 1.00 98.66 22 HIS H C 1
ATOM 6479 O O . HIS G 1 22 ? 153.841 98.850 143.812 1.00 98.66 22 HIS H O 1
ATOM 6486 N N . ARG G 1 23 ? 154.960 99.946 145.435 1.00 95.94 23 ARG H N 1
ATOM 6487 C CA . ARG G 1 23 ? 155.337 101.047 144.553 1.00 95.94 23 ARG H CA 1
ATOM 6488 C C . ARG G 1 23 ? 155.949 100.547 143.250 1.00 95.94 23 ARG H C 1
ATOM 6489 O O . ARG G 1 23 ? 155.649 101.072 142.170 1.00 95.94 23 ARG H O 1
ATOM 6497 N N . ALA G 1 24 ? 156.810 99.534 143.328 1.00 96.36 24 ALA H N 1
ATOM 6498 C CA . ALA G 1 24 ? 157.480 99.042 142.129 1.00 96.36 24 ALA H CA 1
ATOM 6499 C C . ALA G 1 24 ? 156.478 98.479 141.131 1.00 96.36 24 ALA H C 1
ATOM 6500 O O . ALA G 1 24 ? 156.528 98.795 139.937 1.00 96.36 24 ALA H O 1
ATOM 6502 N N . PHE G 1 25 ? 155.561 97.634 141.602 1.00 91.47 25 PHE H N 1
ATOM 6503 C CA . PHE G 1 25 ? 154.563 97.055 140.710 1.00 91.47 25 PHE H CA 1
ATOM 6504 C C . PHE G 1 25 ? 153.674 98.135 140.108 1.00 91.47 25 PHE H C 1
ATOM 6505 O O . PHE G 1 25 ? 153.366 98.108 138.909 1.00 91.47 25 PHE H O 1
ATOM 6513 N N . THR G 1 26 ? 153.245 99.091 140.931 1.00 90.39 26 THR H N 1
ATOM 6514 C CA . THR G 1 26 ? 152.442 100.190 140.417 1.00 90.39 26 THR H CA 1
ATOM 6515 C C . THR G 1 26 ? 153.179 100.939 139.319 1.00 90.39 26 THR H C 1
ATOM 6516 O O . THR G 1 26 ? 152.582 101.319 138.308 1.00 90.39 26 THR H O 1
ATOM 6520 N N . PHE G 1 27 ? 154.478 101.166 139.496 1.00 88.81 27 PHE H N 1
ATOM 6521 C CA . PHE G 1 27 ? 155.201 101.910 138.475 1.00 88.81 27 PHE H CA 1
ATOM 6522 C C . PHE G 1 27 ? 155.436 101.070 137.230 1.00 88.81 27 PHE H C 1
ATOM 6523 O O . PHE G 1 27 ? 155.495 101.614 136.125 1.00 88.81 27 PHE H O 1
ATOM 6531 N N . THR G 1 28 ? 155.556 99.753 137.375 1.00 86.40 28 THR H N 1
ATOM 6532 C CA . THR G 1 28 ? 155.539 98.899 136.193 1.00 86.40 28 THR H CA 1
ATOM 6533 C C . THR G 1 28 ? 154.242 99.089 135.422 1.00 86.40 28 THR H C 1
ATOM 6534 O O . THR G 1 28 ? 154.244 99.250 134.194 1.00 86.40 28 THR H O 1
ATOM 6538 N N . VAL G 1 29 ? 153.116 99.066 136.135 1.00 80.32 29 VAL H N 1
ATOM 6539 C CA . VAL G 1 29 ? 151.822 99.268 135.490 1.00 80.32 29 VAL H CA 1
ATOM 6540 C C . VAL G 1 29 ? 151.795 100.609 134.772 1.00 80.32 29 VAL H C 1
ATOM 6541 O O . VAL G 1 29 ? 151.364 100.711 133.617 1.00 80.32 29 VAL H O 1
ATOM 6545 N N . ILE G 1 30 ? 152.244 101.661 135.456 1.00 75.70 30 ILE H N 1
ATOM 6546 C CA . ILE G 1 30 ? 152.224 102.990 134.856 1.00 75.70 30 ILE H CA 1
ATOM 6547 C C . ILE G 1 30 ? 153.083 103.017 133.604 1.00 75.70 30 ILE H C 1
ATOM 6548 O O . ILE G 1 30 ? 152.707 103.610 132.588 1.00 75.70 30 ILE H O 1
ATOM 6553 N N . ALA G 1 31 ? 154.261 102.404 133.664 1.00 72.76 31 ALA H N 1
ATOM 6554 C CA . ALA G 1 31 ? 155.132 102.376 132.499 1.00 72.76 31 ALA H CA 1
ATOM 6555 C C . ALA G 1 31 ? 154.448 101.685 131.335 1.00 72.76 31 ALA H C 1
ATOM 6556 O O . ALA G 1 31 ? 154.505 102.157 130.196 1.00 72.76 31 ALA H O 1
ATOM 6558 N N . LEU G 1 32 ? 153.803 100.551 131.602 1.00 71.45 32 LEU H N 1
ATOM 6559 C CA . LEU G 1 32 ? 153.100 99.848 130.538 1.00 71.45 32 LEU H CA 1
ATOM 6560 C C . LEU G 1 32 ? 152.011 100.718 129.934 1.00 71.45 32 LEU H C 1
ATOM 6561 O O . LEU G 1 32 ? 151.834 100.747 128.712 1.00 71.45 32 LEU H O 1
ATOM 6566 N N . ILE G 1 33 ? 151.264 101.430 130.775 1.00 64.25 33 ILE H N 1
ATOM 6567 C CA . ILE G 1 33 ? 150.200 102.285 130.260 1.00 64.25 33 ILE H CA 1
ATOM 6568 C C . ILE G 1 33 ? 150.781 103.371 129.368 1.00 64.25 33 ILE H C 1
ATOM 6569 O O . ILE G 1 33 ? 150.290 103.617 128.262 1.00 64.25 33 ILE H O 1
ATOM 6574 N N . LEU G 1 34 ? 151.824 104.051 129.843 1.00 61.66 34 LEU H N 1
ATOM 6575 C CA . LEU G 1 34 ? 152.427 105.107 129.040 1.00 61.66 34 LEU H CA 1
ATOM 6576 C C . LEU G 1 34 ? 152.977 104.553 127.736 1.00 61.66 34 LEU H C 1
ATOM 6577 O O . LEU G 1 34 ? 152.911 105.212 126.694 1.00 61.66 34 LEU H O 1
ATOM 6582 N N . PHE G 1 35 ? 153.514 103.338 127.770 1.00 60.43 35 PHE H N 1
ATOM 6583 C CA . PHE G 1 35 ? 154.066 102.756 126.556 1.00 60.43 35 PHE H CA 1
ATOM 6584 C C . PHE G 1 35 ? 152.967 102.427 125.561 1.00 60.43 35 PHE H C 1
ATOM 6585 O O . PHE G 1 35 ? 153.118 102.662 124.358 1.00 60.43 35 PHE H O 1
ATOM 6593 N N . ASN G 1 36 ? 151.854 101.878 126.042 1.00 54.99 36 ASN H N 1
ATOM 6594 C CA . ASN G 1 36 ? 150.726 101.633 125.156 1.00 54.99 36 ASN H CA 1
ATOM 6595 C C . ASN G 1 36 ? 150.207 102.936 124.572 1.00 54.99 36 ASN H C 1
ATOM 6596 O O . ASN G 1 36 ? 149.821 102.994 123.401 1.00 54.99 36 ASN H O 1
ATOM 6601 N N . ALA G 1 37 ? 150.183 103.993 125.380 1.00 51.14 37 ALA H N 1
ATOM 6602 C CA . ALA G 1 37 ? 149.781 105.299 124.873 1.00 51.14 37 ALA H CA 1
ATOM 6603 C C . ALA G 1 37 ? 150.693 105.739 123.741 1.00 51.14 37 ALA H C 1
ATOM 6604 O O . ALA G 1 37 ? 150.231 106.147 122.670 1.00 51.14 37 ALA H O 1
ATOM 6606 N N . LEU G 1 38 ? 152.001 105.668 123.966 1.00 52.26 38 LEU H N 1
ATOM 6607 C CA . LEU G 1 38 ? 152.950 106.061 122.936 1.00 52.26 38 LEU H CA 1
ATOM 6608 C C . LEU G 1 38 ? 152.762 105.241 121.671 1.00 52.26 38 LEU H C 1
ATOM 6609 O O . LEU G 1 38 ? 152.836 105.772 120.558 1.00 52.26 38 LEU H O 1
ATOM 6614 N N . ILE G 1 39 ? 152.524 103.941 121.816 1.00 50.60 39 ILE H N 1
ATOM 6615 C CA . ILE G 1 39 ? 152.446 103.095 120.635 1.00 50.60 39 ILE H CA 1
ATOM 6616 C C . ILE G 1 39 ? 151.170 103.378 119.862 1.00 50.60 39 ILE H C 1
ATOM 6617 O O . ILE G 1 39 ? 151.172 103.423 118.625 1.00 50.60 39 ILE H O 1
ATOM 6622 N N . VAL G 1 40 ? 150.059 103.584 120.567 1.00 45.65 40 VAL H N 1
ATOM 6623 C CA . VAL G 1 40 ? 148.818 103.912 119.881 1.00 45.65 40 VAL H CA 1
ATOM 6624 C C . VAL G 1 40 ? 148.939 105.254 119.189 1.00 45.65 40 VAL H C 1
ATOM 6625 O O . VAL G 1 40 ? 148.381 105.461 118.107 1.00 45.65 40 VAL H O 1
ATOM 6629 N N . GLY G 1 41 ? 149.671 106.188 119.793 1.00 46.06 41 GLY H N 1
ATOM 6630 C CA . GLY G 1 41 ? 149.928 107.446 119.117 1.00 46.06 41 GLY H CA 1
ATOM 6631 C C . GLY G 1 41 ? 150.701 107.248 117.831 1.00 46.06 41 GLY H C 1
ATOM 6632 O O . GLY G 1 41 ? 150.303 107.729 116.771 1.00 46.06 41 GLY H O 1
ATOM 6633 N N . ILE G 1 42 ? 151.807 106.512 117.906 1.00 49.04 42 ILE H N 1
ATOM 6634 C CA . ILE G 1 42 ? 152.639 106.299 116.726 1.00 49.04 42 ILE H CA 1
ATOM 6635 C C . ILE G 1 42 ? 151.830 105.659 115.611 1.00 49.04 42 ILE H C 1
ATOM 6636 O O . ILE G 1 42 ? 151.905 106.070 114.449 1.00 49.04 42 ILE H O 1
ATOM 6641 N N . GLU G 1 43 ? 151.044 104.642 115.943 1.00 50.74 43 GLU H N 1
ATOM 6642 C CA . GLU G 1 43 ? 150.407 103.852 114.900 1.00 50.74 43 GLU H CA 1
ATOM 6643 C C . GLU G 1 43 ? 149.436 104.676 114.067 1.00 50.74 43 GLU H C 1
ATOM 6644 O O . GLU G 1 43 ? 148.841 104.162 113.117 1.00 50.74 43 GLU H O 1
ATOM 6650 N N . THR G 1 44 ? 149.260 105.949 114.409 1.00 43.48 44 THR H N 1
ATOM 6651 C CA . THR G 1 44 ? 148.392 106.837 113.652 1.00 43.48 44 THR H CA 1
ATOM 6652 C C . THR G 1 44 ? 149.124 107.535 112.518 1.00 43.48 44 THR H C 1
ATOM 6653 O O . THR G 1 44 ? 148.628 108.540 112.000 1.00 43.48 44 THR H O 1
ATOM 6657 N N . TYR G 1 45 ? 150.295 107.036 112.135 1.00 45.03 45 TYR H N 1
ATOM 6658 C CA . TYR G 1 45 ? 151.031 107.560 111.001 1.00 45.03 45 TYR H CA 1
ATOM 6659 C C . TYR G 1 45 ? 151.056 106.502 109.915 1.00 45.03 45 TYR H C 1
ATOM 6660 O O . TYR G 1 45 ? 151.511 105.380 110.168 1.00 45.03 45 TYR H O 1
ATOM 6669 N N . PRO G 1 46 ? 150.582 106.794 108.707 1.00 53.30 46 PRO H N 1
ATOM 6670 C CA . PRO G 1 46 ? 150.515 105.736 107.684 1.00 53.30 46 PRO H CA 1
ATOM 6671 C C . PRO G 1 46 ? 151.873 105.171 107.301 1.00 53.30 46 PRO H C 1
ATOM 6672 O O . PRO G 1 46 ? 152.036 103.945 107.221 1.00 53.30 46 PRO H O 1
ATOM 6676 N N . ARG G 1 47 ? 152.854 106.032 107.032 1.00 56.84 47 ARG H N 1
ATOM 6677 C CA . ARG G 1 47 ? 154.188 105.546 106.715 1.00 56.84 47 ARG H CA 1
ATOM 6678 C C . ARG G 1 47 ? 154.688 104.609 107.803 1.00 56.84 47 ARG H C 1
ATOM 6679 O O . ARG G 1 47 ? 154.934 103.425 107.560 1.00 56.84 47 ARG H O 1
ATOM 6687 N N . ILE G 1 48 ? 154.818 105.124 109.024 1.00 53.25 48 ILE H N 1
ATOM 6688 C CA . ILE G 1 48 ? 155.318 104.332 110.134 1.00 53.25 48 ILE H CA 1
ATOM 6689 C C . ILE G 1 48 ? 154.483 103.094 110.398 1.00 53.25 48 ILE H C 1
ATOM 6690 O O . ILE G 1 48 ? 154.908 102.225 111.159 1.00 53.25 48 ILE H O 1
ATOM 6695 N N . TYR G 1 49 ? 153.304 102.988 109.797 1.00 59.01 49 TYR H N 1
ATOM 6696 C CA . TYR G 1 49 ? 152.453 101.839 110.067 1.00 59.01 49 TYR H CA 1
ATOM 6697 C C . TYR G 1 49 ? 152.616 100.747 109.024 1.00 59.01 49 TYR H C 1
ATOM 6698 O O . TYR G 1 49 ? 152.871 99.590 109.369 1.00 59.01 49 TYR H O 1
ATOM 6707 N N . ALA G 1 50 ? 152.460 101.096 107.748 1.00 66.09 50 ALA H N 1
ATOM 6708 C CA . ALA G 1 50 ? 152.557 100.095 106.691 1.00 66.09 50 ALA H CA 1
ATOM 6709 C C . ALA G 1 50 ? 153.790 99.220 106.867 1.00 66.09 50 ALA H C 1
ATOM 6710 O O . ALA G 1 50 ? 153.720 97.992 106.749 1.00 66.09 50 ALA H O 1
ATOM 6712 N N . ASP G 1 51 ? 154.927 99.838 107.164 1.00 68.00 51 ASP H N 1
ATOM 6713 C CA . ASP G 1 51 ? 156.191 99.123 107.251 1.00 68.00 51 ASP H CA 1
ATOM 6714 C C . ASP G 1 51 ? 156.186 98.080 108.358 1.00 68.00 51 ASP H C 1
ATOM 6715 O O . ASP G 1 51 ? 156.303 96.881 108.090 1.00 68.00 51 ASP H O 1
ATOM 6720 N N . HIS G 1 52 ? 156.047 98.521 109.604 1.00 70.98 52 HIS H N 1
ATOM 6721 C CA . HIS G 1 52 ? 156.214 97.646 110.757 1.00 70.98 52 HIS H CA 1
ATOM 6722 C C . HIS G 1 52 ? 154.904 97.038 111.227 1.00 70.98 52 HIS H C 1
ATOM 6723 O O . HIS G 1 52 ? 154.772 96.700 112.410 1.00 70.98 52 HIS H O 1
ATOM 6730 N N . LYS G 1 53 ? 153.933 96.883 110.326 1.00 74.15 53 LYS H N 1
ATOM 6731 C CA . LYS G 1 53 ? 152.613 96.393 110.701 1.00 74.15 53 LYS H CA 1
ATOM 6732 C C . LYS G 1 53 ? 152.700 95.207 111.653 1.00 74.15 53 LYS H C 1
ATOM 6733 O O . LYS G 1 53 ? 152.109 95.215 112.738 1.00 74.15 53 LYS H O 1
ATOM 6739 N N . TRP G 1 54 ? 153.437 94.174 111.248 1.00 79.85 54 TRP H N 1
ATOM 6740 C CA . TRP G 1 54 ? 153.543 92.967 112.058 1.00 79.85 54 TRP H CA 1
ATOM 6741 C C . TRP G 1 54 ? 154.038 93.287 113.458 1.00 79.85 54 TRP H C 1
ATOM 6742 O O . TRP G 1 54 ? 153.486 92.805 114.457 1.00 79.85 54 TRP H O 1
ATOM 6753 N N . LEU G 1 55 ? 155.100 94.083 113.548 1.00 76.16 55 LEU H N 1
ATOM 6754 C CA . LEU G 1 55 ? 155.655 94.422 114.850 1.00 76.16 55 LEU H CA 1
ATOM 6755 C C . LEU G 1 55 ? 154.611 95.095 115.725 1.00 76.16 55 LEU H C 1
ATOM 6756 O O . LEU G 1 55 ? 154.445 94.740 116.897 1.00 76.16 55 LEU H O 1
ATOM 6761 N N . PHE G 1 56 ? 153.910 96.088 115.177 1.00 72.22 56 PHE H N 1
ATOM 6762 C CA . PHE G 1 56 ? 152.889 96.783 115.952 1.00 72.22 56 PHE H CA 1
ATOM 6763 C C . PHE G 1 56 ? 151.829 95.813 116.435 1.00 72.22 56 PHE H C 1
ATOM 6764 O O . PHE G 1 56 ? 151.428 95.843 117.604 1.00 72.22 56 PHE H O 1
ATOM 6772 N N . TYR G 1 57 ? 151.348 94.951 115.544 1.00 82.30 57 TYR H N 1
ATOM 6773 C CA . TYR G 1 57 ? 150.297 94.028 115.942 1.00 82.30 57 TYR H CA 1
ATOM 6774 C C . TYR G 1 57 ? 150.761 93.132 117.083 1.00 82.30 57 TYR H C 1
ATOM 6775 O O . TYR G 1 57 ? 150.034 92.922 118.060 1.00 82.30 57 TYR H O 1
ATOM 6784 N N . ARG G 1 58 ? 151.966 92.582 116.970 1.00 79.16 58 ARG H N 1
ATOM 6785 C CA . ARG G 1 58 ? 152.429 91.679 118.016 1.00 79.16 58 ARG H CA 1
ATOM 6786 C C . ARG G 1 58 ? 152.663 92.420 119.327 1.00 79.16 58 ARG H C 1
ATOM 6787 O O . ARG G 1 58 ? 152.392 91.879 120.407 1.00 79.16 58 ARG H O 1
ATOM 6795 N N . ILE G 1 59 ? 153.160 93.655 119.257 1.00 75.25 59 ILE H N 1
ATOM 6796 C CA . ILE G 1 59 ? 153.272 94.468 120.462 1.00 75.25 59 ILE H CA 1
ATOM 6797 C C . ILE G 1 59 ? 151.910 94.612 121.114 1.00 75.25 59 ILE H C 1
ATOM 6798 O O . ILE G 1 59 ? 151.762 94.469 122.331 1.00 75.25 59 ILE H O 1
ATOM 6803 N N . ASP G 1 60 ? 150.898 94.925 120.312 1.00 79.49 60 ASP H N 1
ATOM 6804 C CA . ASP G 1 60 ? 149.555 95.079 120.849 1.00 79.49 60 ASP H CA 1
ATOM 6805 C C . ASP G 1 60 ? 149.086 93.797 121.519 1.00 79.49 60 ASP H C 1
ATOM 6806 O O . ASP G 1 60 ? 148.465 93.835 122.585 1.00 79.49 60 ASP H O 1
ATOM 6811 N N . LEU G 1 61 ? 149.358 92.655 120.895 1.00 78.70 61 LEU H N 1
ATOM 6812 C CA . LEU G 1 61 ? 148.979 91.374 121.485 1.00 78.70 61 LEU H CA 1
ATOM 6813 C C . LEU G 1 61 ? 149.609 91.197 122.857 1.00 78.70 61 LEU H C 1
ATOM 6814 O O . LEU G 1 61 ? 148.930 90.846 123.834 1.00 78.70 61 LEU H O 1
ATOM 6819 N N . VAL G 1 62 ? 150.919 91.406 122.941 1.00 75.54 62 VAL H N 1
ATOM 6820 C CA . VAL G 1 62 ? 151.602 91.230 124.216 1.00 75.54 62 VAL H CA 1
ATOM 6821 C C . VAL G 1 62 ? 151.040 92.188 125.254 1.00 75.54 62 VAL H C 1
ATOM 6822 O O . VAL G 1 62 ? 150.832 91.815 126.413 1.00 75.54 62 VAL H O 1
ATOM 6826 N N . LEU G 1 63 ? 150.807 93.440 124.862 1.00 75.40 63 LEU H N 1
ATOM 6827 C CA . LEU G 1 63 ? 150.244 94.412 125.790 1.00 75.40 63 LEU H CA 1
ATOM 6828 C C . LEU G 1 63 ? 148.894 93.942 126.303 1.00 75.40 63 LEU H C 1
ATOM 6829 O O . LEU G 1 63 ? 148.600 94.031 127.500 1.00 75.40 63 LEU H O 1
ATOM 6834 N N . LEU G 1 64 ? 148.055 93.443 125.399 1.00 80.75 64 LEU H N 1
ATOM 6835 C CA . LEU G 1 64 ? 146.737 92.972 125.794 1.00 80.75 64 LEU H CA 1
ATOM 6836 C C . LEU G 1 64 ? 146.847 91.858 126.821 1.00 80.75 64 LEU H C 1
ATOM 6837 O O . LEU G 1 64 ? 146.142 91.859 127.835 1.00 80.75 64 LEU H O 1
ATOM 6842 N N . TRP G 1 65 ? 147.729 90.891 126.576 1.00 82.55 65 TRP H N 1
ATOM 6843 C CA . TRP G 1 65 ? 147.875 89.792 127.524 1.00 82.55 65 TRP H CA 1
ATOM 6844 C C . TRP G 1 65 ? 148.400 90.290 128.864 1.00 82.55 65 TRP H C 1
ATOM 6845 O O . TRP G 1 65 ? 147.957 89.843 129.928 1.00 82.55 65 TRP H O 1
ATOM 6856 N N . ILE G 1 66 ? 149.369 91.197 128.832 1.00 79.12 66 ILE H N 1
ATOM 6857 C CA . ILE G 1 66 ? 150.030 91.635 130.051 1.00 79.12 66 ILE H CA 1
ATOM 6858 C C . ILE G 1 66 ? 149.103 92.538 130.845 1.00 79.12 66 ILE H C 1
ATOM 6859 O O . ILE G 1 66 ? 149.325 92.787 132.034 1.00 79.12 66 ILE H O 1
ATOM 6864 N N . PHE G 1 67 ? 148.067 93.053 130.188 1.00 78.39 67 PHE H N 1
ATOM 6865 C CA . PHE G 1 67 ? 147.039 93.798 130.902 1.00 78.39 67 PHE H CA 1
ATOM 6866 C C . PHE G 1 67 ? 145.959 92.876 131.447 1.00 78.39 67 PHE H C 1
ATOM 6867 O O . PHE G 1 67 ? 145.441 93.098 132.549 1.00 78.39 67 PHE H O 1
ATOM 6875 N N . THR G 1 68 ? 145.609 91.841 130.688 1.00 84.16 68 THR H N 1
ATOM 6876 C CA . THR G 1 68 ? 144.637 90.876 131.176 1.00 84.16 68 THR H CA 1
ATOM 6877 C C . THR G 1 68 ? 145.150 90.186 132.428 1.00 84.16 68 THR H C 1
ATOM 6878 O O . THR G 1 68 ? 144.437 90.087 133.429 1.00 84.16 68 THR H O 1
ATOM 6882 N N . ILE G 1 69 ? 146.389 89.697 132.390 1.00 85.21 69 ILE H N 1
ATOM 6883 C CA . ILE G 1 69 ? 146.933 89.048 133.577 1.00 85.21 69 ILE H CA 1
ATOM 6884 C C . ILE G 1 69 ? 147.075 90.055 134.704 1.00 85.21 69 ILE H C 1
ATOM 6885 O O . ILE G 1 69 ? 146.986 89.699 135.884 1.00 85.21 69 ILE H O 1
ATOM 6890 N N . GLU G 1 70 ? 147.277 91.325 134.366 1.00 86.69 70 GLU H N 1
ATOM 6891 C CA . GLU G 1 70 ? 147.301 92.366 135.383 1.00 86.69 70 GLU H CA 1
ATOM 6892 C C . GLU G 1 70 ? 145.974 92.421 136.127 1.00 86.69 70 GLU H C 1
ATOM 6893 O O . GLU G 1 70 ? 145.925 92.330 137.360 1.00 86.69 70 GLU H O 1
ATOM 6899 N N . ILE G 1 71 ? 144.881 92.582 135.383 1.00 85.88 71 ILE H N 1
ATOM 6900 C CA . ILE G 1 71 ? 143.569 92.634 136.021 1.00 85.88 71 ILE H CA 1
ATOM 6901 C C . ILE G 1 71 ? 143.281 91.337 136.756 1.00 85.88 71 ILE H C 1
ATOM 6902 O O . ILE G 1 71 ? 142.626 91.339 137.801 1.00 85.88 71 ILE H O 1
ATOM 6907 N N . ALA G 1 72 ? 143.760 90.211 136.227 1.00 89.11 72 ALA H N 1
ATOM 6908 C CA . ALA G 1 72 ? 143.508 88.928 136.872 1.00 89.11 72 ALA H CA 1
ATOM 6909 C C . ALA G 1 72 ? 144.190 88.859 138.229 1.00 89.11 72 ALA H C 1
ATOM 6910 O O . ALA G 1 72 ? 143.601 88.393 139.211 1.00 89.11 72 ALA H O 1
ATOM 6912 N N . MET G 1 73 ? 145.448 89.287 138.295 1.00 91.65 73 MET H N 1
ATOM 6913 C CA . MET G 1 73 ? 146.130 89.356 139.578 1.00 91.65 73 MET H CA 1
ATOM 6914 C C . MET G 1 73 ? 145.398 90.299 140.520 1.00 91.65 73 MET H C 1
ATOM 6915 O O . MET G 1 73 ? 145.182 89.983 141.694 1.00 91.65 73 MET H O 1
ATOM 6920 N N . ARG G 1 74 ? 145.002 91.466 140.014 1.00 90.78 74 ARG H N 1
ATOM 6921 C CA . ARG G 1 74 ? 144.249 92.407 140.836 1.00 90.78 74 ARG H CA 1
ATOM 6922 C C . ARG G 1 74 ? 143.022 91.739 141.442 1.00 90.78 74 ARG H C 1
ATOM 6923 O O . ARG G 1 74 ? 142.736 91.900 142.633 1.00 90.78 74 ARG H O 1
ATOM 6931 N N . PHE G 1 75 ? 142.288 90.986 140.631 1.00 93.40 75 PHE H N 1
ATOM 6932 C CA . PHE G 1 75 ? 141.100 90.281 141.086 1.00 93.40 75 PHE H CA 1
ATOM 6933 C C . PHE G 1 75 ? 141.466 89.270 142.162 1.00 93.40 75 PHE H C 1
ATOM 6934 O O . PHE G 1 75 ? 141.046 89.396 143.315 1.00 93.40 75 PHE H O 1
ATOM 6942 N N . LEU G 1 76 ? 142.256 88.270 141.785 1.00 94.99 76 LEU H N 1
ATOM 6943 C CA . LEU G 1 76 ? 142.544 87.165 142.692 1.00 94.99 76 LEU H CA 1
ATOM 6944 C C . LEU G 1 76 ? 143.151 87.667 143.993 1.00 94.99 76 LEU H C 1
ATOM 6945 O O . LEU G 1 76 ? 142.581 87.485 145.073 1.00 94.99 76 LEU H O 1
ATOM 6950 N N . ALA G 1 77 ? 144.307 88.326 143.905 1.00 98.40 77 ALA H N 1
ATOM 6951 C CA . ALA G 1 77 ? 145.088 88.636 145.096 1.00 98.40 77 ALA H CA 1
ATOM 6952 C C . ALA G 1 77 ? 144.305 89.410 146.149 1.00 98.40 77 ALA H C 1
ATOM 6953 O O . ALA G 1 77 ? 144.765 89.507 147.292 1.00 98.40 77 ALA H O 1
ATOM 6955 N N . SER G 1 78 ? 143.142 89.962 145.810 1.00 95.78 78 SER H N 1
ATOM 6956 C CA . SER G 1 78 ? 142.392 90.791 146.749 1.00 95.78 78 SER H CA 1
ATOM 6957 C C . SER G 1 78 ? 140.976 90.257 146.905 1.00 95.78 78 SER H C 1
ATOM 6958 O O . SER G 1 78 ? 140.152 90.396 145.996 1.00 95.78 78 SER H O 1
ATOM 6961 N N . ASN G 1 79 ? 140.705 89.733 148.112 1.00 98.72 79 ASN H N 1
ATOM 6962 C CA . ASN G 1 79 ? 139.411 89.174 148.571 1.00 98.72 79 ASN H CA 1
ATOM 6963 C C . ASN G 1 79 ? 138.482 88.689 147.473 1.00 98.72 79 ASN H C 1
ATOM 6964 O O . ASN G 1 79 ? 137.416 89.266 147.252 1.00 98.72 79 ASN H O 1
ATOM 6969 N N . PRO G 1 80 ? 138.900 87.628 146.777 1.00 101.21 80 PRO H N 1
ATOM 6970 C CA . PRO G 1 80 ? 138.163 87.109 145.618 1.00 101.21 80 PRO H CA 1
ATOM 6971 C C . PRO G 1 80 ? 136.705 86.852 145.943 1.00 101.21 80 PRO H C 1
ATOM 6972 O O . PRO G 1 80 ? 135.808 87.423 145.313 1.00 101.21 80 PRO H O 1
ATOM 6976 N N . LYS G 1 81 ? 136.459 85.993 146.936 1.00 103.64 81 LYS H N 1
ATOM 6977 C CA . LYS G 1 81 ? 135.097 85.790 147.409 1.00 103.64 81 LYS H CA 1
ATOM 6978 C C . LYS G 1 81 ? 134.433 87.115 147.744 1.00 103.64 81 LYS H C 1
ATOM 6979 O O . LYS G 1 81 ? 133.214 87.260 147.595 1.00 103.64 81 LYS H O 1
ATOM 6985 N N . SER G 1 82 ? 135.231 88.138 148.042 1.00 99.14 82 SER H N 1
ATOM 6986 C CA . SER G 1 82 ? 134.554 89.386 148.351 1.00 99.14 82 SER H CA 1
ATOM 6987 C C . SER G 1 82 ? 134.206 90.000 147.041 1.00 99.14 82 SER H C 1
ATOM 6988 O O . SER G 1 82 ? 134.687 89.591 145.957 1.00 99.14 82 SER H O 1
ATOM 6991 N N . ALA G 1 83 ? 133.398 91.031 147.157 1.00 94.08 83 ALA H N 1
ATOM 6992 C CA . ALA G 1 83 ? 132.851 91.631 145.950 1.00 94.08 83 ALA H CA 1
ATOM 6993 C C . ALA G 1 83 ? 133.957 92.078 145.001 1.00 94.08 83 ALA H C 1
ATOM 6994 O O . ALA G 1 83 ? 134.093 91.551 143.893 1.00 94.08 83 ALA H O 1
ATOM 6996 N N . PHE G 1 84 ? 134.764 93.050 145.426 1.00 88.03 84 PHE H N 1
ATOM 6997 C CA . PHE G 1 84 ? 135.827 93.593 144.587 1.00 88.03 84 PHE H CA 1
ATOM 6998 C C . PHE G 1 84 ? 135.234 94.452 143.477 1.00 88.03 84 PHE H C 1
ATOM 6999 O O . PHE G 1 84 ? 135.959 95.160 142.775 1.00 88.03 84 PHE H O 1
ATOM 7007 N N . PHE G 1 85 ? 133.916 94.427 143.338 1.00 83.40 85 PHE H N 1
ATOM 7008 C CA . PHE G 1 85 ? 133.238 95.146 142.277 1.00 83.40 85 PHE H CA 1
ATOM 7009 C C . PHE G 1 85 ? 132.654 96.467 142.742 1.00 83.40 85 PHE H C 1
ATOM 7010 O O . PHE G 1 85 ? 132.039 97.172 141.939 1.00 83.40 85 PHE H O 1
ATOM 7018 N N . ARG G 1 86 ? 132.820 96.814 144.016 1.00 85.17 86 ARG H N 1
ATOM 7019 C CA . ARG G 1 86 ? 132.369 98.119 144.479 1.00 85.17 86 ARG H CA 1
ATOM 7020 C C . ARG G 1 86 ? 133.033 99.231 143.678 1.00 85.17 86 ARG H C 1
ATOM 7021 O O . ARG G 1 86 ? 132.358 100.106 143.126 1.00 85.17 86 ARG H O 1
ATOM 7029 N N . SER G 1 87 ? 134.356 99.236 143.654 1.00 79.94 87 SER H N 1
ATOM 7030 C CA . SER G 1 87 ? 135.079 100.282 142.947 1.00 79.94 87 SER H CA 1
ATOM 7031 C C . SER G 1 87 ? 134.699 100.361 141.477 1.00 79.94 87 SER H C 1
ATOM 7032 O O . SER G 1 87 ? 134.963 99.429 140.720 1.00 79.94 87 SER H O 1
ATOM 7035 N N . SER G 1 88 ? 134.062 101.464 141.083 1.00 77.07 88 SER H N 1
ATOM 7036 C CA . SER G 1 88 ? 133.700 101.667 139.687 1.00 77.07 88 SER H CA 1
ATOM 7037 C C . SER G 1 88 ? 134.911 101.497 138.785 1.00 77.07 88 SER H C 1
ATOM 7038 O O . SER G 1 88 ? 134.795 101.004 137.657 1.00 77.07 88 SER H O 1
ATOM 7041 N N . TRP G 1 89 ? 136.084 101.897 139.269 1.00 72.41 89 TRP H N 1
ATOM 7042 C CA . TRP G 1 89 ? 137.288 101.816 138.454 1.00 72.41 89 TRP H CA 1
ATOM 7043 C C . TRP G 1 89 ? 137.546 100.385 138.005 1.00 72.41 89 TRP H C 1
ATOM 7044 O O . TRP G 1 89 ? 137.584 100.094 136.802 1.00 72.41 89 TRP H O 1
ATOM 7055 N N . ASN G 1 90 ? 137.696 99.470 138.963 1.00 77.73 90 ASN H N 1
ATOM 7056 C CA . ASN G 1 90 ? 137.877 98.068 138.613 1.00 77.73 90 ASN H CA 1
ATOM 7057 C C . ASN G 1 90 ? 136.873 97.636 137.558 1.00 77.73 90 ASN H C 1
ATOM 7058 O O . ASN G 1 90 ? 137.214 96.890 136.639 1.00 77.73 90 ASN H O 1
ATOM 7063 N N . TRP G 1 91 ? 135.634 98.115 137.660 1.00 76.24 91 TRP H N 1
ATOM 7064 C CA . TRP G 1 91 ? 134.655 97.843 136.615 1.00 76.24 91 TRP H CA 1
ATOM 7065 C C . TRP G 1 91 ? 135.122 98.380 135.272 1.00 76.24 91 TRP H C 1
ATOM 7066 O O . TRP G 1 91 ? 134.967 97.720 134.239 1.00 76.24 91 TRP H O 1
ATOM 7077 N N . PHE G 1 92 ? 135.678 99.587 135.267 1.00 71.36 92 PHE H N 1
ATOM 7078 C CA . PHE G 1 92 ? 136.141 100.185 134.020 1.00 71.36 92 PHE H CA 1
ATOM 7079 C C . PHE G 1 92 ? 137.229 99.334 133.375 1.00 71.36 92 PHE H C 1
ATOM 7080 O O . PHE G 1 92 ? 137.147 98.977 132.191 1.00 71.36 92 PHE H O 1
ATOM 7088 N N . ASP G 1 93 ? 138.265 99.017 134.148 1.00 75.08 93 ASP H N 1
ATOM 7089 C CA . ASP G 1 93 ? 139.340 98.168 133.640 1.00 75.08 93 ASP H CA 1
ATOM 7090 C C . ASP G 1 93 ? 138.791 96.839 133.144 1.00 75.08 93 ASP H C 1
ATOM 7091 O O . ASP G 1 93 ? 139.173 96.348 132.072 1.00 75.08 93 ASP H O 1
ATOM 7096 N N . PHE G 1 94 ? 137.901 96.233 133.929 1.00 78.01 94 PHE H N 1
ATOM 7097 C CA . PHE G 1 94 ? 137.313 94.958 133.559 1.00 78.01 94 PHE H CA 1
ATOM 7098 C C . PHE G 1 94 ? 136.656 95.042 132.197 1.00 78.01 94 PHE H C 1
ATOM 7099 O O . PHE G 1 94 ? 136.947 94.240 131.307 1.00 78.01 94 PHE H O 1
ATOM 7107 N N . LEU G 1 95 ? 135.759 96.009 132.020 1.00 76.68 95 LEU H N 1
ATOM 7108 C CA . LEU G 1 95 ? 135.026 96.102 130.765 1.00 76.68 95 LEU H CA 1
ATOM 7109 C C . LEU G 1 95 ? 135.964 96.360 129.597 1.00 76.68 95 LEU H C 1
ATOM 7110 O O . LEU G 1 95 ? 135.797 95.781 128.516 1.00 76.68 95 LEU H O 1
ATOM 7115 N N . ILE G 1 96 ? 136.965 97.219 129.792 1.00 75.70 96 ILE H N 1
ATOM 7116 C CA . ILE G 1 96 ? 137.906 97.484 128.709 1.00 75.70 96 ILE H CA 1
ATOM 7117 C C . ILE G 1 96 ? 138.589 96.195 128.278 1.00 75.70 96 ILE H C 1
ATOM 7118 O O . ILE G 1 96 ? 138.622 95.854 127.088 1.00 75.70 96 ILE H O 1
ATOM 7123 N N . VAL G 1 97 ? 139.150 95.459 129.239 1.00 80.94 97 VAL H N 1
ATOM 7124 C CA . VAL G 1 97 ? 139.881 94.246 128.888 1.00 80.94 97 VAL H CA 1
ATOM 7125 C C . VAL G 1 97 ? 138.947 93.224 128.258 1.00 80.94 97 VAL H C 1
ATOM 7126 O O . VAL G 1 97 ? 139.318 92.522 127.311 1.00 80.94 97 VAL H O 1
ATOM 7130 N N . THR G 1 98 ? 137.722 93.119 128.767 1.00 82.34 98 THR H N 1
ATOM 7131 C CA . THR G 1 98 ? 136.767 92.182 128.195 1.00 82.34 98 THR H CA 1
ATOM 7132 C C . THR G 1 98 ? 136.539 92.489 126.727 1.00 82.34 98 THR H C 1
ATOM 7133 O O . THR G 1 98 ? 136.743 91.624 125.868 1.00 82.34 98 THR H O 1
ATOM 7137 N N . LEU G 1 99 ? 136.077 93.706 126.443 1.00 82.31 99 LEU H N 1
ATOM 7138 C CA . LEU G 1 99 ? 135.753 94.059 125.069 1.00 82.31 99 LEU H CA 1
ATOM 7139 C C . LEU G 1 99 ? 136.962 93.940 124.164 1.00 82.31 99 LEU H C 1
ATOM 7140 O O . LEU G 1 99 ? 136.821 93.614 122.982 1.00 82.31 99 LEU H O 1
ATOM 7145 N N . SER G 1 100 ? 138.159 94.195 124.690 1.00 83.03 100 SER H N 1
ATOM 7146 C CA . SER G 1 100 ? 139.340 94.088 123.846 1.00 83.03 100 SER H CA 1
ATOM 7147 C C . SER G 1 100 ? 139.709 92.640 123.564 1.00 83.03 100 SER H C 1
ATOM 7148 O O . SER G 1 100 ? 140.172 92.329 122.462 1.00 83.03 100 SER H O 1
ATOM 7151 N N . LEU G 1 101 ? 139.505 91.744 124.532 1.00 89.40 101 LEU H N 1
ATOM 7152 C CA . LEU G 1 101 ? 139.742 90.326 124.289 1.00 89.40 101 LEU H CA 1
ATOM 7153 C C . LEU G 1 101 ? 138.719 89.758 123.319 1.00 89.40 101 LEU H C 1
ATOM 7154 O O . LEU G 1 101 ? 139.056 88.932 122.463 1.00 89.40 101 LEU H O 1
ATOM 7159 N N . VAL G 1 102 ? 137.466 90.193 123.438 1.00 96.26 102 VAL H N 1
ATOM 7160 C CA . VAL G 1 102 ? 136.395 89.646 122.613 1.00 96.26 102 VAL H CA 1
ATOM 7161 C C . VAL G 1 102 ? 136.769 89.666 121.142 1.00 96.26 102 VAL H C 1
ATOM 7162 O O . VAL G 1 102 ? 136.251 88.873 120.349 1.00 96.26 102 VAL H O 1
ATOM 7166 N N . GLU G 1 103 ? 137.669 90.564 120.749 1.00 103.71 103 GLU H N 1
ATOM 7167 C CA . GLU G 1 103 ? 138.182 90.536 119.389 1.00 103.71 103 GLU H CA 1
ATOM 7168 C C . GLU G 1 103 ? 138.855 89.214 119.059 1.00 103.71 103 GLU H C 1
ATOM 7169 O O . GLU G 1 103 ? 138.990 88.875 117.879 1.00 103.71 103 GLU H O 1
ATOM 7175 N N . LEU G 1 104 ? 139.239 88.452 120.076 1.00 105.05 104 LEU H N 1
ATOM 7176 C CA . LEU G 1 104 ? 139.915 87.181 119.846 1.00 105.05 104 LEU H CA 1
ATOM 7177 C C . LEU G 1 104 ? 139.008 85.954 119.894 1.00 105.05 104 LEU H C 1
ATOM 7178 O O . LEU G 1 104 ? 139.196 85.012 119.125 1.00 105.05 104 LEU H O 1
ATOM 7183 N N . PHE G 1 105 ? 138.024 85.963 120.785 1.00 110.36 105 PHE H N 1
ATOM 7184 C CA . PHE G 1 105 ? 137.142 84.807 120.936 1.00 110.36 105 PHE H CA 1
ATOM 7185 C C . PHE G 1 105 ? 135.716 84.961 120.417 1.00 110.36 105 PHE H C 1
ATOM 7186 O O . PHE G 1 105 ? 134.918 84.033 120.537 1.00 110.36 105 PHE H O 1
ATOM 7194 N N . LEU G 1 106 ? 135.378 86.110 119.844 1.00 112.89 106 LEU H N 1
ATOM 7195 C CA . LEU G 1 106 ? 134.017 86.286 119.343 1.00 112.89 106 LEU H CA 1
ATOM 7196 C C . LEU G 1 106 ? 133.897 86.254 117.826 1.00 112.89 106 LEU H C 1
ATOM 7197 O O . LEU G 1 106 ? 134.688 85.611 117.137 1.00 112.89 106 LEU H O 1
ATOM 7202 N N . ALA G 1 107 ? 132.903 86.975 117.322 1.00 117.93 107 ALA H N 1
ATOM 7203 C CA . ALA G 1 107 ? 132.603 87.006 115.897 1.00 117.93 107 ALA H CA 1
ATOM 7204 C C . ALA G 1 107 ? 133.496 87.858 114.993 1.00 117.93 107 ALA H C 1
ATOM 7205 O O . ALA G 1 107 ? 134.685 87.589 114.827 1.00 117.93 107 ALA H O 1
ATOM 7207 N N . ASP G 1 108 ? 132.887 88.890 114.418 1.00 108.91 108 ASP H N 1
ATOM 7208 C CA . ASP G 1 108 ? 133.529 89.771 113.451 1.00 108.91 108 ASP H CA 1
ATOM 7209 C C . ASP G 1 108 ? 133.642 91.191 113.991 1.00 108.91 108 ASP H C 1
ATOM 7210 O O . ASP G 1 108 ? 132.805 92.048 113.703 1.00 108.91 108 ASP H O 1
ATOM 7215 N N . VAL G 1 109 ? 134.684 91.432 114.778 1.00 100.91 109 VAL H N 1
ATOM 7216 C CA . VAL G 1 109 ? 134.914 92.741 115.365 1.00 100.91 109 VAL H CA 1
ATOM 7217 C C . VAL G 1 109 ? 136.337 93.210 115.094 1.00 100.91 109 VAL H C 1
ATOM 7218 O O . VAL G 1 109 ? 137.073 93.547 116.017 1.00 100.91 109 VAL H O 1
ATOM 7222 N N . GLU G 1 110 ? 136.720 93.228 113.823 1.00 98.69 110 GLU H N 1
ATOM 7223 C CA . GLU G 1 110 ? 138.060 93.653 113.435 1.00 98.69 110 GLU H CA 1
ATOM 7224 C C . GLU G 1 110 ? 138.353 95.085 113.877 1.00 98.69 110 GLU H C 1
ATOM 7225 O O . GLU G 1 110 ? 139.193 95.318 114.746 1.00 98.69 110 GLU H O 1
ATOM 7231 N N . GLY G 1 111 ? 137.659 96.034 113.266 1.00 88.61 111 GLY H N 1
ATOM 7232 C CA . GLY G 1 111 ? 137.835 97.431 113.595 1.00 88.61 111 GLY H CA 1
ATOM 7233 C C . GLY G 1 111 ? 136.563 98.188 113.299 1.00 88.61 111 GLY H C 1
ATOM 7234 O O . GLY G 1 111 ? 135.798 98.507 114.206 1.00 88.61 111 GLY H O 1
ATOM 7235 N N . LEU G 1 112 ? 136.362 98.502 112.021 1.00 79.41 112 LEU H N 1
ATOM 7236 C CA . LEU G 1 112 ? 135.181 99.226 111.546 1.00 79.41 112 LEU H CA 1
ATOM 7237 C C . LEU G 1 112 ? 134.965 100.569 112.253 1.00 79.41 112 LEU H C 1
ATOM 7238 O O . LEU G 1 112 ? 133.834 100.934 112.580 1.00 79.41 112 LEU H O 1
ATOM 7243 N N . SER G 1 113 ? 136.066 101.284 112.492 1.00 71.19 113 SER H N 1
ATOM 7244 C CA . SER G 1 113 ? 136.052 102.586 113.154 1.00 71.19 113 SER H CA 1
ATOM 7245 C C . SER G 1 113 ? 135.336 102.556 114.502 1.00 71.19 113 SER H C 1
ATOM 7246 O O . SER G 1 113 ? 134.558 103.455 114.813 1.00 71.19 113 SER H O 1
ATOM 7249 N N . VAL G 1 114 ? 135.585 101.517 115.295 1.00 63.03 114 VAL H N 1
ATOM 7250 C CA . VAL G 1 114 ? 134.947 101.408 116.604 1.00 63.03 114 VAL H CA 1
ATOM 7251 C C . VAL G 1 114 ? 135.713 100.568 117.620 1.00 63.03 114 VAL H C 1
ATOM 7252 O O . VAL G 1 114 ? 135.488 100.703 118.819 1.00 63.03 114 VAL H O 1
ATOM 7256 N N . LEU G 1 115 ? 136.609 99.701 117.158 1.00 61.99 115 LEU H N 1
ATOM 7257 C CA . LEU G 1 115 ? 137.367 98.889 118.096 1.00 61.99 115 LEU H CA 1
ATOM 7258 C C . LEU G 1 115 ? 138.641 99.621 118.475 1.00 61.99 115 LEU H C 1
ATOM 7259 O O . LEU G 1 115 ? 139.126 99.505 119.598 1.00 61.99 115 LEU H O 1
ATOM 7264 N N . ARG G 1 116 ? 139.184 100.377 117.527 1.00 53.89 116 ARG H N 1
ATOM 7265 C CA . ARG G 1 116 ? 140.394 101.150 117.778 1.00 53.89 116 ARG H CA 1
ATOM 7266 C C . ARG G 1 116 ? 140.147 102.224 118.824 1.00 53.89 116 ARG H C 1
ATOM 7267 O O . ARG G 1 116 ? 141.031 102.525 119.638 1.00 53.89 116 ARG H O 1
ATOM 7275 N N . ILE G 1 117 ? 138.961 102.830 118.804 1.00 48.84 117 ILE H N 1
ATOM 7276 C CA . ILE G 1 117 ? 138.604 103.751 119.872 1.00 48.84 117 ILE H CA 1
ATOM 7277 C C . ILE G 1 117 ? 138.776 103.077 121.215 1.00 48.84 117 ILE H C 1
ATOM 7278 O O . ILE G 1 117 ? 139.113 103.728 122.205 1.00 48.84 117 ILE H O 1
ATOM 7283 N N . LEU G 1 118 ? 138.559 101.768 121.281 1.00 49.64 118 LEU H N 1
ATOM 7284 C CA . LEU G 1 118 ? 138.720 101.076 122.552 1.00 49.64 118 LEU H CA 1
ATOM 7285 C C . LEU G 1 118 ? 140.182 101.026 122.968 1.00 49.64 118 LEU H C 1
ATOM 7286 O O . LEU G 1 118 ? 140.520 101.325 124.120 1.00 49.64 118 LEU H O 1
ATOM 7291 N N . ARG G 1 119 ? 141.066 100.647 122.047 1.00 51.48 119 ARG H N 1
ATOM 7292 C CA . ARG G 1 119 ? 142.485 100.650 122.369 1.00 51.48 119 ARG H CA 1
ATOM 7293 C C . ARG G 1 119 ? 142.915 102.018 122.865 1.00 51.48 119 ARG H C 1
ATOM 7294 O O . ARG G 1 119 ? 143.677 102.135 123.829 1.00 51.48 119 ARG H O 1
ATOM 7302 N N . VAL G 1 120 ? 142.420 103.075 122.223 1.00 41.72 120 VAL H N 1
ATOM 7303 C CA . VAL G 1 120 ? 142.797 104.420 122.645 1.00 41.72 120 VAL H CA 1
ATOM 7304 C C . VAL G 1 120 ? 142.270 104.699 124.044 1.00 41.72 120 VAL H C 1
ATOM 7305 O O . VAL G 1 120 ? 143.021 105.072 124.949 1.00 41.72 120 VAL H O 1
ATOM 7309 N N . LEU G 1 121 ? 140.964 104.519 124.239 1.00 45.29 121 LEU H N 1
ATOM 7310 C CA . LEU G 1 121 ? 140.368 104.734 125.549 1.00 45.29 121 LEU H CA 1
ATOM 7311 C C . LEU G 1 121 ? 141.118 103.983 126.629 1.00 45.29 121 LEU H C 1
ATOM 7312 O O . LEU G 1 121 ? 141.086 104.377 127.797 1.00 45.29 121 LEU H O 1
ATOM 7317 N N . ARG G 1 122 ? 141.807 102.905 126.259 1.00 50.12 122 ARG H N 1
ATOM 7318 C CA . ARG G 1 122 ? 142.609 102.176 127.232 1.00 50.12 122 ARG H CA 1
ATOM 7319 C C . ARG G 1 122 ? 143.569 103.080 127.995 1.00 50.12 122 ARG H C 1
ATOM 7320 O O . ARG G 1 122 ? 144.113 102.663 129.021 1.00 50.12 122 ARG H O 1
ATOM 7328 N N . VAL G 1 123 ? 143.791 104.306 127.519 1.00 47.32 123 VAL H N 1
ATOM 7329 C CA . VAL G 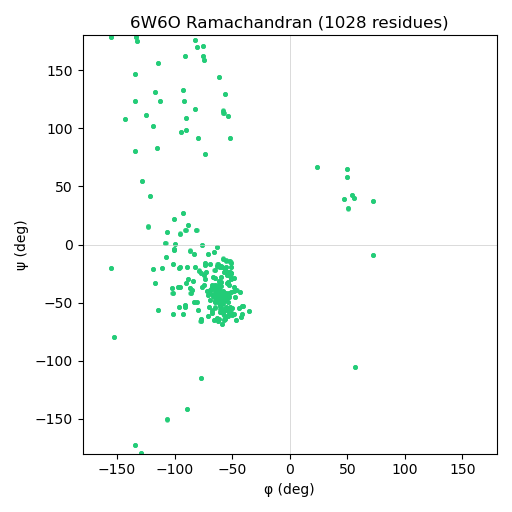1 123 ? 144.741 105.200 128.173 1.00 47.32 123 VAL H CA 1
ATOM 7330 C C . VAL G 1 123 ? 144.178 105.754 129.470 1.00 47.32 123 VAL H C 1
ATOM 7331 O O . VAL G 1 123 ? 144.934 106.123 130.373 1.00 47.32 123 VAL H O 1
ATOM 7335 N N . LEU G 1 124 ? 142.857 105.840 129.589 1.00 48.86 124 LEU H N 1
ATOM 7336 C CA . LEU G 1 124 ? 142.275 106.481 130.758 1.00 48.86 124 LEU H CA 1
ATOM 7337 C C . LEU G 1 124 ? 142.717 105.828 132.054 1.00 48.86 124 LEU H C 1
ATOM 7338 O O . LEU G 1 124 ? 142.683 106.479 133.102 1.00 48.86 124 LEU H O 1
ATOM 7343 N N . ARG G 1 125 ? 143.134 104.563 132.014 1.00 61.13 125 ARG H N 1
ATOM 7344 C CA . ARG G 1 125 ? 143.623 103.916 133.224 1.00 61.13 125 ARG H CA 1
ATOM 7345 C C . ARG G 1 125 ? 144.729 104.720 133.884 1.00 61.13 125 ARG H C 1
ATOM 7346 O O . ARG G 1 125 ? 144.959 104.577 135.092 1.00 61.13 125 ARG H O 1
ATOM 7354 N N . ALA G 1 126 ? 145.427 105.555 133.114 1.00 57.58 126 ALA H N 1
ATOM 7355 C CA . ALA G 1 126 ? 146.375 106.489 133.700 1.00 57.58 126 ALA H CA 1
ATOM 7356 C C . ALA G 1 126 ? 145.718 107.367 134.746 1.00 57.58 126 ALA H C 1
ATOM 7357 O O . ALA G 1 126 ? 146.416 107.956 135.574 1.00 57.58 126 ALA H O 1
ATOM 7359 N N . ILE G 1 127 ? 144.393 107.479 134.717 1.00 57.69 127 ILE H N 1
ATOM 7360 C CA . ILE G 1 127 ? 143.697 108.174 135.786 1.00 57.69 127 ILE H CA 1
ATOM 7361 C C . ILE G 1 127 ? 143.456 107.240 136.958 1.00 57.69 127 ILE H C 1
ATOM 7362 O O . ILE G 1 127 ? 143.433 107.679 138.111 1.00 57.69 127 ILE H O 1
ATOM 7367 N N . SER G 1 128 ? 143.275 105.949 136.694 1.00 63.23 128 SER H N 1
ATOM 7368 C CA . SER G 1 128 ? 143.039 105.011 137.783 1.00 63.23 128 SER H CA 1
ATOM 7369 C C . SER G 1 128 ? 144.287 104.832 138.629 1.00 63.23 128 SER H C 1
ATOM 7370 O O . SER G 1 128 ? 144.201 104.736 139.858 1.00 63.23 128 SER H O 1
ATOM 7373 N N . VAL G 1 129 ? 145.456 104.788 137.996 1.00 64.44 129 VAL H N 1
ATOM 7374 C CA . VAL G 1 129 ? 146.680 104.500 138.737 1.00 64.44 129 VAL H CA 1
ATOM 7375 C C . VAL G 1 129 ? 147.060 105.679 139.627 1.00 64.44 129 VAL H C 1
ATOM 7376 O O . VAL G 1 129 ? 147.102 105.561 140.856 1.00 64.44 129 VAL H O 1
ATOM 7380 N N . VAL G 1 130 ? 147.323 106.834 139.027 1.00 63.87 130 VAL H N 1
ATOM 7381 C CA . VAL G 1 130 ? 147.816 107.993 139.765 1.00 63.87 130 VAL H CA 1
ATOM 7382 C C . VAL G 1 130 ? 146.834 108.376 140.864 1.00 63.87 130 VAL H C 1
ATOM 7383 O O . VAL G 1 130 ? 145.705 108.788 140.570 1.00 63.87 130 VAL H O 1
ATOM 7387 N N . PRO G 1 131 ? 147.224 108.272 142.131 1.00 66.02 131 PRO H N 1
ATOM 7388 C CA . PRO G 1 131 ? 146.270 108.566 143.212 1.00 66.02 131 PRO H CA 1
ATOM 7389 C C . PRO G 1 131 ? 145.639 109.941 143.104 1.00 66.02 131 PRO H C 1
ATOM 7390 O O . PRO G 1 131 ? 144.418 110.071 143.251 1.00 66.02 131 PRO H O 1
ATOM 7394 N N . SER G 1 132 ? 146.434 110.976 142.842 1.00 63.67 132 SER H N 1
ATOM 7395 C CA . SER G 1 132 ? 145.872 112.319 142.804 1.00 63.67 132 SER H CA 1
ATOM 7396 C C . SER G 1 132 ? 144.813 112.441 141.719 1.00 63.67 132 SER H C 1
ATOM 7397 O O . SER G 1 132 ? 143.764 113.058 141.929 1.00 63.67 132 SER H O 1
ATOM 7400 N N . LEU G 1 133 ? 145.067 111.858 140.549 1.00 61.20 133 LEU H N 1
ATOM 7401 C CA . LEU G 1 133 ? 144.116 111.989 139.455 1.00 61.20 133 LEU H CA 1
ATOM 7402 C C . LEU G 1 133 ? 142.787 111.343 139.817 1.00 61.20 133 LEU H C 1
ATOM 7403 O O . LEU G 1 133 ? 141.719 111.911 139.570 1.00 61.20 133 LEU H O 1
ATOM 7408 N N . ARG G 1 134 ? 142.834 110.139 140.384 1.00 65.22 134 ARG H N 1
ATOM 7409 C CA . ARG G 1 134 ? 141.605 109.489 140.816 1.00 65.22 134 ARG H CA 1
ATOM 7410 C C . ARG G 1 134 ? 140.893 110.336 141.855 1.00 65.22 134 ARG H C 1
ATOM 7411 O O . ARG G 1 134 ? 139.675 110.534 141.793 1.00 65.22 134 ARG H O 1
ATOM 7419 N N . ARG G 1 135 ? 141.648 110.847 142.826 1.00 62.25 135 ARG H N 1
ATOM 7420 C CA . ARG G 1 135 ? 141.045 111.673 143.863 1.00 62.25 135 ARG H CA 1
ATOM 7421 C C . ARG G 1 135 ? 140.335 112.870 143.259 1.00 62.25 135 ARG H C 1
ATOM 7422 O O . ARG G 1 135 ? 139.245 113.244 143.703 1.00 62.25 135 ARG H O 1
ATOM 7430 N N . LEU G 1 136 ? 140.936 113.482 142.242 1.00 57.00 136 LEU H N 1
ATOM 7431 C CA . LEU G 1 136 ? 140.342 114.663 141.630 1.00 57.00 136 LEU H CA 1
ATOM 7432 C C . LEU G 1 136 ? 139.090 114.297 140.848 1.00 57.00 136 LEU H C 1
ATOM 7433 O O . LEU G 1 136 ? 138.014 114.862 141.072 1.00 57.00 136 LEU H O 1
ATOM 7438 N N . VAL G 1 137 ? 139.216 113.340 139.930 1.00 54.75 137 VAL H N 1
ATOM 7439 C CA . VAL G 1 137 ? 138.078 112.936 139.112 1.00 54.75 137 VAL H CA 1
ATOM 7440 C C . VAL G 1 137 ? 136.903 112.541 139.989 1.00 54.75 137 VAL H C 1
ATOM 7441 O O . VAL G 1 137 ? 135.741 112.751 139.627 1.00 54.75 137 VAL H O 1
ATOM 7445 N N . ASP G 1 138 ? 137.179 111.968 141.160 1.00 60.30 138 ASP H N 1
ATOM 7446 C CA . ASP G 1 138 ? 136.091 111.571 142.044 1.00 60.30 138 ASP H CA 1
ATOM 7447 C C . ASP G 1 138 ? 135.180 112.751 142.348 1.00 60.30 138 ASP H C 1
ATOM 7448 O O . ASP G 1 138 ? 133.969 112.691 142.117 1.00 60.30 138 ASP H O 1
ATOM 7453 N N . ALA G 1 139 ? 135.748 113.842 142.855 1.00 56.77 139 ALA H N 1
ATOM 7454 C CA . ALA G 1 139 ? 134.935 115.017 143.135 1.00 56.77 139 ALA H CA 1
ATOM 7455 C C . ALA G 1 139 ? 134.390 115.627 141.852 1.00 56.77 139 ALA H C 1
ATOM 7456 O O . ALA G 1 139 ? 133.214 116.011 141.784 1.00 56.77 139 ALA H O 1
ATOM 7458 N N . LEU G 1 140 ? 135.233 115.742 140.827 1.00 52.92 140 LEU H N 1
ATOM 7459 C CA . LEU G 1 140 ? 134.787 116.351 139.583 1.00 52.92 140 LEU H CA 1
ATOM 7460 C C . LEU G 1 140 ? 133.571 115.645 139.012 1.00 52.92 140 LEU H C 1
ATOM 7461 O O . LEU G 1 140 ? 132.849 116.232 138.202 1.00 52.92 140 LEU H O 1
ATOM 7466 N N . VAL G 1 141 ? 133.343 114.398 139.398 1.00 54.93 141 VAL H N 1
ATOM 7467 C CA . VAL G 1 141 ? 132.126 113.700 139.018 1.00 54.93 141 VAL H CA 1
ATOM 7468 C C . VAL G 1 141 ? 131.034 113.897 140.054 1.00 54.93 141 VAL H C 1
ATOM 7469 O O . VAL G 1 141 ? 129.917 114.299 139.728 1.00 54.93 141 VAL H O 1
ATOM 7473 N N . MET G 1 142 ? 131.343 113.625 141.323 1.00 58.91 142 MET H N 1
ATOM 7474 C CA . MET G 1 142 ? 130.330 113.711 142.367 1.00 58.91 142 MET H CA 1
ATOM 7475 C C . MET G 1 142 ? 129.586 115.032 142.325 1.00 58.91 142 MET H C 1
ATOM 7476 O O . MET G 1 142 ? 128.413 115.093 142.708 1.00 58.91 142 MET H O 1
ATOM 7481 N N . THR G 1 143 ? 130.236 116.099 141.866 1.00 55.10 143 THR H N 1
ATOM 7482 C CA . THR G 1 143 ? 129.590 117.403 141.825 1.00 55.10 143 THR H CA 1
ATOM 7483 C C . THR G 1 143 ? 128.680 117.589 140.618 1.00 55.10 143 THR H C 1
ATOM 7484 O O . THR G 1 143 ? 128.289 118.723 140.331 1.00 55.10 143 THR H O 1
ATOM 7488 N N . ILE G 1 144 ? 128.355 116.526 139.891 1.00 52.11 144 ILE H N 1
ATOM 7489 C CA . ILE G 1 144 ? 127.377 116.644 138.810 1.00 52.11 144 ILE H CA 1
ATOM 7490 C C . ILE G 1 144 ? 125.970 116.635 139.393 1.00 52.11 144 ILE H C 1
ATOM 7491 O O . ILE G 1 144 ? 125.202 117.578 139.159 1.00 52.11 144 ILE H O 1
ATOM 7496 N N . PRO G 1 145 ? 125.587 115.610 140.153 1.00 52.92 145 PRO H N 1
ATOM 7497 C CA . PRO G 1 145 ? 124.244 115.614 140.752 1.00 52.92 145 PRO H CA 1
ATOM 7498 C C . PRO G 1 145 ? 123.941 116.884 141.508 1.00 52.92 145 PRO H C 1
ATOM 7499 O O . PRO G 1 145 ? 122.770 117.256 141.639 1.00 52.92 145 PRO H O 1
ATOM 7503 N N . ALA G 1 146 ? 124.964 117.562 142.023 1.00 51.71 146 ALA H N 1
ATOM 7504 C CA . ALA G 1 146 ? 124.745 118.874 142.613 1.00 51.71 146 ALA H CA 1
ATOM 7505 C C . ALA G 1 146 ? 124.021 119.787 141.637 1.00 51.71 146 ALA H C 1
ATOM 7506 O O . ALA G 1 146 ? 123.081 120.492 142.013 1.00 51.71 146 ALA H O 1
ATOM 7508 N N . LEU G 1 147 ? 124.444 119.787 140.377 1.00 49.50 147 LEU H N 1
ATOM 7509 C CA . LEU G 1 147 ? 123.778 120.604 139.375 1.00 49.50 147 LEU H CA 1
ATOM 7510 C C . LEU G 1 147 ? 122.340 120.139 139.224 1.00 49.50 147 LEU H C 1
ATOM 7511 O O . LEU G 1 147 ? 121.407 120.875 139.558 1.00 49.50 147 LEU H O 1
ATOM 7516 N N . GLY G 1 148 ? 122.148 118.918 138.737 1.00 48.33 148 GLY H N 1
ATOM 7517 C CA . GLY G 1 148 ? 120.821 118.345 138.742 1.00 48.33 148 GLY H CA 1
ATOM 7518 C C . GLY G 1 148 ? 119.812 119.203 138.018 1.00 48.33 148 GLY H C 1
ATOM 7519 O O . GLY G 1 148 ? 119.783 119.253 136.787 1.00 48.33 148 GLY H O 1
ATOM 7520 N N . ASN G 1 149 ? 118.966 119.875 138.800 1.00 48.62 149 ASN H N 1
ATOM 7521 C CA . ASN G 1 149 ? 117.905 120.722 138.274 1.00 48.62 149 ASN H CA 1
ATOM 7522 C C . ASN G 1 149 ? 118.344 121.554 137.075 1.00 48.62 149 ASN H C 1
ATOM 7523 O O . ASN G 1 149 ? 117.774 121.441 135.987 1.00 48.62 149 ASN H O 1
ATOM 7528 N N . ILE G 1 150 ? 119.358 122.399 137.262 1.00 44.54 150 ILE H N 1
ATOM 7529 C CA . ILE G 1 150 ? 119.740 123.330 136.205 1.00 44.54 150 ILE H CA 1
ATOM 7530 C C . ILE G 1 150 ? 119.878 122.609 134.875 1.00 44.54 150 ILE H C 1
ATOM 7531 O O . ILE G 1 150 ? 119.541 123.154 133.819 1.00 44.54 150 ILE H O 1
ATOM 7536 N N . LEU G 1 151 ? 120.386 121.381 134.897 1.00 42.78 151 LEU H N 1
ATOM 7537 C CA . LEU G 1 151 ? 120.467 120.615 133.663 1.00 42.78 151 LEU H CA 1
ATOM 7538 C C . LEU G 1 151 ? 119.081 120.362 133.096 1.00 42.78 151 LEU H C 1
ATOM 7539 O O . LEU G 1 151 ? 118.870 120.459 131.884 1.00 42.78 151 LEU H O 1
ATOM 7544 N N . ILE G 1 152 ? 118.116 120.053 133.958 1.00 42.21 152 ILE H N 1
ATOM 7545 C CA . ILE G 1 152 ? 116.755 119.827 133.485 1.00 42.21 152 ILE H CA 1
ATOM 7546 C C . ILE G 1 152 ? 116.173 121.108 132.909 1.00 42.21 152 ILE H C 1
ATOM 7547 O O . ILE G 1 152 ? 115.467 121.089 131.897 1.00 42.21 152 ILE H O 1
ATOM 7552 N N . LEU G 1 153 ? 116.445 122.237 133.556 1.00 39.54 153 LEU H N 1
ATOM 7553 C CA . LEU G 1 153 ? 115.956 123.515 133.056 1.00 39.54 153 LEU H CA 1
ATOM 7554 C C . LEU G 1 153 ? 116.526 123.810 131.679 1.00 39.54 153 LEU H C 1
ATOM 7555 O O . LEU G 1 153 ? 115.798 124.189 130.755 1.00 39.54 153 LEU H O 1
ATOM 7560 N N . MET G 1 154 ? 117.838 123.660 131.530 1.00 37.13 154 MET H N 1
ATOM 7561 C CA . MET G 1 154 ? 118.451 123.866 130.228 1.00 37.13 154 MET H CA 1
ATOM 7562 C C . MET G 1 154 ? 117.886 122.907 129.199 1.00 37.13 154 MET H C 1
ATOM 7563 O O . MET G 1 154 ? 117.711 123.281 128.038 1.00 37.13 154 MET H O 1
ATOM 7568 N N . SER G 1 155 ? 117.575 121.677 129.600 1.00 37.53 155 SER H N 1
ATOM 7569 C CA . SER G 1 155 ? 117.001 120.730 128.656 1.00 37.53 155 SER H CA 1
ATOM 7570 C C . SER G 1 155 ? 115.616 121.168 128.210 1.00 37.53 155 SER H C 1
ATOM 7571 O O . SER G 1 155 ? 115.287 121.101 127.021 1.00 37.53 155 SER H O 1
ATOM 7574 N N . ILE G 1 156 ? 114.792 121.627 129.147 1.00 35.27 156 ILE H N 1
ATOM 7575 C CA . ILE G 1 156 ? 113.457 122.096 128.795 1.00 35.27 156 ILE H CA 1
ATOM 7576 C C . ILE G 1 156 ? 113.544 123.281 127.852 1.00 35.27 156 ILE H C 1
ATOM 7577 O O . ILE G 1 156 ? 112.789 123.377 126.879 1.00 35.27 156 ILE H O 1
ATOM 7582 N N . PHE G 1 157 ? 114.440 124.214 128.156 1.00 34.52 157 PHE H N 1
ATOM 7583 C CA . PHE G 1 157 ? 114.600 125.405 127.327 1.00 34.52 157 PHE H CA 1
ATOM 7584 C C . PHE G 1 157 ? 115.061 125.034 125.931 1.00 34.52 157 PHE H C 1
ATOM 7585 O O . PHE G 1 157 ? 114.520 125.522 124.943 1.00 34.52 157 PHE H O 1
ATOM 7593 N N . PHE G 1 158 ? 116.085 124.195 125.850 1.00 26.97 158 PHE H N 1
ATOM 7594 C CA . PHE G 1 158 ? 116.535 123.689 124.565 1.00 26.97 158 PHE H CA 1
ATOM 7595 C C . PHE G 1 158 ? 115.385 123.078 123.794 1.00 26.97 158 PHE H C 1
ATOM 7596 O O . PHE G 1 158 ? 115.232 123.329 122.599 1.00 26.97 158 PHE H O 1
ATOM 7604 N N . TYR G 1 159 ? 114.560 122.274 124.460 1.00 31.85 159 TYR H N 1
ATOM 7605 C CA . TYR G 1 159 ? 113.474 121.608 123.756 1.00 31.85 159 TYR H CA 1
ATOM 7606 C C . TYR G 1 159 ? 112.463 122.612 123.224 1.00 31.85 159 TYR H C 1
ATOM 7607 O O . TYR G 1 159 ? 112.063 122.549 122.056 1.00 31.85 159 TYR H O 1
ATOM 7616 N N . ILE G 1 160 ? 112.013 123.527 124.079 1.00 25.85 160 ILE H N 1
ATOM 7617 C CA . ILE G 1 160 ? 111.041 124.526 123.647 1.00 25.85 160 ILE H CA 1
ATOM 7618 C C . ILE G 1 160 ? 111.572 125.286 122.447 1.00 25.85 160 ILE H C 1
ATOM 7619 O O . ILE G 1 160 ? 110.913 125.389 121.405 1.00 25.85 160 ILE H O 1
ATOM 7624 N N . PHE G 1 161 ? 112.748 125.879 122.604 1.00 21.45 161 PHE H N 1
ATOM 7625 C CA . PHE G 1 161 ? 113.333 126.679 121.537 1.00 21.45 161 PHE H CA 1
ATOM 7626 C C . PHE G 1 161 ? 113.615 125.897 120.263 1.00 21.45 161 PHE H C 1
ATOM 7627 O O . PHE G 1 161 ? 113.555 126.451 119.170 1.00 21.45 161 PHE H O 1
ATOM 7635 N N . ALA G 1 162 ? 113.931 124.616 120.397 1.00 21.66 162 ALA H N 1
ATOM 7636 C CA . ALA G 1 162 ? 114.161 123.796 119.218 1.00 21.66 162 ALA H CA 1
ATOM 7637 C C . ALA G 1 162 ? 112.864 123.525 118.482 1.00 21.66 162 ALA H C 1
ATOM 7638 O O . ALA G 1 162 ? 112.811 123.621 117.253 1.00 21.66 162 ALA H O 1
ATOM 7640 N N . VAL G 1 163 ? 111.802 123.197 119.216 1.00 22.90 163 VAL H N 1
ATOM 7641 C CA . VAL G 1 163 ? 110.513 122.964 118.576 1.00 22.90 163 VAL H CA 1
ATOM 7642 C C . VAL G 1 163 ? 110.047 124.223 117.861 1.00 22.90 163 VAL H C 1
ATOM 7643 O O . VAL G 1 163 ? 109.594 124.177 116.710 1.00 22.90 163 VAL H O 1
ATOM 7647 N N . ILE G 1 164 ? 110.148 125.368 118.533 1.00 22.07 164 ILE H N 1
ATOM 7648 C CA . ILE G 1 164 ? 109.670 126.607 117.933 1.00 22.07 164 ILE H CA 1
ATOM 7649 C C . ILE G 1 164 ? 110.496 126.955 116.706 1.00 22.07 164 ILE H C 1
ATOM 7650 O O . ILE G 1 164 ? 109.955 127.293 115.649 1.00 22.07 164 ILE H O 1
ATOM 7655 N N . GLY G 1 165 ? 111.818 126.913 116.835 1.00 20.48 165 GLY H N 1
ATOM 7656 C CA . GLY G 1 165 ? 112.661 127.213 115.698 1.00 20.48 165 GLY H CA 1
ATOM 7657 C C . GLY G 1 165 ? 112.372 126.306 114.527 1.00 20.48 165 GLY H C 1
ATOM 7658 O O . GLY G 1 165 ? 112.321 126.754 113.385 1.00 20.48 165 GLY H O 1
ATOM 7659 N N . THR G 1 166 ? 112.175 125.019 114.791 1.00 20.45 166 THR H N 1
ATOM 7660 C CA . THR G 1 166 ? 111.790 124.113 113.723 1.00 20.45 166 THR H CA 1
ATOM 7661 C C . THR G 1 166 ? 110.522 124.603 113.049 1.00 20.45 166 THR H C 1
ATOM 7662 O O . THR G 1 166 ? 110.536 125.010 111.885 1.00 20.45 166 THR H O 1
ATOM 7666 N N . MET G 1 167 ? 109.421 124.631 113.797 1.00 26.55 167 MET H N 1
ATOM 7667 C CA . MET G 1 167 ? 108.140 124.933 113.180 1.00 26.55 167 MET H CA 1
ATOM 7668 C C . MET G 1 167 ? 108.120 126.300 112.514 1.00 26.55 167 MET H C 1
ATOM 7669 O O . MET G 1 167 ? 107.260 126.545 111.665 1.00 26.55 167 MET H O 1
ATOM 7674 N N . LEU G 1 168 ? 109.046 127.194 112.858 1.00 22.03 168 LEU H N 1
ATOM 7675 C CA . LEU G 1 168 ? 109.067 128.516 112.238 1.00 22.03 168 LEU H CA 1
ATOM 7676 C C . LEU G 1 168 ? 109.976 128.569 111.017 1.00 22.03 168 LEU H C 1
ATOM 7677 O O . LEU G 1 168 ? 109.524 128.872 109.911 1.00 22.03 168 LEU H O 1
ATOM 7682 N N . PHE G 1 169 ? 111.258 128.284 111.204 1.00 19.96 169 PHE H N 1
ATOM 7683 C CA . PHE G 1 169 ? 112.261 128.479 110.174 1.00 19.96 169 PHE H CA 1
ATOM 7684 C C . PHE G 1 169 ? 112.546 127.225 109.368 1.00 19.96 169 PHE H C 1
ATOM 7685 O O . PHE G 1 169 ? 113.488 127.222 108.576 1.00 19.96 169 PHE H O 1
ATOM 7693 N N . GLN G 1 170 ? 111.755 126.168 109.532 1.00 22.10 170 GLN H N 1
ATOM 7694 C CA . GLN G 1 170 ? 112.048 124.921 108.850 1.00 22.10 170 GLN H CA 1
ATOM 7695 C C . GLN G 1 170 ? 112.034 125.065 107.342 1.00 22.10 170 GLN H C 1
ATOM 7696 O O . GLN G 1 170 ? 112.597 124.218 106.647 1.00 22.10 170 GLN H O 1
ATOM 7702 N N . HIS G 1 171 ? 111.411 126.112 106.819 1.00 27.82 171 HIS H N 1
ATOM 7703 C CA . HIS G 1 171 ? 111.362 126.324 105.384 1.00 27.82 171 HIS H CA 1
ATOM 7704 C C . HIS G 1 171 ? 112.245 127.465 104.910 1.00 27.82 171 HIS H C 1
ATOM 7705 O O . HIS G 1 171 ? 112.436 127.614 103.700 1.00 27.82 171 HIS H O 1
ATOM 7712 N N . VAL G 1 172 ? 112.784 128.267 105.820 1.00 24.30 172 VAL H N 1
ATOM 7713 C CA . VAL G 1 172 ? 113.654 129.371 105.461 1.00 24.30 172 VAL H CA 1
ATOM 7714 C C . VAL G 1 172 ? 115.120 128.974 105.534 1.00 24.30 172 VAL H C 1
ATOM 7715 O O . VAL G 1 172 ? 115.919 129.408 104.707 1.00 24.30 172 VAL H O 1
ATOM 7719 N N . SER G 1 173 ? 115.484 128.148 106.512 1.00 20.22 173 SER H N 1
ATOM 7720 C CA . SER G 1 173 ? 116.863 127.696 106.692 1.00 20.22 173 SER H CA 1
ATOM 7721 C C . SER G 1 173 ? 116.869 126.203 106.950 1.00 20.22 173 SER H C 1
ATOM 7722 O O . SER G 1 173 ? 116.996 125.752 108.092 1.00 20.22 173 SER H O 1
ATOM 7725 N N . PRO G 1 174 ? 116.765 125.395 105.896 1.00 19.77 174 PRO H N 1
ATOM 7726 C CA . PRO G 1 174 ? 116.660 123.948 106.086 1.00 19.77 174 PRO H CA 1
ATOM 7727 C C . PRO G 1 174 ? 117.939 123.304 106.560 1.00 19.77 174 PRO H C 1
ATOM 7728 O O . PRO G 1 174 ? 117.925 122.111 106.878 1.00 19.77 174 PRO H O 1
ATOM 7732 N N . GLU G 1 175 ? 119.044 124.038 106.605 1.00 18.68 175 GLU H N 1
ATOM 7733 C CA . GLU G 1 175 ? 120.303 123.470 107.052 1.00 18.68 175 GLU H CA 1
ATOM 7734 C C . GLU G 1 175 ? 120.498 123.581 108.550 1.00 18.68 175 GLU H C 1
ATOM 7735 O O . GLU G 1 175 ? 121.175 122.738 1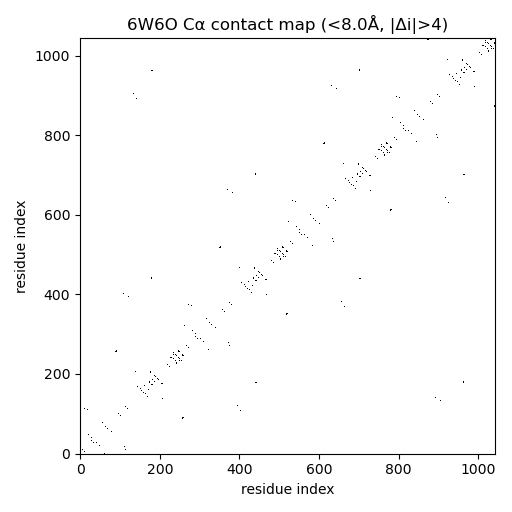09.140 1.00 18.68 175 GLU H O 1
ATOM 7741 N N . TYR G 1 176 ? 119.940 124.609 109.175 1.00 16.20 176 TYR H N 1
ATOM 7742 C CA . TYR G 1 176 ? 120.078 124.801 110.607 1.00 16.20 176 TYR H CA 1
ATOM 7743 C C . TYR G 1 176 ? 118.846 124.380 111.374 1.00 16.20 176 TYR H C 1
ATOM 7744 O O . TYR G 1 176 ? 118.969 123.830 112.467 1.00 16.20 176 TYR H O 1
ATOM 7753 N N . PHE G 1 177 ? 117.662 124.616 110.828 1.00 15.58 177 PHE H N 1
ATOM 7754 C CA . PHE G 1 177 ? 116.414 124.293 111.499 1.00 15.58 177 PHE H CA 1
ATOM 7755 C C . PHE G 1 177 ? 115.579 123.328 110.672 1.00 15.58 177 PHE H C 1
ATOM 7756 O O . PHE G 1 177 ? 114.365 123.465 110.568 1.00 15.58 177 PHE H O 1
ATOM 7764 N N . GLY G 1 178 ? 116.219 122.328 110.073 1.00 16.06 178 GLY H N 1
ATOM 7765 C CA . GLY G 1 178 ? 115.486 121.401 109.235 1.00 16.06 178 GLY H CA 1
ATOM 7766 C C . GLY G 1 178 ? 114.666 120.385 109.994 1.00 16.06 178 GLY H C 1
ATOM 7767 O O . GLY G 1 178 ? 113.578 120.018 109.551 1.00 16.06 178 GLY H O 1
ATOM 7768 N N . ASN G 1 179 ? 115.162 119.909 111.131 1.00 17.21 179 ASN H N 1
ATOM 7769 C CA . ASN G 1 179 ? 114.507 118.843 111.871 1.00 17.21 179 ASN H CA 1
ATOM 7770 C C . ASN G 1 179 ? 114.449 119.212 113.339 1.00 17.21 179 ASN H C 1
ATOM 7771 O O . ASN G 1 179 ? 114.955 120.248 113.763 1.00 17.21 179 ASN H O 1
ATOM 7776 N N . LEU G 1 180 ? 113.844 118.335 114.126 1.00 20.78 180 LEU H N 1
ATOM 7777 C CA . LEU G 1 180 ? 113.828 118.540 115.564 1.00 20.78 180 LEU H CA 1
ATOM 7778 C C . LEU G 1 180 ? 115.221 118.426 116.148 1.00 20.78 180 LEU H C 1
ATOM 7779 O O . LEU G 1 180 ? 115.506 119.036 117.179 1.00 20.78 180 LEU H O 1
ATOM 7784 N N . GLN G 1 181 ? 116.098 117.648 115.521 1.00 20.71 181 GLN H N 1
ATOM 7785 C CA . GLN G 1 181 ? 117.465 117.496 115.998 1.00 20.71 181 GLN H CA 1
ATOM 7786 C C . GLN G 1 181 ? 118.464 118.312 115.204 1.00 20.71 181 GLN H C 1
ATOM 7787 O O . GLN G 1 181 ? 119.344 118.938 115.791 1.00 20.71 181 GLN H O 1
ATOM 7793 N N . LEU G 1 182 ? 118.338 118.344 113.881 1.00 15.29 182 LEU H N 1
ATOM 7794 C CA . LEU G 1 182 ? 119.186 119.212 113.082 1.00 15.29 182 LEU H CA 1
ATOM 7795 C C . LEU G 1 182 ? 119.228 120.619 113.640 1.00 15.29 182 LEU H C 1
ATOM 7796 O O . LEU G 1 182 ? 120.218 121.328 113.456 1.00 15.29 182 LEU H O 1
ATOM 7801 N N . SER G 1 183 ? 118.163 121.047 114.310 1.00 14.28 183 SER H N 1
ATOM 7802 C CA . SER G 1 183 ? 118.132 122.352 114.944 1.00 14.28 183 SER H CA 1
ATOM 7803 C C . SER G 1 183 ? 118.490 122.295 116.413 1.00 14.28 183 SER H C 1
ATOM 7804 O O . SER G 1 183 ? 118.858 123.320 116.988 1.00 14.28 183 SER H O 1
ATOM 7807 N N . LEU G 1 184 ? 118.379 121.131 117.037 1.00 15.18 184 LEU H N 1
ATOM 7808 C CA . LEU G 1 184 ? 118.938 120.965 118.365 1.00 15.18 184 LEU H CA 1
ATOM 7809 C C . LEU G 1 184 ? 120.439 121.141 118.351 1.00 15.18 184 LEU H C 1
ATOM 7810 O O . LEU G 1 184 ? 121.040 121.341 119.406 1.00 15.18 184 LEU H O 1
ATOM 7815 N N . LEU G 1 185 ? 121.053 121.062 117.176 1.00 14.31 185 LEU H N 1
ATOM 7816 C CA . LEU G 1 185 ? 122.479 121.309 117.033 1.00 14.31 185 LEU H CA 1
ATOM 7817 C C . LEU G 1 185 ? 122.756 122.790 116.843 1.00 14.31 185 LEU H C 1
ATOM 7818 O O . LEU G 1 185 ? 123.718 123.325 117.398 1.00 14.31 185 LEU H O 1
ATOM 7823 N N . THR G 1 186 ? 121.933 123.464 116.040 1.00 12.16 186 THR H N 1
ATOM 7824 C CA . THR G 1 186 ? 122.050 124.906 115.899 1.00 12.16 186 THR H CA 1
ATOM 7825 C C . THR G 1 186 ? 121.892 125.595 117.239 1.00 12.16 186 THR H C 1
ATOM 7826 O O . THR G 1 186 ? 122.655 126.501 117.580 1.00 12.16 186 THR H O 1
ATOM 7830 N N . LEU G 1 187 ? 120.880 125.209 118.002 1.00 13.56 187 LEU H N 1
ATOM 7831 C CA . LEU G 1 187 ? 120.715 125.815 119.310 1.00 13.56 187 LEU H CA 1
ATOM 7832 C C . LEU G 1 187 ? 121.878 125.522 120.231 1.00 13.56 187 LEU H C 1
ATOM 7833 O O . LEU G 1 187 ? 122.037 126.221 121.231 1.00 13.56 187 LEU H O 1
ATOM 7838 N N . PHE G 1 188 ? 122.685 124.512 119.941 1.00 13.54 188 PHE H N 1
ATOM 7839 C CA . PHE G 1 188 ? 123.866 124.291 120.757 1.00 13.54 188 PHE H CA 1
ATOM 7840 C C . PHE G 1 188 ? 125.020 125.151 120.293 1.00 13.54 188 PHE H C 1
ATOM 7841 O O . PHE G 1 188 ? 125.769 125.684 121.111 1.00 13.54 188 PHE H O 1
ATOM 7849 N N . GLN G 1 189 ? 125.172 125.295 118.984 1.00 12.51 189 GLN H N 1
ATOM 7850 C CA . GLN G 1 189 ? 126.187 126.192 118.460 1.00 12.51 189 GLN H CA 1
ATOM 7851 C C . GLN G 1 189 ? 125.904 127.640 118.808 1.00 12.51 189 GLN H C 1
ATOM 7852 O O . GLN G 1 189 ? 126.828 128.451 118.807 1.00 12.51 189 GLN H O 1
ATOM 7858 N N . VAL G 1 190 ? 124.653 127.982 119.099 1.00 11.49 190 VAL H N 1
ATOM 7859 C CA . VAL G 1 190 ? 124.307 129.367 119.391 1.00 11.49 190 VAL H CA 1
ATOM 7860 C C . VAL G 1 190 ? 124.441 129.722 120.865 1.00 11.49 190 VAL H C 1
ATOM 7861 O O . VAL G 1 190 ? 124.540 130.907 121.195 1.00 11.49 190 VAL H O 1
ATOM 7865 N N . VAL G 1 191 ? 124.456 128.743 121.763 1.00 12.79 191 VAL H N 1
ATOM 7866 C CA . VAL G 1 191 ? 124.724 129.065 123.156 1.00 12.79 191 VAL H CA 1
ATOM 7867 C C . VAL G 1 191 ? 126.211 129.198 123.429 1.00 12.79 191 VAL H C 1
ATOM 7868 O O . VAL G 1 191 ? 126.594 129.794 124.443 1.00 12.79 191 VAL H O 1
ATOM 7872 N N . THR G 1 192 ? 127.059 128.651 122.571 1.00 11.98 192 THR H N 1
ATOM 7873 C CA . THR G 1 192 ? 128.484 128.913 122.637 1.00 11.98 192 THR H CA 1
ATOM 7874 C C . THR G 1 192 ? 128.870 130.162 121.861 1.00 11.98 192 THR H C 1
ATOM 7875 O O . THR G 1 192 ? 130.032 130.569 121.902 1.00 11.98 192 THR H O 1
ATOM 7879 N N . LEU G 1 193 ? 127.919 130.772 121.160 1.00 12.03 193 LEU H N 1
ATOM 7880 C CA . LEU G 1 193 ? 128.089 132.085 120.554 1.00 12.03 193 LEU H CA 1
ATOM 7881 C C . LEU G 1 193 ? 129.012 132.045 119.344 1.00 12.03 193 LEU H C 1
ATOM 7882 O O . LEU G 1 193 ? 129.783 132.971 119.116 1.00 12.03 193 LEU H O 1
ATOM 7887 N N . GLU G 1 194 ? 128.931 130.985 118.553 1.00 13.73 194 GLU H N 1
ATOM 7888 C CA . GLU G 1 194 ? 129.734 130.876 117.342 1.00 13.73 194 GLU H CA 1
ATOM 7889 C C . GLU G 1 194 ? 128.980 131.478 116.174 1.00 13.73 194 GLU H C 1
ATOM 7890 O O . GLU G 1 194 ? 128.143 130.813 115.563 1.00 13.73 194 GLU H O 1
ATOM 7896 N N . SER G 1 195 ? 129.300 132.717 115.834 1.00 13.42 195 SER H N 1
ATOM 7897 C CA . SER G 1 195 ? 128.720 133.313 114.647 1.00 13.42 195 SER H CA 1
ATOM 7898 C C . SER G 1 195 ? 127.224 133.072 114.612 1.00 13.42 195 SER H C 1
ATOM 7899 O O . SER G 1 195 ? 126.652 132.847 113.544 1.00 13.42 195 SER H O 1
ATOM 7902 N N . TRP G 1 196 ? 126.563 133.155 115.764 1.00 12.59 196 TRP H N 1
ATOM 7903 C CA . TRP G 1 196 ? 125.118 132.988 115.774 1.00 12.59 196 TRP H CA 1
ATOM 7904 C C . TRP G 1 196 ? 124.474 134.233 115.179 1.00 12.59 196 TRP H C 1
ATOM 7905 O O . TRP G 1 196 ? 123.299 134.214 114.828 1.00 12.59 196 TRP H O 1
ATOM 7916 N N . ALA G 1 197 ? 125.237 135.319 115.068 1.00 12.81 197 ALA H N 1
ATOM 7917 C CA . ALA G 1 197 ? 124.708 136.520 114.456 1.00 12.81 197 ALA H CA 1
ATOM 7918 C C . ALA G 1 197 ? 125.171 136.711 113.029 1.00 12.81 197 ALA H C 1
ATOM 7919 O O . ALA G 1 197 ? 124.561 137.496 112.303 1.00 12.81 197 ALA H O 1
ATOM 7921 N N . SER G 1 198 ? 126.221 136.025 112.607 1.00 13.54 198 SER H N 1
ATOM 7922 C CA . SER G 1 198 ? 126.721 136.213 111.260 1.00 13.54 198 SER H CA 1
ATOM 7923 C C . SER G 1 198 ? 126.493 135.015 110.361 1.00 13.54 198 SER H C 1
ATOM 7924 O O . SER G 1 198 ? 126.537 135.166 109.139 1.00 13.54 198 SER H O 1
ATOM 7927 N N . GLY G 1 199 ? 126.264 133.838 110.920 1.00 13.22 199 GLY H N 1
ATOM 7928 C CA . GLY G 1 199 ? 126.005 132.693 110.081 1.00 13.22 199 GLY H CA 1
ATOM 7929 C C . GLY G 1 199 ? 124.628 132.112 110.279 1.00 13.22 199 GLY H C 1
ATOM 7930 O O . GLY G 1 199 ? 124.011 131.631 109.329 1.00 13.22 199 GLY H O 1
ATOM 7931 N N . VAL G 1 200 ? 124.119 132.176 111.503 1.00 13.39 200 VAL H N 1
ATOM 7932 C CA . VAL G 1 200 ? 122.828 131.583 111.818 1.00 13.39 200 VAL H CA 1
ATOM 7933 C C . VAL G 1 200 ? 121.698 132.576 111.629 1.00 13.39 200 VAL H C 1
ATOM 7934 O O . VAL G 1 200 ? 120.728 132.293 110.928 1.00 13.39 200 VAL H O 1
ATOM 7938 N N . MET G 1 201 ? 121.798 133.749 112.243 1.00 14.73 201 MET H N 1
ATOM 7939 C CA . MET G 1 201 ? 120.684 134.683 112.261 1.00 14.73 201 MET H CA 1
ATOM 7940 C C . MET G 1 201 ? 120.712 135.667 111.102 1.00 14.73 201 MET H C 1
ATOM 7941 O O . MET G 1 201 ? 119.725 135.803 110.380 1.00 14.73 201 MET H O 1
ATOM 7946 N N . ARG G 1 202 ? 121.813 136.369 110.926 1.00 14.21 202 ARG H N 1
ATOM 7947 C CA . ARG G 1 202 ? 121.900 137.416 109.923 1.00 14.21 202 ARG H CA 1
ATOM 7948 C C . ARG G 1 202 ? 121.276 136.984 108.604 1.00 14.21 202 ARG H C 1
ATOM 7949 O O . ARG G 1 202 ? 120.603 137.789 107.953 1.00 14.21 202 ARG H O 1
ATOM 7957 N N . PRO G 1 203 ? 121.477 135.740 108.162 1.00 15.50 203 PRO H N 1
ATOM 7958 C CA . PRO G 1 203 ? 120.855 135.311 106.903 1.00 15.50 203 PRO H CA 1
ATOM 7959 C C . PRO G 1 203 ? 119.390 134.948 107.022 1.00 15.50 203 PRO H C 1
ATOM 7960 O O . PRO G 1 203 ? 118.685 134.974 106.008 1.00 15.50 203 PRO H O 1
ATOM 7964 N N . ILE G 1 204 ? 118.906 134.603 108.211 1.00 18.37 204 ILE H N 1
ATOM 7965 C CA . ILE G 1 204 ? 117.476 134.382 108.396 1.00 18.37 204 ILE H CA 1
ATOM 7966 C C . ILE G 1 204 ? 116.757 135.703 108.574 1.00 18.37 204 ILE H C 1
ATOM 7967 O O . ILE G 1 204 ? 115.758 135.983 107.906 1.00 18.37 204 ILE H O 1
ATOM 7972 N N . PHE G 1 205 ? 117.271 136.545 109.462 1.00 21.20 205 PHE H N 1
ATOM 7973 C CA . PHE G 1 205 ? 116.685 137.841 109.766 1.00 21.20 205 PHE H CA 1
ATOM 7974 C C . PHE G 1 205 ? 116.435 138.639 108.497 1.00 21.20 205 PHE H C 1
ATOM 7975 O O . PHE G 1 205 ? 115.697 139.624 108.513 1.00 21.20 205 PHE H O 1
ATOM 7983 N N . ALA G 1 206 ? 117.044 138.224 107.391 1.00 23.36 206 ALA H N 1
ATOM 7984 C CA . ALA G 1 206 ? 116.816 138.890 106.119 1.00 23.36 206 ALA H CA 1
ATOM 7985 C C . ALA G 1 206 ? 115.485 138.518 105.488 1.00 23.36 206 ALA H C 1
ATOM 7986 O O . ALA G 1 206 ? 114.963 139.292 104.681 1.00 23.36 206 ALA H O 1
ATOM 7988 N N . GLU G 1 207 ? 114.931 137.354 105.816 1.00 26.69 207 GLU H N 1
ATOM 7989 C CA . GLU G 1 207 ? 113.657 136.923 105.257 1.00 26.69 207 GLU H CA 1
ATOM 7990 C C . GLU G 1 207 ? 112.505 137.129 106.231 1.00 26.69 207 GLU H C 1
ATOM 7991 O O . GLU G 1 207 ? 111.562 137.864 105.934 1.00 26.69 207 GLU H O 1
ATOM 7997 N N . VAL G 1 208 ? 112.567 136.505 107.400 1.00 24.71 208 VAL H N 1
ATOM 7998 C CA . VAL G 1 208 ? 111.523 136.694 108.400 1.00 24.71 208 VAL H CA 1
ATOM 7999 C C . VAL G 1 208 ? 112.001 137.796 109.335 1.00 24.71 208 VAL H C 1
ATOM 8000 O O . VAL G 1 208 ? 112.783 137.545 110.261 1.00 24.71 208 VAL H O 1
ATOM 8004 N N . PRO G 1 209 ? 111.573 139.039 109.115 1.00 26.51 209 PRO H N 1
ATOM 8005 C CA . PRO G 1 209 ? 112.204 140.164 109.811 1.00 26.51 209 PRO H CA 1
ATOM 8006 C C . PRO G 1 209 ? 111.924 140.212 111.294 1.00 26.51 209 PRO H C 1
ATOM 8007 O O . PRO G 1 209 ? 112.633 140.926 112.009 1.00 26.51 209 PRO H O 1
ATOM 8011 N N . TRP G 1 210 ? 110.924 139.505 111.792 1.00 30.26 210 TRP H N 1
ATOM 8012 C CA . TRP G 1 210 ? 110.676 139.494 113.221 1.00 30.26 210 TRP H CA 1
ATOM 8013 C C . TRP G 1 210 ? 111.418 138.376 113.929 1.00 30.26 210 TRP H C 1
ATOM 8014 O O . TRP G 1 210 ? 111.130 138.099 115.096 1.00 30.26 210 TRP H O 1
ATOM 8025 N N . SER G 1 211 ? 112.370 137.732 113.254 1.00 23.32 211 SER H N 1
ATOM 8026 C CA . SER G 1 211 ? 113.118 136.651 113.879 1.00 23.32 211 SER H CA 1
ATOM 8027 C C . SER G 1 211 ? 114.105 137.157 114.911 1.00 23.32 211 SER H C 1
ATOM 8028 O O . SER G 1 211 ? 114.480 136.405 115.810 1.00 23.32 211 SER H O 1
ATOM 8031 N N . TRP G 1 212 ? 114.531 138.413 114.810 1.00 24.70 212 TRP H N 1
ATOM 8032 C CA . TRP G 1 212 ? 115.492 138.941 115.763 1.00 24.70 212 TRP H CA 1
ATOM 8033 C C . TRP G 1 212 ? 115.061 138.702 117.195 1.00 24.70 212 TRP H C 1
ATOM 8034 O O . TRP G 1 212 ? 115.892 138.778 118.102 1.00 24.70 212 TRP H O 1
ATOM 8045 N N . LEU G 1 213 ? 113.780 138.439 117.425 1.00 22.68 213 LEU H N 1
ATOM 8046 C CA . LEU G 1 213 ? 113.335 138.094 118.767 1.00 22.68 213 LEU H CA 1
ATOM 8047 C C . LEU G 1 213 ? 113.925 136.764 119.192 1.00 22.68 213 LEU H C 1
ATOM 8048 O O . LEU G 1 213 ? 114.736 136.694 120.124 1.00 22.68 213 LEU H O 1
ATOM 8053 N N . TYR G 1 214 ? 113.520 135.713 118.479 1.00 19.63 214 TYR H N 1
ATOM 8054 C CA . TYR G 1 214 ? 113.934 134.322 118.699 1.00 19.63 214 TYR H CA 1
ATOM 8055 C C . TYR G 1 214 ? 115.375 134.123 119.164 1.00 19.63 214 TYR H C 1
ATOM 8056 O O . TYR G 1 214 ? 115.619 133.550 120.220 1.00 19.63 214 TYR H O 1
ATOM 8065 N N . PHE G 1 215 ? 116.321 134.618 118.374 1.00 16.66 215 PHE H N 1
ATOM 8066 C CA . PHE G 1 215 ? 117.732 134.546 118.707 1.00 16.66 215 PHE H CA 1
ATOM 8067 C C . PHE G 1 215 ? 118.040 135.414 119.909 1.00 16.66 215 PHE H C 1
ATOM 8068 O O . PHE G 1 215 ? 118.502 134.919 120.942 1.00 16.66 215 PHE H O 1
ATOM 8076 N N . VAL G 1 216 ? 117.722 136.702 119.830 1.00 16.40 216 VAL H N 1
ATOM 8077 C CA . VAL G 1 216 ? 118.026 137.568 120.960 1.00 16.40 216 VAL H CA 1
ATOM 8078 C C . VAL G 1 216 ? 117.494 136.940 122.232 1.00 16.40 216 VAL H C 1
ATOM 8079 O O . VAL G 1 216 ? 118.248 136.656 123.168 1.00 16.40 216 VAL H O 1
ATOM 8083 N N . SER G 1 217 ? 116.200 136.624 122.245 1.00 17.87 217 SER H N 1
ATOM 8084 C CA . SER G 1 217 ? 115.610 136.052 123.446 1.00 17.87 217 SER H CA 1
ATOM 8085 C C . SER G 1 217 ? 116.419 134.859 123.918 1.00 17.87 217 SER H C 1
ATOM 8086 O O . SER G 1 217 ? 116.896 134.826 125.057 1.00 17.87 217 SER H O 1
ATOM 8089 N N . PHE G 1 218 ? 116.646 133.898 123.025 1.00 15.72 218 PHE H N 1
ATOM 8090 C CA . PHE G 1 218 ? 117.464 132.754 123.389 1.00 15.72 218 PHE H CA 1
ATOM 8091 C C . PHE G 1 218 ? 118.767 133.213 124.003 1.00 15.72 218 PHE H C 1
ATOM 8092 O O . PHE G 1 218 ? 119.039 132.962 125.181 1.00 15.72 218 PHE H O 1
ATOM 8100 N N . VAL G 1 219 ? 119.555 133.960 123.230 1.00 15.51 219 VAL H N 1
ATOM 8101 C CA . VAL G 1 219 ? 120.899 134.298 123.666 1.00 15.51 219 VAL H CA 1
ATOM 8102 C C . VAL G 1 219 ? 120.869 134.953 125.026 1.00 15.51 219 VAL H C 1
ATOM 8103 O O . VAL G 1 219 ? 121.839 134.868 125.780 1.00 15.51 219 VAL H O 1
ATOM 8107 N N . LEU G 1 220 ? 119.763 135.602 125.3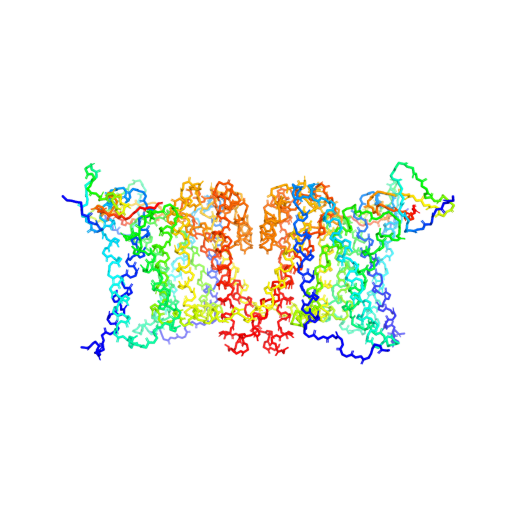78 1.00 18.85 220 LEU H N 1
ATOM 8108 C CA . LEU G 1 220 ? 119.688 136.173 126.717 1.00 18.85 220 LEU H CA 1
ATOM 8109 C C . LEU G 1 220 ? 119.412 135.066 127.722 1.00 18.85 220 LEU H C 1
ATOM 8110 O O . LEU G 1 220 ? 120.270 134.725 128.541 1.00 18.85 220 LEU H O 1
ATOM 8115 N N . ILE G 1 221 ? 118.243 134.436 127.611 1.00 23.83 221 ILE H N 1
ATOM 8116 C CA . ILE G 1 221 ? 117.843 133.441 128.600 1.00 23.83 221 ILE H CA 1
ATOM 8117 C C . ILE G 1 221 ? 118.921 132.385 128.738 1.00 23.83 221 ILE H C 1
ATOM 8118 O O . ILE G 1 221 ? 119.433 132.134 129.833 1.00 23.83 221 ILE H O 1
ATOM 8123 N N . GLY G 1 222 ? 119.292 131.766 127.624 1.00 24.69 222 GLY H N 1
ATOM 8124 C CA . GLY G 1 222 ? 120.351 130.787 127.639 1.00 24.69 222 GLY H CA 1
ATOM 8125 C C . GLY G 1 222 ? 121.481 131.269 128.509 1.00 24.69 222 GLY H C 1
ATOM 8126 O O . GLY G 1 222 ? 121.774 130.681 129.551 1.00 24.69 222 GLY H O 1
ATOM 8127 N N . THR G 1 223 ? 122.080 132.392 128.123 1.00 26.74 223 THR H N 1
ATOM 8128 C CA . THR G 1 223 ? 123.181 132.935 128.898 1.00 26.74 223 THR H CA 1
ATOM 8129 C C . THR G 1 223 ? 122.779 133.080 130.355 1.00 26.74 223 THR H C 1
ATOM 8130 O O . THR G 1 223 ? 123.403 132.503 131.249 1.00 26.74 223 THR H O 1
ATOM 8134 N N . PHE G 1 224 ? 121.701 133.820 130.604 1.00 32.85 224 PHE H N 1
ATOM 8135 C CA . PHE G 1 224 ? 121.254 134.039 131.972 1.00 32.85 224 PHE H CA 1
ATOM 8136 C C . PHE G 1 224 ? 121.185 132.737 132.749 1.00 32.85 224 PHE H C 1
ATOM 8137 O O . PHE G 1 224 ? 121.554 132.687 133.925 1.00 32.85 224 PHE H O 1
ATOM 8145 N N . ILE G 1 225 ? 120.714 131.669 132.113 1.00 34.01 225 ILE H N 1
ATOM 8146 C CA . ILE G 1 225 ? 120.669 130.380 132.792 1.00 34.01 225 ILE H CA 1
ATOM 8147 C C . ILE G 1 225 ? 122.080 129.876 133.041 1.00 34.01 225 ILE H C 1
ATOM 8148 O O . ILE G 1 225 ? 122.488 129.649 134.184 1.00 34.01 225 ILE H O 1
ATOM 8153 N N . ILE G 1 226 ? 122.850 129.711 131.963 1.00 38.75 226 ILE H N 1
ATOM 8154 C CA . ILE G 1 226 ? 124.201 129.167 132.073 1.00 38.75 226 ILE H CA 1
ATOM 8155 C C . ILE G 1 226 ? 124.960 129.887 133.169 1.00 38.75 226 ILE H C 1
ATOM 8156 O O . ILE G 1 226 ? 125.400 129.287 134.153 1.00 38.75 226 ILE H O 1
ATOM 8161 N N . PHE G 1 227 ? 125.102 131.198 133.012 1.00 44.88 227 PHE H N 1
ATOM 8162 C CA . PHE G 1 227 ? 125.765 132.025 134.005 1.00 44.88 227 PHE H CA 1
ATOM 8163 C C . PHE G 1 227 ? 125.396 131.613 135.420 1.00 44.88 227 PHE H C 1
ATOM 8164 O O . PHE G 1 227 ? 126.271 131.348 136.249 1.00 44.88 227 PHE H O 1
ATOM 8172 N N . ASN G 1 228 ? 124.099 131.530 135.718 1.00 46.99 228 ASN H N 1
ATOM 8173 C CA . ASN G 1 228 ? 123.686 131.241 137.086 1.00 46.99 228 ASN H CA 1
ATOM 8174 C C . ASN G 1 228 ? 124.158 129.865 137.526 1.00 46.99 228 ASN H C 1
ATOM 8175 O O . ASN G 1 228 ? 124.673 129.698 138.638 1.00 46.99 228 ASN H O 1
ATOM 8180 N N . LEU G 1 229 ? 123.987 128.860 136.667 1.00 48.10 229 LEU H N 1
ATOM 8181 C CA . LEU G 1 229 ? 124.590 127.559 136.916 1.00 48.10 229 LEU H CA 1
ATOM 8182 C C . LEU G 1 229 ? 126.003 127.738 137.443 1.00 48.10 229 LEU H C 1
ATOM 8183 O O . LEU G 1 229 ? 126.358 127.236 138.514 1.00 48.10 229 LEU H O 1
ATOM 8188 N N . PHE G 1 230 ? 126.805 128.504 136.709 1.00 55.21 230 PHE H N 1
ATOM 8189 C CA . PHE G 1 230 ? 128.160 128.822 137.123 1.00 55.21 230 PHE H CA 1
ATOM 8190 C C . PHE G 1 230 ? 128.157 129.254 138.577 1.00 55.21 230 PHE H C 1
ATOM 8191 O O . PHE G 1 230 ? 128.689 128.548 139.440 1.00 55.21 230 PHE H O 1
ATOM 8199 N N . ILE G 1 231 ? 127.508 130.385 138.861 1.00 58.76 231 ILE H N 1
ATOM 8200 C CA . ILE G 1 231 ? 127.508 130.906 140.224 1.00 58.76 231 ILE H CA 1
ATOM 8201 C C . ILE G 1 231 ? 127.103 129.818 141.201 1.00 58.76 231 ILE H C 1
ATOM 8202 O O . ILE G 1 231 ? 127.680 129.688 142.287 1.00 58.76 231 ILE H O 1
ATOM 8207 N N . GLY G 1 232 ? 126.111 129.017 140.830 1.00 63.78 232 GLY H N 1
ATOM 8208 C CA . GLY G 1 232 ? 125.660 127.964 141.709 1.00 63.78 232 GLY H CA 1
ATOM 8209 C C . GLY G 1 232 ? 126.819 127.123 142.187 1.00 63.78 232 GLY H C 1
ATOM 8210 O O . GLY G 1 232 ? 127.094 127.046 143.388 1.00 63.78 232 GLY H O 1
ATOM 8211 N N . VAL G 1 233 ? 127.543 126.531 141.243 1.00 64.17 233 VAL H N 1
ATOM 8212 C CA . VAL G 1 233 ? 128.568 125.554 141.580 1.00 64.17 233 VAL H CA 1
ATOM 8213 C C . VAL G 1 233 ? 129.699 126.228 142.344 1.00 64.17 233 VAL H C 1
ATOM 8214 O O . VAL G 1 233 ? 130.617 125.560 142.832 1.00 64.17 233 VAL H O 1
ATOM 8218 N N . ILE G 1 234 ? 129.646 127.551 142.467 1.00 67.81 234 ILE H N 1
ATOM 8219 C CA . ILE G 1 234 ? 130.627 128.235 143.298 1.00 67.81 234 ILE H CA 1
ATOM 8220 C C . ILE G 1 234 ? 130.210 128.199 144.761 1.00 67.81 234 ILE H C 1
ATOM 8221 O O . ILE G 1 234 ? 130.997 127.826 145.637 1.00 67.81 234 ILE H O 1
ATOM 8226 N N . VAL G 1 235 ? 128.962 128.565 145.048 1.00 77.75 235 VAL H N 1
ATOM 8227 C CA . VAL G 1 235 ? 128.491 128.636 146.427 1.00 77.75 235 VAL H CA 1
ATOM 8228 C C . VAL G 1 235 ? 128.237 127.227 146.939 1.00 77.75 235 VAL H C 1
ATOM 8229 O O . VAL G 1 235 ? 127.823 127.035 148.087 1.00 77.75 235 VAL H O 1
ATOM 8233 N N . ASN G 1 236 ? 128.460 126.237 146.085 1.00 77.44 236 ASN H N 1
ATOM 8234 C CA . ASN G 1 236 ? 128.486 124.855 146.532 1.00 77.44 236 ASN H CA 1
ATOM 8235 C C . ASN G 1 236 ? 129.894 124.377 146.832 1.00 77.44 236 ASN H C 1
ATOM 8236 O O . ASN G 1 236 ? 130.059 123.380 147.543 1.00 77.44 236 ASN H O 1
ATOM 8241 N N . ASN G 1 237 ? 130.909 125.062 146.309 1.00 78.36 237 ASN H N 1
ATOM 8242 C CA . ASN G 1 237 ? 132.296 124.666 146.514 1.00 78.36 237 ASN H CA 1
ATOM 8243 C C . ASN G 1 237 ? 133.068 125.696 147.322 1.00 78.36 237 ASN H C 1
ATOM 8244 O O . ASN G 1 237 ? 133.628 125.355 148.368 1.00 78.36 237 ASN H O 1
ATOM 8249 N N . VAL G 1 238 ? 133.109 126.952 146.876 1.00 83.69 238 VAL H N 1
ATOM 8250 C CA . VAL G 1 238 ? 133.952 127.935 147.549 1.00 83.69 238 VAL H CA 1
ATOM 8251 C C . VAL G 1 238 ? 133.549 128.087 149.006 1.00 83.69 238 VAL H C 1
ATOM 8252 O O . VAL G 1 238 ? 134.382 128.417 149.858 1.00 83.69 238 VAL H O 1
ATOM 8256 N N . GLU G 1 239 ? 132.278 127.845 149.324 1.00 88.89 239 GLU H N 1
ATOM 8257 C CA . GLU G 1 239 ? 131.866 127.822 150.722 1.00 88.89 239 GLU H CA 1
ATOM 8258 C C . GLU G 1 239 ? 132.619 126.742 151.488 1.00 88.89 239 GLU H C 1
ATOM 8259 O O . GLU G 1 239 ? 133.315 127.024 152.470 1.00 88.89 239 GLU H O 1
ATOM 8265 N N . LYS G 1 240 ? 132.503 125.495 151.040 1.00 86.24 240 LYS H N 1
ATOM 8266 C CA . LYS G 1 240 ? 133.167 124.376 151.697 1.00 86.24 240 LYS H CA 1
ATOM 8267 C C . LYS G 1 240 ? 133.987 123.561 150.704 1.00 86.24 240 LYS H C 1
ATOM 8268 O O . LYS G 1 240 ? 133.480 122.627 150.083 1.00 86.24 240 LYS H O 1
ATOM 8274 N N . GLU H 2 1 ? 141.017 66.234 110.314 1.00 0.00 1 GLU I N 1
ATOM 8275 C CA . GLU H 2 1 ? 140.061 66.698 111.311 1.00 0.00 1 GLU I CA 1
ATOM 8276 C C . GLU H 2 1 ? 140.038 68.220 111.384 1.00 0.00 1 GLU I C 1
ATOM 8277 O O . GLU H 2 1 ? 141.053 68.877 111.152 1.00 0.00 1 GLU I O 1
ATOM 8283 N N . CYS H 2 2 ? 138.875 68.776 111.709 1.00 0.00 2 CYS I N 1
ATOM 8284 C CA . CYS H 2 2 ? 138.723 70.222 111.814 1.00 0.00 2 CYS I CA 1
ATOM 8285 C C . CYS H 2 2 ? 138.977 70.708 113.237 1.00 0.00 2 CYS I C 1
ATOM 8286 O O . CYS H 2 2 ? 138.329 70.261 114.184 1.00 0.00 2 CYS I O 1
ATOM 8289 N N . LEU H 2 3 ? 139.927 71.627 113.377 1.00 0.00 3 LEU I N 1
ATOM 8290 C CA . LEU H 2 3 ? 140.270 72.184 114.679 1.00 0.00 3 LEU I CA 1
ATOM 8291 C C . LEU H 2 3 ? 139.196 73.161 115.137 1.00 0.00 3 LEU I C 1
ATOM 8292 O O . LEU H 2 3 ? 138.438 73.689 114.324 1.00 0.00 3 LEU I O 1
ATOM 8297 N N . GLU H 2 4 ? 139.136 73.405 116.441 1.00 0.00 4 GLU I N 1
ATOM 8298 C CA . GLU H 2 4 ? 138.145 74.315 117.001 1.00 0.00 4 GLU I CA 1
ATOM 8299 C C . GLU H 2 4 ? 138.652 75.755 117.048 1.00 0.00 4 GLU I C 1
ATOM 8300 O O . GLU H 2 4 ? 139.332 76.218 116.133 1.00 0.00 4 GLU I O 1
ATOM 8306 N N . ILE H 2 5 ? 138.314 76.457 118.123 1.00 0.00 5 ILE I N 1
ATOM 8307 C CA . ILE H 2 5 ? 138.730 77.842 118.298 1.00 0.00 5 ILE I CA 1
ATOM 8308 C C . ILE H 2 5 ? 140.202 77.928 118.694 1.00 0.00 5 ILE I C 1
ATOM 8309 O O . ILE H 2 5 ? 140.792 76.942 119.141 1.00 0.00 5 ILE I O 1
ATOM 8314 N N . PHE H 2 6 ? 140.784 79.112 118.523 1.00 0.00 6 PHE I N 1
ATOM 8315 C CA . PHE H 2 6 ? 142.187 79.360 118.849 1.00 0.00 6 PHE I CA 1
ATOM 8316 C C . PHE H 2 6 ? 143.113 78.308 118.243 1.00 0.00 6 PHE I C 1
ATOM 8317 O O . PHE H 2 6 ? 143.853 77.632 118.957 1.00 0.00 6 PHE I O 1
ATOM 8325 N N . LYS H 2 7 ? 143.062 78.179 116.920 1.00 0.00 7 LYS I N 1
ATOM 8326 C CA . LYS H 2 7 ? 143.893 77.219 116.202 1.00 0.00 7 LYS I CA 1
ATOM 8327 C C . LYS H 2 7 ? 144.529 77.871 114.979 1.00 0.00 7 LYS I C 1
ATOM 8328 O O . LYS H 2 7 ? 143.831 78.402 114.117 1.00 0.00 7 LYS I O 1
ATOM 8334 N N . ALA H 2 8 ? 145.855 77.825 114.911 1.00 0.00 8 ALA I N 1
ATOM 8335 C CA . ALA H 2 8 ? 146.593 78.417 113.797 1.00 0.00 8 ALA I CA 1
ATOM 8336 C C . ALA H 2 8 ? 146.078 77.942 112.443 1.00 0.00 8 ALA I C 1
ATOM 8337 O O . ALA H 2 8 ? 146.538 76.931 111.915 1.00 0.00 8 ALA I O 1
ATOM 8339 N N . CYS H 2 9 ? 145.131 78.686 111.879 1.00 0.00 9 CYS I N 1
ATOM 8340 C CA . CYS H 2 9 ? 144.551 78.342 110.586 1.00 0.00 9 CYS I CA 1
ATOM 8341 C C . CYS H 2 9 ? 145.424 78.828 109.436 1.00 0.00 9 CYS I C 1
ATOM 8342 O O . CYS H 2 9 ? 146.434 79.500 109.648 1.00 0.00 9 CYS I O 1
ATOM 8345 N N . ASN H 2 10 ? 145.026 78.485 108.214 1.00 0.00 10 ASN I N 1
ATOM 8346 C CA . ASN H 2 10 ? 145.768 78.885 107.025 1.00 0.00 10 ASN I CA 1
ATOM 8347 C C . ASN H 2 10 ? 144.938 79.785 106.117 1.00 0.00 10 ASN I C 1
ATOM 8348 O O . ASN H 2 10 ? 143.791 79.471 105.806 1.00 0.00 10 ASN I O 1
ATOM 8353 N N . PRO H 2 11 ? 145.526 80.908 105.684 1.00 0.00 11 PRO I N 1
ATOM 8354 C CA . PRO H 2 11 ? 144.851 81.878 104.814 1.00 0.00 11 PRO I CA 1
ATOM 8355 C C . PRO H 2 11 ? 144.283 81.237 103.551 1.00 0.00 11 PRO I C 1
ATOM 8356 O O . PRO H 2 11 ? 143.155 81.541 103.162 1.00 0.00 11 PRO I O 1
ATOM 8360 N N . SER H 2 12 ? 145.058 80.360 102.922 1.00 0.00 12 SER I N 1
ATOM 8361 C CA . SER H 2 12 ? 144.620 79.686 101.705 1.00 0.00 12 SER I CA 1
ATOM 8362 C C . SER H 2 12 ? 143.643 78.554 102.010 1.00 0.00 12 SER I C 1
ATOM 8363 O O . SER H 2 12 ? 142.472 78.613 101.633 1.00 0.00 12 SER I O 1
ATOM 8366 N N . ASN H 2 13 ? 144.133 77.525 102.692 1.00 0.00 13 ASN I N 1
ATOM 8367 C CA . ASN H 2 13 ? 143.310 76.374 103.045 1.00 0.00 13 ASN I CA 1
ATOM 8368 C C . ASN H 2 13 ? 142.629 76.545 104.400 1.00 0.00 13 ASN I C 1
ATOM 8369 O O . ASN H 2 13 ? 143.278 76.497 105.443 1.00 0.00 13 ASN I O 1
ATOM 8374 N N . ASP H 2 14 ? 141.314 76.738 104.374 1.00 0.00 14 ASP I N 1
ATOM 8375 C CA . ASP H 2 14 ? 140.541 76.922 105.596 1.00 0.00 14 ASP I CA 1
ATOM 8376 C C . ASP H 2 14 ? 140.201 75.595 106.259 1.00 0.00 14 ASP I C 1
ATOM 8377 O O . ASP H 2 14 ? 139.487 74.769 105.688 1.00 0.00 14 ASP I O 1
ATOM 8382 N N . GLN H 2 15 ? 140.713 75.398 107.469 1.00 0.00 15 GLN I N 1
ATOM 8383 C CA . GLN H 2 15 ? 140.456 74.176 108.222 1.00 0.00 15 GLN I CA 1
ATOM 8384 C C . GLN H 2 15 ? 139.371 74.397 109.272 1.00 0.00 15 GLN I C 1
ATOM 8385 O O . GLN H 2 15 ? 138.952 73.462 109.954 1.00 0.00 15 GLN I O 1
ATOM 8391 N N . CYS H 2 16 ? 138.925 75.643 109.393 1.00 0.00 16 CYS I N 1
ATOM 8392 C CA . CYS H 2 16 ? 137.887 76.008 110.345 1.00 0.00 16 CYS I CA 1
ATOM 8393 C C . CYS H 2 16 ? 136.660 75.126 110.153 1.00 0.00 16 CYS I C 1
ATOM 8394 O O . CYS H 2 16 ? 135.969 75.232 109.141 1.00 0.00 16 CYS I O 1
ATOM 8397 N N . CYS H 2 17 ? 136.395 74.253 111.119 1.00 0.00 17 CYS I N 1
ATOM 8398 C CA . CYS H 2 17 ? 135.240 73.366 111.040 1.00 0.00 17 CYS I CA 1
ATOM 8399 C C . CYS H 2 17 ? 133.965 74.182 110.856 1.00 0.00 17 CYS I C 1
ATOM 8400 O O . CYS H 2 17 ? 133.713 75.129 111.600 1.00 0.00 17 CYS I O 1
ATOM 8403 N N . LYS H 2 18 ? 133.163 73.812 109.863 1.00 0.00 18 LYS I N 1
ATOM 8404 C CA . LYS H 2 18 ? 131.923 74.526 109.574 1.00 0.00 18 LYS I CA 1
ATOM 8405 C C . LYS H 2 18 ? 130.754 74.075 110.445 1.00 0.00 18 LYS I C 1
ATOM 8406 O O . LYS H 2 18 ? 129.687 74.686 110.419 1.00 0.00 18 LYS I O 1
ATOM 8412 N N . SER H 2 19 ? 130.956 73.010 111.214 1.00 0.00 19 SER I N 1
ATOM 8413 C CA . SER H 2 19 ? 129.908 72.494 112.089 1.00 0.00 19 SER I CA 1
ATOM 8414 C C . SER H 2 19 ? 129.602 73.475 113.217 1.00 0.00 19 SER I C 1
ATOM 8415 O O . SER H 2 19 ? 128.456 73.601 113.650 1.00 0.00 19 SER I O 1
ATOM 8418 N N . SER H 2 20 ? 130.636 74.166 113.688 1.00 0.00 20 SER I N 1
ATOM 8419 C CA . SER H 2 20 ? 130.483 75.144 114.760 1.00 0.00 20 SER I CA 1
ATOM 8420 C C . SER H 2 20 ? 130.439 76.562 114.199 1.00 0.00 20 SER I C 1
ATOM 8421 O O . SER H 2 20 ? 130.717 77.526 114.915 1.00 0.00 20 SER I O 1
ATOM 8424 N N . LYS H 2 21 ? 130.089 76.674 112.919 1.00 0.00 21 LYS I N 1
ATOM 8425 C CA . LYS H 2 21 ? 130.003 77.959 112.227 1.00 0.00 21 LYS I CA 1
ATOM 8426 C C . LYS H 2 21 ? 131.254 78.804 112.439 1.00 0.00 21 LYS I C 1
ATOM 8427 O O . LYS H 2 21 ? 131.197 79.873 113.045 1.00 0.00 21 LYS I O 1
ATOM 8433 N N . LEU H 2 22 ? 132.383 78.320 111.933 1.00 0.00 22 LEU I N 1
ATOM 8434 C CA . LEU H 2 22 ? 133.649 79.026 112.078 1.00 0.00 22 LEU I CA 1
ATOM 8435 C C . LEU H 2 22 ? 134.199 79.508 110.737 1.00 0.00 22 LEU I C 1
ATOM 8436 O O . LEU H 2 22 ? 133.874 78.955 109.687 1.00 0.00 22 LEU I O 1
ATOM 8441 N N . VAL H 2 23 ? 135.034 80.540 110.787 1.00 0.00 23 VAL I N 1
ATOM 8442 C CA . VAL H 2 23 ? 135.649 81.103 109.589 1.00 0.00 23 VAL I CA 1
ATOM 8443 C C . VAL H 2 23 ? 137.078 81.541 109.881 1.00 0.00 23 VAL I C 1
ATOM 8444 O O . VAL H 2 23 ? 137.302 82.534 110.572 1.00 0.00 23 VAL I O 1
ATOM 8448 N N . CYS H 2 24 ? 138.040 80.795 109.353 1.00 0.00 24 CYS I N 1
ATOM 8449 C CA . CYS H 2 24 ? 139.449 81.105 109.557 1.00 0.00 24 CYS I CA 1
ATOM 8450 C C . CYS H 2 24 ? 139.807 82.474 108.989 1.00 0.00 24 CYS I C 1
ATOM 8451 O O . CYS H 2 24 ? 139.280 82.885 107.955 1.00 0.00 24 CYS I O 1
ATOM 8454 N N . SER H 2 25 ? 140.708 83.172 109.671 1.00 0.00 25 SER I N 1
ATOM 8455 C CA . SER H 2 25 ? 141.144 84.492 109.234 1.00 0.00 25 SER I CA 1
ATOM 8456 C C . SER H 2 25 ? 142.663 84.584 109.192 1.00 0.00 25 SER I C 1
ATOM 8457 O O . SER H 2 25 ? 143.364 83.616 109.490 1.00 0.00 25 SER I O 1
ATOM 8460 N N . ARG H 2 26 ? 143.166 85.755 108.822 1.00 0.00 26 ARG I N 1
ATOM 8461 C CA . ARG H 2 26 ? 144.602 85.979 108.734 1.00 0.00 26 ARG I CA 1
ATOM 8462 C C . ARG H 2 26 ? 145.041 87.082 109.686 1.00 0.00 26 ARG I C 1
ATOM 8463 O O . ARG H 2 26 ? 146.214 87.167 110.051 1.00 0.00 26 ARG I O 1
ATOM 8471 N N . LYS H 2 27 ? 144.093 87.926 110.086 1.00 0.00 27 LYS I N 1
ATOM 8472 C CA . LYS H 2 27 ? 144.375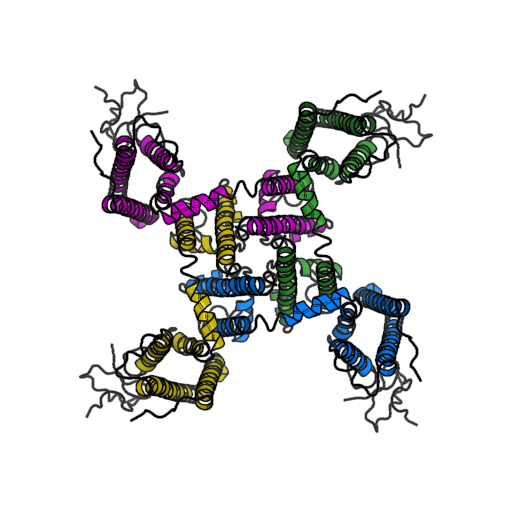 89.029 110.996 1.00 0.00 27 LYS I CA 1
ATOM 8473 C C . LYS H 2 27 ? 145.065 88.531 112.259 1.00 0.00 27 LYS I C 1
ATOM 8474 O O . LYS H 2 27 ? 146.087 89.076 112.677 1.00 0.00 27 LYS I O 1
ATOM 8480 N N . THR H 2 28 ? 144.500 87.491 112.864 1.00 0.00 28 THR I N 1
ATOM 8481 C CA . THR H 2 28 ? 145.065 86.918 114.075 1.00 0.00 28 THR I CA 1
ATOM 8482 C C . THR H 2 28 ? 145.731 85.580 113.777 1.00 0.00 28 THR I C 1
ATOM 8483 O O . THR H 2 28 ? 146.087 84.840 114.693 1.00 0.00 28 THR I O 1
ATOM 8487 N N . ARG H 2 29 ? 145.888 85.275 112.490 1.00 0.00 29 ARG I N 1
ATOM 8488 C CA . ARG H 2 29 ? 146.522 84.025 112.069 1.00 0.00 29 ARG I CA 1
ATOM 8489 C C . ARG H 2 29 ? 145.954 82.759 112.720 1.00 0.00 29 ARG I C 1
ATOM 8490 O O . ARG H 2 29 ? 146.701 81.823 113.008 1.00 0.00 29 ARG I O 1
ATOM 8498 N N . TRP H 2 30 ? 144.663 82.777 113.045 1.00 0.00 30 TRP I N 1
ATOM 8499 C CA . TRP H 2 30 ? 144.001 81.616 113.652 1.00 0.00 30 TRP I CA 1
ATOM 8500 C C . TRP H 2 30 ? 142.499 81.592 113.399 1.00 0.00 30 TRP I C 1
ATOM 8501 O O . TRP H 2 30 ? 141.949 82.487 112.760 1.00 0.00 30 TRP I O 1
ATOM 8512 N N . CYS H 2 31 ? 141.848 80.547 113.895 1.00 0.00 31 CYS I N 1
ATOM 8513 C CA . CYS H 2 31 ? 140.417 80.374 113.706 1.00 0.00 31 CYS I CA 1
ATOM 8514 C C . CYS H 2 31 ? 139.559 80.953 114.825 1.00 0.00 31 CYS I C 1
ATOM 8515 O O . CYS H 2 31 ? 139.816 80.723 116.006 1.00 0.00 31 CYS I O 1
ATOM 8518 N N . LYS H 2 32 ? 138.528 81.695 114.433 1.00 0.00 32 LYS I N 1
ATOM 8519 C CA . LYS H 2 32 ? 137.600 82.306 115.375 1.00 0.00 32 LYS I CA 1
ATOM 8520 C C . LYS H 2 32 ? 136.171 82.031 114.920 1.00 0.00 32 LYS I C 1
ATOM 8521 O O . LYS H 2 32 ? 135.955 81.454 113.853 1.00 0.00 32 LYS I O 1
ATOM 8527 N N . TYR H 2 33 ? 135.197 82.442 115.725 1.00 0.00 33 TYR I N 1
ATOM 8528 C CA . TYR H 2 33 ? 133.792 82.227 115.383 1.00 0.00 33 TYR I CA 1
ATOM 8529 C C . TYR H 2 33 ? 133.246 83.152 114.297 1.00 0.00 33 TYR I C 1
ATOM 8530 O O . TYR H 2 33 ? 133.898 84.107 113.885 1.00 0.00 33 TYR I O 1
ATOM 8539 N N . GLN H 2 34 ? 132.037 82.847 113.835 1.00 0.00 34 GLN I N 1
ATOM 8540 C CA . GLN H 2 34 ? 131.387 83.636 112.798 1.00 0.00 34 GLN I CA 1
ATOM 8541 C C . GLN H 2 34 ? 129.931 83.911 113.158 1.00 0.00 34 GLN I C 1
ATOM 8542 O O . GLN H 2 34 ? 129.270 83.085 113.787 1.00 0.00 34 GLN I O 1
ATOM 8548 N N . ILE H 2 35 ? 129.436 85.077 112.754 1.00 0.00 35 ILE I N 1
ATOM 8549 C CA . ILE H 2 35 ? 128.059 85.464 113.035 1.00 0.00 35 ILE I CA 1
ATOM 8550 C C . ILE H 2 35 ? 127.409 86.105 111.813 1.00 0.00 35 ILE I C 1
ATOM 8551 O O . ILE H 2 35 ? 126.186 86.220 111.730 1.00 0.00 35 ILE I O 1
#

B-factor: mean 56.16, std 28.01, range [11.49, 117.93]

CATH classification: 1.20.120.350 (+1 more: 1.10.287.70)

Sequence (1044 aa):
KMQKIVNHRAFTFTVIALILFNALIVGIETYPRIYADHKWLFYRIDLVLLWIFTIEIAMRFLASNPKSAFFRSSWNWFDFLIVTLSLVELFLADVEGLSVLRILRVLRVLRAISVVPSLRRLVDALVMTIPALGNILILMSIFFYIFAVIGTMLFQHVSPEYFGNLQLSLLTLFQVVTLESWASGVMRPIFAEVPWSWLYFVSFVLIGTFIIFNLFIGVIVNNVEKECLEIFKACNPSNDQCCKSSKLVCSRKTRWCKYQIKMQKIVNHRAFTFTVIALILFNALIVGIETYPRIYADHKWLFYRIDLVLLWIFTIEIAMRFLASNPKSAFFRSSWNWFDFLIVTLSLVELFLADVEGLSVLRILRVLRVLRAISVVPSLRRLVDALVMTIPALGNILILMSIFFYIFAVIGTMLFQHVSPEYFGNLQLSLLTLFQVVTLESWASGVMRPIFAEVPWSWLYFVSFVLIGTFIIFNLFIGVIVNNVEKECLEIFKACNPSNDQCCKSSKLVCSRKTRWCKYQIKMQKIVNHRAFTFTVIALILFNALIVGIETYPRIYADHKWLFYRIDLVLLWIFTIEIAMRFLASNPKSAFFRSSWNWFDFLIVTLSLVELFLADVEGLSVLRILRVLRVLRAISVVPSLRRLVDALVMTIPALGNILILMSIFFYIFAVIGTMLFQHVSPEYFGNLQLSLLTLFQVVTLESWASGVMRPIFAEVPWSWLYFVSFVLIGTFIIFNLFIGVIVNNVEKECLEIFKACNPSNDQCCKSSKLVCSRKTRWCKYQIKMQKIVNHRAFTFTVIALILFNALIVGIETYPRIYADHKWLFYRIDLVLLWIFTIEIAMRFLASNPKSAFFRSSWNWFDFLIVTLSLVELFLADVEGLSVLRILRVLRVLRAISVVPSLRRLVDALVMTIPALGNILILMSIFFYIFAVIGTMLFQHVSPEYFGNLQLSLLTLFQVVTLESWASGVMRPIFAEVPWSWLYFVSFVLIGTFIIFNLFIGVIVNNVEKECLEIFKACNPSNDQCCKSSKLVCSRKTRWCKYQI

Nearest PDB structures (foldseek):
  6w6o-assembly1_C  TM=1.029E+00  e=4.801E-06  Cyriopagopus schmidti
  2m50-assembly1_A  TM=7.476E-01  e=3.747E-04  Cyriopagopus schmidti
  2mpq-assembly1_A  TM=8.681E-01  e=2.289E-03  Haplopelma
  1ryg-assembly1_A  TM=8.740E-01  e=3.423E-03  unclassified
  1ryv-assembly1_A  TM=8.453E-01  e=5.852E-03  unclassified

Foldseek 3Di:
DLADDPDDPVVLVVVVVLLVVLLVLLVQCPPVVSCVPCVVVSVVVVVVSLVVLVVVLVCVCPNPPVVDDSVPPVVNVVSVVLSVLLCCCPVHDDCPCPPHNSVSSNCSNCCNQVSPVVSVVVVVVVPVCPVVLVPLVVVLVVVLQVLLVVLQVPCCPVCVQQNVDSVSVSVVLVCVLVPDCCVPPVPVSVCVPVVVCVCSSVVSNVVSCVSVVVSVVSSCCVPVVD/DADAFPAQADPVDGSHDPVQQKDADPPVRTIDHDD/DLADDPDDPVVLVVVVVLLVVLLVLLVQCPPVVSCVPCVVVSVVVVVVSLVVLVVVLVCVCPNPPVVDDSVPPVVNVVSVVLSVLLCCCPVHDDCPCPPHNSVSSNCSNCCNQVSPVVSVVVVVVVPVCPVVLVPLVVVLVVVLQVLLVVLQVPCCPVCVQQNVDSVSVSVVLVCVLVPDCCVPPVPVSVCVPVVVCVCSSVVSNVVSCVSVVVSVVSSCCVPVVD/DADAFPAQADPVDGSHDPVQQKDADPPVRTIDHDD/DLADDPDDPVNLVVVVVLLVVLLVLLVQCPPVVSCVPCVVVSVVVVVVSLVVLVVVLVCVCPNPPVVDDSVPPVVNVVSVVLSVLLCCCPVHDDCPCPPHNSVSSNCSNCCNQVSPVVSVVVVVVVPVCPVVLVPLVVVLVVVLQVLLVVLQVPCCPVCVQQNVDSVSVSVVLVCVLVPDCCVPPVPVSVCVPVVVCVCSSVVSNVVSCVSVVVSVVSSCCVPVVD/DADAFPAQADPVDGSHDPVQQKDADPPVRTIDHDD/DLADDPDDPVNLVVVVVLLVVLLVLLVQCPPVVSCVPCVVVSVVVVVVSLVVLVVVLVCVCPNPPVVDDSVPPVVNVVSVVLSVLLCCCPVHDDCPCPPHNSVSSNCSNCCNQVSPVVSVVVVVVVPVCPVVLVPLVVVLVVVLQVLLVVLQVPCCPVCVQQNVDSVSVSVVLVCVLVPDCCVPPVPVSSCVPVVVCVCSSVVSNVVSCVSVVVSVVSSCCVPVVD/DADAFPAQADPVDGSHDPVQQKDADPPVRTIDHDD

Organism: Halalkalibacterium halodurans (strain ATCC BAA-125 / DSM 18197 / FERM 7344 / JCM 9153 / C-125) (NCBI:txid272558)

InterPro domains:
  IPR005821 Ion transport domain [PF00520] (22-239)
  IPR027359 Voltage-dependent channel domain superfamily [G3DSA:1.20.120.350] (13-128)
  IPR043203 Voltage-gated cation channel calcium and sodium [PTHR10037] (7-167)

Solvent-accessible surface area: 56570 Å² total; per-residue (Å²): 199,55,106,134,151,45,65,100,194,58,41,54,120,68,9,31,58,44,2,94,101,4,10,102,14,2,6,57,23,12,65,80,187,75,65,76,78,78,91,140,67,17,48,121,34,34,20,90,9,11,141,53,6,32,113,15,16,42,45,67,73,106,25,65,97,66,164,45,45,36,66,208,55,86,55,16,111,66,2,75,78,5,10,42,91,12,44,37,11,16,102,70,9,86,38,84,12,123,68,75,41,104,47,40,46,0,46,8,8,26,10,12,8,20,29,49,80,53,4,80,140,46,26,46,54,21,78,129,32,83,99,59,28,26,49,19,82,88,5,23,59,24,33,31,53,8,23,0,0,15,0,0,30,59,4,35,161,50,14,94,100,38,0,8,52,24,100,46,0,67,19,0,0,30,4,0,28,28,55,4,28,1,1,53,26,0,0,33,69,5,45,82,115,40,89,175,3,91,85,18,1,26,32,3,7,98,58,2,66,53,6,64,29,16,31,37,8,25,10,4,52,92,40,6,81,216,215,47,50,117,47,100,92,85,7,75,104,106,100,68,80,1,24,138,108,37,134,4,54,18,33,170,90,5,175,44,0,10,90,54,162,198,54,106,130,152,48,64,98,193,58,42,52,118,69,8,31,55,44,3,96,100,4,9,103,15,2,6,57,23,12,65,80,189,77,63,78,77,78,91,139,67,17,47,123,35,34,20,90,8,11,141,52,7,31,114,15,16,43,44,66,72,106,24,64,98,66,161,42,44,38,64,208,54,85,54,16,112,67,2,77,78,6,10,43,92,11,44,38,12,16,101,70,9,87,37,83,13,125,69,75,40,103,47,41,46,0,46,9,8,25,10,11,7,20,31,46,80,51,4,81,138,48,27,48,54,19,76,130,31,83,100,60,29,27,49,20,83,88,5,20,58,23,31,30,54,8,23,0,0,14,0,0,29,59,3,34,162,50,14,92,100,38,0,8,51,24,99,47,0,68,19,0,0,28,4,0,26,28,54,4,27,1,2,53,26,0,1,33,70,4,45,81,116,42,87,174,4,92,85,18,2,26,32,3,8,97,57,3,67,53,6,66,30,15,30,36,8,25,10,5,52,94,39,6,81,217,213,46,49,116,45,99,92,85,7,75,101,107,101,69,81,1,25,139,107,37,136,4,53,18,33,171,88,5,176,44,0,10,89,55,162,195,55,106,131,151,48,62,99,193,57,41,52,118,69,7,31,57,44,2,96,101,4,10,101,14,2,6,57,24,12,65,80,189,76,64,77,79,79,90,141,66,17,49,124,34,33,20,88,8,11,139,52,8,32,114,15,16,42,45,68,73,107,24,64,96,66,164,44,44,37,64,207,54,88,55,16,112,66,2,77,78,5,10,41,91,12,44,38,11,16,102,70,9,86,38,84,14,125,70,76,40,103,45,41,48,0,46,8,8,26,10,12,8,20,29,47,81,53,5,79,138,48,26,48,54,19,78,130,32,83,100,59,27,27,48,19,84,91,5,21,59,22,31,29,54,7,23,0,0,14,0,0,28,59,4,35,162,50,13,94,98,37,0,8,51,25,102,48,0,67,20,0,0,28,4,0,26,28,55,4,28,1,1,53,27,0,0,34,72,5,44,81,116,41,87,173,3,93,84,19,1,26,32,2,8,96,58,2,67,53,7,68,31,15,31,36,8,25,9,5,52,91,38,6,82,217,213,46,48,114,48,100,91,83,7,72,104,107,100,68,79,1,26,141,110,36,136,4,54,19,33,168,86,4,175,43,0,10,88,56,163,198,56,108,133,151,48,64,100,194,57,41,52,118,69,10,30,57,44,3,94,102,4,9,102,14,2,6,57,24,12,65,80,188,76,66,76,79,78,91,141,68,16,50,124,34,34,20,88,9,11,139,53,6,32,114,14,15,42,43,66,73,108,25,63,97,67,162,44,44,37,64,207,56,87,54,16,110,64,2,75,78,5,10,42,92,11,44,38,12,16,100,69,8,85,37,83,14,124,69,76,40,106,46,41,48,1,47,7,8,26,10,12,8,20,28,48,80,51,4,79,138,48,28,46,53,20,77,129,31,84,100,57,26,27,50,19,82,90,5,22,59,23,35,31,57,8,23,0,0,14,0,0,29,58,4,35,163,50,14,93,98,37,0,9,52,24,99,47,0,68,19,0,0,28,5,0,27,28,55,4,28,0,2,53,26,0,1,34,70,5,43,83,117,42,87,176,4,92,86,19,0,26,33,2,7,95,58,2,66,53,6,66,28,15,31,36,8,26,10,4,52,92,38,6,84,217,213,47,49,117,48,100,90,85,7,74,103,105,100,68,82,2,25,138,108,36,135,3,54,19,34,172,86,5,175,43,0,10,90,54,163

Radius of gyration: 37.68 Å; Cα contacts (8 Å, |Δi|>4): 1024; chains: 8; bounding box: 134×134×50 Å